Protein 2EN3 (pdb70)

Nearest PDB structures (foldseek):
  2emm-assembly1_A  TM=6.013E-01  e=2.911E-04  Homo sapiens
  2emz-assembly1_A  TM=6.754E-01  e=9.237E-04  Homo sapiens
  2enc-assembly1_A  TM=5.609E-01  e=2.911E-04  Homo sapiens
  2ytg-assembly1_A  TM=6.646E-01  e=1.645E-03  Homo sapiens
  2emh-assembly1_A  TM=6.699E-01  e=2.043E-03  Homo sapiens

Radius of gyration: 13.09 Å; Cα contacts (8 Å, |Δi|>4): 34; chains: 1; bounding box: 30×26×26 Å

CATH classification: 3.30.160.60

InterPro domains:
  IPR001909 Krueppel-associated box [PF01352] (222-258)
  IPR001909 Krueppel-associated box [PS50805] (218-291)
  IPR001909 Krueppel-associated box [SM00349] (218-281)
  IPR001909 Krueppel-associated box [cd07765] (222-257)
  IPR003309 SCAN domain [PF02023] (47-134)
  IPR003309 SCAN domain [PS50804] (51-132)
  IPR003309 SCAN domain [SM00431] (46-155)
  IPR003309 SCAN domain [cd07936] (46-130)
  IPR013087 Zinc finger C2H2-type [PF00096] (346-368)
  IPR013087 Zinc finger C2H2-type [PF00096] (374-396)
  IPR013087 Zinc finger C2H2-type [PF00096] (402-424)
  IPR013087 Zinc finger C2H2-type [PF00096] (432-452)
  IPR013087 Zinc finger C2H2-type [PF00096] (549-571)
  IPR013087 Zinc finger C2H2-type [PF00096] (577-599)
  IPR013087 Zinc finger C2H2-type [PF00096] (605-627)
  IPR013087 Zinc finger C2H2-type [PF00096] (633-655)
  IPR013087 Zinc finger C2H2-type [PF00096] (717-739)
  IPR013087 Zinc finger C2H2-type [PF00096] (773-795)
  IPR013087 Zinc finger C2H2-type [PS00028] (348-368)
  IPR013087 Zinc finger C2H2-type [PS00028] (376-396)

Organism: Homo sapiens (NCBI:txid9606)

Secondary structure (DSSP, 8-state):
------S----SEE-SSS--EESSSHHHHHHHHHHHHS--SS-S--

Sequence (46 aa):
GSSGSSGTGEKPFQCKECGMNFSWSCSLFKHLRSHERTDPSGPSSGGSSGSSGTGEKPFQCKECGMNFSWSCSLFKHLRSHERTDPSGPSSGGSSGSSGTGEKPFQCKECGMNFSWSCSLFKHLRSHERTDPSGPSSGGSSGSSGTGEKPFQCKECGMNFSWSCSLFKHLRSHERTDPSGPSSGGSSGSSGTGEKPFQCKECGMNFSWSCSLFKHLRSHERTDPSGPSSGGSSGSSGTGEKPFQCKECGMNFSWSCSLFKHLRSHERTDPSGPSSGGSSGSSGTGEKPFQCKECGMNFSWSCSLFKHLRSHERTDPSGPSSGGSSGSSGTGEKPFQCKECGMNFSWSCSLFKHLRSHERTDPSGPSSGGSSGSSGTGEKPFQCKECGMNFSWSCSLFKHLRSHERTDPSGPSSGGSSGSSGTGEKPFQCKECGMNFSWSCSLFKHLRSHERTDPSGPSSGGSSGSSGTGEKPFQCKECGMNFSWSCSLFKHLRSHERTDPSGPSSGGSSGSSGTGEKPFQCKECGMNFSWSCSLFKHLRSHERTDPSGPSSGGSSGSSGTGEKPFQCKECGMNFSWSCSLFKHLRSHERTDPSGPSSGGSSGSSGTGEKPFQCKECGMNFSWSCSLFKHLRSHERTDPSGPSSGGSSGSSGTGEKPFQCKECGMNFSWSCSLFKHLRSHERTDPSGPSSGGSSGSSGTGEKPFQCKECGMNFSWSCSLFKHLRSHERTDPSGPSSGGSSGSSGTGEKPFQCKECGMNFSWSCSLFKHLRSHERTDPSGPSSGGSSGSSGTGEKPFQCKECGMNFSWSCSLFKHLRSHERTDPSGPSSGGSSGSSGTGEKPFQCKECGMNFSWSCSLFKHLRSHERTDPSGPSSGGSSGSSGTGEKPFQCKECGMNFSWSCSLFKHLRSHERTDPSGPSSG

Foldseek 3Di:
DDDDDDDDDDADDFAPVPTHGDNDDVVVVVVNVVVVDDDPPDDDDD

Solvent-accessible surface area: 4155 Å² total; per-residue (Å²): 118,128,112,78,116,122,66,139,75,148,80,106,79,109,5,157,82,44,28,89,72,32,66,184,66,92,31,14,140,172,42,31,121,56,40,132,187,89,102,70,101,38,130,83,62,122

Structure (mmCIF, N/CA/C/O backbone):
data_2EN3
#
_entry.id   2EN3
#
loop_
_entity.id
_entity.type
_entity.pdbx_description
1 polymer 'Zinc finger protein 95 homolog'
2 non-polymer 'ZINC ION'
#
loop_
_atom_site.group_PDB
_atom_site.id
_atom_site.type_symbol
_atom_site.label_atom_id
_atom_site.label_alt_id
_atom_site.label_comp_id
_atom_site.label_asym_id
_atom_site.label_entity_id
_atom_site.label_seq_id
_atom_site.pdbx_PDB_ins_code
_atom_site.Cartn_x
_atom_site.Cartn_y
_atom_site.Cartn_z
_atom_site.occupancy
_atom_site.B_iso_or_equiv
_atom_site.auth_seq_id
_atom_site.auth_comp_id
_atom_site.auth_asym_id
_atom_site.auth_atom_id
_atom_site.pdbx_PDB_model_num
ATOM 1 N N . GLY A 1 1 ? -1.619 13.818 19.193 1.00 0.00 1 GLY A N 1
ATOM 2 C CA . GLY A 1 1 ? -1.929 12.785 18.222 1.00 0.00 1 GLY A CA 1
ATOM 3 C C . GLY A 1 1 ? -0.849 11.724 18.140 1.00 0.00 1 GLY A C 1
ATOM 4 O O . GLY A 1 1 ? 0.034 11.660 18.994 1.00 0.00 1 GLY A O 1
ATOM 8 N N . SER A 1 2 ? -0.920 10.889 17.108 1.00 0.00 2 SER A N 1
ATOM 9 C CA . SER A 1 2 ? 0.056 9.822 16.920 1.00 0.00 2 SER A CA 1
ATOM 10 C C . SER A 1 2 ? 1.431 10.396 16.590 1.00 0.00 2 SER A C 1
ATOM 11 O O . SER A 1 2 ? 1.772 10.588 15.423 1.00 0.00 2 SER A O 1
ATOM 19 N N . SER A 1 3 ? 2.216 10.668 17.628 1.00 0.00 3 SER A N 1
ATOM 20 C CA . SER A 1 3 ? 3.553 11.223 17.450 1.00 0.00 3 SER A CA 1
ATOM 21 C C . SER A 1 3 ? 4.610 10.291 18.033 1.00 0.00 3 SER A C 1
ATOM 22 O O . SER A 1 3 ? 4.966 10.395 19.206 1.00 0.00 3 SER A O 1
ATOM 30 N N . GLY A 1 4 ? 5.109 9.379 17.204 1.00 0.00 4 GLY A N 1
ATOM 31 C CA . GLY A 1 4 ? 6.121 8.441 17.654 1.00 0.00 4 GLY A CA 1
ATOM 32 C C . GLY A 1 4 ? 6.439 7.387 16.613 1.00 0.00 4 GLY A C 1
ATOM 33 O O . GLY A 1 4 ? 5.642 6.479 16.376 1.00 0.00 4 GLY A O 1
ATOM 37 N N . SER A 1 5 ? 7.606 7.508 15.988 1.00 0.00 5 SER A N 1
ATOM 38 C CA . SER A 1 5 ? 8.025 6.560 14.961 1.00 0.00 5 SER A CA 1
ATOM 39 C C . SER A 1 5 ? 9.216 5.735 15.438 1.00 0.00 5 SER A C 1
ATOM 40 O O . SER A 1 5 ? 10.354 6.205 15.427 1.00 0.00 5 SER A O 1
ATOM 48 N N . SER A 1 6 ? 8.946 4.503 15.855 1.00 0.00 6 SER A N 1
ATOM 49 C CA . SER A 1 6 ? 9.994 3.612 16.339 1.00 0.00 6 SER A CA 1
ATOM 50 C C . SER A 1 6 ? 10.568 2.778 15.198 1.00 0.00 6 SER A C 1
ATOM 51 O O . SER A 1 6 ? 9.893 1.909 14.649 1.00 0.00 6 SER A O 1
ATOM 59 N N . GLY A 1 7 ? 11.821 3.051 14.847 1.00 0.00 7 GLY A N 1
ATOM 60 C CA . GLY A 1 7 ? 12.466 2.318 13.773 1.00 0.00 7 GLY A CA 1
ATOM 61 C C . GLY A 1 7 ? 12.006 2.773 12.402 1.00 0.00 7 GLY A C 1
ATOM 62 O O . GLY A 1 7 ? 11.012 3.489 12.278 1.00 0.00 7 GLY A O 1
ATOM 66 N N . THR A 1 8 ? 12.732 2.358 11.368 1.00 0.00 8 THR A N 1
ATOM 67 C CA . THR A 1 8 ? 12.394 2.730 10.000 1.00 0.00 8 THR A CA 1
ATOM 68 C C . THR A 1 8 ? 12.198 1.495 9.127 1.00 0.00 8 THR A C 1
ATOM 69 O O . THR A 1 8 ? 13.013 0.574 9.145 1.00 0.00 8 THR A O 1
ATOM 80 N N . GLY A 1 9 ? 11.110 1.484 8.363 1.00 0.00 9 GLY A N 1
ATOM 81 C CA . GLY A 1 9 ? 10.827 0.357 7.493 1.00 0.00 9 GLY A CA 1
ATOM 82 C C . GLY A 1 9 ? 9.945 0.737 6.320 1.00 0.00 9 GLY A C 1
ATOM 83 O O . GLY A 1 9 ? 8.720 0.728 6.429 1.00 0.00 9 GLY A O 1
ATOM 87 N N . GLU A 1 10 ? 10.571 1.073 5.196 1.00 0.00 10 GLU A N 1
ATOM 88 C CA . GLU A 1 10 ? 9.834 1.460 3.999 1.00 0.00 10 GLU A CA 1
ATOM 89 C C . GLU A 1 10 ? 9.664 0.273 3.057 1.00 0.00 10 GLU A C 1
ATOM 90 O O . GLU A 1 10 ? 10.311 -0.762 3.220 1.00 0.00 10 GLU A O 1
ATOM 102 N N . LYS A 1 11 ? 8.788 0.429 2.070 1.00 0.00 11 LYS A N 1
ATOM 103 C CA . LYS A 1 11 ? 8.532 -0.629 1.099 1.00 0.00 11 LYS A CA 1
ATOM 104 C C . LYS A 1 11 ? 8.296 -0.046 -0.291 1.00 0.00 11 LYS A C 1
ATOM 105 O O . LYS A 1 11 ? 7.601 0.956 -0.460 1.00 0.00 11 LYS A O 1
ATOM 124 N N . PRO A 1 12 ? 8.885 -0.688 -1.310 1.00 0.00 12 PRO A N 1
ATOM 125 C CA . PRO A 1 12 ? 8.751 -0.253 -2.704 1.00 0.00 12 PRO A CA 1
ATOM 126 C C . PRO A 1 12 ? 7.344 -0.475 -3.248 1.00 0.00 12 PRO A C 1
ATOM 127 O O . PRO A 1 12 ? 6.732 0.436 -3.806 1.00 0.00 12 PRO A O 1
ATOM 138 N N . PHE A 1 13 ? 6.835 -1.691 -3.081 1.00 0.00 13 PHE A N 1
ATOM 139 C CA . PHE A 1 13 ? 5.500 -2.033 -3.557 1.00 0.00 13 PHE A CA 1
ATOM 140 C C . PHE A 1 13 ? 4.472 -1.895 -2.437 1.00 0.00 13 PHE A C 1
ATOM 141 O O . PHE A 1 13 ? 4.797 -2.051 -1.261 1.00 0.00 13 PHE A O 1
ATOM 158 N N . GLN A 1 14 ? 3.232 -1.601 -2.813 1.00 0.00 14 GLN A N 1
ATOM 159 C CA . GLN A 1 14 ? 2.157 -1.441 -1.841 1.00 0.00 14 GLN A CA 1
ATOM 160 C C . GLN A 1 14 ? 0.813 -1.834 -2.446 1.00 0.00 14 GLN A C 1
ATOM 161 O O . GLN A 1 14 ? 0.630 -1.788 -3.663 1.00 0.00 14 GLN A O 1
ATOM 175 N N . CYS A 1 15 ? -0.125 -2.221 -1.588 1.00 0.00 15 CYS A N 1
ATOM 176 C CA . CYS A 1 15 ? -1.453 -2.624 -2.037 1.00 0.00 15 CYS A CA 1
ATOM 177 C C . CYS A 1 15 ? -2.361 -1.409 -2.206 1.00 0.00 15 CYS A C 1
ATOM 178 O O . CYS A 1 15 ? -2.377 -0.510 -1.366 1.00 0.00 15 CYS A O 1
ATOM 185 N N . LYS A 1 16 ? -3.117 -1.391 -3.299 1.00 0.00 16 LYS A N 1
ATOM 186 C CA . LYS A 1 16 ? -4.030 -0.289 -3.579 1.00 0.00 16 LYS A CA 1
ATOM 187 C C . LYS A 1 16 ? -5.442 -0.618 -3.104 1.00 0.00 16 LYS A C 1
ATOM 188 O O . LYS A 1 16 ? -6.384 0.129 -3.366 1.00 0.00 16 LYS A O 1
ATOM 207 N N . GLU A 1 17 ? -5.579 -1.739 -2.403 1.00 0.00 17 GLU A N 1
ATOM 208 C CA . GLU A 1 17 ? -6.877 -2.164 -1.890 1.00 0.00 17 GLU A CA 1
ATOM 209 C C . GLU A 1 17 ? -6.986 -1.892 -0.393 1.00 0.00 17 GLU A C 1
ATOM 210 O O . GLU A 1 17 ? -7.954 -1.289 0.071 1.00 0.00 17 GLU A O 1
ATOM 222 N N . CYS A 1 18 ? -5.987 -2.342 0.359 1.00 0.00 18 CYS A N 1
ATOM 223 C CA . CYS A 1 18 ? -5.969 -2.150 1.804 1.00 0.00 18 CYS A CA 1
ATOM 224 C C . CYS A 1 18 ? -4.722 -1.384 2.235 1.00 0.00 18 CYS A C 1
ATOM 225 O O . CYS A 1 18 ? -4.692 -0.777 3.305 1.00 0.00 18 CYS A O 1
ATOM 232 N N . GLY A 1 19 ? -3.693 -1.419 1.394 1.00 0.00 19 GLY A N 1
ATOM 233 C CA . GLY A 1 19 ? -2.457 -0.725 1.706 1.00 0.00 19 GLY A CA 1
ATOM 234 C C . GLY A 1 19 ? -1.340 -1.674 2.093 1.00 0.00 19 GLY A C 1
ATOM 235 O O . GLY A 1 19 ? -0.241 -1.242 2.437 1.00 0.00 19 GLY A O 1
ATOM 239 N N . MET A 1 20 ? -1.623 -2.971 2.039 1.00 0.00 20 MET A N 1
ATOM 240 C CA . MET A 1 20 ? -0.634 -3.984 2.387 1.00 0.00 20 MET A CA 1
ATOM 241 C C . MET A 1 20 ? 0.631 -3.819 1.551 1.00 0.00 20 MET A C 1
ATOM 242 O O . MET A 1 20 ? 0.566 -3.681 0.331 1.00 0.00 20 MET A O 1
ATOM 256 N N . ASN A 1 21 ? 1.781 -3.834 2.217 1.00 0.00 21 ASN A N 1
ATOM 257 C CA . ASN A 1 21 ? 3.062 -3.684 1.535 1.00 0.00 21 ASN A CA 1
ATOM 258 C C . ASN A 1 21 ? 3.717 -5.042 1.305 1.00 0.00 21 ASN A C 1
ATOM 259 O O . ASN A 1 21 ? 3.465 -5.998 2.039 1.00 0.00 21 ASN A O 1
ATOM 270 N N . PHE A 1 22 ? 4.561 -5.120 0.282 1.00 0.00 22 PHE A N 1
ATOM 271 C CA . PHE A 1 22 ? 5.254 -6.361 -0.045 1.00 0.00 22 PHE A CA 1
ATOM 272 C C . PHE A 1 22 ? 6.639 -6.076 -0.619 1.00 0.00 22 PHE A C 1
ATOM 273 O O . PHE A 1 22 ? 6.782 -5.313 -1.573 1.00 0.00 22 PHE A O 1
ATOM 290 N N . SER A 1 23 ? 7.656 -6.696 -0.028 1.00 0.00 23 SER A N 1
ATOM 291 C CA . SER A 1 23 ? 9.031 -6.506 -0.476 1.00 0.00 23 SER A CA 1
ATOM 292 C C . SER A 1 23 ? 9.160 -6.795 -1.969 1.00 0.00 23 SER A C 1
ATOM 293 O O . SER A 1 23 ? 9.623 -5.951 -2.737 1.00 0.00 23 SER A O 1
ATOM 301 N N . TRP A 1 24 ? 8.749 -7.991 -2.371 1.00 0.00 24 TRP A N 1
ATOM 302 C CA . TRP A 1 24 ? 8.819 -8.393 -3.771 1.00 0.00 24 TRP A CA 1
ATOM 303 C C . TRP A 1 24 ? 7.730 -7.707 -4.589 1.00 0.00 24 TRP A C 1
ATOM 304 O O . TRP A 1 24 ? 6.904 -6.972 -4.047 1.00 0.00 24 TRP A O 1
ATOM 325 N N . SER A 1 25 ? 7.733 -7.953 -5.895 1.00 0.00 25 SER A N 1
ATOM 326 C CA . SER A 1 25 ? 6.746 -7.356 -6.788 1.00 0.00 25 SER A CA 1
ATOM 327 C C . SER A 1 25 ? 5.557 -8.291 -6.986 1.00 0.00 25 SER A C 1
ATOM 328 O O . SER A 1 25 ? 4.417 -7.937 -6.683 1.00 0.00 25 SER A O 1
ATOM 336 N N . CYS A 1 26 ? 5.831 -9.486 -7.497 1.00 0.00 26 CYS A N 1
ATOM 337 C CA . CYS A 1 26 ? 4.785 -10.474 -7.738 1.00 0.00 26 CYS A CA 1
ATOM 338 C C . CYS A 1 26 ? 4.007 -10.764 -6.459 1.00 0.00 26 CYS A C 1
ATOM 339 O O . CYS A 1 26 ? 2.776 -10.769 -6.456 1.00 0.00 26 CYS A O 1
ATOM 347 N N . SER A 1 27 ? 4.734 -11.008 -5.373 1.00 0.00 27 SER A N 1
ATOM 348 C CA . SER A 1 27 ? 4.113 -11.306 -4.088 1.00 0.00 27 SER A CA 1
ATOM 349 C C . SER A 1 27 ? 2.816 -10.520 -3.917 1.00 0.00 27 SER A C 1
ATOM 350 O O . SER A 1 27 ? 1.745 -11.099 -3.730 1.00 0.00 27 SER A O 1
ATOM 358 N N . LEU A 1 28 ? 2.921 -9.197 -3.981 1.00 0.00 28 LEU A N 1
ATOM 359 C CA . LEU A 1 28 ? 1.758 -8.330 -3.833 1.00 0.00 28 LEU A CA 1
ATOM 360 C C . LEU A 1 28 ? 0.563 -8.885 -4.602 1.00 0.00 28 LEU A C 1
ATOM 361 O O . LEU A 1 28 ? -0.531 -9.025 -4.055 1.00 0.00 28 LEU A O 1
ATOM 377 N N . PHE A 1 29 ? 0.780 -9.201 -5.875 1.00 0.00 29 PHE A N 1
ATOM 378 C CA . PHE A 1 29 ? -0.278 -9.743 -6.719 1.00 0.00 29 PHE A CA 1
ATOM 379 C C . PHE A 1 29 ? -0.983 -10.906 -6.029 1.00 0.00 29 PHE A C 1
ATOM 380 O O . PHE A 1 29 ? -2.212 -10.967 -5.988 1.00 0.00 29 PHE A O 1
ATOM 397 N N . LYS A 1 30 ? -0.196 -11.830 -5.487 1.00 0.00 30 LYS A N 1
ATOM 398 C CA . LYS A 1 30 ? -0.743 -12.992 -4.797 1.00 0.00 30 LYS A CA 1
ATOM 399 C C . LYS A 1 30 ? -1.729 -12.568 -3.713 1.00 0.00 30 LYS A C 1
ATOM 400 O O . LYS A 1 30 ? -2.637 -13.320 -3.358 1.00 0.00 30 LYS A O 1
ATOM 419 N N . HIS A 1 31 ? -1.545 -11.359 -3.193 1.00 0.00 31 HIS A N 1
ATOM 420 C CA . HIS A 1 31 ? -2.421 -10.834 -2.151 1.00 0.00 31 HIS A CA 1
ATOM 421 C C . HIS A 1 31 ? -3.562 -10.023 -2.758 1.00 0.00 31 HIS A C 1
ATOM 422 O O . HIS A 1 31 ? -4.697 -10.076 -2.282 1.00 0.00 31 HIS A O 1
ATOM 436 N N . LEU A 1 32 ? -3.254 -9.272 -3.810 1.00 0.00 32 LEU A N 1
ATOM 437 C CA . LEU A 1 32 ? -4.253 -8.449 -4.482 1.00 0.00 32 LEU A CA 1
ATOM 438 C C . LEU A 1 32 ? -5.498 -9.266 -4.813 1.00 0.00 32 LEU A C 1
ATOM 439 O O . LEU A 1 32 ? -6.623 -8.784 -4.680 1.00 0.00 32 LEU A O 1
ATOM 455 N N . ARG A 1 33 ? -5.289 -10.506 -5.243 1.00 0.00 33 ARG A N 1
ATOM 456 C CA . ARG A 1 33 ? -6.394 -11.390 -5.592 1.00 0.00 33 ARG A CA 1
ATOM 457 C C . ARG A 1 33 ? -7.436 -11.424 -4.478 1.00 0.00 33 ARG A C 1
ATOM 458 O O . ARG A 1 33 ? -8.636 -11.504 -4.739 1.00 0.00 33 ARG A O 1
ATOM 479 N N . SER A 1 34 ? -6.969 -11.362 -3.235 1.00 0.00 34 SER A N 1
ATOM 480 C CA . SER A 1 34 ? -7.860 -11.389 -2.081 1.00 0.00 34 SER A CA 1
ATOM 481 C C . SER A 1 34 ? -9.019 -10.415 -2.266 1.00 0.00 34 SER A C 1
ATOM 482 O O . SER A 1 34 ? -10.064 -10.546 -1.628 1.00 0.00 34 SER A O 1
ATOM 490 N N . HIS A 1 35 ? -8.826 -9.436 -3.145 1.00 0.00 35 HIS A N 1
ATOM 491 C CA . HIS A 1 35 ? -9.855 -8.438 -3.416 1.00 0.00 35 HIS A CA 1
ATOM 492 C C . HIS A 1 35 ? -10.572 -8.740 -4.728 1.00 0.00 35 HIS A C 1
ATOM 493 O O . HIS A 1 35 ? -11.740 -8.394 -4.901 1.00 0.00 35 HIS A O 1
ATOM 507 N N . GLU A 1 36 ? -9.864 -9.386 -5.649 1.00 0.00 36 GLU A N 1
ATOM 508 C CA . GLU A 1 36 ? -10.434 -9.732 -6.946 1.00 0.00 36 GLU A CA 1
ATOM 509 C C . GLU A 1 36 ? -11.494 -10.820 -6.802 1.00 0.00 36 GLU A C 1
ATOM 510 O O . GLU A 1 36 ? -12.477 -10.846 -7.543 1.00 0.00 36 GLU A O 1
ATOM 522 N N . ARG A 1 37 ? -11.287 -11.716 -5.842 1.00 0.00 37 ARG A N 1
ATOM 523 C CA . ARG A 1 37 ? -12.223 -12.807 -5.601 1.00 0.00 37 ARG A CA 1
ATOM 524 C C . ARG A 1 37 ? -13.290 -12.395 -4.591 1.00 0.00 37 ARG A C 1
ATOM 525 O O . ARG A 1 37 ? -14.481 -12.366 -4.904 1.00 0.00 37 ARG A O 1
ATOM 546 N N . THR A 1 38 ? -12.855 -12.078 -3.375 1.00 0.00 38 THR A N 1
ATOM 547 C CA . THR A 1 38 ? -13.772 -11.669 -2.318 1.00 0.00 38 THR A CA 1
ATOM 548 C C . THR A 1 38 ? -13.686 -10.168 -2.066 1.00 0.00 38 THR A C 1
ATOM 549 O O . THR A 1 38 ? -12.605 -9.582 -2.114 1.00 0.00 38 THR A O 1
ATOM 560 N N . ASP A 1 39 ? -14.832 -9.552 -1.795 1.00 0.00 39 ASP A N 1
ATOM 561 C CA . ASP A 1 39 ? -14.886 -8.119 -1.533 1.00 0.00 39 ASP A CA 1
ATOM 562 C C . ASP A 1 39 ? -14.675 -7.829 -0.050 1.00 0.00 39 ASP A C 1
ATOM 563 O O . ASP A 1 39 ? -15.122 -8.574 0.822 1.00 0.00 39 ASP A O 1
ATOM 572 N N . PRO A 1 40 ? -13.979 -6.722 0.244 1.00 0.00 40 PRO A N 1
ATOM 573 C CA . PRO A 1 40 ? -13.693 -6.308 1.621 1.00 0.00 40 PRO A CA 1
ATOM 574 C C . PRO A 1 40 ? -14.942 -5.835 2.355 1.00 0.00 40 PRO A C 1
ATOM 575 O O . PRO A 1 40 ? -14.897 -5.538 3.549 1.00 0.00 40 PRO A O 1
ATOM 586 N N . SER A 1 41 ? -16.057 -5.768 1.635 1.00 0.00 41 SER A N 1
ATOM 587 C CA . SER A 1 41 ? -17.319 -5.328 2.218 1.00 0.00 41 SER A CA 1
ATOM 588 C C . SER A 1 41 ? -17.306 -3.824 2.470 1.00 0.00 41 SER A C 1
ATOM 589 O O . SER A 1 41 ? -17.831 -3.346 3.474 1.00 0.00 41 SER A O 1
ATOM 597 N N . GLY A 1 42 ? -16.699 -3.081 1.549 1.00 0.00 42 GLY A N 1
ATOM 598 C CA . GLY A 1 42 ? -16.627 -1.638 1.688 1.00 0.00 42 GLY A CA 1
ATOM 599 C C . GLY A 1 42 ? -15.200 -1.134 1.773 1.00 0.00 42 GLY A C 1
ATOM 600 O O . GLY A 1 42 ? -14.244 -1.910 1.770 1.00 0.00 42 GLY A O 1
ATOM 604 N N . PRO A 1 43 ? -15.041 0.195 1.850 1.00 0.00 43 PRO A N 1
ATOM 605 C CA . PRO A 1 43 ? -13.724 0.832 1.937 1.00 0.00 43 PRO A CA 1
ATOM 606 C C . PRO A 1 43 ? -13.043 0.575 3.276 1.00 0.00 43 PRO A C 1
ATOM 607 O O . PRO A 1 43 ? -13.242 1.317 4.238 1.00 0.00 43 PRO A O 1
ATOM 618 N N . SER A 1 44 ? -12.237 -0.481 3.333 1.00 0.00 44 SER A N 1
ATOM 619 C CA . SER A 1 44 ? -11.529 -0.838 4.556 1.00 0.00 44 SER A CA 1
ATOM 620 C C . SER A 1 44 ? -10.549 0.261 4.957 1.00 0.00 44 SER A C 1
ATOM 621 O O . SER A 1 44 ? -10.486 0.657 6.121 1.00 0.00 44 SER A O 1
ATOM 629 N N . SER A 1 45 ? -9.787 0.748 3.984 1.00 0.00 45 SER A N 1
ATOM 630 C CA . SER A 1 45 ? -8.807 1.799 4.234 1.00 0.00 45 SER A CA 1
ATOM 631 C C . SER A 1 45 ? -9.289 3.135 3.679 1.00 0.00 45 SER A C 1
ATOM 632 O O . SER A 1 45 ? -9.657 3.238 2.509 1.00 0.00 45 SER A O 1
ATOM 640 N N . GLY A 1 46 ? -9.284 4.158 4.528 1.00 0.00 46 GLY A N 1
ATOM 641 C CA . GLY A 1 46 ? -9.723 5.475 4.105 1.00 0.00 46 GLY A CA 1
ATOM 642 C C . GLY A 1 46 ? -9.327 5.787 2.675 1.00 0.00 46 GLY A C 1
ATOM 643 O O . GLY A 1 46 ? -8.187 5.522 2.298 1.00 0.00 46 GLY A O 1
ATOM 648 N N . GLY A 1 1 ? 2.164 6.618 15.761 1.00 0.00 1 GLY A N 2
ATOM 649 C CA . GLY A 1 1 ? 2.828 5.330 15.687 1.00 0.00 1 GLY A CA 2
ATOM 650 C C . GLY A 1 1 ? 3.141 4.760 17.057 1.00 0.00 1 GLY A C 2
ATOM 651 O O . GLY A 1 1 ? 3.506 5.495 17.974 1.00 0.00 1 GLY A O 2
ATOM 655 N N . SER A 1 2 ? 2.996 3.446 17.196 1.00 0.00 2 SER A N 2
ATOM 656 C CA . SER A 1 2 ? 3.260 2.779 18.465 1.00 0.00 2 SER A CA 2
ATOM 657 C C . SER A 1 2 ? 4.681 2.223 18.501 1.00 0.00 2 SER A C 2
ATOM 658 O O . SER A 1 2 ? 5.253 1.884 17.466 1.00 0.00 2 SER A O 2
ATOM 666 N N . SER A 1 3 ? 5.244 2.133 19.702 1.00 0.00 3 SER A N 2
ATOM 667 C CA . SER A 1 3 ? 6.599 1.622 19.875 1.00 0.00 3 SER A CA 2
ATOM 668 C C . SER A 1 3 ? 6.581 0.126 20.173 1.00 0.00 3 SER A C 2
ATOM 669 O O . SER A 1 3 ? 5.552 -0.431 20.554 1.00 0.00 3 SER A O 2
ATOM 677 N N . GLY A 1 4 ? 7.730 -0.520 19.996 1.00 0.00 4 GLY A N 2
ATOM 678 C CA . GLY A 1 4 ? 7.826 -1.946 20.250 1.00 0.00 4 GLY A CA 2
ATOM 679 C C . GLY A 1 4 ? 7.534 -2.776 19.016 1.00 0.00 4 GLY A C 2
ATOM 680 O O . GLY A 1 4 ? 6.698 -2.404 18.193 1.00 0.00 4 GLY A O 2
ATOM 684 N N . SER A 1 5 ? 8.226 -3.903 18.885 1.00 0.00 5 SER A N 2
ATOM 685 C CA . SER A 1 5 ? 8.041 -4.785 17.739 1.00 0.00 5 SER A CA 2
ATOM 686 C C . SER A 1 5 ? 8.391 -4.068 16.439 1.00 0.00 5 SER A C 2
ATOM 687 O O . SER A 1 5 ? 7.696 -4.210 15.433 1.00 0.00 5 SER A O 2
ATOM 695 N N . SER A 1 6 ? 9.473 -3.298 16.469 1.00 0.00 6 SER A N 2
ATOM 696 C CA . SER A 1 6 ? 9.915 -2.554 15.294 1.00 0.00 6 SER A CA 2
ATOM 697 C C . SER A 1 6 ? 10.689 -3.458 14.339 1.00 0.00 6 SER A C 2
ATOM 698 O O . SER A 1 6 ? 11.428 -4.344 14.767 1.00 0.00 6 SER A O 2
ATOM 706 N N . GLY A 1 7 ? 10.514 -3.225 13.042 1.00 0.00 7 GLY A N 2
ATOM 707 C CA . GLY A 1 7 ? 11.202 -4.025 12.045 1.00 0.00 7 GLY A CA 2
ATOM 708 C C . GLY A 1 7 ? 11.108 -3.427 10.656 1.00 0.00 7 GLY A C 2
ATOM 709 O O . GLY A 1 7 ? 11.712 -2.392 10.374 1.00 0.00 7 GLY A O 2
ATOM 713 N N . THR A 1 8 ? 10.348 -4.081 9.782 1.00 0.00 8 THR A N 2
ATOM 714 C CA . THR A 1 8 ? 10.179 -3.609 8.413 1.00 0.00 8 THR A CA 2
ATOM 715 C C . THR A 1 8 ? 9.849 -2.121 8.381 1.00 0.00 8 THR A C 2
ATOM 716 O O . THR A 1 8 ? 8.962 -1.656 9.095 1.00 0.00 8 THR A O 2
ATOM 727 N N . GLY A 1 9 ? 10.570 -1.378 7.547 1.00 0.00 9 GLY A N 2
ATOM 728 C CA . GLY A 1 9 ? 10.338 0.050 7.437 1.00 0.00 9 GLY A CA 2
ATOM 729 C C . GLY A 1 9 ? 9.547 0.415 6.196 1.00 0.00 9 GLY A C 2
ATOM 730 O O . GLY A 1 9 ? 8.348 0.149 6.117 1.00 0.00 9 GLY A O 2
ATOM 734 N N . GLU A 1 10 ? 10.219 1.029 5.227 1.00 0.00 10 GLU A N 2
ATOM 735 C CA . GLU A 1 10 ? 9.569 1.433 3.986 1.00 0.00 10 GLU A CA 2
ATOM 736 C C . GLU A 1 10 ? 9.523 0.275 2.993 1.00 0.00 10 GLU A C 2
ATOM 737 O O . GLU A 1 10 ? 10.302 -0.673 3.092 1.00 0.00 10 GLU A O 2
ATOM 749 N N . LYS A 1 11 ? 8.605 0.359 2.037 1.00 0.00 11 LYS A N 2
ATOM 750 C CA . LYS A 1 11 ? 8.456 -0.680 1.025 1.00 0.00 11 LYS A CA 2
ATOM 751 C C . LYS A 1 11 ? 8.134 -0.071 -0.336 1.00 0.00 11 LYS A C 2
ATOM 752 O O . LYS A 1 11 ? 7.381 0.896 -0.448 1.00 0.00 11 LYS A O 2
ATOM 771 N N . PRO A 1 12 ? 8.716 -0.650 -1.397 1.00 0.00 12 PRO A N 2
ATOM 772 C CA . PRO A 1 12 ? 8.505 -0.182 -2.770 1.00 0.00 12 PRO A CA 2
ATOM 773 C C . PRO A 1 12 ? 7.091 -0.465 -3.267 1.00 0.00 12 PRO A C 2
ATOM 774 O O . PRO A 1 12 ? 6.414 0.424 -3.782 1.00 0.00 12 PRO A O 2
ATOM 785 N N . PHE A 1 13 ? 6.652 -1.710 -3.110 1.00 0.00 13 PHE A N 2
ATOM 786 C CA . PHE A 1 13 ? 5.319 -2.110 -3.544 1.00 0.00 13 PHE A CA 2
ATOM 787 C C . PHE A 1 13 ? 4.312 -1.971 -2.406 1.00 0.00 13 PHE A C 2
ATOM 788 O O . PHE A 1 13 ? 4.657 -2.130 -1.236 1.00 0.00 13 PHE A O 2
ATOM 805 N N . GLN A 1 14 ? 3.066 -1.674 -2.760 1.00 0.00 14 GLN A N 2
ATOM 806 C CA . GLN A 1 14 ? 2.009 -1.512 -1.769 1.00 0.00 14 GLN A CA 2
ATOM 807 C C . GLN A 1 14 ? 0.656 -1.921 -2.343 1.00 0.00 14 GLN A C 2
ATOM 808 O O . GLN A 1 14 ? 0.462 -1.927 -3.559 1.00 0.00 14 GLN A O 2
ATOM 822 N N . CYS A 1 15 ? -0.276 -2.264 -1.461 1.00 0.00 15 CYS A N 2
ATOM 823 C CA . CYS A 1 15 ? -1.611 -2.676 -1.879 1.00 0.00 15 CYS A CA 2
ATOM 824 C C . CYS A 1 15 ? -2.556 -1.479 -1.939 1.00 0.00 15 CYS A C 2
ATOM 825 O O . CYS A 1 15 ? -2.701 -0.739 -0.966 1.00 0.00 15 CYS A O 2
ATOM 832 N N . LYS A 1 16 ? -3.197 -1.296 -3.088 1.00 0.00 16 LYS A N 2
ATOM 833 C CA . LYS A 1 16 ? -4.129 -0.191 -3.277 1.00 0.00 16 LYS A CA 2
ATOM 834 C C . LYS A 1 16 ? -5.525 -0.568 -2.793 1.00 0.00 16 LYS A C 2
ATOM 835 O O . LYS A 1 16 ? -6.485 0.173 -3.001 1.00 0.00 16 LYS A O 2
ATOM 854 N N . GLU A 1 17 ? -5.630 -1.725 -2.145 1.00 0.00 17 GLU A N 2
ATOM 855 C CA . GLU A 1 17 ? -6.909 -2.199 -1.631 1.00 0.00 17 GLU A CA 2
ATOM 856 C C . GLU A 1 17 ? -6.996 -2.000 -0.121 1.00 0.00 17 GLU A C 2
ATOM 857 O O . GLU A 1 17 ? -7.956 -1.419 0.386 1.00 0.00 17 GLU A O 2
ATOM 869 N N . CYS A 1 18 ? -5.987 -2.487 0.593 1.00 0.00 18 CYS A N 2
ATOM 870 C CA . CYS A 1 18 ? -5.948 -2.364 2.045 1.00 0.00 18 CYS A CA 2
ATOM 871 C C . CYS A 1 18 ? -4.722 -1.572 2.492 1.00 0.00 18 CYS A C 2
ATOM 872 O O . CYS A 1 18 ? -4.701 -1.005 3.583 1.00 0.00 18 CYS A O 2
ATOM 879 N N . GLY A 1 19 ? -3.703 -1.537 1.638 1.00 0.00 19 GLY A N 2
ATOM 880 C CA . GLY A 1 19 ? -2.489 -0.812 1.962 1.00 0.00 19 GLY A CA 2
ATOM 881 C C . GLY A 1 19 ? -1.339 -1.735 2.315 1.00 0.00 19 GLY A C 2
ATOM 882 O O . GLY A 1 19 ? -0.262 -1.278 2.697 1.00 0.00 19 GLY A O 2
ATOM 886 N N . MET A 1 20 ? -1.569 -3.038 2.190 1.00 0.00 20 MET A N 2
ATOM 887 C CA . MET A 1 20 ? -0.543 -4.028 2.499 1.00 0.00 20 MET A CA 2
ATOM 888 C C . MET A 1 20 ? 0.707 -3.797 1.656 1.00 0.00 20 MET A C 2
ATOM 889 O O . MET A 1 20 ? 0.623 -3.605 0.444 1.00 0.00 20 MET A O 2
ATOM 903 N N . ASN A 1 21 ? 1.866 -3.816 2.306 1.00 0.00 21 ASN A N 2
ATOM 904 C CA . ASN A 1 21 ? 3.134 -3.608 1.616 1.00 0.00 21 ASN A CA 2
ATOM 905 C C . ASN A 1 21 ? 3.821 -4.939 1.327 1.00 0.00 21 ASN A C 2
ATOM 906 O O . ASN A 1 21 ? 3.627 -5.919 2.046 1.00 0.00 21 ASN A O 2
ATOM 917 N N . PHE A 1 22 ? 4.625 -4.966 0.269 1.00 0.00 22 PHE A N 2
ATOM 918 C CA . PHE A 1 22 ? 5.341 -6.177 -0.116 1.00 0.00 22 PHE A CA 2
ATOM 919 C C . PHE A 1 22 ? 6.712 -5.837 -0.693 1.00 0.00 22 PHE A C 2
ATOM 920 O O . PHE A 1 22 ? 6.842 -4.941 -1.528 1.00 0.00 22 PHE A O 2
ATOM 937 N N . SER A 1 23 ? 7.733 -6.559 -0.243 1.00 0.00 23 SER A N 2
ATOM 938 C CA . SER A 1 23 ? 9.095 -6.332 -0.711 1.00 0.00 23 SER A CA 2
ATOM 939 C C . SER A 1 23 ? 9.234 -6.710 -2.182 1.00 0.00 23 SER A C 2
ATOM 940 O O . SER A 1 23 ? 9.797 -5.957 -2.977 1.00 0.00 23 SER A O 2
ATOM 948 N N . TRP A 1 24 ? 8.718 -7.881 -2.537 1.00 0.00 24 TRP A N 2
ATOM 949 C CA . TRP A 1 24 ? 8.784 -8.360 -3.913 1.00 0.00 24 TRP A CA 2
ATOM 950 C C . TRP A 1 24 ? 7.724 -7.684 -4.776 1.00 0.00 24 TRP A C 2
ATOM 951 O O . TRP A 1 24 ? 6.959 -6.849 -4.295 1.00 0.00 24 TRP A O 2
ATOM 972 N N . SER A 1 25 ? 7.686 -8.050 -6.053 1.00 0.00 25 SER A N 2
ATOM 973 C CA . SER A 1 25 ? 6.721 -7.475 -6.984 1.00 0.00 25 SER A CA 2
ATOM 974 C C . SER A 1 25 ? 5.502 -8.380 -7.131 1.00 0.00 25 SER A C 2
ATOM 975 O O . SER A 1 25 ? 4.372 -7.964 -6.874 1.00 0.00 25 SER A O 2
ATOM 983 N N . CYS A 1 26 ? 5.740 -9.620 -7.546 1.00 0.00 26 CYS A N 2
ATOM 984 C CA . CYS A 1 26 ? 4.662 -10.585 -7.729 1.00 0.00 26 CYS A CA 2
ATOM 985 C C . CYS A 1 26 ? 3.951 -10.862 -6.409 1.00 0.00 26 CYS A C 2
ATOM 986 O O . CYS A 1 26 ? 2.722 -10.863 -6.342 1.00 0.00 26 CYS A O 2
ATOM 994 N N . SER A 1 27 ? 4.732 -11.098 -5.359 1.00 0.00 27 SER A N 2
ATOM 995 C CA . SER A 1 27 ? 4.177 -11.382 -4.041 1.00 0.00 27 SER A CA 2
ATOM 996 C C . SER A 1 27 ? 2.889 -10.596 -3.814 1.00 0.00 27 SER A C 2
ATOM 997 O O . SER A 1 27 ? 1.864 -11.159 -3.426 1.00 0.00 27 SER A O 2
ATOM 1005 N N . LEU A 1 28 ? 2.948 -9.291 -4.057 1.00 0.00 28 LEU A N 2
ATOM 1006 C CA . LEU A 1 28 ? 1.787 -8.426 -3.879 1.00 0.00 28 LEU A CA 2
ATOM 1007 C C . LEU A 1 28 ? 0.584 -8.965 -4.647 1.00 0.00 28 LEU A C 2
ATOM 1008 O O . LEU A 1 28 ? -0.498 -9.134 -4.085 1.00 0.00 28 LEU A O 2
ATOM 1024 N N . PHE A 1 29 ? 0.782 -9.235 -5.933 1.00 0.00 29 PHE A N 2
ATOM 1025 C CA . PHE A 1 29 ? -0.287 -9.756 -6.778 1.00 0.00 29 PHE A CA 2
ATOM 1026 C C . PHE A 1 29 ? -1.001 -10.919 -6.095 1.00 0.00 29 PHE A C 2
ATOM 1027 O O . PHE A 1 29 ? -2.230 -10.992 -6.093 1.00 0.00 29 PHE A O 2
ATOM 1044 N N . LYS A 1 30 ? -0.222 -11.827 -5.518 1.00 0.00 30 LYS A N 2
ATOM 1045 C CA . LYS A 1 30 ? -0.778 -12.987 -4.831 1.00 0.00 30 LYS A CA 2
ATOM 1046 C C . LYS A 1 30 ? -1.760 -12.558 -3.746 1.00 0.00 30 LYS A C 2
ATOM 1047 O O . LYS A 1 30 ? -2.702 -13.284 -3.425 1.00 0.00 30 LYS A O 2
ATOM 1066 N N . HIS A 1 31 ? -1.536 -11.374 -3.186 1.00 0.00 31 HIS A N 2
ATOM 1067 C CA . HIS A 1 31 ? -2.403 -10.848 -2.138 1.00 0.00 31 HIS A CA 2
ATOM 1068 C C . HIS A 1 31 ? -3.546 -10.033 -2.736 1.00 0.00 31 HIS A C 2
ATOM 1069 O O . HIS A 1 31 ? -4.689 -10.123 -2.286 1.00 0.00 31 HIS A O 2
ATOM 1083 N N . LEU A 1 32 ? -3.230 -9.238 -3.753 1.00 0.00 32 LEU A N 2
ATOM 1084 C CA . LEU A 1 32 ? -4.230 -8.407 -4.413 1.00 0.00 32 LEU A CA 2
ATOM 1085 C C . LEU A 1 32 ? -5.465 -9.225 -4.778 1.00 0.00 32 LEU A C 2
ATOM 1086 O O . LEU A 1 32 ? -6.594 -8.752 -4.655 1.00 0.00 32 LEU A O 2
ATOM 1102 N N . ARG A 1 33 ? -5.241 -10.457 -5.224 1.00 0.00 33 ARG A N 2
ATOM 1103 C CA . ARG A 1 33 ? -6.335 -11.342 -5.605 1.00 0.00 33 ARG A CA 2
ATOM 1104 C C . ARG A 1 33 ? -7.396 -11.398 -4.510 1.00 0.00 33 ARG A C 2
ATOM 1105 O O . ARG A 1 33 ? -8.592 -11.456 -4.794 1.00 0.00 33 ARG A O 2
ATOM 1126 N N . SER A 1 34 ? -6.949 -11.380 -3.259 1.00 0.00 34 SER A N 2
ATOM 1127 C CA . SER A 1 34 ? -7.859 -11.433 -2.121 1.00 0.00 34 SER A CA 2
ATOM 1128 C C . SER A 1 34 ? -9.005 -10.441 -2.296 1.00 0.00 34 SER A C 2
ATOM 1129 O O . SER A 1 34 ? -10.062 -10.581 -1.678 1.00 0.00 34 SER A O 2
ATOM 1137 N N . HIS A 1 35 ? -8.789 -9.439 -3.142 1.00 0.00 35 HIS A N 2
ATOM 1138 C CA . HIS A 1 35 ? -9.803 -8.424 -3.400 1.00 0.00 35 HIS A CA 2
ATOM 1139 C C . HIS A 1 35 ? -10.506 -8.682 -4.729 1.00 0.00 35 HIS A C 2
ATOM 1140 O O . HIS A 1 35 ? -11.669 -8.323 -4.906 1.00 0.00 35 HIS A O 2
ATOM 1154 N N . GLU A 1 36 ? -9.790 -9.307 -5.659 1.00 0.00 36 GLU A N 2
ATOM 1155 C CA . GLU A 1 36 ? -10.346 -9.611 -6.973 1.00 0.00 36 GLU A CA 2
ATOM 1156 C C . GLU A 1 36 ? -11.433 -10.678 -6.870 1.00 0.00 36 GLU A C 2
ATOM 1157 O O . GLU A 1 36 ? -12.430 -10.634 -7.590 1.00 0.00 36 GLU A O 2
ATOM 1169 N N . ARG A 1 37 ? -11.231 -11.634 -5.969 1.00 0.00 37 ARG A N 2
ATOM 1170 C CA . ARG A 1 37 ? -12.192 -12.713 -5.773 1.00 0.00 37 ARG A CA 2
ATOM 1171 C C . ARG A 1 37 ? -13.607 -12.160 -5.626 1.00 0.00 37 ARG A C 2
ATOM 1172 O O . ARG A 1 37 ? -14.574 -12.765 -6.092 1.00 0.00 37 ARG A O 2
ATOM 1193 N N . THR A 1 38 ? -13.722 -11.007 -4.974 1.00 0.00 38 THR A N 2
ATOM 1194 C CA . THR A 1 38 ? -15.018 -10.374 -4.764 1.00 0.00 38 THR A CA 2
ATOM 1195 C C . THR A 1 38 ? -15.861 -10.413 -6.034 1.00 0.00 38 THR A C 2
ATOM 1196 O O . THR A 1 38 ? -15.379 -10.094 -7.121 1.00 0.00 38 THR A O 2
ATOM 1207 N N . ASP A 1 39 ? -17.122 -10.806 -5.889 1.00 0.00 39 ASP A N 2
ATOM 1208 C CA . ASP A 1 39 ? -18.033 -10.885 -7.024 1.00 0.00 39 ASP A CA 2
ATOM 1209 C C . ASP A 1 39 ? -18.840 -9.598 -7.164 1.00 0.00 39 ASP A C 2
ATOM 1210 O O . ASP A 1 39 ? -19.271 -8.996 -6.180 1.00 0.00 39 ASP A O 2
ATOM 1219 N N . PRO A 1 40 ? -19.049 -9.163 -8.416 1.00 0.00 40 PRO A N 2
ATOM 1220 C CA . PRO A 1 40 ? -19.805 -7.943 -8.714 1.00 0.00 40 PRO A CA 2
ATOM 1221 C C . PRO A 1 40 ? -21.292 -8.094 -8.414 1.00 0.00 40 PRO A C 2
ATOM 1222 O O . PRO A 1 40 ? -22.078 -8.457 -9.288 1.00 0.00 40 PRO A O 2
ATOM 1233 N N . SER A 1 41 ? -21.671 -7.812 -7.171 1.00 0.00 41 SER A N 2
ATOM 1234 C CA . SER A 1 41 ? -23.065 -7.920 -6.754 1.00 0.00 41 SER A CA 2
ATOM 1235 C C . SER A 1 41 ? -23.270 -7.295 -5.378 1.00 0.00 41 SER A C 2
ATOM 1236 O O . SER A 1 41 ? -22.476 -7.507 -4.463 1.00 0.00 41 SER A O 2
ATOM 1244 N N . GLY A 1 42 ? -24.342 -6.521 -5.240 1.00 0.00 42 GLY A N 2
ATOM 1245 C CA . GLY A 1 42 ? -24.634 -5.876 -3.973 1.00 0.00 42 GLY A CA 2
ATOM 1246 C C . GLY A 1 42 ? -25.014 -6.868 -2.891 1.00 0.00 42 GLY A C 2
ATOM 1247 O O . GLY A 1 42 ? -25.472 -7.976 -3.169 1.00 0.00 42 GLY A O 2
ATOM 1251 N N . PRO A 1 43 ? -24.820 -6.471 -1.625 1.00 0.00 43 PRO A N 2
ATOM 1252 C CA . PRO A 1 43 ? -25.138 -7.319 -0.472 1.00 0.00 43 PRO A CA 2
ATOM 1253 C C . PRO A 1 43 ? -26.640 -7.507 -0.287 1.00 0.00 43 PRO A C 2
ATOM 1254 O O . PRO A 1 43 ? -27.376 -6.540 -0.092 1.00 0.00 43 PRO A O 2
ATOM 1265 N N . SER A 1 44 ? -27.087 -8.757 -0.350 1.00 0.00 44 SER A N 2
ATOM 1266 C CA . SER A 1 44 ? -28.503 -9.071 -0.192 1.00 0.00 44 SER A CA 2
ATOM 1267 C C . SER A 1 44 ? -28.739 -9.894 1.070 1.00 0.00 44 SER A C 2
ATOM 1268 O O . SER A 1 44 ? -27.800 -10.420 1.667 1.00 0.00 44 SER A O 2
ATOM 1276 N N . SER A 1 45 ? -30.002 -10.002 1.471 1.00 0.00 45 SER A N 2
ATOM 1277 C CA . SER A 1 45 ? -30.364 -10.758 2.664 1.00 0.00 45 SER A CA 2
ATOM 1278 C C . SER A 1 45 ? -31.206 -11.977 2.300 1.00 0.00 45 SER A C 2
ATOM 1279 O O . SER A 1 45 ? -32.096 -11.901 1.455 1.00 0.00 45 SER A O 2
ATOM 1287 N N . GLY A 1 46 ? -30.916 -13.103 2.946 1.00 0.00 46 GLY A N 2
ATOM 1288 C CA . GLY A 1 46 ? -31.654 -14.323 2.678 1.00 0.00 46 GLY A CA 2
ATOM 1289 C C . GLY A 1 46 ? -32.411 -14.822 3.893 1.00 0.00 46 GLY A C 2
ATOM 1290 O O . GLY A 1 46 ? -32.514 -16.034 4.078 1.00 0.00 46 GLY A O 2
ATOM 1295 N N . GLY A 1 1 ? -2.804 -9.281 15.209 1.00 0.00 1 GLY A N 3
ATOM 1296 C CA . GLY A 1 1 ? -1.636 -8.585 15.717 1.00 0.00 1 GLY A CA 3
ATOM 1297 C C . GLY A 1 1 ? -1.050 -7.621 14.705 1.00 0.00 1 GLY A C 3
ATOM 1298 O O . GLY A 1 1 ? -0.825 -7.983 13.550 1.00 0.00 1 GLY A O 3
ATOM 1302 N N . SER A 1 2 ? -0.804 -6.388 15.138 1.00 0.00 2 SER A N 3
ATOM 1303 C CA . SER A 1 2 ? -0.246 -5.367 14.259 1.00 0.00 2 SER A CA 3
ATOM 1304 C C . SER A 1 2 ? 1.214 -5.092 14.605 1.00 0.00 2 SER A C 3
ATOM 1305 O O . SER A 1 2 ? 1.516 -4.475 15.626 1.00 0.00 2 SER A O 3
ATOM 1313 N N . SER A 1 3 ? 2.117 -5.555 13.745 1.00 0.00 3 SER A N 3
ATOM 1314 C CA . SER A 1 3 ? 3.546 -5.363 13.961 1.00 0.00 3 SER A CA 3
ATOM 1315 C C . SER A 1 3 ? 3.895 -3.878 14.001 1.00 0.00 3 SER A C 3
ATOM 1316 O O . SER A 1 3 ? 3.967 -3.217 12.966 1.00 0.00 3 SER A O 3
ATOM 1324 N N . GLY A 1 4 ? 4.111 -3.360 15.206 1.00 0.00 4 GLY A N 3
ATOM 1325 C CA . GLY A 1 4 ? 4.449 -1.957 15.361 1.00 0.00 4 GLY A CA 3
ATOM 1326 C C . GLY A 1 4 ? 5.575 -1.528 14.441 1.00 0.00 4 GLY A C 3
ATOM 1327 O O . GLY A 1 4 ? 6.609 -2.191 14.363 1.00 0.00 4 GLY A O 3
ATOM 1331 N N . SER A 1 5 ? 5.375 -0.415 13.742 1.00 0.00 5 SER A N 3
ATOM 1332 C CA . SER A 1 5 ? 6.380 0.099 12.819 1.00 0.00 5 SER A CA 3
ATOM 1333 C C . SER A 1 5 ? 7.756 0.130 13.476 1.00 0.00 5 SER A C 3
ATOM 1334 O O . SER A 1 5 ? 8.736 -0.360 12.914 1.00 0.00 5 SER A O 3
ATOM 1342 N N . SER A 1 6 ? 7.822 0.709 14.671 1.00 0.00 6 SER A N 3
ATOM 1343 C CA . SER A 1 6 ? 9.078 0.808 15.404 1.00 0.00 6 SER A CA 3
ATOM 1344 C C . SER A 1 6 ? 10.244 1.058 14.453 1.00 0.00 6 SER A C 3
ATOM 1345 O O . SER A 1 6 ? 11.313 0.465 14.594 1.00 0.00 6 SER A O 3
ATOM 1353 N N . GLY A 1 7 ? 10.030 1.942 13.483 1.00 0.00 7 GLY A N 3
ATOM 1354 C CA . GLY A 1 7 ? 11.071 2.255 12.522 1.00 0.00 7 GLY A CA 3
ATOM 1355 C C . GLY A 1 7 ? 10.528 2.933 11.279 1.00 0.00 7 GLY A C 3
ATOM 1356 O O . GLY A 1 7 ? 9.378 3.373 11.255 1.00 0.00 7 GLY A O 3
ATOM 1360 N N . THR A 1 8 ? 11.357 3.019 10.244 1.00 0.00 8 THR A N 3
ATOM 1361 C CA . THR A 1 8 ? 10.955 3.650 8.993 1.00 0.00 8 THR A CA 3
ATOM 1362 C C . THR A 1 8 ? 11.211 2.729 7.806 1.00 0.00 8 THR A C 3
ATOM 1363 O O . THR A 1 8 ? 11.638 3.176 6.742 1.00 0.00 8 THR A O 3
ATOM 1374 N N . GLY A 1 9 ? 10.947 1.440 7.994 1.00 0.00 9 GLY A N 3
ATOM 1375 C CA . GLY A 1 9 ? 11.154 0.476 6.929 1.00 0.00 9 GLY A CA 3
ATOM 1376 C C . GLY A 1 9 ? 10.257 0.731 5.734 1.00 0.00 9 GLY A C 3
ATOM 1377 O O . GLY A 1 9 ? 9.177 0.151 5.628 1.00 0.00 9 GLY A O 3
ATOM 1381 N N . GLU A 1 10 ? 10.704 1.601 4.835 1.00 0.00 10 GLU A N 3
ATOM 1382 C CA . GLU A 1 10 ? 9.932 1.933 3.643 1.00 0.00 10 GLU A CA 3
ATOM 1383 C C . GLU A 1 10 ? 9.689 0.691 2.790 1.00 0.00 10 GLU A C 3
ATOM 1384 O O . GLU A 1 10 ? 10.274 -0.365 3.029 1.00 0.00 10 GLU A O 3
ATOM 1396 N N . LYS A 1 11 ? 8.821 0.827 1.793 1.00 0.00 11 LYS A N 3
ATOM 1397 C CA . LYS A 1 11 ? 8.499 -0.282 0.902 1.00 0.00 11 LYS A CA 3
ATOM 1398 C C . LYS A 1 11 ? 8.240 0.217 -0.516 1.00 0.00 11 LYS A C 3
ATOM 1399 O O . LYS A 1 11 ? 7.537 1.203 -0.734 1.00 0.00 11 LYS A O 3
ATOM 1418 N N . PRO A 1 12 ? 8.821 -0.480 -1.504 1.00 0.00 12 PRO A N 3
ATOM 1419 C CA . PRO A 1 12 ? 8.665 -0.126 -2.918 1.00 0.00 12 PRO A CA 3
ATOM 1420 C C . PRO A 1 12 ? 7.253 -0.389 -3.430 1.00 0.00 12 PRO A C 3
ATOM 1421 O O . PRO A 1 12 ? 6.632 0.480 -4.042 1.00 0.00 12 PRO A O 3
ATOM 1432 N N . PHE A 1 13 ? 6.751 -1.593 -3.175 1.00 0.00 13 PHE A N 3
ATOM 1433 C CA . PHE A 1 13 ? 5.411 -1.970 -3.610 1.00 0.00 13 PHE A CA 3
ATOM 1434 C C . PHE A 1 13 ? 4.417 -1.873 -2.457 1.00 0.00 13 PHE A C 3
ATOM 1435 O O . PHE A 1 13 ? 4.788 -2.011 -1.292 1.00 0.00 13 PHE A O 3
ATOM 1452 N N . GLN A 1 14 ? 3.153 -1.633 -2.792 1.00 0.00 14 GLN A N 3
ATOM 1453 C CA . GLN A 1 14 ? 2.106 -1.516 -1.784 1.00 0.00 14 GLN A CA 3
ATOM 1454 C C . GLN A 1 14 ? 0.752 -1.926 -2.356 1.00 0.00 14 GLN A C 3
ATOM 1455 O O . GLN A 1 14 ? 0.545 -1.898 -3.569 1.00 0.00 14 GLN A O 3
ATOM 1469 N N . CYS A 1 15 ? -0.166 -2.307 -1.474 1.00 0.00 15 CYS A N 3
ATOM 1470 C CA . CYS A 1 15 ? -1.500 -2.723 -1.890 1.00 0.00 15 CYS A CA 3
ATOM 1471 C C . CYS A 1 15 ? -2.437 -1.524 -1.994 1.00 0.00 15 CYS A C 3
ATOM 1472 O O . CYS A 1 15 ? -2.581 -0.750 -1.047 1.00 0.00 15 CYS A O 3
ATOM 1479 N N . LYS A 1 16 ? -3.073 -1.375 -3.151 1.00 0.00 16 LYS A N 3
ATOM 1480 C CA . LYS A 1 16 ? -3.998 -0.271 -3.380 1.00 0.00 16 LYS A CA 3
ATOM 1481 C C . LYS A 1 16 ? -5.401 -0.629 -2.900 1.00 0.00 16 LYS A C 3
ATOM 1482 O O . LYS A 1 16 ? -6.351 0.120 -3.123 1.00 0.00 16 LYS A O 3
ATOM 1501 N N . GLU A 1 17 ? -5.521 -1.777 -2.241 1.00 0.00 17 GLU A N 3
ATOM 1502 C CA . GLU A 1 17 ? -6.809 -2.232 -1.730 1.00 0.00 17 GLU A CA 3
ATOM 1503 C C . GLU A 1 17 ? -6.918 -1.980 -0.228 1.00 0.00 17 GLU A C 3
ATOM 1504 O O . GLU A 1 17 ? -7.847 -1.319 0.236 1.00 0.00 17 GLU A O 3
ATOM 1516 N N . CYS A 1 18 ? -5.962 -2.513 0.526 1.00 0.00 18 CYS A N 3
ATOM 1517 C CA . CYS A 1 18 ? -5.950 -2.349 1.974 1.00 0.00 18 CYS A CA 3
ATOM 1518 C C . CYS A 1 18 ? -4.720 -1.563 2.422 1.00 0.00 18 CYS A C 3
ATOM 1519 O O . CYS A 1 18 ? -4.707 -0.972 3.500 1.00 0.00 18 CYS A O 3
ATOM 1526 N N . GLY A 1 19 ? -3.688 -1.563 1.584 1.00 0.00 19 GLY A N 3
ATOM 1527 C CA . GLY A 1 19 ? -2.468 -0.847 1.910 1.00 0.00 19 GLY A CA 3
ATOM 1528 C C . GLY A 1 19 ? -1.323 -1.780 2.253 1.00 0.00 19 GLY A C 3
ATOM 1529 O O . GLY A 1 19 ? -0.220 -1.331 2.562 1.00 0.00 19 GLY A O 3
ATOM 1533 N N . MET A 1 20 ? -1.586 -3.081 2.200 1.00 0.00 20 MET A N 3
ATOM 1534 C CA . MET A 1 20 ? -0.568 -4.079 2.508 1.00 0.00 20 MET A CA 3
ATOM 1535 C C . MET A 1 20 ? 0.687 -3.853 1.670 1.00 0.00 20 MET A C 3
ATOM 1536 O O . MET A 1 20 ? 0.613 -3.718 0.450 1.00 0.00 20 MET A O 3
ATOM 1550 N N . ASN A 1 21 ? 1.837 -3.813 2.334 1.00 0.00 21 ASN A N 3
ATOM 1551 C CA . ASN A 1 21 ? 3.108 -3.602 1.649 1.00 0.00 21 ASN A CA 3
ATOM 1552 C C . ASN A 1 21 ? 3.816 -4.929 1.396 1.00 0.00 21 ASN A C 3
ATOM 1553 O O . ASN A 1 21 ? 3.638 -5.893 2.142 1.00 0.00 21 ASN A O 3
ATOM 1564 N N . PHE A 1 22 ? 4.620 -4.973 0.339 1.00 0.00 22 PHE A N 3
ATOM 1565 C CA . PHE A 1 22 ? 5.355 -6.182 -0.014 1.00 0.00 22 PHE A CA 3
ATOM 1566 C C . PHE A 1 22 ? 6.725 -5.836 -0.589 1.00 0.00 22 PHE A C 3
ATOM 1567 O O . PHE A 1 22 ? 6.884 -4.833 -1.284 1.00 0.00 22 PHE A O 3
ATOM 1584 N N . SER A 1 23 ? 7.713 -6.676 -0.294 1.00 0.00 23 SER A N 3
ATOM 1585 C CA . SER A 1 23 ? 9.071 -6.458 -0.777 1.00 0.00 23 SER A CA 3
ATOM 1586 C C . SER A 1 23 ? 9.167 -6.738 -2.274 1.00 0.00 23 SER A C 3
ATOM 1587 O O . SER A 1 23 ? 9.606 -5.888 -3.048 1.00 0.00 23 SER A O 3
ATOM 1595 N N . TRP A 1 24 ? 8.752 -7.935 -2.673 1.00 0.00 24 TRP A N 3
ATOM 1596 C CA . TRP A 1 24 ? 8.791 -8.328 -4.077 1.00 0.00 24 TRP A CA 3
ATOM 1597 C C . TRP A 1 24 ? 7.697 -7.622 -4.870 1.00 0.00 24 TRP A C 3
ATOM 1598 O O . TRP A 1 24 ? 6.945 -6.814 -4.325 1.00 0.00 24 TRP A O 3
ATOM 1619 N N . SER A 1 25 ? 7.613 -7.931 -6.160 1.00 0.00 25 SER A N 3
ATOM 1620 C CA . SER A 1 25 ? 6.613 -7.322 -7.029 1.00 0.00 25 SER A CA 3
ATOM 1621 C C . SER A 1 25 ? 5.425 -8.258 -7.228 1.00 0.00 25 SER A C 3
ATOM 1622 O O . SER A 1 25 ? 4.271 -7.856 -7.073 1.00 0.00 25 SER A O 3
ATOM 1630 N N . CYS A 1 26 ? 5.715 -9.508 -7.572 1.00 0.00 26 CYS A N 3
ATOM 1631 C CA . CYS A 1 26 ? 4.672 -10.503 -7.794 1.00 0.00 26 CYS A CA 3
ATOM 1632 C C . CYS A 1 26 ? 3.955 -10.839 -6.490 1.00 0.00 26 CYS A C 3
ATOM 1633 O O . CYS A 1 26 ? 2.726 -10.889 -6.440 1.00 0.00 26 CYS A O 3
ATOM 1641 N N . SER A 1 27 ? 4.732 -11.070 -5.436 1.00 0.00 27 SER A N 3
ATOM 1642 C CA . SER A 1 27 ? 4.173 -11.407 -4.133 1.00 0.00 27 SER A CA 3
ATOM 1643 C C . SER A 1 27 ? 2.882 -10.634 -3.880 1.00 0.00 27 SER A C 3
ATOM 1644 O O . SER A 1 27 ? 1.851 -11.217 -3.542 1.00 0.00 27 SER A O 3
ATOM 1652 N N . LEU A 1 28 ? 2.946 -9.317 -4.045 1.00 0.00 28 LEU A N 3
ATOM 1653 C CA . LEU A 1 28 ? 1.783 -8.462 -3.834 1.00 0.00 28 LEU A CA 3
ATOM 1654 C C . LEU A 1 28 ? 0.572 -8.994 -4.594 1.00 0.00 28 LEU A C 3
ATOM 1655 O O . LEU A 1 28 ? -0.513 -9.138 -4.030 1.00 0.00 28 LEU A O 3
ATOM 1671 N N . PHE A 1 29 ? 0.765 -9.285 -5.876 1.00 0.00 29 PHE A N 3
ATOM 1672 C CA . PHE A 1 29 ? -0.311 -9.803 -6.713 1.00 0.00 29 PHE A CA 3
ATOM 1673 C C . PHE A 1 29 ? -1.042 -10.946 -6.015 1.00 0.00 29 PHE A C 3
ATOM 1674 O O . PHE A 1 29 ? -2.272 -10.979 -5.973 1.00 0.00 29 PHE A O 3
ATOM 1691 N N . LYS A 1 30 ? -0.275 -11.883 -5.466 1.00 0.00 30 LYS A N 3
ATOM 1692 C CA . LYS A 1 30 ? -0.846 -13.028 -4.769 1.00 0.00 30 LYS A CA 3
ATOM 1693 C C . LYS A 1 30 ? -1.812 -12.575 -3.679 1.00 0.00 30 LYS A C 3
ATOM 1694 O O . LYS A 1 30 ? -2.764 -13.282 -3.345 1.00 0.00 30 LYS A O 3
ATOM 1713 N N . HIS A 1 31 ? -1.562 -11.392 -3.127 1.00 0.00 31 HIS A N 3
ATOM 1714 C CA . HIS A 1 31 ? -2.411 -10.843 -2.076 1.00 0.00 31 HIS A CA 3
ATOM 1715 C C . HIS A 1 31 ? -3.542 -10.009 -2.670 1.00 0.00 31 HIS A C 3
ATOM 1716 O O . HIS A 1 31 ? -4.668 -10.026 -2.172 1.00 0.00 31 HIS A O 3
ATOM 1730 N N . LEU A 1 32 ? -3.235 -9.281 -3.738 1.00 0.00 32 LEU A N 3
ATOM 1731 C CA . LEU A 1 32 ? -4.226 -8.440 -4.401 1.00 0.00 32 LEU A CA 3
ATOM 1732 C C . LEU A 1 32 ? -5.453 -9.253 -4.797 1.00 0.00 32 LEU A C 3
ATOM 1733 O O . LEU A 1 32 ? -6.586 -8.784 -4.681 1.00 0.00 32 LEU A O 3
ATOM 1749 N N . ARG A 1 33 ? -5.221 -10.476 -5.264 1.00 0.00 33 ARG A N 3
ATOM 1750 C CA . ARG A 1 33 ? -6.308 -11.355 -5.677 1.00 0.00 33 ARG A CA 3
ATOM 1751 C C . ARG A 1 33 ? -7.363 -11.468 -4.580 1.00 0.00 33 ARG A C 3
ATOM 1752 O O . ARG A 1 33 ? -8.548 -11.647 -4.860 1.00 0.00 33 ARG A O 3
ATOM 1773 N N . SER A 1 34 ? -6.922 -11.363 -3.330 1.00 0.00 34 SER A N 3
ATOM 1774 C CA . SER A 1 34 ? -7.827 -11.458 -2.190 1.00 0.00 34 SER A CA 3
ATOM 1775 C C . SER A 1 34 ? -8.957 -10.439 -2.307 1.00 0.00 34 SER A C 3
ATOM 1776 O O . SER A 1 34 ? -9.957 -10.520 -1.594 1.00 0.00 34 SER A O 3
ATOM 1784 N N . HIS A 1 35 ? -8.789 -9.480 -3.212 1.00 0.00 35 HIS A N 3
ATOM 1785 C CA . HIS A 1 35 ? -9.794 -8.444 -3.424 1.00 0.00 35 HIS A CA 3
ATOM 1786 C C . HIS A 1 35 ? -10.557 -8.686 -4.722 1.00 0.00 35 HIS A C 3
ATOM 1787 O O . HIS A 1 35 ? -11.727 -8.324 -4.841 1.00 0.00 35 HIS A O 3
ATOM 1801 N N . GLU A 1 36 ? -9.887 -9.299 -5.692 1.00 0.00 36 GLU A N 3
ATOM 1802 C CA . GLU A 1 36 ? -10.503 -9.587 -6.982 1.00 0.00 36 GLU A CA 3
ATOM 1803 C C . GLU A 1 36 ? -11.545 -10.694 -6.852 1.00 0.00 36 GLU A C 3
ATOM 1804 O O . GLU A 1 36 ? -12.489 -10.768 -7.640 1.00 0.00 36 GLU A O 3
ATOM 1816 N N . ARG A 1 37 ? -11.366 -11.552 -5.853 1.00 0.00 37 ARG A N 3
ATOM 1817 C CA . ARG A 1 37 ? -12.289 -12.657 -5.621 1.00 0.00 37 ARG A CA 3
ATOM 1818 C C . ARG A 1 37 ? -13.360 -12.266 -4.607 1.00 0.00 37 ARG A C 3
ATOM 1819 O O . ARG A 1 37 ? -14.552 -12.261 -4.916 1.00 0.00 37 ARG A O 3
ATOM 1840 N N . THR A 1 38 ? -12.928 -11.938 -3.393 1.00 0.00 38 THR A N 3
ATOM 1841 C CA . THR A 1 38 ? -13.848 -11.547 -2.333 1.00 0.00 38 THR A CA 3
ATOM 1842 C C . THR A 1 38 ? -13.652 -10.086 -1.945 1.00 0.00 38 THR A C 3
ATOM 1843 O O . THR A 1 38 ? -12.535 -9.569 -1.980 1.00 0.00 38 THR A O 3
ATOM 1854 N N . ASP A 1 39 ? -14.744 -9.425 -1.576 1.00 0.00 39 ASP A N 3
ATOM 1855 C CA . ASP A 1 39 ? -14.691 -8.023 -1.180 1.00 0.00 39 ASP A CA 3
ATOM 1856 C C . ASP A 1 39 ? -15.015 -7.865 0.303 1.00 0.00 39 ASP A C 3
ATOM 1857 O O . ASP A 1 39 ? -15.690 -8.698 0.908 1.00 0.00 39 ASP A O 3
ATOM 1866 N N . PRO A 1 40 ? -14.524 -6.771 0.903 1.00 0.00 40 PRO A N 3
ATOM 1867 C CA . PRO A 1 40 ? -14.747 -6.478 2.322 1.00 0.00 40 PRO A CA 3
ATOM 1868 C C . PRO A 1 40 ? -16.197 -6.107 2.615 1.00 0.00 40 PRO A C 3
ATOM 1869 O O . PRO A 1 40 ? -16.794 -5.291 1.913 1.00 0.00 40 PRO A O 3
ATOM 1880 N N . SER A 1 41 ? -16.758 -6.711 3.658 1.00 0.00 41 SER A N 3
ATOM 1881 C CA . SER A 1 41 ? -18.140 -6.446 4.043 1.00 0.00 41 SER A CA 3
ATOM 1882 C C . SER A 1 41 ? -18.272 -5.065 4.677 1.00 0.00 41 SER A C 3
ATOM 1883 O O . SER A 1 41 ? -17.652 -4.777 5.699 1.00 0.00 41 SER A O 3
ATOM 1891 N N . GLY A 1 42 ? -19.085 -4.213 4.060 1.00 0.00 42 GLY A N 3
ATOM 1892 C CA . GLY A 1 42 ? -19.285 -2.871 4.577 1.00 0.00 42 GLY A CA 3
ATOM 1893 C C . GLY A 1 42 ? -20.749 -2.547 4.796 1.00 0.00 42 GLY A C 3
ATOM 1894 O O . GLY A 1 42 ? -21.641 -3.284 4.375 1.00 0.00 42 GLY A O 3
ATOM 1898 N N . PRO A 1 43 ? -21.014 -1.419 5.473 1.00 0.00 43 PRO A N 3
ATOM 1899 C CA . PRO A 1 43 ? -22.380 -0.973 5.764 1.00 0.00 43 PRO A CA 3
ATOM 1900 C C . PRO A 1 43 ? -23.119 -0.512 4.512 1.00 0.00 43 PRO A C 3
ATOM 1901 O O . PRO A 1 43 ? -22.761 0.497 3.905 1.00 0.00 43 PRO A O 3
ATOM 1912 N N . SER A 1 44 ? -24.152 -1.257 4.132 1.00 0.00 44 SER A N 3
ATOM 1913 C CA . SER A 1 44 ? -24.939 -0.926 2.950 1.00 0.00 44 SER A CA 3
ATOM 1914 C C . SER A 1 44 ? -25.673 0.397 3.140 1.00 0.00 44 SER A C 3
ATOM 1915 O O . SER A 1 44 ? -25.570 1.302 2.311 1.00 0.00 44 SER A O 3
ATOM 1923 N N . SER A 1 45 ? -26.416 0.503 4.237 1.00 0.00 45 SER A N 3
ATOM 1924 C CA . SER A 1 45 ? -27.171 1.714 4.535 1.00 0.00 45 SER A CA 3
ATOM 1925 C C . SER A 1 45 ? -26.234 2.874 4.855 1.00 0.00 45 SER A C 3
ATOM 1926 O O . SER A 1 45 ? -25.296 2.732 5.638 1.00 0.00 45 SER A O 3
ATOM 1934 N N . GLY A 1 46 ? -26.496 4.025 4.241 1.00 0.00 46 GLY A N 3
ATOM 1935 C CA . GLY A 1 46 ? -25.667 5.194 4.472 1.00 0.00 46 GLY A CA 3
ATOM 1936 C C . GLY A 1 46 ? -26.292 6.463 3.928 1.00 0.00 46 GLY A C 3
ATOM 1937 O O . GLY A 1 46 ? -27.506 6.627 4.035 1.00 0.00 46 GLY A O 3
ATOM 1942 N N . GLY A 1 1 ? 0.807 -3.684 20.872 1.00 0.00 1 GLY A N 4
ATOM 1943 C CA . GLY A 1 1 ? 0.525 -5.097 21.048 1.00 0.00 1 GLY A CA 4
ATOM 1944 C C . GLY A 1 1 ? -0.319 -5.664 19.924 1.00 0.00 1 GLY A C 4
ATOM 1945 O O . GLY A 1 1 ? -1.356 -5.102 19.572 1.00 0.00 1 GLY A O 4
ATOM 1949 N N . SER A 1 2 ? 0.127 -6.781 19.357 1.00 0.00 2 SER A N 4
ATOM 1950 C CA . SER A 1 2 ? -0.592 -7.422 18.262 1.00 0.00 2 SER A CA 4
ATOM 1951 C C . SER A 1 2 ? -1.141 -6.381 17.290 1.00 0.00 2 SER A C 4
ATOM 1952 O O . SER A 1 2 ? -2.275 -6.489 16.824 1.00 0.00 2 SER A O 4
ATOM 1960 N N . SER A 1 3 ? -0.328 -5.374 16.990 1.00 0.00 3 SER A N 4
ATOM 1961 C CA . SER A 1 3 ? -0.732 -4.311 16.077 1.00 0.00 3 SER A CA 4
ATOM 1962 C C . SER A 1 3 ? 0.426 -3.355 15.810 1.00 0.00 3 SER A C 4
ATOM 1963 O O . SER A 1 3 ? 1.438 -3.377 16.508 1.00 0.00 3 SER A O 4
ATOM 1971 N N . GLY A 1 4 ? 0.268 -2.513 14.792 1.00 0.00 4 GLY A N 4
ATOM 1972 C CA . GLY A 1 4 ? 1.307 -1.560 14.450 1.00 0.00 4 GLY A CA 4
ATOM 1973 C C . GLY A 1 4 ? 2.460 -2.202 13.704 1.00 0.00 4 GLY A C 4
ATOM 1974 O O . GLY A 1 4 ? 3.625 -1.947 14.009 1.00 0.00 4 GLY A O 4
ATOM 1978 N N . SER A 1 5 ? 2.136 -3.040 12.724 1.00 0.00 5 SER A N 4
ATOM 1979 C CA . SER A 1 5 ? 3.154 -3.725 11.936 1.00 0.00 5 SER A CA 4
ATOM 1980 C C . SER A 1 5 ? 4.204 -2.741 11.431 1.00 0.00 5 SER A C 4
ATOM 1981 O O . SER A 1 5 ? 3.912 -1.871 10.610 1.00 0.00 5 SER A O 4
ATOM 1989 N N . SER A 1 6 ? 5.428 -2.884 11.929 1.00 0.00 6 SER A N 4
ATOM 1990 C CA . SER A 1 6 ? 6.523 -2.006 11.533 1.00 0.00 6 SER A CA 4
ATOM 1991 C C . SER A 1 6 ? 7.410 -2.681 10.491 1.00 0.00 6 SER A C 4
ATOM 1992 O O . SER A 1 6 ? 7.621 -3.892 10.530 1.00 0.00 6 SER A O 4
ATOM 2000 N N . GLY A 1 7 ? 7.930 -1.885 9.561 1.00 0.00 7 GLY A N 4
ATOM 2001 C CA . GLY A 1 7 ? 8.789 -2.422 8.522 1.00 0.00 7 GLY A CA 4
ATOM 2002 C C . GLY A 1 7 ? 10.001 -1.549 8.263 1.00 0.00 7 GLY A C 4
ATOM 2003 O O . GLY A 1 7 ? 9.895 -0.498 7.631 1.00 0.00 7 GLY A O 4
ATOM 2007 N N . THR A 1 8 ? 11.157 -1.984 8.754 1.00 0.00 8 THR A N 4
ATOM 2008 C CA . THR A 1 8 ? 12.394 -1.233 8.576 1.00 0.00 8 THR A CA 4
ATOM 2009 C C . THR A 1 8 ? 12.447 -0.581 7.199 1.00 0.00 8 THR A C 4
ATOM 2010 O O . THR A 1 8 ? 12.024 -1.171 6.205 1.00 0.00 8 THR A O 4
ATOM 2021 N N . GLY A 1 9 ? 12.971 0.640 7.147 1.00 0.00 9 GLY A N 4
ATOM 2022 C CA . GLY A 1 9 ? 13.071 1.351 5.886 1.00 0.00 9 GLY A CA 4
ATOM 2023 C C . GLY A 1 9 ? 11.718 1.581 5.242 1.00 0.00 9 GLY A C 4
ATOM 2024 O O . GLY A 1 9 ? 10.758 1.954 5.916 1.00 0.00 9 GLY A O 4
ATOM 2028 N N . GLU A 1 10 ? 11.642 1.360 3.933 1.00 0.00 10 GLU A N 4
ATOM 2029 C CA . GLU A 1 10 ? 10.397 1.549 3.198 1.00 0.00 10 GLU A CA 4
ATOM 2030 C C . GLU A 1 10 ? 10.169 0.407 2.212 1.00 0.00 10 GLU A C 4
ATOM 2031 O O . GLU A 1 10 ? 11.089 -0.348 1.895 1.00 0.00 10 GLU A O 4
ATOM 2043 N N . LYS A 1 11 ? 8.937 0.287 1.730 1.00 0.00 11 LYS A N 4
ATOM 2044 C CA . LYS A 1 11 ? 8.586 -0.762 0.779 1.00 0.00 11 LYS A CA 4
ATOM 2045 C C . LYS A 1 11 ? 8.355 -0.180 -0.612 1.00 0.00 11 LYS A C 4
ATOM 2046 O O . LYS A 1 11 ? 7.692 0.844 -0.781 1.00 0.00 11 LYS A O 4
ATOM 2065 N N . PRO A 1 12 ? 8.914 -0.846 -1.633 1.00 0.00 12 PRO A N 4
ATOM 2066 C CA . PRO A 1 12 ? 8.781 -0.414 -3.027 1.00 0.00 12 PRO A CA 4
ATOM 2067 C C . PRO A 1 12 ? 7.362 -0.594 -3.557 1.00 0.00 12 PRO A C 4
ATOM 2068 O O . PRO A 1 12 ? 6.827 0.283 -4.236 1.00 0.00 12 PRO A O 4
ATOM 2079 N N . PHE A 1 13 ? 6.759 -1.735 -3.244 1.00 0.00 13 PHE A N 4
ATOM 2080 C CA . PHE A 1 13 ? 5.402 -2.030 -3.689 1.00 0.00 13 PHE A CA 4
ATOM 2081 C C . PHE A 1 13 ? 4.418 -1.950 -2.526 1.00 0.00 13 PHE A C 4
ATOM 2082 O O . PHE A 1 13 ? 4.777 -2.209 -1.377 1.00 0.00 13 PHE A O 4
ATOM 2099 N N . GLN A 1 14 ? 3.176 -1.589 -2.832 1.00 0.00 14 GLN A N 4
ATOM 2100 C CA . GLN A 1 14 ? 2.141 -1.473 -1.812 1.00 0.00 14 GLN A CA 4
ATOM 2101 C C . GLN A 1 14 ? 0.771 -1.820 -2.385 1.00 0.00 14 GLN A C 4
ATOM 2102 O O . GLN A 1 14 ? 0.534 -1.677 -3.585 1.00 0.00 14 GLN A O 4
ATOM 2116 N N . CYS A 1 15 ? -0.128 -2.278 -1.521 1.00 0.00 15 CYS A N 4
ATOM 2117 C CA . CYS A 1 15 ? -1.475 -2.647 -1.940 1.00 0.00 15 CYS A CA 4
ATOM 2118 C C . CYS A 1 15 ? -2.372 -1.416 -2.034 1.00 0.00 15 CYS A C 4
ATOM 2119 O O . CYS A 1 15 ? -2.298 -0.514 -1.198 1.00 0.00 15 CYS A O 4
ATOM 2126 N N . LYS A 1 16 ? -3.219 -1.385 -3.056 1.00 0.00 16 LYS A N 4
ATOM 2127 C CA . LYS A 1 16 ? -4.133 -0.267 -3.260 1.00 0.00 16 LYS A CA 4
ATOM 2128 C C . LYS A 1 16 ? -5.524 -0.596 -2.728 1.00 0.00 16 LYS A C 4
ATOM 2129 O O . LYS A 1 16 ? -6.444 0.214 -2.829 1.00 0.00 16 LYS A O 4
ATOM 2148 N N . GLU A 1 17 ? -5.668 -1.790 -2.161 1.00 0.00 17 GLU A N 4
ATOM 2149 C CA . GLU A 1 17 ? -6.948 -2.224 -1.613 1.00 0.00 17 GLU A CA 4
ATOM 2150 C C . GLU A 1 17 ? -7.000 -1.995 -0.105 1.00 0.00 17 GLU A C 4
ATOM 2151 O O . GLU A 1 17 ? -7.897 -1.320 0.401 1.00 0.00 17 GLU A O 4
ATOM 2163 N N . CYS A 1 18 ? -6.032 -2.561 0.607 1.00 0.00 18 CYS A N 4
ATOM 2164 C CA . CYS A 1 18 ? -5.966 -2.420 2.057 1.00 0.00 18 CYS A CA 4
ATOM 2165 C C . CYS A 1 18 ? -4.716 -1.649 2.473 1.00 0.00 18 CYS A C 4
ATOM 2166 O O . CYS A 1 18 ? -4.674 -1.045 3.543 1.00 0.00 18 CYS A O 4
ATOM 2173 N N . GLY A 1 19 ? -3.699 -1.676 1.616 1.00 0.00 19 GLY A N 4
ATOM 2174 C CA . GLY A 1 19 ? -2.463 -0.976 1.912 1.00 0.00 19 GLY A CA 4
ATOM 2175 C C . GLY A 1 19 ? -1.308 -1.923 2.170 1.00 0.00 19 GLY A C 4
ATOM 2176 O O . GLY A 1 19 ? -0.159 -1.496 2.283 1.00 0.00 19 GLY A O 4
ATOM 2180 N N . MET A 1 20 ? -1.613 -3.213 2.266 1.00 0.00 20 MET A N 4
ATOM 2181 C CA . MET A 1 20 ? -0.591 -4.223 2.514 1.00 0.00 20 MET A CA 4
ATOM 2182 C C . MET A 1 20 ? 0.627 -3.994 1.624 1.00 0.00 20 MET A C 4
ATOM 2183 O O . MET A 1 20 ? 0.499 -3.829 0.412 1.00 0.00 20 MET A O 4
ATOM 2197 N N . ASN A 1 21 ? 1.807 -3.984 2.235 1.00 0.00 21 ASN A N 4
ATOM 2198 C CA . ASN A 1 21 ? 3.048 -3.774 1.498 1.00 0.00 21 ASN A CA 4
ATOM 2199 C C . ASN A 1 21 ? 3.769 -5.097 1.258 1.00 0.00 21 ASN A C 4
ATOM 2200 O O . ASN A 1 21 ? 3.563 -6.069 1.985 1.00 0.00 21 ASN A O 4
ATOM 2211 N N . PHE A 1 22 ? 4.615 -5.126 0.234 1.00 0.00 22 PHE A N 4
ATOM 2212 C CA . PHE A 1 22 ? 5.367 -6.330 -0.103 1.00 0.00 22 PHE A CA 4
ATOM 2213 C C . PHE A 1 22 ? 6.734 -5.973 -0.678 1.00 0.00 22 PHE A C 4
ATOM 2214 O O . PHE A 1 22 ? 6.891 -4.954 -1.349 1.00 0.00 22 PHE A O 4
ATOM 2231 N N . SER A 1 23 ? 7.722 -6.822 -0.409 1.00 0.00 23 SER A N 4
ATOM 2232 C CA . SER A 1 23 ? 9.078 -6.595 -0.895 1.00 0.00 23 SER A CA 4
ATOM 2233 C C . SER A 1 23 ? 9.276 -7.230 -2.268 1.00 0.00 23 SER A C 4
ATOM 2234 O O . SER A 1 23 ? 10.367 -7.695 -2.597 1.00 0.00 23 SER A O 4
ATOM 2242 N N . TRP A 1 24 ? 8.213 -7.246 -3.064 1.00 0.00 24 TRP A N 4
ATOM 2243 C CA . TRP A 1 24 ? 8.269 -7.825 -4.402 1.00 0.00 24 TRP A CA 4
ATOM 2244 C C . TRP A 1 24 ? 7.083 -7.367 -5.243 1.00 0.00 24 TRP A C 4
ATOM 2245 O O . TRP A 1 24 ? 6.097 -6.852 -4.714 1.00 0.00 24 TRP A O 4
ATOM 2266 N N . SER A 1 25 ? 7.183 -7.559 -6.554 1.00 0.00 25 SER A N 4
ATOM 2267 C CA . SER A 1 25 ? 6.119 -7.162 -7.468 1.00 0.00 25 SER A CA 4
ATOM 2268 C C . SER A 1 25 ? 5.060 -8.255 -7.576 1.00 0.00 25 SER A C 4
ATOM 2269 O O . SER A 1 25 ? 3.863 -7.971 -7.638 1.00 0.00 25 SER A O 4
ATOM 2277 N N . CYS A 1 26 ? 5.509 -9.505 -7.598 1.00 0.00 26 CYS A N 4
ATOM 2278 C CA . CYS A 1 26 ? 4.601 -10.642 -7.699 1.00 0.00 26 CYS A CA 4
ATOM 2279 C C . CYS A 1 26 ? 3.920 -10.914 -6.361 1.00 0.00 26 CYS A C 4
ATOM 2280 O O . CYS A 1 26 ? 2.702 -11.082 -6.297 1.00 0.00 26 CYS A O 4
ATOM 2288 N N . SER A 1 27 ? 4.714 -10.957 -5.296 1.00 0.00 27 SER A N 4
ATOM 2289 C CA . SER A 1 27 ? 4.188 -11.214 -3.961 1.00 0.00 27 SER A CA 4
ATOM 2290 C C . SER A 1 27 ? 2.880 -10.460 -3.737 1.00 0.00 27 SER A C 4
ATOM 2291 O O . SER A 1 27 ? 1.850 -11.060 -3.428 1.00 0.00 27 SER A O 4
ATOM 2299 N N . LEU A 1 28 ? 2.930 -9.142 -3.896 1.00 0.00 28 LEU A N 4
ATOM 2300 C CA . LEU A 1 28 ? 1.751 -8.304 -3.712 1.00 0.00 28 LEU A CA 4
ATOM 2301 C C . LEU A 1 28 ? 0.564 -8.855 -4.496 1.00 0.00 28 LEU A C 4
ATOM 2302 O O . LEU A 1 28 ? -0.526 -9.029 -3.951 1.00 0.00 28 LEU A O 4
ATOM 2318 N N . PHE A 1 29 ? 0.784 -9.128 -5.778 1.00 0.00 29 PHE A N 4
ATOM 2319 C CA . PHE A 1 29 ? -0.267 -9.661 -6.637 1.00 0.00 29 PHE A CA 4
ATOM 2320 C C . PHE A 1 29 ? -0.975 -10.835 -5.968 1.00 0.00 29 PHE A C 4
ATOM 2321 O O . PHE A 1 29 ? -2.201 -10.855 -5.857 1.00 0.00 29 PHE A O 4
ATOM 2338 N N . LYS A 1 30 ? -0.193 -11.813 -5.523 1.00 0.00 30 LYS A N 4
ATOM 2339 C CA . LYS A 1 30 ? -0.743 -12.992 -4.863 1.00 0.00 30 LYS A CA 4
ATOM 2340 C C . LYS A 1 30 ? -1.704 -12.592 -3.748 1.00 0.00 30 LYS A C 4
ATOM 2341 O O . LYS A 1 30 ? -2.578 -13.369 -3.360 1.00 0.00 30 LYS A O 4
ATOM 2360 N N . HIS A 1 31 ? -1.537 -11.377 -3.236 1.00 0.00 31 HIS A N 4
ATOM 2361 C CA . HIS A 1 31 ? -2.391 -10.874 -2.166 1.00 0.00 31 HIS A CA 4
ATOM 2362 C C . HIS A 1 31 ? -3.534 -10.037 -2.731 1.00 0.00 31 HIS A C 4
ATOM 2363 O O . HIS A 1 31 ? -4.667 -10.110 -2.253 1.00 0.00 31 HIS A O 4
ATOM 2377 N N . LEU A 1 32 ? -3.230 -9.241 -3.751 1.00 0.00 32 LEU A N 4
ATOM 2378 C CA . LEU A 1 32 ? -4.232 -8.389 -4.381 1.00 0.00 32 LEU A CA 4
ATOM 2379 C C . LEU A 1 32 ? -5.464 -9.197 -4.776 1.00 0.00 32 LEU A C 4
ATOM 2380 O O . LEU A 1 32 ? -6.592 -8.712 -4.686 1.00 0.00 32 LEU A O 4
ATOM 2396 N N . ARG A 1 33 ? -5.240 -10.433 -5.212 1.00 0.00 33 ARG A N 4
ATOM 2397 C CA . ARG A 1 33 ? -6.332 -11.309 -5.619 1.00 0.00 33 ARG A CA 4
ATOM 2398 C C . ARG A 1 33 ? -7.415 -11.363 -4.545 1.00 0.00 33 ARG A C 4
ATOM 2399 O O . ARG A 1 33 ? -8.607 -11.322 -4.849 1.00 0.00 33 ARG A O 4
ATOM 2420 N N . SER A 1 34 ? -6.991 -11.456 -3.289 1.00 0.00 34 SER A N 4
ATOM 2421 C CA . SER A 1 34 ? -7.924 -11.521 -2.170 1.00 0.00 34 SER A CA 4
ATOM 2422 C C . SER A 1 34 ? -9.073 -10.536 -2.364 1.00 0.00 34 SER A C 4
ATOM 2423 O O . SER A 1 34 ? -10.163 -10.722 -1.822 1.00 0.00 34 SER A O 4
ATOM 2431 N N . HIS A 1 35 ? -8.821 -9.487 -3.141 1.00 0.00 35 HIS A N 4
ATOM 2432 C CA . HIS A 1 35 ? -9.834 -8.472 -3.407 1.00 0.00 35 HIS A CA 4
ATOM 2433 C C . HIS A 1 35 ? -10.529 -8.735 -4.740 1.00 0.00 35 HIS A C 4
ATOM 2434 O O . HIS A 1 35 ? -11.697 -8.393 -4.919 1.00 0.00 35 HIS A O 4
ATOM 2448 N N . GLU A 1 36 ? -9.802 -9.344 -5.671 1.00 0.00 36 GLU A N 4
ATOM 2449 C CA . GLU A 1 36 ? -10.349 -9.651 -6.988 1.00 0.00 36 GLU A CA 4
ATOM 2450 C C . GLU A 1 36 ? -11.410 -10.744 -6.895 1.00 0.00 36 GLU A C 4
ATOM 2451 O O . GLU A 1 36 ? -12.344 -10.787 -7.695 1.00 0.00 36 GLU A O 4
ATOM 2463 N N . ARG A 1 37 ? -11.257 -11.627 -5.913 1.00 0.00 37 ARG A N 4
ATOM 2464 C CA . ARG A 1 37 ? -12.199 -12.722 -5.716 1.00 0.00 37 ARG A CA 4
ATOM 2465 C C . ARG A 1 37 ? -13.088 -12.462 -4.504 1.00 0.00 37 ARG A C 4
ATOM 2466 O O . ARG A 1 37 ? -12.614 -12.033 -3.451 1.00 0.00 37 ARG A O 4
ATOM 2487 N N . THR A 1 38 ? -14.383 -12.723 -4.659 1.00 0.00 38 THR A N 4
ATOM 2488 C CA . THR A 1 38 ? -15.339 -12.516 -3.579 1.00 0.00 38 THR A CA 4
ATOM 2489 C C . THR A 1 38 ? -16.595 -13.353 -3.788 1.00 0.00 38 THR A C 4
ATOM 2490 O O . THR A 1 38 ? -17.267 -13.237 -4.813 1.00 0.00 38 THR A O 4
ATOM 2501 N N . ASP A 1 39 ? -16.908 -14.197 -2.811 1.00 0.00 39 ASP A N 4
ATOM 2502 C CA . ASP A 1 39 ? -18.085 -15.054 -2.888 1.00 0.00 39 ASP A CA 4
ATOM 2503 C C . ASP A 1 39 ? -19.353 -14.264 -2.579 1.00 0.00 39 ASP A C 4
ATOM 2504 O O . ASP A 1 39 ? -19.365 -13.366 -1.737 1.00 0.00 39 ASP A O 4
ATOM 2513 N N . PRO A 1 40 ? -20.447 -14.604 -3.277 1.00 0.00 40 PRO A N 4
ATOM 2514 C CA . PRO A 1 40 ? -21.740 -13.938 -3.094 1.00 0.00 40 PRO A CA 4
ATOM 2515 C C . PRO A 1 40 ? -22.377 -14.267 -1.748 1.00 0.00 40 PRO A C 4
ATOM 2516 O O . PRO A 1 40 ? -23.490 -13.831 -1.454 1.00 0.00 40 PRO A O 4
ATOM 2527 N N . SER A 1 41 ? -21.664 -15.038 -0.934 1.00 0.00 41 SER A N 4
ATOM 2528 C CA . SER A 1 41 ? -22.161 -15.428 0.380 1.00 0.00 41 SER A CA 4
ATOM 2529 C C . SER A 1 41 ? -21.040 -15.402 1.415 1.00 0.00 41 SER A C 4
ATOM 2530 O O . SER A 1 41 ? -19.860 -15.397 1.068 1.00 0.00 41 SER A O 4
ATOM 2538 N N . GLY A 1 42 ? -21.419 -15.386 2.689 1.00 0.00 42 GLY A N 4
ATOM 2539 C CA . GLY A 1 42 ? -20.435 -15.361 3.756 1.00 0.00 42 GLY A CA 4
ATOM 2540 C C . GLY A 1 42 ? -21.064 -15.160 5.120 1.00 0.00 42 GLY A C 4
ATOM 2541 O O . GLY A 1 42 ? -22.285 -15.077 5.258 1.00 0.00 42 GLY A O 4
ATOM 2545 N N . PRO A 1 43 ? -20.220 -15.081 6.159 1.00 0.00 43 PRO A N 4
ATOM 2546 C CA . PRO A 1 43 ? -20.678 -14.888 7.538 1.00 0.00 43 PRO A CA 4
ATOM 2547 C C . PRO A 1 43 ? -21.250 -13.494 7.770 1.00 0.00 43 PRO A C 4
ATOM 2548 O O . PRO A 1 43 ? -20.538 -12.583 8.194 1.00 0.00 43 PRO A O 4
ATOM 2559 N N . SER A 1 44 ? -22.540 -13.334 7.490 1.00 0.00 44 SER A N 4
ATOM 2560 C CA . SER A 1 44 ? -23.206 -12.049 7.665 1.00 0.00 44 SER A CA 4
ATOM 2561 C C . SER A 1 44 ? -23.112 -11.581 9.115 1.00 0.00 44 SER A C 4
ATOM 2562 O O . SER A 1 44 ? -23.829 -12.075 9.985 1.00 0.00 44 SER A O 4
ATOM 2570 N N . SER A 1 45 ? -22.223 -10.626 9.365 1.00 0.00 45 SER A N 4
ATOM 2571 C CA . SER A 1 45 ? -22.031 -10.093 10.709 1.00 0.00 45 SER A CA 4
ATOM 2572 C C . SER A 1 45 ? -22.592 -8.679 10.818 1.00 0.00 45 SER A C 4
ATOM 2573 O O . SER A 1 45 ? -23.520 -8.423 11.584 1.00 0.00 45 SER A O 4
ATOM 2581 N N . GLY A 1 46 ? -22.020 -7.761 10.043 1.00 0.00 46 GLY A N 4
ATOM 2582 C CA . GLY A 1 46 ? -22.475 -6.383 10.067 1.00 0.00 46 GLY A CA 4
ATOM 2583 C C . GLY A 1 46 ? -21.940 -5.616 11.260 1.00 0.00 46 GLY A C 4
ATOM 2584 O O . GLY A 1 46 ? -22.726 -5.223 12.121 1.00 0.00 46 GLY A O 4
ATOM 2589 N N . GLY A 1 1 ? 13.013 -10.002 26.921 1.00 0.00 1 GLY A N 5
ATOM 2590 C CA . GLY A 1 1 ? 11.965 -9.426 26.099 1.00 0.00 1 GLY A CA 5
ATOM 2591 C C . GLY A 1 1 ? 12.448 -9.076 24.706 1.00 0.00 1 GLY A C 5
ATOM 2592 O O . GLY A 1 1 ? 13.606 -8.703 24.518 1.00 0.00 1 GLY A O 5
ATOM 2596 N N . SER A 1 2 ? 11.559 -9.199 23.725 1.00 0.00 2 SER A N 5
ATOM 2597 C CA . SER A 1 2 ? 11.902 -8.899 22.340 1.00 0.00 2 SER A CA 5
ATOM 2598 C C . SER A 1 2 ? 11.128 -7.683 21.840 1.00 0.00 2 SER A C 5
ATOM 2599 O O . SER A 1 2 ? 9.923 -7.756 21.600 1.00 0.00 2 SER A O 5
ATOM 2607 N N . SER A 1 3 ? 11.830 -6.565 21.685 1.00 0.00 3 SER A N 5
ATOM 2608 C CA . SER A 1 3 ? 11.209 -5.331 21.217 1.00 0.00 3 SER A CA 5
ATOM 2609 C C . SER A 1 3 ? 12.265 -4.340 20.736 1.00 0.00 3 SER A C 5
ATOM 2610 O O . SER A 1 3 ? 13.349 -4.244 21.310 1.00 0.00 3 SER A O 5
ATOM 2618 N N . GLY A 1 4 ? 11.939 -3.604 19.678 1.00 0.00 4 GLY A N 5
ATOM 2619 C CA . GLY A 1 4 ? 12.868 -2.630 19.137 1.00 0.00 4 GLY A CA 5
ATOM 2620 C C . GLY A 1 4 ? 13.050 -2.772 17.639 1.00 0.00 4 GLY A C 5
ATOM 2621 O O . GLY A 1 4 ? 13.319 -3.865 17.140 1.00 0.00 4 GLY A O 5
ATOM 2625 N N . SER A 1 5 ? 12.900 -1.665 16.918 1.00 0.00 5 SER A N 5
ATOM 2626 C CA . SER A 1 5 ? 13.044 -1.672 15.467 1.00 0.00 5 SER A CA 5
ATOM 2627 C C . SER A 1 5 ? 13.101 -0.248 14.920 1.00 0.00 5 SER A C 5
ATOM 2628 O O . SER A 1 5 ? 12.702 0.703 15.592 1.00 0.00 5 SER A O 5
ATOM 2636 N N . SER A 1 6 ? 13.601 -0.111 13.696 1.00 0.00 6 SER A N 5
ATOM 2637 C CA . SER A 1 6 ? 13.715 1.195 13.059 1.00 0.00 6 SER A CA 5
ATOM 2638 C C . SER A 1 6 ? 12.445 1.535 12.286 1.00 0.00 6 SER A C 5
ATOM 2639 O O . SER A 1 6 ? 12.340 1.262 11.091 1.00 0.00 6 SER A O 5
ATOM 2647 N N . GLY A 1 7 ? 11.480 2.134 12.979 1.00 0.00 7 GLY A N 5
ATOM 2648 C CA . GLY A 1 7 ? 10.229 2.502 12.343 1.00 0.00 7 GLY A CA 5
ATOM 2649 C C . GLY A 1 7 ? 9.612 1.353 11.569 1.00 0.00 7 GLY A C 5
ATOM 2650 O O . GLY A 1 7 ? 10.082 0.217 11.648 1.00 0.00 7 GLY A O 5
ATOM 2654 N N . THR A 1 8 ? 8.554 1.647 10.819 1.00 0.00 8 THR A N 5
ATOM 2655 C CA . THR A 1 8 ? 7.870 0.630 10.031 1.00 0.00 8 THR A CA 5
ATOM 2656 C C . THR A 1 8 ? 8.650 0.300 8.763 1.00 0.00 8 THR A C 5
ATOM 2657 O O . THR A 1 8 ? 8.451 -0.751 8.155 1.00 0.00 8 THR A O 5
ATOM 2668 N N . GLY A 1 9 ? 9.540 1.206 8.369 1.00 0.00 9 GLY A N 5
ATOM 2669 C CA . GLY A 1 9 ? 10.337 0.992 7.175 1.00 0.00 9 GLY A CA 5
ATOM 2670 C C . GLY A 1 9 ? 9.577 1.317 5.904 1.00 0.00 9 GLY A C 5
ATOM 2671 O O . GLY A 1 9 ? 8.354 1.192 5.857 1.00 0.00 9 GLY A O 5
ATOM 2675 N N . GLU A 1 10 ? 10.303 1.737 4.873 1.00 0.00 10 GLU A N 5
ATOM 2676 C CA . GLU A 1 10 ? 9.688 2.083 3.597 1.00 0.00 10 GLU A CA 5
ATOM 2677 C C . GLU A 1 10 ? 9.645 0.874 2.668 1.00 0.00 10 GLU A C 5
ATOM 2678 O O . GLU A 1 10 ? 10.538 0.026 2.691 1.00 0.00 10 GLU A O 5
ATOM 2690 N N . LYS A 1 11 ? 8.600 0.800 1.850 1.00 0.00 11 LYS A N 5
ATOM 2691 C CA . LYS A 1 11 ? 8.439 -0.304 0.912 1.00 0.00 11 LYS A CA 5
ATOM 2692 C C . LYS A 1 11 ? 8.196 0.214 -0.502 1.00 0.00 11 LYS A C 5
ATOM 2693 O O . LYS A 1 11 ? 7.503 1.210 -0.713 1.00 0.00 11 LYS A O 5
ATOM 2712 N N . PRO A 1 12 ? 8.779 -0.475 -1.494 1.00 0.00 12 PRO A N 5
ATOM 2713 C CA . PRO A 1 12 ? 8.638 -0.103 -2.905 1.00 0.00 12 PRO A CA 5
ATOM 2714 C C . PRO A 1 12 ? 7.227 -0.347 -3.431 1.00 0.00 12 PRO A C 5
ATOM 2715 O O . PRO A 1 12 ? 6.615 0.539 -4.028 1.00 0.00 12 PRO A O 5
ATOM 2726 N N . PHE A 1 13 ? 6.718 -1.553 -3.206 1.00 0.00 13 PHE A N 5
ATOM 2727 C CA . PHE A 1 13 ? 5.379 -1.914 -3.658 1.00 0.00 13 PHE A CA 5
ATOM 2728 C C . PHE A 1 13 ? 4.384 -1.870 -2.502 1.00 0.00 13 PHE A C 5
ATOM 2729 O O . PHE A 1 13 ? 4.732 -2.166 -1.359 1.00 0.00 13 PHE A O 5
ATOM 2746 N N . GLN A 1 14 ? 3.145 -1.498 -2.809 1.00 0.00 14 GLN A N 5
ATOM 2747 C CA . GLN A 1 14 ? 2.101 -1.414 -1.795 1.00 0.00 14 GLN A CA 5
ATOM 2748 C C . GLN A 1 14 ? 0.749 -1.821 -2.372 1.00 0.00 14 GLN A C 5
ATOM 2749 O O . GLN A 1 14 ? 0.505 -1.679 -3.570 1.00 0.00 14 GLN A O 5
ATOM 2763 N N . CYS A 1 15 ? -0.127 -2.328 -1.511 1.00 0.00 15 CYS A N 5
ATOM 2764 C CA . CYS A 1 15 ? -1.455 -2.757 -1.934 1.00 0.00 15 CYS A CA 5
ATOM 2765 C C . CYS A 1 15 ? -2.407 -1.568 -2.029 1.00 0.00 15 CYS A C 5
ATOM 2766 O O . CYS A 1 15 ? -2.573 -0.814 -1.070 1.00 0.00 15 CYS A O 5
ATOM 2773 N N . LYS A 1 16 ? -3.029 -1.407 -3.191 1.00 0.00 16 LYS A N 5
ATOM 2774 C CA . LYS A 1 16 ? -3.966 -0.311 -3.412 1.00 0.00 16 LYS A CA 5
ATOM 2775 C C . LYS A 1 16 ? -5.361 -0.680 -2.919 1.00 0.00 16 LYS A C 5
ATOM 2776 O O . LYS A 1 16 ? -6.314 0.076 -3.104 1.00 0.00 16 LYS A O 5
ATOM 2795 N N . GLU A 1 17 ? -5.473 -1.847 -2.291 1.00 0.00 17 GLU A N 5
ATOM 2796 C CA . GLU A 1 17 ? -6.753 -2.314 -1.772 1.00 0.00 17 GLU A CA 5
ATOM 2797 C C . GLU A 1 17 ? -6.858 -2.055 -0.271 1.00 0.00 17 GLU A C 5
ATOM 2798 O O . GLU A 1 17 ? -7.777 -1.377 0.190 1.00 0.00 17 GLU A O 5
ATOM 2810 N N . CYS A 1 18 ? -5.912 -2.601 0.485 1.00 0.00 18 CYS A N 5
ATOM 2811 C CA . CYS A 1 18 ? -5.897 -2.431 1.933 1.00 0.00 18 CYS A CA 5
ATOM 2812 C C . CYS A 1 18 ? -4.657 -1.661 2.378 1.00 0.00 18 CYS A C 5
ATOM 2813 O O . CYS A 1 18 ? -4.638 -1.060 3.451 1.00 0.00 18 CYS A O 5
ATOM 2820 N N . GLY A 1 19 ? -3.622 -1.684 1.544 1.00 0.00 19 GLY A N 5
ATOM 2821 C CA . GLY A 1 19 ? -2.392 -0.986 1.868 1.00 0.00 19 GLY A CA 5
ATOM 2822 C C . GLY A 1 19 ? -1.247 -1.934 2.164 1.00 0.00 19 GLY A C 5
ATOM 2823 O O . GLY A 1 19 ? -0.114 -1.502 2.378 1.00 0.00 19 GLY A O 5
ATOM 2827 N N . MET A 1 20 ? -1.542 -3.230 2.177 1.00 0.00 20 MET A N 5
ATOM 2828 C CA . MET A 1 20 ? -0.528 -4.241 2.450 1.00 0.00 20 MET A CA 5
ATOM 2829 C C . MET A 1 20 ? 0.709 -4.018 1.586 1.00 0.00 20 MET A C 5
ATOM 2830 O O . MET A 1 20 ? 0.609 -3.873 0.368 1.00 0.00 20 MET A O 5
ATOM 2844 N N . ASN A 1 21 ? 1.874 -3.990 2.225 1.00 0.00 21 ASN A N 5
ATOM 2845 C CA . ASN A 1 21 ? 3.131 -3.782 1.514 1.00 0.00 21 ASN A CA 5
ATOM 2846 C C . ASN A 1 21 ? 3.796 -5.115 1.184 1.00 0.00 21 ASN A C 5
ATOM 2847 O O . ASN A 1 21 ? 3.527 -6.131 1.826 1.00 0.00 21 ASN A O 5
ATOM 2858 N N . PHE A 1 22 ? 4.665 -5.104 0.179 1.00 0.00 22 PHE A N 5
ATOM 2859 C CA . PHE A 1 22 ? 5.368 -6.311 -0.237 1.00 0.00 22 PHE A CA 5
ATOM 2860 C C . PHE A 1 22 ? 6.725 -5.968 -0.846 1.00 0.00 22 PHE A C 5
ATOM 2861 O O . PHE A 1 22 ? 6.807 -5.245 -1.839 1.00 0.00 22 PHE A O 5
ATOM 2878 N N . SER A 1 23 ? 7.787 -6.492 -0.243 1.00 0.00 23 SER A N 5
ATOM 2879 C CA . SER A 1 23 ? 9.141 -6.239 -0.722 1.00 0.00 23 SER A CA 5
ATOM 2880 C C . SER A 1 23 ? 9.244 -6.499 -2.222 1.00 0.00 23 SER A C 5
ATOM 2881 O O . SER A 1 23 ? 9.835 -5.711 -2.960 1.00 0.00 23 SER A O 5
ATOM 2889 N N . TRP A 1 24 ? 8.665 -7.609 -2.664 1.00 0.00 24 TRP A N 5
ATOM 2890 C CA . TRP A 1 24 ? 8.691 -7.974 -4.076 1.00 0.00 24 TRP A CA 5
ATOM 2891 C C . TRP A 1 24 ? 7.516 -7.350 -4.822 1.00 0.00 24 TRP A C 5
ATOM 2892 O O . TRP A 1 24 ? 6.688 -6.661 -4.227 1.00 0.00 24 TRP A O 5
ATOM 2913 N N . SER A 1 25 ? 7.450 -7.597 -6.126 1.00 0.00 25 SER A N 5
ATOM 2914 C CA . SER A 1 25 ? 6.378 -7.057 -6.953 1.00 0.00 25 SER A CA 5
ATOM 2915 C C . SER A 1 25 ? 5.281 -8.095 -7.168 1.00 0.00 25 SER A C 5
ATOM 2916 O O . SER A 1 25 ? 4.093 -7.772 -7.152 1.00 0.00 25 SER A O 5
ATOM 2924 N N . CYS A 1 26 ? 5.689 -9.343 -7.370 1.00 0.00 26 CYS A N 5
ATOM 2925 C CA . CYS A 1 26 ? 4.742 -10.431 -7.589 1.00 0.00 26 CYS A CA 5
ATOM 2926 C C . CYS A 1 26 ? 3.993 -10.768 -6.304 1.00 0.00 26 CYS A C 5
ATOM 2927 O O . CYS A 1 26 ? 2.763 -10.800 -6.280 1.00 0.00 26 CYS A O 5
ATOM 2935 N N . SER A 1 27 ? 4.744 -11.020 -5.237 1.00 0.00 27 SER A N 5
ATOM 2936 C CA . SER A 1 27 ? 4.152 -11.360 -3.948 1.00 0.00 27 SER A CA 5
ATOM 2937 C C . SER A 1 27 ? 2.852 -10.593 -3.728 1.00 0.00 27 SER A C 5
ATOM 2938 O O . SER A 1 27 ? 1.820 -11.178 -3.395 1.00 0.00 27 SER A O 5
ATOM 2946 N N . LEU A 1 28 ? 2.908 -9.279 -3.918 1.00 0.00 28 LEU A N 5
ATOM 2947 C CA . LEU A 1 28 ? 1.736 -8.429 -3.741 1.00 0.00 28 LEU A CA 5
ATOM 2948 C C . LEU A 1 28 ? 0.551 -8.963 -4.539 1.00 0.00 28 LEU A C 5
ATOM 2949 O O . LEU A 1 28 ? -0.541 -9.146 -4.002 1.00 0.00 28 LEU A O 5
ATOM 2965 N N . PHE A 1 29 ? 0.775 -9.212 -5.825 1.00 0.00 29 PHE A N 5
ATOM 2966 C CA . PHE A 1 29 ? -0.274 -9.727 -6.698 1.00 0.00 29 PHE A CA 5
ATOM 2967 C C . PHE A 1 29 ? -1.004 -10.894 -6.041 1.00 0.00 29 PHE A C 5
ATOM 2968 O O . PHE A 1 29 ? -2.234 -10.927 -5.999 1.00 0.00 29 PHE A O 5
ATOM 2985 N N . LYS A 1 30 ? -0.238 -11.852 -5.530 1.00 0.00 30 LYS A N 5
ATOM 2986 C CA . LYS A 1 30 ? -0.809 -13.022 -4.874 1.00 0.00 30 LYS A CA 5
ATOM 2987 C C . LYS A 1 30 ? -1.777 -12.608 -3.770 1.00 0.00 30 LYS A C 5
ATOM 2988 O O . LYS A 1 30 ? -2.710 -13.342 -3.442 1.00 0.00 30 LYS A O 5
ATOM 3007 N N . HIS A 1 31 ? -1.549 -11.428 -3.201 1.00 0.00 31 HIS A N 5
ATOM 3008 C CA . HIS A 1 31 ? -2.403 -10.917 -2.135 1.00 0.00 31 HIS A CA 5
ATOM 3009 C C . HIS A 1 31 ? -3.550 -10.089 -2.708 1.00 0.00 31 HIS A C 5
ATOM 3010 O O . HIS A 1 31 ? -4.676 -10.142 -2.211 1.00 0.00 31 HIS A O 5
ATOM 3024 N N . LEU A 1 32 ? -3.256 -9.324 -3.753 1.00 0.00 32 LEU A N 5
ATOM 3025 C CA . LEU A 1 32 ? -4.263 -8.484 -4.393 1.00 0.00 32 LEU A CA 5
ATOM 3026 C C . LEU A 1 32 ? -5.491 -9.302 -4.777 1.00 0.00 32 LEU A C 5
ATOM 3027 O O . LEU A 1 32 ? -6.622 -8.827 -4.677 1.00 0.00 32 LEU A O 5
ATOM 3043 N N . ARG A 1 33 ? -5.261 -10.536 -5.215 1.00 0.00 33 ARG A N 5
ATOM 3044 C CA . ARG A 1 33 ? -6.348 -11.421 -5.613 1.00 0.00 33 ARG A CA 5
ATOM 3045 C C . ARG A 1 33 ? -7.410 -11.503 -4.520 1.00 0.00 33 ARG A C 5
ATOM 3046 O O . ARG A 1 33 ? -8.597 -11.660 -4.804 1.00 0.00 33 ARG A O 5
ATOM 3067 N N . SER A 1 34 ? -6.973 -11.398 -3.269 1.00 0.00 34 SER A N 5
ATOM 3068 C CA . SER A 1 34 ? -7.885 -11.465 -2.133 1.00 0.00 34 SER A CA 5
ATOM 3069 C C . SER A 1 34 ? -9.000 -10.433 -2.270 1.00 0.00 34 SER A C 5
ATOM 3070 O O . SER A 1 34 ? -10.009 -10.495 -1.565 1.00 0.00 34 SER A O 5
ATOM 3078 N N . HIS A 1 35 ? -8.812 -9.485 -3.182 1.00 0.00 35 HIS A N 5
ATOM 3079 C CA . HIS A 1 35 ? -9.802 -8.439 -3.412 1.00 0.00 35 HIS A CA 5
ATOM 3080 C C . HIS A 1 35 ? -10.513 -8.648 -4.746 1.00 0.00 35 HIS A C 5
ATOM 3081 O O . HIS A 1 35 ? -11.667 -8.256 -4.912 1.00 0.00 35 HIS A O 5
ATOM 3095 N N . GLU A 1 36 ? -9.815 -9.268 -5.692 1.00 0.00 36 GLU A N 5
ATOM 3096 C CA . GLU A 1 36 ? -10.380 -9.528 -7.011 1.00 0.00 36 GLU A CA 5
ATOM 3097 C C . GLU A 1 36 ? -11.506 -10.555 -6.928 1.00 0.00 36 GLU A C 5
ATOM 3098 O O . GLU A 1 36 ? -12.371 -10.616 -7.802 1.00 0.00 36 GLU A O 5
ATOM 3110 N N . ARG A 1 37 ? -11.487 -11.361 -5.871 1.00 0.00 37 ARG A N 5
ATOM 3111 C CA . ARG A 1 37 ? -12.504 -12.386 -5.674 1.00 0.00 37 ARG A CA 5
ATOM 3112 C C . ARG A 1 37 ? -13.521 -11.948 -4.624 1.00 0.00 37 ARG A C 5
ATOM 3113 O O . ARG A 1 37 ? -13.184 -11.242 -3.673 1.00 0.00 37 ARG A O 5
ATOM 3134 N N . THR A 1 38 ? -14.769 -12.372 -4.803 1.00 0.00 38 THR A N 5
ATOM 3135 C CA . THR A 1 38 ? -15.835 -12.023 -3.873 1.00 0.00 38 THR A CA 5
ATOM 3136 C C . THR A 1 38 ? -16.852 -13.153 -3.753 1.00 0.00 38 THR A C 5
ATOM 3137 O O . THR A 1 38 ? -17.208 -13.788 -4.746 1.00 0.00 38 THR A O 5
ATOM 3148 N N . ASP A 1 39 ? -17.317 -13.397 -2.533 1.00 0.00 39 ASP A N 5
ATOM 3149 C CA . ASP A 1 39 ? -18.295 -14.450 -2.284 1.00 0.00 39 ASP A CA 5
ATOM 3150 C C . ASP A 1 39 ? -19.702 -13.871 -2.183 1.00 0.00 39 ASP A C 5
ATOM 3151 O O . ASP A 1 39 ? -19.918 -12.793 -1.629 1.00 0.00 39 ASP A O 5
ATOM 3160 N N . PRO A 1 40 ? -20.684 -14.602 -2.732 1.00 0.00 40 PRO A N 5
ATOM 3161 C CA . PRO A 1 40 ? -22.088 -14.181 -2.717 1.00 0.00 40 PRO A CA 5
ATOM 3162 C C . PRO A 1 40 ? -22.695 -14.235 -1.319 1.00 0.00 40 PRO A C 5
ATOM 3163 O O . PRO A 1 40 ? -23.872 -13.930 -1.131 1.00 0.00 40 PRO A O 5
ATOM 3174 N N . SER A 1 41 ? -21.884 -14.626 -0.342 1.00 0.00 41 SER A N 5
ATOM 3175 C CA . SER A 1 41 ? -22.342 -14.724 1.039 1.00 0.00 41 SER A CA 5
ATOM 3176 C C . SER A 1 41 ? -22.663 -13.344 1.604 1.00 0.00 41 SER A C 5
ATOM 3177 O O . SER A 1 41 ? -21.765 -12.560 1.905 1.00 0.00 41 SER A O 5
ATOM 3185 N N . GLY A 1 42 ? -23.953 -13.054 1.746 1.00 0.00 42 GLY A N 5
ATOM 3186 C CA . GLY A 1 42 ? -24.372 -11.769 2.274 1.00 0.00 42 GLY A CA 5
ATOM 3187 C C . GLY A 1 42 ? -24.622 -10.747 1.182 1.00 0.00 42 GLY A C 5
ATOM 3188 O O . GLY A 1 42 ? -24.123 -10.868 0.063 1.00 0.00 42 GLY A O 5
ATOM 3192 N N . PRO A 1 43 ? -25.414 -9.714 1.504 1.00 0.00 43 PRO A N 5
ATOM 3193 C CA . PRO A 1 43 ? -25.749 -8.648 0.555 1.00 0.00 43 PRO A CA 5
ATOM 3194 C C . PRO A 1 43 ? -24.552 -7.758 0.237 1.00 0.00 43 PRO A C 5
ATOM 3195 O O . PRO A 1 43 ? -23.832 -7.326 1.137 1.00 0.00 43 PRO A O 5
ATOM 3206 N N . SER A 1 44 ? -24.346 -7.488 -1.048 1.00 0.00 44 SER A N 5
ATOM 3207 C CA . SER A 1 44 ? -23.234 -6.652 -1.484 1.00 0.00 44 SER A CA 5
ATOM 3208 C C . SER A 1 44 ? -23.624 -5.177 -1.469 1.00 0.00 44 SER A C 5
ATOM 3209 O O . SER A 1 44 ? -22.883 -4.332 -0.966 1.00 0.00 44 SER A O 5
ATOM 3217 N N . SER A 1 45 ? -24.794 -4.875 -2.023 1.00 0.00 45 SER A N 5
ATOM 3218 C CA . SER A 1 45 ? -25.283 -3.502 -2.076 1.00 0.00 45 SER A CA 5
ATOM 3219 C C . SER A 1 45 ? -24.257 -2.586 -2.735 1.00 0.00 45 SER A C 5
ATOM 3220 O O . SER A 1 45 ? -24.031 -1.463 -2.286 1.00 0.00 45 SER A O 5
ATOM 3228 N N . GLY A 1 46 ? -23.637 -3.074 -3.806 1.00 0.00 46 GLY A N 5
ATOM 3229 C CA . GLY A 1 46 ? -22.642 -2.287 -4.510 1.00 0.00 46 GLY A CA 5
ATOM 3230 C C . GLY A 1 46 ? -22.112 -2.992 -5.743 1.00 0.00 46 GLY A C 5
ATOM 3231 O O . GLY A 1 46 ? -21.523 -4.064 -5.613 1.00 0.00 46 GLY A O 5
ATOM 3236 N N . GLY A 1 1 ? 3.813 0.190 24.089 1.00 0.00 1 GLY A N 6
ATOM 3237 C CA . GLY A 1 1 ? 3.490 -1.224 24.147 1.00 0.00 1 GLY A CA 6
ATOM 3238 C C . GLY A 1 1 ? 2.980 -1.757 22.822 1.00 0.00 1 GLY A C 6
ATOM 3239 O O . GLY A 1 1 ? 1.847 -2.230 22.731 1.00 0.00 1 GLY A O 6
ATOM 3243 N N . SER A 1 2 ? 3.816 -1.678 21.793 1.00 0.00 2 SER A N 6
ATOM 3244 C CA . SER A 1 2 ? 3.441 -2.152 20.465 1.00 0.00 2 SER A CA 6
ATOM 3245 C C . SER A 1 2 ? 3.266 -3.667 20.458 1.00 0.00 2 SER A C 6
ATOM 3246 O O . SER A 1 2 ? 3.733 -4.361 21.362 1.00 0.00 2 SER A O 6
ATOM 3254 N N . SER A 1 3 ? 2.590 -4.174 19.432 1.00 0.00 3 SER A N 6
ATOM 3255 C CA . SER A 1 3 ? 2.349 -5.607 19.309 1.00 0.00 3 SER A CA 6
ATOM 3256 C C . SER A 1 3 ? 3.203 -6.207 18.196 1.00 0.00 3 SER A C 6
ATOM 3257 O O . SER A 1 3 ? 2.798 -6.236 17.034 1.00 0.00 3 SER A O 6
ATOM 3265 N N . GLY A 1 4 ? 4.389 -6.685 18.561 1.00 0.00 4 GLY A N 6
ATOM 3266 C CA . GLY A 1 4 ? 5.282 -7.278 17.583 1.00 0.00 4 GLY A CA 6
ATOM 3267 C C . GLY A 1 4 ? 6.101 -6.240 16.841 1.00 0.00 4 GLY A C 6
ATOM 3268 O O . GLY A 1 4 ? 6.239 -5.106 17.298 1.00 0.00 4 GLY A O 6
ATOM 3272 N N . SER A 1 5 ? 6.649 -6.630 15.694 1.00 0.00 5 SER A N 6
ATOM 3273 C CA . SER A 1 5 ? 7.464 -5.726 14.891 1.00 0.00 5 SER A CA 6
ATOM 3274 C C . SER A 1 5 ? 6.637 -4.542 14.399 1.00 0.00 5 SER A C 6
ATOM 3275 O O . SER A 1 5 ? 5.409 -4.604 14.354 1.00 0.00 5 SER A O 6
ATOM 3283 N N . SER A 1 6 ? 7.322 -3.463 14.031 1.00 0.00 6 SER A N 6
ATOM 3284 C CA . SER A 1 6 ? 6.652 -2.262 13.546 1.00 0.00 6 SER A CA 6
ATOM 3285 C C . SER A 1 6 ? 7.206 -1.842 12.188 1.00 0.00 6 SER A C 6
ATOM 3286 O O . SER A 1 6 ? 8.412 -1.903 11.951 1.00 0.00 6 SER A O 6
ATOM 3294 N N . GLY A 1 7 ? 6.315 -1.416 11.298 1.00 0.00 7 GLY A N 6
ATOM 3295 C CA . GLY A 1 7 ? 6.733 -0.993 9.974 1.00 0.00 7 GLY A CA 6
ATOM 3296 C C . GLY A 1 7 ? 7.427 0.355 9.989 1.00 0.00 7 GLY A C 6
ATOM 3297 O O . GLY A 1 7 ? 6.789 1.393 9.806 1.00 0.00 7 GLY A O 6
ATOM 3301 N N . THR A 1 8 ? 8.738 0.342 10.208 1.00 0.00 8 THR A N 6
ATOM 3302 C CA . THR A 1 8 ? 9.518 1.572 10.249 1.00 0.00 8 THR A CA 6
ATOM 3303 C C . THR A 1 8 ? 10.462 1.665 9.055 1.00 0.00 8 THR A C 6
ATOM 3304 O O . THR A 1 8 ? 11.605 2.100 9.187 1.00 0.00 8 THR A O 6
ATOM 3315 N N . GLY A 1 9 ? 9.975 1.252 7.888 1.00 0.00 9 GLY A N 6
ATOM 3316 C CA . GLY A 1 9 ? 10.789 1.298 6.688 1.00 0.00 9 GLY A CA 6
ATOM 3317 C C . GLY A 1 9 ? 9.958 1.450 5.429 1.00 0.00 9 GLY A C 6
ATOM 3318 O O . GLY A 1 9 ? 8.862 0.899 5.332 1.00 0.00 9 GLY A O 6
ATOM 3322 N N . GLU A 1 10 ? 10.479 2.202 4.465 1.00 0.00 10 GLU A N 6
ATOM 3323 C CA . GLU A 1 10 ? 9.775 2.427 3.208 1.00 0.00 10 GLU A CA 6
ATOM 3324 C C . GLU A 1 10 ? 9.583 1.116 2.450 1.00 0.00 10 GLU A C 6
ATOM 3325 O O . GLU A 1 10 ? 10.269 0.128 2.712 1.00 0.00 10 GLU A O 6
ATOM 3337 N N . LYS A 1 11 ? 8.645 1.116 1.509 1.00 0.00 11 LYS A N 6
ATOM 3338 C CA . LYS A 1 11 ? 8.362 -0.071 0.711 1.00 0.00 11 LYS A CA 6
ATOM 3339 C C . LYS A 1 11 ? 8.135 0.298 -0.752 1.00 0.00 11 LYS A C 6
ATOM 3340 O O . LYS A 1 11 ? 7.429 1.254 -1.074 1.00 0.00 11 LYS A O 6
ATOM 3359 N N . PRO A 1 12 ? 8.746 -0.477 -1.660 1.00 0.00 12 PRO A N 6
ATOM 3360 C CA . PRO A 1 12 ? 8.624 -0.252 -3.103 1.00 0.00 12 PRO A CA 6
ATOM 3361 C C . PRO A 1 12 ? 7.228 -0.574 -3.624 1.00 0.00 12 PRO A C 6
ATOM 3362 O O . PRO A 1 12 ? 6.654 0.188 -4.402 1.00 0.00 12 PRO A O 6
ATOM 3373 N N . PHE A 1 13 ? 6.686 -1.707 -3.191 1.00 0.00 13 PHE A N 6
ATOM 3374 C CA . PHE A 1 13 ? 5.356 -2.130 -3.614 1.00 0.00 13 PHE A CA 6
ATOM 3375 C C . PHE A 1 13 ? 4.349 -1.974 -2.478 1.00 0.00 13 PHE A C 6
ATOM 3376 O O . PHE A 1 13 ? 4.698 -2.097 -1.305 1.00 0.00 13 PHE A O 6
ATOM 3393 N N . GLN A 1 14 ? 3.098 -1.704 -2.838 1.00 0.00 14 GLN A N 6
ATOM 3394 C CA . GLN A 1 14 ? 2.041 -1.530 -1.849 1.00 0.00 14 GLN A CA 6
ATOM 3395 C C . GLN A 1 14 ? 0.688 -1.941 -2.422 1.00 0.00 14 GLN A C 6
ATOM 3396 O O . GLN A 1 14 ? 0.477 -1.902 -3.634 1.00 0.00 14 GLN A O 6
ATOM 3410 N N . CYS A 1 15 ? -0.226 -2.334 -1.542 1.00 0.00 15 CYS A N 6
ATOM 3411 C CA . CYS A 1 15 ? -1.559 -2.753 -1.958 1.00 0.00 15 CYS A CA 6
ATOM 3412 C C . CYS A 1 15 ? -2.508 -1.560 -2.026 1.00 0.00 15 CYS A C 6
ATOM 3413 O O . CYS A 1 15 ? -2.853 -0.968 -1.003 1.00 0.00 15 CYS A O 6
ATOM 3420 N N . LYS A 1 16 ? -2.927 -1.213 -3.238 1.00 0.00 16 LYS A N 6
ATOM 3421 C CA . LYS A 1 16 ? -3.837 -0.092 -3.442 1.00 0.00 16 LYS A CA 6
ATOM 3422 C C . LYS A 1 16 ? -5.248 -0.446 -2.982 1.00 0.00 16 LYS A C 6
ATOM 3423 O O . LYS A 1 16 ? -6.166 0.367 -3.085 1.00 0.00 16 LYS A O 6
ATOM 3442 N N . GLU A 1 17 ? -5.411 -1.663 -2.473 1.00 0.00 17 GLU A N 6
ATOM 3443 C CA . GLU A 1 17 ? -6.711 -2.123 -1.997 1.00 0.00 17 GLU A CA 6
ATOM 3444 C C . GLU A 1 17 ? -6.861 -1.874 -0.499 1.00 0.00 17 GLU A C 6
ATOM 3445 O O . GLU A 1 17 ? -7.824 -1.249 -0.055 1.00 0.00 17 GLU A O 6
ATOM 3457 N N . CYS A 1 18 ? -5.901 -2.369 0.275 1.00 0.00 18 CYS A N 6
ATOM 3458 C CA . CYS A 1 18 ? -5.925 -2.202 1.724 1.00 0.00 18 CYS A CA 6
ATOM 3459 C C . CYS A 1 18 ? -4.695 -1.436 2.203 1.00 0.00 18 CYS A C 6
ATOM 3460 O O . CYS A 1 18 ? -4.699 -0.851 3.286 1.00 0.00 18 CYS A O 6
ATOM 3467 N N . GLY A 1 19 ? -3.644 -1.444 1.389 1.00 0.00 19 GLY A N 6
ATOM 3468 C CA . GLY A 1 19 ? -2.423 -0.747 1.747 1.00 0.00 19 GLY A CA 6
ATOM 3469 C C . GLY A 1 19 ? -1.313 -1.695 2.156 1.00 0.00 19 GLY A C 6
ATOM 3470 O O . GLY A 1 19 ? -0.237 -1.260 2.566 1.00 0.00 19 GLY A O 6
ATOM 3474 N N . MET A 1 20 ? -1.575 -2.993 2.046 1.00 0.00 20 MET A N 6
ATOM 3475 C CA . MET A 1 20 ? -0.589 -4.004 2.409 1.00 0.00 20 MET A CA 6
ATOM 3476 C C . MET A 1 20 ? 0.695 -3.824 1.606 1.00 0.00 20 MET A C 6
ATOM 3477 O O . MET A 1 20 ? 0.662 -3.704 0.382 1.00 0.00 20 MET A O 6
ATOM 3491 N N . ASN A 1 21 ? 1.826 -3.805 2.304 1.00 0.00 21 ASN A N 6
ATOM 3492 C CA . ASN A 1 21 ? 3.122 -3.639 1.656 1.00 0.00 21 ASN A CA 6
ATOM 3493 C C . ASN A 1 21 ? 3.783 -4.991 1.405 1.00 0.00 21 ASN A C 6
ATOM 3494 O O . ASN A 1 21 ? 3.589 -5.939 2.166 1.00 0.00 21 ASN A O 6
ATOM 3505 N N . PHE A 1 22 ? 4.565 -5.071 0.334 1.00 0.00 22 PHE A N 6
ATOM 3506 C CA . PHE A 1 22 ? 5.255 -6.307 -0.017 1.00 0.00 22 PHE A CA 6
ATOM 3507 C C . PHE A 1 22 ? 6.646 -6.014 -0.573 1.00 0.00 22 PHE A C 6
ATOM 3508 O O . PHE A 1 22 ? 6.820 -5.118 -1.399 1.00 0.00 22 PHE A O 6
ATOM 3525 N N . SER A 1 23 ? 7.633 -6.777 -0.115 1.00 0.00 23 SER A N 6
ATOM 3526 C CA . SER A 1 23 ? 9.009 -6.598 -0.562 1.00 0.00 23 SER A CA 6
ATOM 3527 C C . SER A 1 23 ? 9.140 -6.904 -2.051 1.00 0.00 23 SER A C 6
ATOM 3528 O O . SER A 1 23 ? 9.681 -6.105 -2.815 1.00 0.00 23 SER A O 6
ATOM 3536 N N . TRP A 1 24 ? 8.643 -8.067 -2.455 1.00 0.00 24 TRP A N 6
ATOM 3537 C CA . TRP A 1 24 ? 8.704 -8.481 -3.852 1.00 0.00 24 TRP A CA 6
ATOM 3538 C C . TRP A 1 24 ? 7.581 -7.840 -4.659 1.00 0.00 24 TRP A C 6
ATOM 3539 O O . TRP A 1 24 ? 6.628 -7.302 -4.096 1.00 0.00 24 TRP A O 6
ATOM 3560 N N . SER A 1 25 ? 7.699 -7.902 -5.982 1.00 0.00 25 SER A N 6
ATOM 3561 C CA . SER A 1 25 ? 6.694 -7.324 -6.867 1.00 0.00 25 SER A CA 6
ATOM 3562 C C . SER A 1 25 ? 5.509 -8.269 -7.033 1.00 0.00 25 SER A C 6
ATOM 3563 O O . SER A 1 25 ? 4.367 -7.908 -6.746 1.00 0.00 25 SER A O 6
ATOM 3571 N N . CYS A 1 26 ? 5.788 -9.482 -7.499 1.00 0.00 26 CYS A N 6
ATOM 3572 C CA . CYS A 1 26 ? 4.746 -10.481 -7.705 1.00 0.00 26 CYS A CA 6
ATOM 3573 C C . CYS A 1 26 ? 4.022 -10.790 -6.398 1.00 0.00 26 CYS A C 6
ATOM 3574 O O . CYS A 1 26 ? 2.793 -10.824 -6.350 1.00 0.00 26 CYS A O 6
ATOM 3582 N N . SER A 1 27 ? 4.794 -11.017 -5.340 1.00 0.00 27 SER A N 6
ATOM 3583 C CA . SER A 1 27 ? 4.228 -11.329 -4.033 1.00 0.00 27 SER A CA 6
ATOM 3584 C C . SER A 1 27 ? 2.921 -10.572 -3.813 1.00 0.00 27 SER A C 6
ATOM 3585 O O . SER A 1 27 ? 1.901 -11.163 -3.456 1.00 0.00 27 SER A O 6
ATOM 3593 N N . LEU A 1 28 ? 2.960 -9.262 -4.028 1.00 0.00 28 LEU A N 6
ATOM 3594 C CA . LEU A 1 28 ? 1.780 -8.422 -3.853 1.00 0.00 28 LEU A CA 6
ATOM 3595 C C . LEU A 1 28 ? 0.595 -8.979 -4.636 1.00 0.00 28 LEU A C 6
ATOM 3596 O O . LEU A 1 28 ? -0.481 -9.199 -4.081 1.00 0.00 28 LEU A O 6
ATOM 3612 N N . PHE A 1 29 ? 0.802 -9.206 -5.929 1.00 0.00 29 PHE A N 6
ATOM 3613 C CA . PHE A 1 29 ? -0.249 -9.738 -6.789 1.00 0.00 29 PHE A CA 6
ATOM 3614 C C . PHE A 1 29 ? -0.973 -10.897 -6.109 1.00 0.00 29 PHE A C 6
ATOM 3615 O O . PHE A 1 29 ? -2.203 -10.953 -6.096 1.00 0.00 29 PHE A O 6
ATOM 3632 N N . LYS A 1 30 ? -0.201 -11.820 -5.546 1.00 0.00 30 LYS A N 6
ATOM 3633 C CA . LYS A 1 30 ? -0.767 -12.978 -4.863 1.00 0.00 30 LYS A CA 6
ATOM 3634 C C . LYS A 1 30 ? -1.768 -12.545 -3.797 1.00 0.00 30 LYS A C 6
ATOM 3635 O O . LYS A 1 30 ? -2.743 -13.247 -3.526 1.00 0.00 30 LYS A O 6
ATOM 3654 N N . HIS A 1 31 ? -1.522 -11.386 -3.196 1.00 0.00 31 HIS A N 6
ATOM 3655 C CA . HIS A 1 31 ? -2.404 -10.859 -2.161 1.00 0.00 31 HIS A CA 6
ATOM 3656 C C . HIS A 1 31 ? -3.535 -10.039 -2.776 1.00 0.00 31 HIS A C 6
ATOM 3657 O O . HIS A 1 31 ? -4.679 -10.102 -2.324 1.00 0.00 31 HIS A O 6
ATOM 3671 N N . LEU A 1 32 ? -3.207 -9.269 -3.807 1.00 0.00 32 LEU A N 6
ATOM 3672 C CA . LEU A 1 32 ? -4.194 -8.435 -4.484 1.00 0.00 32 LEU A CA 6
ATOM 3673 C C . LEU A 1 32 ? -5.452 -9.235 -4.807 1.00 0.00 32 LEU A C 6
ATOM 3674 O O . LEU A 1 32 ? -6.570 -8.745 -4.642 1.00 0.00 32 LEU A O 6
ATOM 3690 N N . ARG A 1 33 ? -5.262 -10.467 -5.266 1.00 0.00 33 ARG A N 6
ATOM 3691 C CA . ARG A 1 33 ? -6.382 -11.335 -5.611 1.00 0.00 33 ARG A CA 6
ATOM 3692 C C . ARG A 1 33 ? -7.411 -11.369 -4.484 1.00 0.00 33 ARG A C 6
ATOM 3693 O O . ARG A 1 33 ? -8.613 -11.464 -4.731 1.00 0.00 33 ARG A O 6
ATOM 3714 N N . SER A 1 34 ? -6.930 -11.291 -3.248 1.00 0.00 34 SER A N 6
ATOM 3715 C CA . SER A 1 34 ? -7.807 -11.317 -2.083 1.00 0.00 34 SER A CA 6
ATOM 3716 C C . SER A 1 34 ? -8.967 -10.341 -2.255 1.00 0.00 34 SER A C 6
ATOM 3717 O O . SER A 1 34 ? -9.992 -10.453 -1.582 1.00 0.00 34 SER A O 6
ATOM 3725 N N . HIS A 1 35 ? -8.798 -9.384 -3.162 1.00 0.00 35 HIS A N 6
ATOM 3726 C CA . HIS A 1 35 ? -9.831 -8.388 -3.424 1.00 0.00 35 HIS A CA 6
ATOM 3727 C C . HIS A 1 35 ? -10.582 -8.710 -4.713 1.00 0.00 35 HIS A C 6
ATOM 3728 O O . HIS A 1 35 ? -11.755 -8.371 -4.859 1.00 0.00 35 HIS A O 6
ATOM 3742 N N . GLU A 1 36 ? -9.896 -9.366 -5.644 1.00 0.00 36 GLU A N 6
ATOM 3743 C CA . GLU A 1 36 ? -10.498 -9.732 -6.920 1.00 0.00 36 GLU A CA 6
ATOM 3744 C C . GLU A 1 36 ? -11.560 -10.811 -6.731 1.00 0.00 36 GLU A C 6
ATOM 3745 O O . GLU A 1 36 ? -12.550 -10.858 -7.462 1.00 0.00 36 GLU A O 6
ATOM 3757 N N . ARG A 1 37 ? -11.347 -11.677 -5.745 1.00 0.00 37 ARG A N 6
ATOM 3758 C CA . ARG A 1 37 ? -12.283 -12.757 -5.461 1.00 0.00 37 ARG A CA 6
ATOM 3759 C C . ARG A 1 37 ? -13.598 -12.207 -4.916 1.00 0.00 37 ARG A C 6
ATOM 3760 O O . ARG A 1 37 ? -14.655 -12.372 -5.527 1.00 0.00 37 ARG A O 6
ATOM 3781 N N . THR A 1 38 ? -13.527 -11.551 -3.762 1.00 0.00 38 THR A N 6
ATOM 3782 C CA . THR A 1 38 ? -14.710 -10.978 -3.133 1.00 0.00 38 THR A CA 6
ATOM 3783 C C . THR A 1 38 ? -15.256 -9.812 -3.950 1.00 0.00 38 THR A C 6
ATOM 3784 O O . THR A 1 38 ? -14.501 -8.951 -4.402 1.00 0.00 38 THR A O 6
ATOM 3795 N N . ASP A 1 39 ? -16.571 -9.789 -4.134 1.00 0.00 39 ASP A N 6
ATOM 3796 C CA . ASP A 1 39 ? -17.219 -8.727 -4.895 1.00 0.00 39 ASP A CA 6
ATOM 3797 C C . ASP A 1 39 ? -17.979 -7.782 -3.970 1.00 0.00 39 ASP A C 6
ATOM 3798 O O . ASP A 1 39 ? -18.626 -8.201 -3.010 1.00 0.00 39 ASP A O 6
ATOM 3807 N N . PRO A 1 40 ? -17.901 -6.475 -4.263 1.00 0.00 40 PRO A N 6
ATOM 3808 C CA . PRO A 1 40 ? -18.575 -5.444 -3.470 1.00 0.00 40 PRO A CA 6
ATOM 3809 C C . PRO A 1 40 ? -20.091 -5.488 -3.629 1.00 0.00 40 PRO A C 6
ATOM 3810 O O . PRO A 1 40 ? -20.656 -4.797 -4.476 1.00 0.00 40 PRO A O 6
ATOM 3821 N N . SER A 1 41 ? -20.744 -6.305 -2.808 1.00 0.00 41 SER A N 6
ATOM 3822 C CA . SER A 1 41 ? -22.194 -6.443 -2.861 1.00 0.00 41 SER A CA 6
ATOM 3823 C C . SER A 1 41 ? -22.733 -7.022 -1.556 1.00 0.00 41 SER A C 6
ATOM 3824 O O . SER A 1 41 ? -22.079 -7.841 -0.911 1.00 0.00 41 SER A O 6
ATOM 3832 N N . GLY A 1 42 ? -23.930 -6.590 -1.173 1.00 0.00 42 GLY A N 6
ATOM 3833 C CA . GLY A 1 42 ? -24.537 -7.075 0.052 1.00 0.00 42 GLY A CA 6
ATOM 3834 C C . GLY A 1 42 ? -23.946 -6.428 1.288 1.00 0.00 42 GLY A C 6
ATOM 3835 O O . GLY A 1 42 ? -23.121 -5.517 1.204 1.00 0.00 42 GLY A O 6
ATOM 3839 N N . PRO A 1 43 ? -24.371 -6.900 2.470 1.00 0.00 43 PRO A N 6
ATOM 3840 C CA . PRO A 1 43 ? -23.891 -6.374 3.751 1.00 0.00 43 PRO A CA 6
ATOM 3841 C C . PRO A 1 43 ? -22.435 -6.739 4.019 1.00 0.00 43 PRO A C 6
ATOM 3842 O O . PRO A 1 43 ? -22.146 -7.733 4.685 1.00 0.00 43 PRO A O 6
ATOM 3853 N N . SER A 1 44 ? -21.521 -5.927 3.496 1.00 0.00 44 SER A N 6
ATOM 3854 C CA . SER A 1 44 ? -20.094 -6.167 3.676 1.00 0.00 44 SER A CA 6
ATOM 3855 C C . SER A 1 44 ? -19.789 -6.580 5.112 1.00 0.00 44 SER A C 6
ATOM 3856 O O . SER A 1 44 ? -19.748 -5.744 6.015 1.00 0.00 44 SER A O 6
ATOM 3864 N N . SER A 1 45 ? -19.577 -7.877 5.316 1.00 0.00 45 SER A N 6
ATOM 3865 C CA . SER A 1 45 ? -19.280 -8.403 6.643 1.00 0.00 45 SER A CA 6
ATOM 3866 C C . SER A 1 45 ? -18.263 -7.522 7.362 1.00 0.00 45 SER A C 6
ATOM 3867 O O . SER A 1 45 ? -18.436 -7.182 8.532 1.00 0.00 45 SER A O 6
ATOM 3875 N N . GLY A 1 46 ? -17.200 -7.155 6.652 1.00 0.00 46 GLY A N 6
ATOM 3876 C CA . GLY A 1 46 ? -16.170 -6.317 7.237 1.00 0.00 46 GLY A CA 6
ATOM 3877 C C . GLY A 1 46 ? -15.536 -5.384 6.224 1.00 0.00 46 GLY A C 6
ATOM 3878 O O . GLY A 1 46 ? -16.152 -4.382 5.865 1.00 0.00 46 GLY A O 6
ATOM 3883 N N . GLY A 1 1 ? 4.825 4.769 25.086 1.00 0.00 1 GLY A N 7
ATOM 3884 C CA . GLY A 1 1 ? 5.417 3.866 24.116 1.00 0.00 1 GLY A CA 7
ATOM 3885 C C . GLY A 1 1 ? 5.486 4.470 22.728 1.00 0.00 1 GLY A C 7
ATOM 3886 O O . GLY A 1 1 ? 5.645 5.681 22.578 1.00 0.00 1 GLY A O 7
ATOM 3890 N N . SER A 1 2 ? 5.367 3.624 21.710 1.00 0.00 2 SER A N 7
ATOM 3891 C CA . SER A 1 2 ? 5.422 4.080 20.326 1.00 0.00 2 SER A CA 7
ATOM 3892 C C . SER A 1 2 ? 4.063 4.603 19.871 1.00 0.00 2 SER A C 7
ATOM 3893 O O . SER A 1 2 ? 3.079 4.527 20.607 1.00 0.00 2 SER A O 7
ATOM 3901 N N . SER A 1 3 ? 4.017 5.134 18.654 1.00 0.00 3 SER A N 7
ATOM 3902 C CA . SER A 1 3 ? 2.780 5.673 18.101 1.00 0.00 3 SER A CA 7
ATOM 3903 C C . SER A 1 3 ? 2.872 5.798 16.583 1.00 0.00 3 SER A C 7
ATOM 3904 O O . SER A 1 3 ? 3.644 6.600 16.061 1.00 0.00 3 SER A O 7
ATOM 3912 N N . GLY A 1 4 ? 2.076 4.996 15.881 1.00 0.00 4 GLY A N 7
ATOM 3913 C CA . GLY A 1 4 ? 2.082 5.031 14.430 1.00 0.00 4 GLY A CA 7
ATOM 3914 C C . GLY A 1 4 ? 2.633 3.757 13.822 1.00 0.00 4 GLY A C 7
ATOM 3915 O O . GLY A 1 4 ? 3.846 3.591 13.702 1.00 0.00 4 GLY A O 7
ATOM 3919 N N . SER A 1 5 ? 1.738 2.852 13.438 1.00 0.00 5 SER A N 7
ATOM 3920 C CA . SER A 1 5 ? 2.140 1.582 12.844 1.00 0.00 5 SER A CA 7
ATOM 3921 C C . SER A 1 5 ? 2.311 1.719 11.334 1.00 0.00 5 SER A C 7
ATOM 3922 O O . SER A 1 5 ? 1.823 0.891 10.566 1.00 0.00 5 SER A O 7
ATOM 3930 N N . SER A 1 6 ? 3.008 2.771 10.916 1.00 0.00 6 SER A N 7
ATOM 3931 C CA . SER A 1 6 ? 3.240 3.020 9.499 1.00 0.00 6 SER A CA 7
ATOM 3932 C C . SER A 1 6 ? 4.433 2.214 8.994 1.00 0.00 6 SER A C 7
ATOM 3933 O O . SER A 1 6 ? 5.318 2.746 8.325 1.00 0.00 6 SER A O 7
ATOM 3941 N N . GLY A 1 7 ? 4.450 0.925 9.322 1.00 0.00 7 GLY A N 7
ATOM 3942 C CA . GLY A 1 7 ? 5.539 0.065 8.894 1.00 0.00 7 GLY A CA 7
ATOM 3943 C C . GLY A 1 7 ? 6.848 0.403 9.580 1.00 0.00 7 GLY A C 7
ATOM 3944 O O . GLY A 1 7 ? 7.086 1.554 9.948 1.00 0.00 7 GLY A O 7
ATOM 3948 N N . THR A 1 8 ? 7.699 -0.602 9.754 1.00 0.00 8 THR A N 7
ATOM 3949 C CA . THR A 1 8 ? 8.990 -0.407 10.403 1.00 0.00 8 THR A CA 7
ATOM 3950 C C . THR A 1 8 ? 9.917 0.439 9.538 1.00 0.00 8 THR A C 7
ATOM 3951 O O . THR A 1 8 ? 10.884 1.019 10.031 1.00 0.00 8 THR A O 7
ATOM 3962 N N . GLY A 1 9 ? 9.615 0.508 8.245 1.00 0.00 9 GLY A N 7
ATOM 3963 C CA . GLY A 1 9 ? 10.431 1.287 7.333 1.00 0.00 9 GLY A CA 7
ATOM 3964 C C . GLY A 1 9 ? 9.686 1.666 6.068 1.00 0.00 9 GLY A C 7
ATOM 3965 O O . GLY A 1 9 ? 8.493 1.964 6.109 1.00 0.00 9 GLY A O 7
ATOM 3969 N N . GLU A 1 10 ? 10.392 1.657 4.942 1.00 0.00 10 GLU A N 7
ATOM 3970 C CA . GLU A 1 10 ? 9.790 2.005 3.660 1.00 0.00 10 GLU A CA 7
ATOM 3971 C C . GLU A 1 10 ? 9.486 0.752 2.843 1.00 0.00 10 GLU A C 7
ATOM 3972 O O . GLU A 1 10 ? 9.937 -0.344 3.175 1.00 0.00 10 GLU A O 7
ATOM 3984 N N . LYS A 1 11 ? 8.717 0.923 1.774 1.00 0.00 11 LYS A N 7
ATOM 3985 C CA . LYS A 1 11 ? 8.352 -0.191 0.907 1.00 0.00 11 LYS A CA 7
ATOM 3986 C C . LYS A 1 11 ? 8.126 0.284 -0.525 1.00 0.00 11 LYS A C 7
ATOM 3987 O O . LYS A 1 11 ? 7.471 1.297 -0.772 1.00 0.00 11 LYS A O 7
ATOM 4006 N N . PRO A 1 12 ? 8.678 -0.464 -1.491 1.00 0.00 12 PRO A N 7
ATOM 4007 C CA . PRO A 1 12 ? 8.548 -0.139 -2.915 1.00 0.00 12 PRO A CA 7
ATOM 4008 C C . PRO A 1 12 ? 7.128 -0.347 -3.430 1.00 0.00 12 PRO A C 7
ATOM 4009 O O . PRO A 1 12 ? 6.550 0.538 -4.060 1.00 0.00 12 PRO A O 7
ATOM 4020 N N . PHE A 1 13 ? 6.570 -1.522 -3.157 1.00 0.00 13 PHE A N 7
ATOM 4021 C CA . PHE A 1 13 ? 5.217 -1.846 -3.593 1.00 0.00 13 PHE A CA 7
ATOM 4022 C C . PHE A 1 13 ? 4.239 -1.785 -2.423 1.00 0.00 13 PHE A C 7
ATOM 4023 O O . PHE A 1 13 ? 4.634 -1.905 -1.264 1.00 0.00 13 PHE A O 7
ATOM 4040 N N . GLN A 1 14 ? 2.961 -1.597 -2.737 1.00 0.00 14 GLN A N 7
ATOM 4041 C CA . GLN A 1 14 ? 1.927 -1.518 -1.712 1.00 0.00 14 GLN A CA 7
ATOM 4042 C C . GLN A 1 14 ? 0.575 -1.951 -2.269 1.00 0.00 14 GLN A C 7
ATOM 4043 O O . GLN A 1 14 ? 0.353 -1.925 -3.480 1.00 0.00 14 GLN A O 7
ATOM 4057 N N . CYS A 1 15 ? -0.327 -2.349 -1.378 1.00 0.00 15 CYS A N 7
ATOM 4058 C CA . CYS A 1 15 ? -1.657 -2.789 -1.779 1.00 0.00 15 CYS A CA 7
ATOM 4059 C C . CYS A 1 15 ? -2.624 -1.610 -1.843 1.00 0.00 15 CYS A C 7
ATOM 4060 O O . CYS A 1 15 ? -2.738 -0.835 -0.893 1.00 0.00 15 CYS A O 7
ATOM 4067 N N . LYS A 1 16 ? -3.318 -1.481 -2.968 1.00 0.00 16 LYS A N 7
ATOM 4068 C CA . LYS A 1 16 ? -4.276 -0.399 -3.158 1.00 0.00 16 LYS A CA 7
ATOM 4069 C C . LYS A 1 16 ? -5.654 -0.796 -2.639 1.00 0.00 16 LYS A C 7
ATOM 4070 O O . LYS A 1 16 ? -6.630 -0.070 -2.826 1.00 0.00 16 LYS A O 7
ATOM 4089 N N . GLU A 1 17 ? -5.726 -1.951 -1.985 1.00 0.00 17 GLU A N 7
ATOM 4090 C CA . GLU A 1 17 ? -6.985 -2.442 -1.439 1.00 0.00 17 GLU A CA 7
ATOM 4091 C C . GLU A 1 17 ? -7.046 -2.224 0.071 1.00 0.00 17 GLU A C 7
ATOM 4092 O O . GLU A 1 17 ? -7.978 -1.603 0.582 1.00 0.00 17 GLU A O 7
ATOM 4104 N N . CYS A 1 18 ? -6.046 -2.740 0.778 1.00 0.00 18 CYS A N 7
ATOM 4105 C CA . CYS A 1 18 ? -5.985 -2.603 2.228 1.00 0.00 18 CYS A CA 7
ATOM 4106 C C . CYS A 1 18 ? -4.760 -1.795 2.646 1.00 0.00 18 CYS A C 7
ATOM 4107 O O . CYS A 1 18 ? -4.720 -1.229 3.738 1.00 0.00 18 CYS A O 7
ATOM 4114 N N . GLY A 1 19 ? -3.762 -1.745 1.769 1.00 0.00 19 GLY A N 7
ATOM 4115 C CA . GLY A 1 19 ? -2.551 -1.003 2.065 1.00 0.00 19 GLY A CA 7
ATOM 4116 C C . GLY A 1 19 ? -1.374 -1.911 2.366 1.00 0.00 19 GLY A C 7
ATOM 4117 O O . GLY A 1 19 ? -0.275 -1.439 2.654 1.00 0.00 19 GLY A O 7
ATOM 4121 N N . MET A 1 20 ? -1.606 -3.218 2.302 1.00 0.00 20 MET A N 7
ATOM 4122 C CA . MET A 1 20 ? -0.556 -4.194 2.571 1.00 0.00 20 MET A CA 7
ATOM 4123 C C . MET A 1 20 ? 0.675 -3.918 1.713 1.00 0.00 20 MET A C 7
ATOM 4124 O O . MET A 1 20 ? 0.569 -3.736 0.501 1.00 0.00 20 MET A O 7
ATOM 4138 N N . ASN A 1 21 ? 1.840 -3.890 2.350 1.00 0.00 21 ASN A N 7
ATOM 4139 C CA . ASN A 1 21 ? 3.091 -3.635 1.645 1.00 0.00 21 ASN A CA 7
ATOM 4140 C C . ASN A 1 21 ? 3.833 -4.939 1.365 1.00 0.00 21 ASN A C 7
ATOM 4141 O O . ASN A 1 21 ? 3.723 -5.903 2.123 1.00 0.00 21 ASN A O 7
ATOM 4152 N N . PHE A 1 22 ? 4.588 -4.961 0.271 1.00 0.00 22 PHE A N 7
ATOM 4153 C CA . PHE A 1 22 ? 5.347 -6.146 -0.110 1.00 0.00 22 PHE A CA 7
ATOM 4154 C C . PHE A 1 22 ? 6.700 -5.758 -0.700 1.00 0.00 22 PHE A C 7
ATOM 4155 O O . PHE A 1 22 ? 6.808 -4.783 -1.443 1.00 0.00 22 PHE A O 7
ATOM 4172 N N . SER A 1 23 ? 7.729 -6.529 -0.364 1.00 0.00 23 SER A N 7
ATOM 4173 C CA . SER A 1 23 ? 9.075 -6.265 -0.857 1.00 0.00 23 SER A CA 7
ATOM 4174 C C . SER A 1 23 ? 9.292 -6.914 -2.221 1.00 0.00 23 SER A C 7
ATOM 4175 O O . SER A 1 23 ? 10.390 -7.372 -2.535 1.00 0.00 23 SER A O 7
ATOM 4183 N N . TRP A 1 24 ? 8.236 -6.949 -3.026 1.00 0.00 24 TRP A N 7
ATOM 4184 C CA . TRP A 1 24 ? 8.310 -7.541 -4.356 1.00 0.00 24 TRP A CA 7
ATOM 4185 C C . TRP A 1 24 ? 7.196 -7.010 -5.251 1.00 0.00 24 TRP A C 7
ATOM 4186 O O . TRP A 1 24 ? 6.370 -6.206 -4.819 1.00 0.00 24 TRP A O 7
ATOM 4207 N N . SER A 1 25 ? 7.178 -7.464 -6.500 1.00 0.00 25 SER A N 7
ATOM 4208 C CA . SER A 1 25 ? 6.167 -7.031 -7.457 1.00 0.00 25 SER A CA 7
ATOM 4209 C C . SER A 1 25 ? 5.141 -8.134 -7.700 1.00 0.00 25 SER A C 7
ATOM 4210 O O . SER A 1 25 ? 3.952 -7.863 -7.875 1.00 0.00 25 SER A O 7
ATOM 4218 N N . CYS A 1 26 ? 5.610 -9.377 -7.710 1.00 0.00 26 CYS A N 7
ATOM 4219 C CA . CYS A 1 26 ? 4.734 -10.522 -7.933 1.00 0.00 26 CYS A CA 7
ATOM 4220 C C . CYS A 1 26 ? 4.009 -10.910 -6.648 1.00 0.00 26 CYS A C 7
ATOM 4221 O O . CYS A 1 26 ? 2.798 -11.129 -6.649 1.00 0.00 26 CYS A O 7
ATOM 4229 N N . SER A 1 27 ? 4.759 -10.995 -5.554 1.00 0.00 27 SER A N 7
ATOM 4230 C CA . SER A 1 27 ? 4.189 -11.362 -4.263 1.00 0.00 27 SER A CA 7
ATOM 4231 C C . SER A 1 27 ? 2.864 -10.643 -4.030 1.00 0.00 27 SER A C 7
ATOM 4232 O O . SER A 1 27 ? 1.820 -11.276 -3.864 1.00 0.00 27 SER A O 7
ATOM 4240 N N . LEU A 1 28 ? 2.912 -9.315 -4.020 1.00 0.00 28 LEU A N 7
ATOM 4241 C CA . LEU A 1 28 ? 1.716 -8.507 -3.808 1.00 0.00 28 LEU A CA 7
ATOM 4242 C C . LEU A 1 28 ? 0.533 -9.070 -4.589 1.00 0.00 28 LEU A C 7
ATOM 4243 O O . LEU A 1 28 ? -0.569 -9.203 -4.057 1.00 0.00 28 LEU A O 7
ATOM 4259 N N . PHE A 1 29 ? 0.770 -9.402 -5.854 1.00 0.00 29 PHE A N 7
ATOM 4260 C CA . PHE A 1 29 ? -0.276 -9.952 -6.709 1.00 0.00 29 PHE A CA 7
ATOM 4261 C C . PHE A 1 29 ? -0.987 -11.113 -6.019 1.00 0.00 29 PHE A C 7
ATOM 4262 O O . PHE A 1 29 ? -2.214 -11.206 -6.041 1.00 0.00 29 PHE A O 7
ATOM 4279 N N . LYS A 1 30 ? -0.206 -11.997 -5.408 1.00 0.00 30 LYS A N 7
ATOM 4280 C CA . LYS A 1 30 ? -0.759 -13.153 -4.711 1.00 0.00 30 LYS A CA 7
ATOM 4281 C C . LYS A 1 30 ? -1.708 -12.716 -3.600 1.00 0.00 30 LYS A C 7
ATOM 4282 O O . LYS A 1 30 ? -2.604 -13.463 -3.206 1.00 0.00 30 LYS A O 7
ATOM 4301 N N . HIS A 1 31 ? -1.507 -11.501 -3.100 1.00 0.00 31 HIS A N 7
ATOM 4302 C CA . HIS A 1 31 ? -2.347 -10.964 -2.036 1.00 0.00 31 HIS A CA 7
ATOM 4303 C C . HIS A 1 31 ? -3.501 -10.149 -2.613 1.00 0.00 31 HIS A C 7
ATOM 4304 O O . HIS A 1 31 ? -4.605 -10.145 -2.067 1.00 0.00 31 HIS A O 7
ATOM 4318 N N . LEU A 1 32 ? -3.238 -9.461 -3.718 1.00 0.00 32 LEU A N 7
ATOM 4319 C CA . LEU A 1 32 ? -4.254 -8.642 -4.370 1.00 0.00 32 LEU A CA 7
ATOM 4320 C C . LEU A 1 32 ? -5.483 -9.475 -4.718 1.00 0.00 32 LEU A C 7
ATOM 4321 O O . LEU A 1 32 ? -6.613 -8.990 -4.653 1.00 0.00 32 LEU A O 7
ATOM 4337 N N . ARG A 1 33 ? -5.255 -10.732 -5.086 1.00 0.00 33 ARG A N 7
ATOM 4338 C CA . ARG A 1 33 ? -6.344 -11.632 -5.444 1.00 0.00 33 ARG A CA 7
ATOM 4339 C C . ARG A 1 33 ? -7.403 -11.669 -4.345 1.00 0.00 33 ARG A C 7
ATOM 4340 O O . ARG A 1 33 ? -8.546 -12.058 -4.584 1.00 0.00 33 ARG A O 7
ATOM 4361 N N . SER A 1 34 ? -7.013 -11.263 -3.141 1.00 0.00 34 SER A N 7
ATOM 4362 C CA . SER A 1 34 ? -7.927 -11.253 -2.005 1.00 0.00 34 SER A CA 7
ATOM 4363 C C . SER A 1 34 ? -8.962 -10.142 -2.149 1.00 0.00 34 SER A C 7
ATOM 4364 O O . SER A 1 34 ? -9.844 -9.986 -1.304 1.00 0.00 34 SER A O 7
ATOM 4372 N N . HIS A 1 35 ? -8.847 -9.371 -3.226 1.00 0.00 35 HIS A N 7
ATOM 4373 C CA . HIS A 1 35 ? -9.773 -8.274 -3.483 1.00 0.00 35 HIS A CA 7
ATOM 4374 C C . HIS A 1 35 ? -10.366 -8.380 -4.885 1.00 0.00 35 HIS A C 7
ATOM 4375 O O . HIS A 1 35 ? -11.447 -7.857 -5.152 1.00 0.00 35 HIS A O 7
ATOM 4389 N N . GLU A 1 36 ? -9.651 -9.061 -5.775 1.00 0.00 36 GLU A N 7
ATOM 4390 C CA . GLU A 1 36 ? -10.107 -9.234 -7.149 1.00 0.00 36 GLU A CA 7
ATOM 4391 C C . GLU A 1 36 ? -11.214 -10.282 -7.227 1.00 0.00 36 GLU A C 7
ATOM 4392 O O . GLU A 1 36 ? -12.253 -10.057 -7.848 1.00 0.00 36 GLU A O 7
ATOM 4404 N N . ARG A 1 37 ? -10.982 -11.426 -6.593 1.00 0.00 37 ARG A N 7
ATOM 4405 C CA . ARG A 1 37 ? -11.958 -12.510 -6.591 1.00 0.00 37 ARG A CA 7
ATOM 4406 C C . ARG A 1 37 ? -12.588 -12.672 -5.211 1.00 0.00 37 ARG A C 7
ATOM 4407 O O . ARG A 1 37 ? -13.772 -12.989 -5.090 1.00 0.00 37 ARG A O 7
ATOM 4428 N N . THR A 1 38 ? -11.788 -12.454 -4.172 1.00 0.00 38 THR A N 7
ATOM 4429 C CA . THR A 1 38 ? -12.266 -12.578 -2.800 1.00 0.00 38 THR A CA 7
ATOM 4430 C C . THR A 1 38 ? -13.006 -11.319 -2.360 1.00 0.00 38 THR A C 7
ATOM 4431 O O . THR A 1 38 ? -12.542 -10.203 -2.590 1.00 0.00 38 THR A O 7
ATOM 4442 N N . ASP A 1 39 ? -14.158 -11.507 -1.726 1.00 0.00 39 ASP A N 7
ATOM 4443 C CA . ASP A 1 39 ? -14.961 -10.386 -1.252 1.00 0.00 39 ASP A CA 7
ATOM 4444 C C . ASP A 1 39 ? -14.344 -9.766 -0.002 1.00 0.00 39 ASP A C 7
ATOM 4445 O O . ASP A 1 39 ? -13.831 -10.460 0.877 1.00 0.00 39 ASP A O 7
ATOM 4454 N N . PRO A 1 40 ? -14.394 -8.429 0.082 1.00 0.00 40 PRO A N 7
ATOM 4455 C CA . PRO A 1 40 ? -13.845 -7.686 1.220 1.00 0.00 40 PRO A CA 7
ATOM 4456 C C . PRO A 1 40 ? -14.656 -7.893 2.494 1.00 0.00 40 PRO A C 7
ATOM 4457 O O . PRO A 1 40 ? -15.684 -8.571 2.483 1.00 0.00 40 PRO A O 7
ATOM 4468 N N . SER A 1 41 ? -14.188 -7.305 3.591 1.00 0.00 41 SER A N 7
ATOM 4469 C CA . SER A 1 41 ? -14.869 -7.429 4.874 1.00 0.00 41 SER A CA 7
ATOM 4470 C C . SER A 1 41 ? -16.125 -6.563 4.908 1.00 0.00 41 SER A C 7
ATOM 4471 O O . SER A 1 41 ? -17.187 -7.007 5.343 1.00 0.00 41 SER A O 7
ATOM 4479 N N . GLY A 1 42 ? -15.994 -5.323 4.447 1.00 0.00 42 GLY A N 7
ATOM 4480 C CA . GLY A 1 42 ? -17.124 -4.413 4.433 1.00 0.00 42 GLY A CA 7
ATOM 4481 C C . GLY A 1 42 ? -16.863 -3.176 3.597 1.00 0.00 42 GLY A C 7
ATOM 4482 O O . GLY A 1 42 ? -15.795 -3.014 3.007 1.00 0.00 42 GLY A O 7
ATOM 4486 N N . PRO A 1 43 ? -17.857 -2.278 3.536 1.00 0.00 43 PRO A N 7
ATOM 4487 C CA . PRO A 1 43 ? -17.754 -1.034 2.767 1.00 0.00 43 PRO A CA 7
ATOM 4488 C C . PRO A 1 43 ? -16.769 -0.049 3.388 1.00 0.00 43 PRO A C 7
ATOM 4489 O O . PRO A 1 43 ? -16.816 0.216 4.589 1.00 0.00 43 PRO A O 7
ATOM 4500 N N . SER A 1 44 ? -15.879 0.492 2.561 1.00 0.00 44 SER A N 7
ATOM 4501 C CA . SER A 1 44 ? -14.881 1.445 3.030 1.00 0.00 44 SER A CA 7
ATOM 4502 C C . SER A 1 44 ? -14.870 2.695 2.155 1.00 0.00 44 SER A C 7
ATOM 4503 O O . SER A 1 44 ? -13.809 3.219 1.815 1.00 0.00 44 SER A O 7
ATOM 4511 N N . SER A 1 45 ? -16.059 3.167 1.793 1.00 0.00 45 SER A N 7
ATOM 4512 C CA . SER A 1 45 ? -16.188 4.352 0.954 1.00 0.00 45 SER A CA 7
ATOM 4513 C C . SER A 1 45 ? -16.714 5.535 1.761 1.00 0.00 45 SER A C 7
ATOM 4514 O O . SER A 1 45 ? -17.789 5.466 2.356 1.00 0.00 45 SER A O 7
ATOM 4522 N N . GLY A 1 46 ? -15.947 6.621 1.777 1.00 0.00 46 GLY A N 7
ATOM 4523 C CA . GLY A 1 46 ? -16.351 7.804 2.514 1.00 0.00 46 GLY A CA 7
ATOM 4524 C C . GLY A 1 46 ? -15.298 8.894 2.484 1.00 0.00 46 GLY A C 7
ATOM 4525 O O . GLY A 1 46 ? -15.267 9.670 1.530 1.00 0.00 46 GLY A O 7
ATOM 4530 N N . GLY A 1 1 ? 3.409 13.470 15.026 1.00 0.00 1 GLY A N 8
ATOM 4531 C CA . GLY A 1 1 ? 3.831 12.160 15.486 1.00 0.00 1 GLY A CA 8
ATOM 4532 C C . GLY A 1 1 ? 5.315 12.101 15.786 1.00 0.00 1 GLY A C 8
ATOM 4533 O O . GLY A 1 1 ? 6.020 13.103 15.667 1.00 0.00 1 GLY A O 8
ATOM 4537 N N . SER A 1 2 ? 5.792 10.923 16.179 1.00 0.00 2 SER A N 8
ATOM 4538 C CA . SER A 1 2 ? 7.201 10.739 16.503 1.00 0.00 2 SER A CA 8
ATOM 4539 C C . SER A 1 2 ? 7.919 9.979 15.391 1.00 0.00 2 SER A C 8
ATOM 4540 O O . SER A 1 2 ? 8.020 8.753 15.428 1.00 0.00 2 SER A O 8
ATOM 4548 N N . SER A 1 3 ? 8.416 10.717 14.404 1.00 0.00 3 SER A N 8
ATOM 4549 C CA . SER A 1 3 ? 9.121 10.114 13.279 1.00 0.00 3 SER A CA 8
ATOM 4550 C C . SER A 1 3 ? 10.627 10.103 13.525 1.00 0.00 3 SER A C 8
ATOM 4551 O O . SER A 1 3 ? 11.135 10.841 14.369 1.00 0.00 3 SER A O 8
ATOM 4559 N N . GLY A 1 4 ? 11.336 9.260 12.781 1.00 0.00 4 GLY A N 8
ATOM 4560 C CA . GLY A 1 4 ? 12.776 9.167 12.932 1.00 0.00 4 GLY A CA 8
ATOM 4561 C C . GLY A 1 4 ? 13.251 7.737 13.103 1.00 0.00 4 GLY A C 8
ATOM 4562 O O . GLY A 1 4 ? 13.369 7.245 14.225 1.00 0.00 4 GLY A O 8
ATOM 4566 N N . SER A 1 5 ? 13.521 7.068 11.987 1.00 0.00 5 SER A N 8
ATOM 4567 C CA . SER A 1 5 ? 13.980 5.684 12.018 1.00 0.00 5 SER A CA 8
ATOM 4568 C C . SER A 1 5 ? 15.464 5.596 11.672 1.00 0.00 5 SER A C 8
ATOM 4569 O O . SER A 1 5 ? 15.989 6.424 10.928 1.00 0.00 5 SER A O 8
ATOM 4577 N N . SER A 1 6 ? 16.133 4.586 12.218 1.00 0.00 6 SER A N 8
ATOM 4578 C CA . SER A 1 6 ? 17.557 4.390 11.972 1.00 0.00 6 SER A CA 8
ATOM 4579 C C . SER A 1 6 ? 17.803 3.090 11.212 1.00 0.00 6 SER A C 8
ATOM 4580 O O . SER A 1 6 ? 17.849 2.012 11.803 1.00 0.00 6 SER A O 8
ATOM 4588 N N . GLY A 1 7 ? 17.960 3.201 9.897 1.00 0.00 7 GLY A N 8
ATOM 4589 C CA . GLY A 1 7 ? 18.200 2.028 9.077 1.00 0.00 7 GLY A CA 8
ATOM 4590 C C . GLY A 1 7 ? 17.087 1.783 8.077 1.00 0.00 7 GLY A C 8
ATOM 4591 O O . GLY A 1 7 ? 15.988 2.322 8.213 1.00 0.00 7 GLY A O 8
ATOM 4595 N N . THR A 1 8 ? 17.371 0.967 7.066 1.00 0.00 8 THR A N 8
ATOM 4596 C CA . THR A 1 8 ? 16.387 0.653 6.037 1.00 0.00 8 THR A CA 8
ATOM 4597 C C . THR A 1 8 ? 15.052 0.255 6.656 1.00 0.00 8 THR A C 8
ATOM 4598 O O . THR A 1 8 ? 15.009 -0.469 7.650 1.00 0.00 8 THR A O 8
ATOM 4609 N N . GLY A 1 9 ? 13.963 0.733 6.061 1.00 0.00 9 GLY A N 8
ATOM 4610 C CA . GLY A 1 9 ? 12.641 0.415 6.568 1.00 0.00 9 GLY A CA 8
ATOM 4611 C C . GLY A 1 9 ? 11.535 0.949 5.680 1.00 0.00 9 GLY A C 8
ATOM 4612 O O . GLY A 1 9 ? 10.633 1.640 6.149 1.00 0.00 9 GLY A O 8
ATOM 4616 N N . GLU A 1 10 ? 11.607 0.628 4.391 1.00 0.00 10 GLU A N 8
ATOM 4617 C CA . GLU A 1 10 ? 10.605 1.084 3.435 1.00 0.00 10 GLU A CA 8
ATOM 4618 C C . GLU A 1 10 ? 10.195 -0.048 2.496 1.00 0.00 10 GLU A C 8
ATOM 4619 O O . GLU A 1 10 ? 10.904 -1.045 2.361 1.00 0.00 10 GLU A O 8
ATOM 4631 N N . LYS A 1 11 ? 9.045 0.114 1.850 1.00 0.00 11 LYS A N 8
ATOM 4632 C CA . LYS A 1 11 ? 8.539 -0.891 0.923 1.00 0.00 11 LYS A CA 8
ATOM 4633 C C . LYS A 1 11 ? 8.369 -0.306 -0.475 1.00 0.00 11 LYS A C 8
ATOM 4634 O O . LYS A 1 11 ? 7.772 0.755 -0.662 1.00 0.00 11 LYS A O 8
ATOM 4653 N N . PRO A 1 12 ? 8.904 -1.012 -1.482 1.00 0.00 12 PRO A N 8
ATOM 4654 C CA . PRO A 1 12 ? 8.823 -0.582 -2.881 1.00 0.00 12 PRO A CA 8
ATOM 4655 C C . PRO A 1 12 ? 7.405 -0.679 -3.436 1.00 0.00 12 PRO A C 8
ATOM 4656 O O . PRO A 1 12 ? 6.919 0.244 -4.088 1.00 0.00 12 PRO A O 8
ATOM 4667 N N . PHE A 1 13 ? 6.748 -1.804 -3.171 1.00 0.00 13 PHE A N 8
ATOM 4668 C CA . PHE A 1 13 ? 5.386 -2.022 -3.645 1.00 0.00 13 PHE A CA 8
ATOM 4669 C C . PHE A 1 13 ? 4.393 -1.974 -2.487 1.00 0.00 13 PHE A C 8
ATOM 4670 O O . PHE A 1 13 ? 4.737 -2.293 -1.349 1.00 0.00 13 PHE A O 8
ATOM 4687 N N . GLN A 1 14 ? 3.162 -1.573 -2.786 1.00 0.00 14 GLN A N 8
ATOM 4688 C CA . GLN A 1 14 ? 2.120 -1.483 -1.770 1.00 0.00 14 GLN A CA 8
ATOM 4689 C C . GLN A 1 14 ? 0.758 -1.844 -2.354 1.00 0.00 14 GLN A C 8
ATOM 4690 O O . GLN A 1 14 ? 0.523 -1.688 -3.552 1.00 0.00 14 GLN A O 8
ATOM 4704 N N . CYS A 1 15 ? -0.137 -2.327 -1.499 1.00 0.00 15 CYS A N 8
ATOM 4705 C CA . CYS A 1 15 ? -1.476 -2.712 -1.929 1.00 0.00 15 CYS A CA 8
ATOM 4706 C C . CYS A 1 15 ? -2.407 -1.503 -1.954 1.00 0.00 15 CYS A C 8
ATOM 4707 O O . CYS A 1 15 ? -2.557 -0.800 -0.954 1.00 0.00 15 CYS A O 8
ATOM 4714 N N . LYS A 1 16 ? -3.031 -1.268 -3.103 1.00 0.00 16 LYS A N 8
ATOM 4715 C CA . LYS A 1 16 ? -3.949 -0.146 -3.260 1.00 0.00 16 LYS A CA 8
ATOM 4716 C C . LYS A 1 16 ? -5.356 -0.527 -2.811 1.00 0.00 16 LYS A C 8
ATOM 4717 O O . LYS A 1 16 ? -6.297 0.251 -2.960 1.00 0.00 16 LYS A O 8
ATOM 4736 N N . GLU A 1 17 ? -5.491 -1.729 -2.259 1.00 0.00 17 GLU A N 8
ATOM 4737 C CA . GLU A 1 17 ? -6.783 -2.212 -1.787 1.00 0.00 17 GLU A CA 8
ATOM 4738 C C . GLU A 1 17 ? -6.908 -2.047 -0.275 1.00 0.00 17 GLU A C 8
ATOM 4739 O O . GLU A 1 17 ? -7.870 -1.460 0.220 1.00 0.00 17 GLU A O 8
ATOM 4751 N N . CYS A 1 18 ? -5.927 -2.569 0.453 1.00 0.00 18 CYS A N 8
ATOM 4752 C CA . CYS A 1 18 ? -5.925 -2.481 1.909 1.00 0.00 18 CYS A CA 8
ATOM 4753 C C . CYS A 1 18 ? -4.691 -1.733 2.407 1.00 0.00 18 CYS A C 8
ATOM 4754 O O . CYS A 1 18 ? -4.690 -1.179 3.505 1.00 0.00 18 CYS A O 8
ATOM 4761 N N . GLY A 1 19 ? -3.642 -1.723 1.590 1.00 0.00 19 GLY A N 8
ATOM 4762 C CA . GLY A 1 19 ? -2.417 -1.041 1.965 1.00 0.00 19 GLY A CA 8
ATOM 4763 C C . GLY A 1 19 ? -1.267 -2.001 2.198 1.00 0.00 19 GLY A C 8
ATOM 4764 O O . GLY A 1 19 ? -0.114 -1.584 2.302 1.00 0.00 19 GLY A O 8
ATOM 4768 N N . MET A 1 20 ? -1.581 -3.289 2.281 1.00 0.00 20 MET A N 8
ATOM 4769 C CA . MET A 1 20 ? -0.564 -4.310 2.504 1.00 0.00 20 MET A CA 8
ATOM 4770 C C . MET A 1 20 ? 0.661 -4.057 1.632 1.00 0.00 20 MET A C 8
ATOM 4771 O O . MET A 1 20 ? 0.545 -3.873 0.421 1.00 0.00 20 MET A O 8
ATOM 4785 N N . ASN A 1 21 ? 1.835 -4.048 2.256 1.00 0.00 21 ASN A N 8
ATOM 4786 C CA . ASN A 1 21 ? 3.082 -3.816 1.536 1.00 0.00 21 ASN A CA 8
ATOM 4787 C C . ASN A 1 21 ? 3.771 -5.135 1.203 1.00 0.00 21 ASN A C 8
ATOM 4788 O O . ASN A 1 21 ? 3.512 -6.160 1.833 1.00 0.00 21 ASN A O 8
ATOM 4799 N N . PHE A 1 22 ? 4.652 -5.102 0.208 1.00 0.00 22 PHE A N 8
ATOM 4800 C CA . PHE A 1 22 ? 5.379 -6.295 -0.210 1.00 0.00 22 PHE A CA 8
ATOM 4801 C C . PHE A 1 22 ? 6.722 -5.923 -0.830 1.00 0.00 22 PHE A C 8
ATOM 4802 O O . PHE A 1 22 ? 6.832 -4.934 -1.554 1.00 0.00 22 PHE A O 8
ATOM 4819 N N . SER A 1 23 ? 7.743 -6.724 -0.540 1.00 0.00 23 SER A N 8
ATOM 4820 C CA . SER A 1 23 ? 9.081 -6.477 -1.065 1.00 0.00 23 SER A CA 8
ATOM 4821 C C . SER A 1 23 ? 9.248 -7.110 -2.444 1.00 0.00 23 SER A C 8
ATOM 4822 O O . SER A 1 23 ? 10.350 -7.501 -2.829 1.00 0.00 23 SER A O 8
ATOM 4830 N N . TRP A 1 24 ? 8.148 -7.205 -3.181 1.00 0.00 24 TRP A N 8
ATOM 4831 C CA . TRP A 1 24 ? 8.172 -7.790 -4.517 1.00 0.00 24 TRP A CA 8
ATOM 4832 C C . TRP A 1 24 ? 6.913 -7.422 -5.295 1.00 0.00 24 TRP A C 8
ATOM 4833 O O . TRP A 1 24 ? 5.829 -7.309 -4.722 1.00 0.00 24 TRP A O 8
ATOM 4854 N N . SER A 1 25 ? 7.063 -7.237 -6.602 1.00 0.00 25 SER A N 8
ATOM 4855 C CA . SER A 1 25 ? 5.938 -6.879 -7.458 1.00 0.00 25 SER A CA 8
ATOM 4856 C C . SER A 1 25 ? 4.950 -8.036 -7.569 1.00 0.00 25 SER A C 8
ATOM 4857 O O . SER A 1 25 ? 3.737 -7.828 -7.629 1.00 0.00 25 SER A O 8
ATOM 4865 N N . CYS A 1 26 ? 5.477 -9.255 -7.597 1.00 0.00 26 CYS A N 8
ATOM 4866 C CA . CYS A 1 26 ? 4.643 -10.447 -7.703 1.00 0.00 26 CYS A CA 8
ATOM 4867 C C . CYS A 1 26 ? 3.968 -10.757 -6.371 1.00 0.00 26 CYS A C 8
ATOM 4868 O O . CYS A 1 26 ? 2.745 -10.878 -6.297 1.00 0.00 26 CYS A O 8
ATOM 4876 N N . SER A 1 27 ? 4.773 -10.887 -5.321 1.00 0.00 27 SER A N 8
ATOM 4877 C CA . SER A 1 27 ? 4.254 -11.189 -3.993 1.00 0.00 27 SER A CA 8
ATOM 4878 C C . SER A 1 27 ? 2.927 -10.475 -3.752 1.00 0.00 27 SER A C 8
ATOM 4879 O O . SER A 1 27 ? 1.922 -11.103 -3.419 1.00 0.00 27 SER A O 8
ATOM 4887 N N . LEU A 1 28 ? 2.933 -9.158 -3.923 1.00 0.00 28 LEU A N 8
ATOM 4888 C CA . LEU A 1 28 ? 1.731 -8.355 -3.725 1.00 0.00 28 LEU A CA 8
ATOM 4889 C C . LEU A 1 28 ? 0.560 -8.924 -4.520 1.00 0.00 28 LEU A C 8
ATOM 4890 O O . LEU A 1 28 ? -0.541 -9.087 -3.992 1.00 0.00 28 LEU A O 8
ATOM 4906 N N . PHE A 1 29 ? 0.804 -9.226 -5.791 1.00 0.00 29 PHE A N 8
ATOM 4907 C CA . PHE A 1 29 ? -0.230 -9.778 -6.658 1.00 0.00 29 PHE A CA 8
ATOM 4908 C C . PHE A 1 29 ? -0.940 -10.947 -5.982 1.00 0.00 29 PHE A C 8
ATOM 4909 O O . PHE A 1 29 ? -2.169 -10.985 -5.911 1.00 0.00 29 PHE A O 8
ATOM 4926 N N . LYS A 1 30 ? -0.158 -11.899 -5.485 1.00 0.00 30 LYS A N 8
ATOM 4927 C CA . LYS A 1 30 ? -0.710 -13.070 -4.813 1.00 0.00 30 LYS A CA 8
ATOM 4928 C C . LYS A 1 30 ? -1.680 -12.657 -3.711 1.00 0.00 30 LYS A C 8
ATOM 4929 O O . LYS A 1 30 ? -2.536 -13.441 -3.298 1.00 0.00 30 LYS A O 8
ATOM 4948 N N . HIS A 1 31 ? -1.543 -11.422 -3.239 1.00 0.00 31 HIS A N 8
ATOM 4949 C CA . HIS A 1 31 ? -2.410 -10.905 -2.186 1.00 0.00 31 HIS A CA 8
ATOM 4950 C C . HIS A 1 31 ? -3.568 -10.108 -2.778 1.00 0.00 31 HIS A C 8
ATOM 4951 O O . HIS A 1 31 ? -4.714 -10.244 -2.346 1.00 0.00 31 HIS A O 8
ATOM 4965 N N . LEU A 1 32 ? -3.263 -9.277 -3.768 1.00 0.00 32 LEU A N 8
ATOM 4966 C CA . LEU A 1 32 ? -4.278 -8.457 -4.419 1.00 0.00 32 LEU A CA 8
ATOM 4967 C C . LEU A 1 32 ? -5.507 -9.290 -4.771 1.00 0.00 32 LEU A C 8
ATOM 4968 O O . LEU A 1 32 ? -6.635 -8.798 -4.730 1.00 0.00 32 LEU A O 8
ATOM 4984 N N . ARG A 1 33 ? -5.280 -10.553 -5.115 1.00 0.00 33 ARG A N 8
ATOM 4985 C CA . ARG A 1 33 ? -6.368 -11.455 -5.474 1.00 0.00 33 ARG A CA 8
ATOM 4986 C C . ARG A 1 33 ? -7.454 -11.450 -4.401 1.00 0.00 33 ARG A C 8
ATOM 4987 O O . ARG A 1 33 ? -8.642 -11.556 -4.706 1.00 0.00 33 ARG A O 8
ATOM 5008 N N . SER A 1 34 ? -7.037 -11.327 -3.145 1.00 0.00 34 SER A N 8
ATOM 5009 C CA . SER A 1 34 ? -7.973 -11.313 -2.027 1.00 0.00 34 SER A CA 8
ATOM 5010 C C . SER A 1 34 ? -9.095 -10.309 -2.271 1.00 0.00 34 SER A C 8
ATOM 5011 O O . SER A 1 34 ? -10.146 -10.368 -1.631 1.00 0.00 34 SER A O 8
ATOM 5019 N N . HIS A 1 35 ? -8.865 -9.388 -3.201 1.00 0.00 35 HIS A N 8
ATOM 5020 C CA . HIS A 1 35 ? -9.857 -8.371 -3.532 1.00 0.00 35 HIS A CA 8
ATOM 5021 C C . HIS A 1 35 ? -10.510 -8.666 -4.879 1.00 0.00 35 HIS A C 8
ATOM 5022 O O . HIS A 1 35 ? -11.654 -8.281 -5.121 1.00 0.00 35 HIS A O 8
ATOM 5036 N N . GLU A 1 36 ? -9.775 -9.349 -5.750 1.00 0.00 36 GLU A N 8
ATOM 5037 C CA . GLU A 1 36 ? -10.284 -9.694 -7.073 1.00 0.00 36 GLU A CA 8
ATOM 5038 C C . GLU A 1 36 ? -11.437 -10.688 -6.971 1.00 0.00 36 GLU A C 8
ATOM 5039 O O . GLU A 1 36 ? -12.373 -10.654 -7.769 1.00 0.00 36 GLU A O 8
ATOM 5051 N N . ARG A 1 37 ? -11.361 -11.573 -5.982 1.00 0.00 37 ARG A N 8
ATOM 5052 C CA . ARG A 1 37 ? -12.396 -12.579 -5.776 1.00 0.00 37 ARG A CA 8
ATOM 5053 C C . ARG A 1 37 ? -13.608 -11.975 -5.073 1.00 0.00 37 ARG A C 8
ATOM 5054 O O . ARG A 1 37 ? -14.749 -12.351 -5.345 1.00 0.00 37 ARG A O 8
ATOM 5075 N N . THR A 1 38 ? -13.354 -11.036 -4.167 1.00 0.00 38 THR A N 8
ATOM 5076 C CA . THR A 1 38 ? -14.423 -10.380 -3.424 1.00 0.00 38 THR A CA 8
ATOM 5077 C C . THR A 1 38 ? -15.559 -9.962 -4.350 1.00 0.00 38 THR A C 8
ATOM 5078 O O . THR A 1 38 ? -15.326 -9.403 -5.421 1.00 0.00 38 THR A O 8
ATOM 5089 N N . ASP A 1 39 ? -16.789 -10.235 -3.929 1.00 0.00 39 ASP A N 8
ATOM 5090 C CA . ASP A 1 39 ? -17.963 -9.885 -4.720 1.00 0.00 39 ASP A CA 8
ATOM 5091 C C . ASP A 1 39 ? -18.663 -8.660 -4.141 1.00 0.00 39 ASP A C 8
ATOM 5092 O O . ASP A 1 39 ? -18.762 -8.488 -2.926 1.00 0.00 39 ASP A O 8
ATOM 5101 N N . PRO A 1 40 ? -19.161 -7.786 -5.029 1.00 0.00 40 PRO A N 8
ATOM 5102 C CA . PRO A 1 40 ? -19.860 -6.562 -4.628 1.00 0.00 40 PRO A CA 8
ATOM 5103 C C . PRO A 1 40 ? -21.220 -6.849 -4.002 1.00 0.00 40 PRO A C 8
ATOM 5104 O O . PRO A 1 40 ? -22.202 -7.082 -4.707 1.00 0.00 40 PRO A O 8
ATOM 5115 N N . SER A 1 41 ? -21.271 -6.831 -2.674 1.00 0.00 41 SER A N 8
ATOM 5116 C CA . SER A 1 41 ? -22.511 -7.093 -1.953 1.00 0.00 41 SER A CA 8
ATOM 5117 C C . SER A 1 41 ? -22.685 -6.111 -0.798 1.00 0.00 41 SER A C 8
ATOM 5118 O O . SER A 1 41 ? -21.727 -5.478 -0.357 1.00 0.00 41 SER A O 8
ATOM 5126 N N . GLY A 1 42 ? -23.917 -5.992 -0.312 1.00 0.00 42 GLY A N 8
ATOM 5127 C CA . GLY A 1 42 ? -24.196 -5.086 0.788 1.00 0.00 42 GLY A CA 8
ATOM 5128 C C . GLY A 1 42 ? -25.610 -4.540 0.745 1.00 0.00 42 GLY A C 8
ATOM 5129 O O . GLY A 1 42 ? -26.363 -4.783 -0.198 1.00 0.00 42 GLY A O 8
ATOM 5133 N N . PRO A 1 43 ? -25.989 -3.786 1.787 1.00 0.00 43 PRO A N 8
ATOM 5134 C CA . PRO A 1 43 ? -27.324 -3.190 1.888 1.00 0.00 43 PRO A CA 8
ATOM 5135 C C . PRO A 1 43 ? -27.538 -2.071 0.875 1.00 0.00 43 PRO A C 8
ATOM 5136 O O . PRO A 1 43 ? -26.616 -1.317 0.564 1.00 0.00 43 PRO A O 8
ATOM 5147 N N . SER A 1 44 ? -28.760 -1.968 0.363 1.00 0.00 44 SER A N 8
ATOM 5148 C CA . SER A 1 44 ? -29.094 -0.943 -0.619 1.00 0.00 44 SER A CA 8
ATOM 5149 C C . SER A 1 44 ? -29.988 0.129 -0.002 1.00 0.00 44 SER A C 8
ATOM 5150 O O . SER A 1 44 ? -31.213 0.064 -0.100 1.00 0.00 44 SER A O 8
ATOM 5158 N N . SER A 1 45 ? -29.364 1.116 0.634 1.00 0.00 45 SER A N 8
ATOM 5159 C CA . SER A 1 45 ? -30.101 2.201 1.271 1.00 0.00 45 SER A CA 8
ATOM 5160 C C . SER A 1 45 ? -29.175 3.369 1.598 1.00 0.00 45 SER A C 8
ATOM 5161 O O . SER A 1 45 ? -28.323 3.271 2.480 1.00 0.00 45 SER A O 8
ATOM 5169 N N . GLY A 1 46 ? -29.349 4.474 0.879 1.00 0.00 46 GLY A N 8
ATOM 5170 C CA . GLY A 1 46 ? -28.522 5.644 1.107 1.00 0.00 46 GLY A CA 8
ATOM 5171 C C . GLY A 1 46 ? -28.829 6.768 0.137 1.00 0.00 46 GLY A C 8
ATOM 5172 O O . GLY A 1 46 ? -29.840 7.448 0.308 1.00 0.00 46 GLY A O 8
ATOM 5177 N N . GLY A 1 1 ? -9.249 -6.369 7.077 1.00 0.00 1 GLY A N 9
ATOM 5178 C CA . GLY A 1 1 ? -8.603 -5.133 7.476 1.00 0.00 1 GLY A CA 9
ATOM 5179 C C . GLY A 1 1 ? -7.466 -5.362 8.453 1.00 0.00 1 GLY A C 9
ATOM 5180 O O . GLY A 1 1 ? -6.400 -5.846 8.072 1.00 0.00 1 GLY A O 9
ATOM 5184 N N . SER A 1 2 ? -7.692 -5.011 9.715 1.00 0.00 2 SER A N 9
ATOM 5185 C CA . SER A 1 2 ? -6.676 -5.176 10.747 1.00 0.00 2 SER A CA 9
ATOM 5186 C C . SER A 1 2 ? -5.373 -4.495 10.341 1.00 0.00 2 SER A C 9
ATOM 5187 O O . SER A 1 2 ? -4.287 -5.040 10.538 1.00 0.00 2 SER A O 9
ATOM 5195 N N . SER A 1 3 ? -5.490 -3.299 9.773 1.00 0.00 3 SER A N 9
ATOM 5196 C CA . SER A 1 3 ? -4.322 -2.544 9.335 1.00 0.00 3 SER A CA 9
ATOM 5197 C C . SER A 1 3 ? -3.920 -1.509 10.381 1.00 0.00 3 SER A C 9
ATOM 5198 O O . SER A 1 3 ? -4.764 -0.799 10.925 1.00 0.00 3 SER A O 9
ATOM 5206 N N . GLY A 1 4 ? -2.622 -1.432 10.659 1.00 0.00 4 GLY A N 9
ATOM 5207 C CA . GLY A 1 4 ? -2.129 -0.482 11.640 1.00 0.00 4 GLY A CA 9
ATOM 5208 C C . GLY A 1 4 ? -0.707 -0.782 12.074 1.00 0.00 4 GLY A C 9
ATOM 5209 O O . GLY A 1 4 ? -0.410 -0.816 13.268 1.00 0.00 4 GLY A O 9
ATOM 5213 N N . SER A 1 5 ? 0.172 -1.001 11.102 1.00 0.00 5 SER A N 9
ATOM 5214 C CA . SER A 1 5 ? 1.569 -1.305 11.389 1.00 0.00 5 SER A CA 9
ATOM 5215 C C . SER A 1 5 ? 2.367 -0.025 11.622 1.00 0.00 5 SER A C 9
ATOM 5216 O O . SER A 1 5 ? 2.027 1.035 11.098 1.00 0.00 5 SER A O 9
ATOM 5224 N N . SER A 1 6 ? 3.430 -0.133 12.413 1.00 0.00 6 SER A N 9
ATOM 5225 C CA . SER A 1 6 ? 4.275 1.015 12.719 1.00 0.00 6 SER A CA 9
ATOM 5226 C C . SER A 1 6 ? 5.085 1.434 11.497 1.00 0.00 6 SER A C 9
ATOM 5227 O O . SER A 1 6 ? 5.178 2.618 11.175 1.00 0.00 6 SER A O 9
ATOM 5235 N N . GLY A 1 7 ? 5.673 0.453 10.818 1.00 0.00 7 GLY A N 9
ATOM 5236 C CA . GLY A 1 7 ? 6.468 0.739 9.639 1.00 0.00 7 GLY A CA 9
ATOM 5237 C C . GLY A 1 7 ? 7.874 1.189 9.984 1.00 0.00 7 GLY A C 9
ATOM 5238 O O . GLY A 1 7 ? 8.180 2.381 9.946 1.00 0.00 7 GLY A O 9
ATOM 5242 N N . THR A 1 8 ? 8.734 0.233 10.323 1.00 0.00 8 THR A N 9
ATOM 5243 C CA . THR A 1 8 ? 10.114 0.537 10.679 1.00 0.00 8 THR A CA 9
ATOM 5244 C C . THR A 1 8 ? 10.914 0.973 9.456 1.00 0.00 8 THR A C 9
ATOM 5245 O O . THR A 1 8 ? 11.961 1.606 9.581 1.00 0.00 8 THR A O 9
ATOM 5256 N N . GLY A 1 9 ? 10.412 0.630 8.273 1.00 0.00 9 GLY A N 9
ATOM 5257 C CA . GLY A 1 9 ? 11.093 0.995 7.045 1.00 0.00 9 GLY A CA 9
ATOM 5258 C C . GLY A 1 9 ? 10.128 1.323 5.923 1.00 0.00 9 GLY A C 9
ATOM 5259 O O . GLY A 1 9 ? 8.914 1.214 6.089 1.00 0.00 9 GLY A O 9
ATOM 5263 N N . GLU A 1 10 ? 10.670 1.727 4.778 1.00 0.00 10 GLU A N 9
ATOM 5264 C CA . GLU A 1 10 ? 9.847 2.074 3.625 1.00 0.00 10 GLU A CA 9
ATOM 5265 C C . GLU A 1 10 ? 9.522 0.835 2.795 1.00 0.00 10 GLU A C 9
ATOM 5266 O O . GLU A 1 10 ? 10.042 -0.252 3.051 1.00 0.00 10 GLU A O 9
ATOM 5278 N N . LYS A 1 11 ? 8.658 1.006 1.801 1.00 0.00 11 LYS A N 9
ATOM 5279 C CA . LYS A 1 11 ? 8.263 -0.097 0.932 1.00 0.00 11 LYS A CA 9
ATOM 5280 C C . LYS A 1 11 ? 7.964 0.403 -0.478 1.00 0.00 11 LYS A C 9
ATOM 5281 O O . LYS A 1 11 ? 7.186 1.335 -0.681 1.00 0.00 11 LYS A O 9
ATOM 5300 N N . PRO A 1 12 ? 8.594 -0.233 -1.478 1.00 0.00 12 PRO A N 9
ATOM 5301 C CA . PRO A 1 12 ? 8.409 0.129 -2.886 1.00 0.00 12 PRO A CA 9
ATOM 5302 C C . PRO A 1 12 ? 7.020 -0.233 -3.400 1.00 0.00 12 PRO A C 9
ATOM 5303 O O . PRO A 1 12 ? 6.341 0.588 -4.016 1.00 0.00 12 PRO A O 9
ATOM 5314 N N . PHE A 1 13 ? 6.603 -1.469 -3.144 1.00 0.00 13 PHE A N 9
ATOM 5315 C CA . PHE A 1 13 ? 5.294 -1.940 -3.581 1.00 0.00 13 PHE A CA 9
ATOM 5316 C C . PHE A 1 13 ? 4.290 -1.899 -2.433 1.00 0.00 13 PHE A C 9
ATOM 5317 O O . PHE A 1 13 ? 4.635 -2.171 -1.284 1.00 0.00 13 PHE A O 9
ATOM 5334 N N . GLN A 1 14 ? 3.046 -1.556 -2.755 1.00 0.00 14 GLN A N 9
ATOM 5335 C CA . GLN A 1 14 ? 1.992 -1.478 -1.751 1.00 0.00 14 GLN A CA 9
ATOM 5336 C C . GLN A 1 14 ? 0.657 -1.938 -2.327 1.00 0.00 14 GLN A C 9
ATOM 5337 O O . GLN A 1 14 ? 0.491 -2.026 -3.544 1.00 0.00 14 GLN A O 9
ATOM 5351 N N . CYS A 1 15 ? -0.293 -2.231 -1.445 1.00 0.00 15 CYS A N 9
ATOM 5352 C CA . CYS A 1 15 ? -1.614 -2.683 -1.864 1.00 0.00 15 CYS A CA 9
ATOM 5353 C C . CYS A 1 15 ? -2.584 -1.509 -1.963 1.00 0.00 15 CYS A C 9
ATOM 5354 O O . CYS A 1 15 ? -2.726 -0.726 -1.024 1.00 0.00 15 CYS A O 9
ATOM 5361 N N . LYS A 1 16 ? -3.251 -1.394 -3.106 1.00 0.00 16 LYS A N 9
ATOM 5362 C CA . LYS A 1 16 ? -4.210 -0.318 -3.329 1.00 0.00 16 LYS A CA 9
ATOM 5363 C C . LYS A 1 16 ? -5.597 -0.713 -2.831 1.00 0.00 16 LYS A C 9
ATOM 5364 O O . LYS A 1 16 ? -6.572 0.002 -3.053 1.00 0.00 16 LYS A O 9
ATOM 5383 N N . GLU A 1 17 ? -5.675 -1.856 -2.156 1.00 0.00 17 GLU A N 9
ATOM 5384 C CA . GLU A 1 17 ? -6.942 -2.345 -1.626 1.00 0.00 17 GLU A CA 9
ATOM 5385 C C . GLU A 1 17 ? -7.033 -2.105 -0.122 1.00 0.00 17 GLU A C 9
ATOM 5386 O O . GLU A 1 17 ? -7.976 -1.480 0.363 1.00 0.00 17 GLU A O 9
ATOM 5398 N N . CYS A 1 18 ? -6.045 -2.607 0.611 1.00 0.00 18 CYS A N 9
ATOM 5399 C CA . CYS A 1 18 ? -6.011 -2.449 2.060 1.00 0.00 18 CYS A CA 9
ATOM 5400 C C . CYS A 1 18 ? -4.802 -1.623 2.490 1.00 0.00 18 CYS A C 9
ATOM 5401 O O . CYS A 1 18 ? -4.793 -1.030 3.567 1.00 0.00 18 CYS A O 9
ATOM 5408 N N . GLY A 1 19 ? -3.781 -1.590 1.638 1.00 0.00 19 GLY A N 9
ATOM 5409 C CA . GLY A 1 19 ? -2.581 -0.835 1.946 1.00 0.00 19 GLY A CA 9
ATOM 5410 C C . GLY A 1 19 ? -1.423 -1.725 2.350 1.00 0.00 19 GLY A C 9
ATOM 5411 O O . GLY A 1 19 ? -0.383 -1.239 2.792 1.00 0.00 19 GLY A O 9
ATOM 5415 N N . MET A 1 20 ? -1.604 -3.033 2.200 1.00 0.00 20 MET A N 9
ATOM 5416 C CA . MET A 1 20 ? -0.565 -3.994 2.553 1.00 0.00 20 MET A CA 9
ATOM 5417 C C . MET A 1 20 ? 0.687 -3.775 1.711 1.00 0.00 20 MET A C 9
ATOM 5418 O O . MET A 1 20 ? 0.613 -3.672 0.487 1.00 0.00 20 MET A O 9
ATOM 5432 N N . ASN A 1 21 ? 1.836 -3.703 2.374 1.00 0.00 21 ASN A N 9
ATOM 5433 C CA . ASN A 1 21 ? 3.105 -3.495 1.686 1.00 0.00 21 ASN A CA 9
ATOM 5434 C C . ASN A 1 21 ? 3.825 -4.820 1.460 1.00 0.00 21 ASN A C 9
ATOM 5435 O O . ASN A 1 21 ? 3.678 -5.760 2.242 1.00 0.00 21 ASN A O 9
ATOM 5446 N N . PHE A 1 22 ? 4.606 -4.888 0.387 1.00 0.00 22 PHE A N 9
ATOM 5447 C CA . PHE A 1 22 ? 5.350 -6.099 0.058 1.00 0.00 22 PHE A CA 9
ATOM 5448 C C . PHE A 1 22 ? 6.728 -5.755 -0.499 1.00 0.00 22 PHE A C 9
ATOM 5449 O O . PHE A 1 22 ? 6.883 -4.800 -1.259 1.00 0.00 22 PHE A O 9
ATOM 5466 N N . SER A 1 23 ? 7.728 -6.542 -0.113 1.00 0.00 23 SER A N 9
ATOM 5467 C CA . SER A 1 23 ? 9.095 -6.320 -0.569 1.00 0.00 23 SER A CA 9
ATOM 5468 C C . SER A 1 23 ? 9.334 -6.992 -1.918 1.00 0.00 23 SER A C 9
ATOM 5469 O O . SER A 1 23 ? 10.434 -7.468 -2.200 1.00 0.00 23 SER A O 9
ATOM 5477 N N . TRP A 1 24 ? 8.297 -7.027 -2.746 1.00 0.00 24 TRP A N 9
ATOM 5478 C CA . TRP A 1 24 ? 8.393 -7.640 -4.066 1.00 0.00 24 TRP A CA 9
ATOM 5479 C C . TRP A 1 24 ? 7.310 -7.104 -4.996 1.00 0.00 24 TRP A C 9
ATOM 5480 O O . TRP A 1 24 ? 6.533 -6.228 -4.618 1.00 0.00 24 TRP A O 9
ATOM 5501 N N . SER A 1 25 ? 7.265 -7.636 -6.213 1.00 0.00 25 SER A N 9
ATOM 5502 C CA . SER A 1 25 ? 6.278 -7.208 -7.198 1.00 0.00 25 SER A CA 9
ATOM 5503 C C . SER A 1 25 ? 5.205 -8.275 -7.392 1.00 0.00 25 SER A C 9
ATOM 5504 O O . SER A 1 25 ? 4.012 -8.004 -7.254 1.00 0.00 25 SER A O 9
ATOM 5512 N N . CYS A 1 26 ? 5.639 -9.489 -7.712 1.00 0.00 26 CYS A N 9
ATOM 5513 C CA . CYS A 1 26 ? 4.716 -10.599 -7.927 1.00 0.00 26 CYS A CA 9
ATOM 5514 C C . CYS A 1 26 ? 3.960 -10.932 -6.645 1.00 0.00 26 CYS A C 9
ATOM 5515 O O . CYS A 1 26 ? 2.729 -10.897 -6.611 1.00 0.00 26 CYS A O 9
ATOM 5523 N N . SER A 1 27 ? 4.703 -11.256 -5.592 1.00 0.00 27 SER A N 9
ATOM 5524 C CA . SER A 1 27 ? 4.102 -11.601 -4.309 1.00 0.00 27 SER A CA 9
ATOM 5525 C C . SER A 1 27 ? 2.831 -10.792 -4.069 1.00 0.00 27 SER A C 9
ATOM 5526 O O . SER A 1 27 ? 1.746 -11.352 -3.906 1.00 0.00 27 SER A O 9
ATOM 5534 N N . LEU A 1 28 ? 2.973 -9.471 -4.049 1.00 0.00 28 LEU A N 9
ATOM 5535 C CA . LEU A 1 28 ? 1.836 -8.583 -3.830 1.00 0.00 28 LEU A CA 9
ATOM 5536 C C . LEU A 1 28 ? 0.619 -9.052 -4.620 1.00 0.00 28 LEU A C 9
ATOM 5537 O O . LEU A 1 28 ? -0.499 -9.075 -4.103 1.00 0.00 28 LEU A O 9
ATOM 5553 N N . PHE A 1 29 ? 0.842 -9.427 -5.875 1.00 0.00 29 PHE A N 9
ATOM 5554 C CA . PHE A 1 29 ? -0.237 -9.897 -6.736 1.00 0.00 29 PHE A CA 9
ATOM 5555 C C . PHE A 1 29 ? -1.005 -11.036 -6.073 1.00 0.00 29 PHE A C 9
ATOM 5556 O O . PHE A 1 29 ? -2.230 -11.113 -6.168 1.00 0.00 29 PHE A O 9
ATOM 5573 N N . LYS A 1 30 ? -0.276 -11.921 -5.400 1.00 0.00 30 LYS A N 9
ATOM 5574 C CA . LYS A 1 30 ? -0.887 -13.057 -4.720 1.00 0.00 30 LYS A CA 9
ATOM 5575 C C . LYS A 1 30 ? -1.857 -12.587 -3.640 1.00 0.00 30 LYS A C 9
ATOM 5576 O O . LYS A 1 30 ? -2.837 -13.267 -3.334 1.00 0.00 30 LYS A O 9
ATOM 5595 N N . HIS A 1 31 ? -1.578 -11.420 -3.068 1.00 0.00 31 HIS A N 9
ATOM 5596 C CA . HIS A 1 31 ? -2.428 -10.859 -2.024 1.00 0.00 31 HIS A CA 9
ATOM 5597 C C . HIS A 1 31 ? -3.547 -10.016 -2.628 1.00 0.00 31 HIS A C 9
ATOM 5598 O O . HIS A 1 31 ? -4.691 -10.065 -2.174 1.00 0.00 31 HIS A O 9
ATOM 5612 N N . LEU A 1 32 ? -3.210 -9.243 -3.655 1.00 0.00 32 LEU A N 9
ATOM 5613 C CA . LEU A 1 32 ? -4.186 -8.388 -4.322 1.00 0.00 32 LEU A CA 9
ATOM 5614 C C . LEU A 1 32 ? -5.413 -9.190 -4.745 1.00 0.00 32 LEU A C 9
ATOM 5615 O O . LEU A 1 32 ? -6.544 -8.716 -4.637 1.00 0.00 32 LEU A O 9
ATOM 5631 N N . ARG A 1 33 ? -5.181 -10.408 -5.224 1.00 0.00 33 ARG A N 9
ATOM 5632 C CA . ARG A 1 33 ? -6.267 -11.276 -5.661 1.00 0.00 33 ARG A CA 9
ATOM 5633 C C . ARG A 1 33 ? -7.332 -11.405 -4.576 1.00 0.00 33 ARG A C 9
ATOM 5634 O O . ARG A 1 33 ? -8.516 -11.565 -4.869 1.00 0.00 33 ARG A O 9
ATOM 5655 N N . SER A 1 34 ? -6.900 -11.335 -3.320 1.00 0.00 34 SER A N 9
ATOM 5656 C CA . SER A 1 34 ? -7.815 -11.448 -2.190 1.00 0.00 34 SER A CA 9
ATOM 5657 C C . SER A 1 34 ? -8.971 -10.462 -2.326 1.00 0.00 34 SER A C 9
ATOM 5658 O O . SER A 1 34 ? -10.009 -10.612 -1.681 1.00 0.00 34 SER A O 9
ATOM 5666 N N . HIS A 1 35 ? -8.783 -9.452 -3.170 1.00 0.00 35 HIS A N 9
ATOM 5667 C CA . HIS A 1 35 ? -9.810 -8.440 -3.392 1.00 0.00 35 HIS A CA 9
ATOM 5668 C C . HIS A 1 35 ? -10.504 -8.656 -4.733 1.00 0.00 35 HIS A C 9
ATOM 5669 O O . HIS A 1 35 ? -11.670 -8.300 -4.903 1.00 0.00 35 HIS A O 9
ATOM 5683 N N . GLU A 1 36 ? -9.780 -9.240 -5.683 1.00 0.00 36 GLU A N 9
ATOM 5684 C CA . GLU A 1 36 ? -10.327 -9.501 -7.009 1.00 0.00 36 GLU A CA 9
ATOM 5685 C C . GLU A 1 36 ? -11.402 -10.582 -6.951 1.00 0.00 36 GLU A C 9
ATOM 5686 O O . GLU A 1 36 ? -12.376 -10.544 -7.702 1.00 0.00 36 GLU A O 9
ATOM 5698 N N . ARG A 1 37 ? -11.216 -11.545 -6.054 1.00 0.00 37 ARG A N 9
ATOM 5699 C CA . ARG A 1 37 ? -12.169 -12.638 -5.898 1.00 0.00 37 ARG A CA 9
ATOM 5700 C C . ARG A 1 37 ? -12.387 -12.963 -4.423 1.00 0.00 37 ARG A C 9
ATOM 5701 O O . ARG A 1 37 ? -11.432 -13.104 -3.659 1.00 0.00 37 ARG A O 9
ATOM 5722 N N . THR A 1 38 ? -13.651 -13.082 -4.030 1.00 0.00 38 THR A N 9
ATOM 5723 C CA . THR A 1 38 ? -13.995 -13.389 -2.647 1.00 0.00 38 THR A CA 9
ATOM 5724 C C . THR A 1 38 ? -15.194 -14.328 -2.574 1.00 0.00 38 THR A C 9
ATOM 5725 O O . THR A 1 38 ? -16.083 -14.282 -3.424 1.00 0.00 38 THR A O 9
ATOM 5736 N N . ASP A 1 39 ? -15.212 -15.178 -1.554 1.00 0.00 39 ASP A N 9
ATOM 5737 C CA . ASP A 1 39 ? -16.303 -16.128 -1.369 1.00 0.00 39 ASP A CA 9
ATOM 5738 C C . ASP A 1 39 ? -16.920 -15.984 0.019 1.00 0.00 39 ASP A C 9
ATOM 5739 O O . ASP A 1 39 ? -16.278 -15.528 0.966 1.00 0.00 39 ASP A O 9
ATOM 5748 N N . PRO A 1 40 ? -18.195 -16.379 0.144 1.00 0.00 40 PRO A N 9
ATOM 5749 C CA . PRO A 1 40 ? -18.927 -16.303 1.412 1.00 0.00 40 PRO A CA 9
ATOM 5750 C C . PRO A 1 40 ? -18.412 -17.306 2.439 1.00 0.00 40 PRO A C 9
ATOM 5751 O O . PRO A 1 40 ? -18.934 -17.394 3.550 1.00 0.00 40 PRO A O 9
ATOM 5762 N N . SER A 1 41 ? -17.386 -18.061 2.060 1.00 0.00 41 SER A N 9
ATOM 5763 C CA . SER A 1 41 ? -16.803 -19.060 2.947 1.00 0.00 41 SER A CA 9
ATOM 5764 C C . SER A 1 41 ? -16.100 -18.395 4.127 1.00 0.00 41 SER A C 9
ATOM 5765 O O . SER A 1 41 ? -15.010 -17.842 3.984 1.00 0.00 41 SER A O 9
ATOM 5773 N N . GLY A 1 42 ? -16.733 -18.454 5.295 1.00 0.00 42 GLY A N 9
ATOM 5774 C CA . GLY A 1 42 ? -16.155 -17.854 6.483 1.00 0.00 42 GLY A CA 9
ATOM 5775 C C . GLY A 1 42 ? -16.253 -16.342 6.475 1.00 0.00 42 GLY A C 9
ATOM 5776 O O . GLY A 1 42 ? -16.306 -15.707 5.421 1.00 0.00 42 GLY A O 9
ATOM 5780 N N . PRO A 1 43 ? -16.279 -15.740 7.674 1.00 0.00 43 PRO A N 9
ATOM 5781 C CA . PRO A 1 43 ? -16.373 -14.285 7.827 1.00 0.00 43 PRO A CA 9
ATOM 5782 C C . PRO A 1 43 ? -15.098 -13.573 7.389 1.00 0.00 43 PRO A C 9
ATOM 5783 O O . PRO A 1 43 ? -14.244 -14.160 6.725 1.00 0.00 43 PRO A O 9
ATOM 5794 N N . SER A 1 44 ? -14.975 -12.304 7.766 1.00 0.00 44 SER A N 9
ATOM 5795 C CA . SER A 1 44 ? -13.805 -11.510 7.408 1.00 0.00 44 SER A CA 9
ATOM 5796 C C . SER A 1 44 ? -12.520 -12.218 7.826 1.00 0.00 44 SER A C 9
ATOM 5797 O O . SER A 1 44 ? -12.473 -12.881 8.862 1.00 0.00 44 SER A O 9
ATOM 5805 N N . SER A 1 45 ? -11.480 -12.072 7.012 1.00 0.00 45 SER A N 9
ATOM 5806 C CA . SER A 1 45 ? -10.194 -12.700 7.295 1.00 0.00 45 SER A CA 9
ATOM 5807 C C . SER A 1 45 ? -9.624 -12.199 8.619 1.00 0.00 45 SER A C 9
ATOM 5808 O O . SER A 1 45 ? -9.345 -11.012 8.778 1.00 0.00 45 SER A O 9
ATOM 5816 N N . GLY A 1 46 ? -9.455 -13.116 9.567 1.00 0.00 46 GLY A N 9
ATOM 5817 C CA . GLY A 1 46 ? -8.920 -12.750 10.865 1.00 0.00 46 GLY A CA 9
ATOM 5818 C C . GLY A 1 46 ? -7.675 -13.537 11.222 1.00 0.00 46 GLY A C 9
ATOM 5819 O O . GLY A 1 46 ? -6.749 -13.592 10.414 1.00 0.00 46 GLY A O 9
ATOM 5824 N N . GLY A 1 1 ? -5.635 -14.865 8.450 1.00 0.00 1 GLY A N 10
ATOM 5825 C CA . GLY A 1 1 ? -4.607 -13.981 7.934 1.00 0.00 1 GLY A CA 10
ATOM 5826 C C . GLY A 1 1 ? -3.302 -14.103 8.694 1.00 0.00 1 GLY A C 10
ATOM 5827 O O . GLY A 1 1 ? -3.255 -14.703 9.768 1.00 0.00 1 GLY A O 10
ATOM 5831 N N . SER A 1 2 ? -2.238 -13.534 8.136 1.00 0.00 2 SER A N 10
ATOM 5832 C CA . SER A 1 2 ? -0.924 -13.587 8.766 1.00 0.00 2 SER A CA 10
ATOM 5833 C C . SER A 1 2 ? -0.968 -12.984 10.167 1.00 0.00 2 SER A C 10
ATOM 5834 O O . SER A 1 2 ? -1.664 -11.999 10.408 1.00 0.00 2 SER A O 10
ATOM 5842 N N . SER A 1 3 ? -0.220 -13.585 11.086 1.00 0.00 3 SER A N 10
ATOM 5843 C CA . SER A 1 3 ? -0.176 -13.111 12.465 1.00 0.00 3 SER A CA 10
ATOM 5844 C C . SER A 1 3 ? 1.262 -12.853 12.905 1.00 0.00 3 SER A C 10
ATOM 5845 O O . SER A 1 3 ? 1.936 -13.746 13.419 1.00 0.00 3 SER A O 10
ATOM 5853 N N . GLY A 1 4 ? 1.727 -11.624 12.699 1.00 0.00 4 GLY A N 10
ATOM 5854 C CA . GLY A 1 4 ? 3.082 -11.270 13.079 1.00 0.00 4 GLY A CA 10
ATOM 5855 C C . GLY A 1 4 ? 3.474 -9.886 12.602 1.00 0.00 4 GLY A C 10
ATOM 5856 O O . GLY A 1 4 ? 2.811 -9.307 11.742 1.00 0.00 4 GLY A O 10
ATOM 5860 N N . SER A 1 5 ? 4.555 -9.353 13.163 1.00 0.00 5 SER A N 10
ATOM 5861 C CA . SER A 1 5 ? 5.032 -8.025 12.794 1.00 0.00 5 SER A CA 10
ATOM 5862 C C . SER A 1 5 ? 5.520 -8.006 11.348 1.00 0.00 5 SER A C 10
ATOM 5863 O O . SER A 1 5 ? 6.215 -8.919 10.903 1.00 0.00 5 SER A O 10
ATOM 5871 N N . SER A 1 6 ? 5.149 -6.958 10.619 1.00 0.00 6 SER A N 10
ATOM 5872 C CA . SER A 1 6 ? 5.545 -6.820 9.223 1.00 0.00 6 SER A CA 10
ATOM 5873 C C . SER A 1 6 ? 5.808 -5.358 8.875 1.00 0.00 6 SER A C 10
ATOM 5874 O O . SER A 1 6 ? 5.052 -4.469 9.263 1.00 0.00 6 SER A O 10
ATOM 5882 N N . GLY A 1 7 ? 6.889 -5.117 8.139 1.00 0.00 7 GLY A N 10
ATOM 5883 C CA . GLY A 1 7 ? 7.235 -3.762 7.750 1.00 0.00 7 GLY A CA 10
ATOM 5884 C C . GLY A 1 7 ? 8.166 -3.094 8.742 1.00 0.00 7 GLY A C 10
ATOM 5885 O O . GLY A 1 7 ? 7.891 -3.064 9.942 1.00 0.00 7 GLY A O 10
ATOM 5889 N N . THR A 1 8 ? 9.275 -2.558 8.242 1.00 0.00 8 THR A N 10
ATOM 5890 C CA . THR A 1 8 ? 10.252 -1.890 9.093 1.00 0.00 8 THR A CA 10
ATOM 5891 C C . THR A 1 8 ? 10.314 -0.397 8.791 1.00 0.00 8 THR A C 10
ATOM 5892 O O . THR A 1 8 ? 10.720 0.401 9.636 1.00 0.00 8 THR A O 10
ATOM 5903 N N . GLY A 1 9 ? 9.909 -0.024 7.581 1.00 0.00 9 GLY A N 10
ATOM 5904 C CA . GLY A 1 9 ? 9.926 1.373 7.190 1.00 0.00 9 GLY A CA 10
ATOM 5905 C C . GLY A 1 9 ? 9.245 1.610 5.856 1.00 0.00 9 GLY A C 10
ATOM 5906 O O . GLY A 1 9 ? 8.029 1.464 5.739 1.00 0.00 9 GLY A O 10
ATOM 5910 N N . GLU A 1 10 ? 10.031 1.980 4.850 1.00 0.00 10 GLU A N 10
ATOM 5911 C CA . GLU A 1 10 ? 9.496 2.240 3.519 1.00 0.00 10 GLU A CA 10
ATOM 5912 C C . GLU A 1 10 ? 9.412 0.952 2.704 1.00 0.00 10 GLU A C 10
ATOM 5913 O O . GLU A 1 10 ? 10.102 -0.025 2.994 1.00 0.00 10 GLU A O 10
ATOM 5925 N N . LYS A 1 11 ? 8.561 0.959 1.684 1.00 0.00 11 LYS A N 10
ATOM 5926 C CA . LYS A 1 11 ? 8.386 -0.206 0.825 1.00 0.00 11 LYS A CA 10
ATOM 5927 C C . LYS A 1 11 ? 8.169 0.214 -0.625 1.00 0.00 11 LYS A C 10
ATOM 5928 O O . LYS A 1 11 ? 7.458 1.175 -0.918 1.00 0.00 11 LYS A O 10
ATOM 5947 N N . PRO A 1 12 ? 8.794 -0.523 -1.555 1.00 0.00 12 PRO A N 10
ATOM 5948 C CA . PRO A 1 12 ? 8.683 -0.247 -2.990 1.00 0.00 12 PRO A CA 10
ATOM 5949 C C . PRO A 1 12 ? 7.293 -0.560 -3.535 1.00 0.00 12 PRO A C 10
ATOM 5950 O O . PRO A 1 12 ? 6.698 0.248 -4.248 1.00 0.00 12 PRO A O 10
ATOM 5961 N N . PHE A 1 13 ? 6.781 -1.738 -3.194 1.00 0.00 13 PHE A N 10
ATOM 5962 C CA . PHE A 1 13 ? 5.461 -2.158 -3.649 1.00 0.00 13 PHE A CA 10
ATOM 5963 C C . PHE A 1 13 ? 4.432 -2.029 -2.529 1.00 0.00 13 PHE A C 10
ATOM 5964 O O . PHE A 1 13 ? 4.741 -2.259 -1.360 1.00 0.00 13 PHE A O 10
ATOM 5981 N N . GLN A 1 14 ? 3.210 -1.658 -2.896 1.00 0.00 14 GLN A N 10
ATOM 5982 C CA . GLN A 1 14 ? 2.137 -1.496 -1.923 1.00 0.00 14 GLN A CA 10
ATOM 5983 C C . GLN A 1 14 ? 0.795 -1.911 -2.518 1.00 0.00 14 GLN A C 10
ATOM 5984 O O . GLN A 1 14 ? 0.613 -1.898 -3.735 1.00 0.00 14 GLN A O 10
ATOM 5998 N N . CYS A 1 15 ? -0.142 -2.281 -1.651 1.00 0.00 15 CYS A N 10
ATOM 5999 C CA . CYS A 1 15 ? -1.467 -2.702 -2.090 1.00 0.00 15 CYS A CA 10
ATOM 6000 C C . CYS A 1 15 ? -2.389 -1.499 -2.264 1.00 0.00 15 CYS A C 10
ATOM 6001 O O . CYS A 1 15 ? -2.325 -0.537 -1.499 1.00 0.00 15 CYS A O 10
ATOM 6008 N N . LYS A 1 16 ? -3.247 -1.560 -3.277 1.00 0.00 16 LYS A N 10
ATOM 6009 C CA . LYS A 1 16 ? -4.185 -0.478 -3.552 1.00 0.00 16 LYS A CA 10
ATOM 6010 C C . LYS A 1 16 ? -5.569 -0.804 -3.001 1.00 0.00 16 LYS A C 10
ATOM 6011 O O . LYS A 1 16 ? -6.493 0.002 -3.105 1.00 0.00 16 LYS A O 10
ATOM 6030 N N . GLU A 1 17 ? -5.704 -1.990 -2.415 1.00 0.00 17 GLU A N 10
ATOM 6031 C CA . GLU A 1 17 ? -6.976 -2.420 -1.847 1.00 0.00 17 GLU A CA 10
ATOM 6032 C C . GLU A 1 17 ? -7.040 -2.107 -0.355 1.00 0.00 17 GLU A C 10
ATOM 6033 O O . GLU A 1 17 ? -7.945 -1.410 0.106 1.00 0.00 17 GLU A O 10
ATOM 6045 N N . CYS A 1 18 ? -6.074 -2.627 0.394 1.00 0.00 18 CYS A N 10
ATOM 6046 C CA . CYS A 1 18 ? -6.019 -2.405 1.834 1.00 0.00 18 CYS A CA 10
ATOM 6047 C C . CYS A 1 18 ? -4.796 -1.574 2.210 1.00 0.00 18 CYS A C 10
ATOM 6048 O O . CYS A 1 18 ? -4.777 -0.910 3.246 1.00 0.00 18 CYS A O 10
ATOM 6055 N N . GLY A 1 19 ? -3.774 -1.616 1.360 1.00 0.00 19 GLY A N 10
ATOM 6056 C CA . GLY A 1 19 ? -2.561 -0.864 1.620 1.00 0.00 19 GLY A CA 10
ATOM 6057 C C . GLY A 1 19 ? -1.417 -1.748 2.075 1.00 0.00 19 GLY A C 10
ATOM 6058 O O . GLY A 1 19 ? -0.368 -1.253 2.488 1.00 0.00 19 GLY A O 10
ATOM 6062 N N . MET A 1 20 ? -1.619 -3.059 2.002 1.00 0.00 20 MET A N 10
ATOM 6063 C CA . MET A 1 20 ? -0.595 -4.014 2.410 1.00 0.00 20 MET A CA 10
ATOM 6064 C C . MET A 1 20 ? 0.651 -3.880 1.541 1.00 0.00 20 MET A C 10
ATOM 6065 O O . MET A 1 20 ? 0.564 -3.863 0.314 1.00 0.00 20 MET A O 10
ATOM 6079 N N . ASN A 1 21 ? 1.810 -3.784 2.186 1.00 0.00 21 ASN A N 10
ATOM 6080 C CA . ASN A 1 21 ? 3.074 -3.651 1.470 1.00 0.00 21 ASN A CA 10
ATOM 6081 C C . ASN A 1 21 ? 3.773 -5.001 1.345 1.00 0.00 21 ASN A C 10
ATOM 6082 O O . ASN A 1 21 ? 3.582 -5.891 2.174 1.00 0.00 21 ASN A O 10
ATOM 6093 N N . PHE A 1 22 ? 4.584 -5.146 0.302 1.00 0.00 22 PHE A N 10
ATOM 6094 C CA . PHE A 1 22 ? 5.312 -6.388 0.067 1.00 0.00 22 PHE A CA 10
ATOM 6095 C C . PHE A 1 22 ? 6.678 -6.108 -0.551 1.00 0.00 22 PHE A C 10
ATOM 6096 O O . PHE A 1 22 ? 6.781 -5.446 -1.584 1.00 0.00 22 PHE A O 10
ATOM 6113 N N . SER A 1 23 ? 7.726 -6.617 0.089 1.00 0.00 23 SER A N 10
ATOM 6114 C CA . SER A 1 23 ? 9.088 -6.420 -0.395 1.00 0.00 23 SER A CA 10
ATOM 6115 C C . SER A 1 23 ? 9.198 -6.787 -1.871 1.00 0.00 23 SER A C 10
ATOM 6116 O O . SER A 1 23 ? 9.742 -6.026 -2.672 1.00 0.00 23 SER A O 10
ATOM 6124 N N . TRP A 1 24 ? 8.679 -7.957 -2.224 1.00 0.00 24 TRP A N 10
ATOM 6125 C CA . TRP A 1 24 ? 8.719 -8.426 -3.604 1.00 0.00 24 TRP A CA 10
ATOM 6126 C C . TRP A 1 24 ? 7.629 -7.760 -4.437 1.00 0.00 24 TRP A C 10
ATOM 6127 O O . TRP A 1 24 ? 6.753 -7.082 -3.902 1.00 0.00 24 TRP A O 10
ATOM 6148 N N . SER A 1 25 ? 7.690 -7.959 -5.750 1.00 0.00 25 SER A N 10
ATOM 6149 C CA . SER A 1 25 ? 6.709 -7.374 -6.658 1.00 0.00 25 SER A CA 10
ATOM 6150 C C . SER A 1 25 ? 5.509 -8.299 -6.831 1.00 0.00 25 SER A C 10
ATOM 6151 O O . SER A 1 25 ? 4.377 -7.932 -6.514 1.00 0.00 25 SER A O 10
ATOM 6159 N N . CYS A 1 26 ? 5.765 -9.501 -7.335 1.00 0.00 26 CYS A N 10
ATOM 6160 C CA . CYS A 1 26 ? 4.706 -10.481 -7.552 1.00 0.00 26 CYS A CA 10
ATOM 6161 C C . CYS A 1 26 ? 3.978 -10.792 -6.249 1.00 0.00 26 CYS A C 10
ATOM 6162 O O . CYS A 1 26 ? 2.748 -10.814 -6.203 1.00 0.00 26 CYS A O 10
ATOM 6170 N N . SER A 1 27 ? 4.746 -11.032 -5.191 1.00 0.00 27 SER A N 10
ATOM 6171 C CA . SER A 1 27 ? 4.174 -11.348 -3.887 1.00 0.00 27 SER A CA 10
ATOM 6172 C C . SER A 1 27 ? 2.890 -10.557 -3.651 1.00 0.00 27 SER A C 10
ATOM 6173 O O . SER A 1 27 ? 1.885 -11.104 -3.195 1.00 0.00 27 SER A O 10
ATOM 6181 N N . LEU A 1 28 ? 2.931 -9.267 -3.966 1.00 0.00 28 LEU A N 10
ATOM 6182 C CA . LEU A 1 28 ? 1.772 -8.400 -3.790 1.00 0.00 28 LEU A CA 10
ATOM 6183 C C . LEU A 1 28 ? 0.597 -8.881 -4.636 1.00 0.00 28 LEU A C 10
ATOM 6184 O O . LEU A 1 28 ? -0.520 -9.025 -4.140 1.00 0.00 28 LEU A O 10
ATOM 6200 N N . PHE A 1 29 ? 0.859 -9.129 -5.915 1.00 0.00 29 PHE A N 10
ATOM 6201 C CA . PHE A 1 29 ? -0.176 -9.596 -6.830 1.00 0.00 29 PHE A CA 10
ATOM 6202 C C . PHE A 1 29 ? -0.937 -10.777 -6.235 1.00 0.00 29 PHE A C 10
ATOM 6203 O O . PHE A 1 29 ? -2.159 -10.865 -6.351 1.00 0.00 29 PHE A O 10
ATOM 6220 N N . LYS A 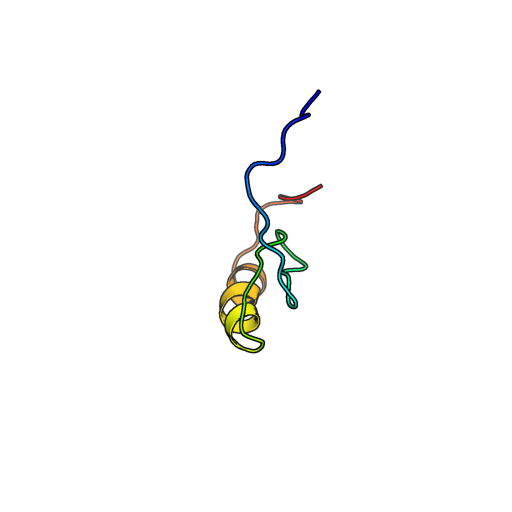1 30 ? -0.204 -11.683 -5.597 1.00 0.00 30 LYS A N 10
ATOM 6221 C CA . LYS A 1 30 ? -0.808 -12.860 -4.982 1.00 0.00 30 LYS A CA 10
ATOM 6222 C C . LYS A 1 30 ? -1.815 -12.457 -3.910 1.00 0.00 30 LYS A C 10
ATOM 6223 O O . LYS A 1 30 ? -2.787 -13.169 -3.658 1.00 0.00 30 LYS A O 10
ATOM 6242 N N . HIS A 1 31 ? -1.577 -11.309 -3.282 1.00 0.00 31 HIS A N 10
ATOM 6243 C CA . HIS A 1 31 ? -2.466 -10.811 -2.238 1.00 0.00 31 HIS A CA 10
ATOM 6244 C C . HIS A 1 31 ? -3.611 -10.003 -2.840 1.00 0.00 31 HIS A C 10
ATOM 6245 O O . HIS A 1 31 ? -4.764 -10.137 -2.427 1.00 0.00 31 HIS A O 10
ATOM 6259 N N . LEU A 1 32 ? -3.287 -9.163 -3.817 1.00 0.00 32 LEU A N 10
ATOM 6260 C CA . LEU A 1 32 ? -4.289 -8.332 -4.476 1.00 0.00 32 LEU A CA 10
ATOM 6261 C C . LEU A 1 32 ? -5.515 -9.156 -4.855 1.00 0.00 32 LEU A C 10
ATOM 6262 O O . LEU A 1 32 ? -6.648 -8.683 -4.756 1.00 0.00 32 LEU A O 10
ATOM 6278 N N . ARG A 1 33 ? -5.282 -10.391 -5.288 1.00 0.00 33 ARG A N 10
ATOM 6279 C CA . ARG A 1 33 ? -6.367 -11.281 -5.681 1.00 0.00 33 ARG A CA 10
ATOM 6280 C C . ARG A 1 33 ? -7.392 -11.418 -4.559 1.00 0.00 33 ARG A C 10
ATOM 6281 O O . ARG A 1 33 ? -8.592 -11.530 -4.810 1.00 0.00 33 ARG A O 10
ATOM 6302 N N . SER A 1 34 ? -6.910 -11.408 -3.320 1.00 0.00 34 SER A N 10
ATOM 6303 C CA . SER A 1 34 ? -7.783 -11.536 -2.159 1.00 0.00 34 SER A CA 10
ATOM 6304 C C . SER A 1 34 ? -8.967 -10.580 -2.262 1.00 0.00 34 SER A C 10
ATOM 6305 O O . SER A 1 34 ? -10.000 -10.782 -1.623 1.00 0.00 34 SER A O 10
ATOM 6313 N N . HIS A 1 35 ? -8.810 -9.538 -3.073 1.00 0.00 35 HIS A N 10
ATOM 6314 C CA . HIS A 1 35 ? -9.866 -8.550 -3.262 1.00 0.00 35 HIS A CA 10
ATOM 6315 C C . HIS A 1 35 ? -10.616 -8.799 -4.567 1.00 0.00 35 HIS A C 10
ATOM 6316 O O . HIS A 1 35 ? -11.792 -8.459 -4.692 1.00 0.00 35 HIS A O 10
ATOM 6330 N N . GLU A 1 36 ? -9.927 -9.394 -5.536 1.00 0.00 36 GLU A N 10
ATOM 6331 C CA . GLU A 1 36 ? -10.528 -9.686 -6.832 1.00 0.00 36 GLU A CA 10
ATOM 6332 C C . GLU A 1 36 ? -11.474 -10.879 -6.736 1.00 0.00 36 GLU A C 10
ATOM 6333 O O . GLU A 1 36 ? -12.506 -10.922 -7.405 1.00 0.00 36 GLU A O 10
ATOM 6345 N N . ARG A 1 37 ? -11.113 -11.847 -5.899 1.00 0.00 37 ARG A N 10
ATOM 6346 C CA . ARG A 1 37 ? -11.928 -13.042 -5.717 1.00 0.00 37 ARG A CA 10
ATOM 6347 C C . ARG A 1 37 ? -12.555 -13.065 -4.326 1.00 0.00 37 ARG A C 10
ATOM 6348 O O . ARG A 1 37 ? -11.880 -13.338 -3.332 1.00 0.00 37 ARG A O 10
ATOM 6369 N N . THR A 1 38 ? -13.851 -12.777 -4.262 1.00 0.00 38 THR A N 10
ATOM 6370 C CA . THR A 1 38 ? -14.570 -12.763 -2.994 1.00 0.00 38 THR A CA 10
ATOM 6371 C C . THR A 1 38 ? -16.062 -12.994 -3.205 1.00 0.00 38 THR A C 10
ATOM 6372 O O . THR A 1 38 ? -16.637 -12.538 -4.193 1.00 0.00 38 THR A O 10
ATOM 6383 N N . ASP A 1 39 ? -16.684 -13.703 -2.269 1.00 0.00 39 ASP A N 10
ATOM 6384 C CA . ASP A 1 39 ? -18.110 -13.993 -2.352 1.00 0.00 39 ASP A CA 10
ATOM 6385 C C . ASP A 1 39 ? -18.833 -13.530 -1.090 1.00 0.00 39 ASP A C 10
ATOM 6386 O O . ASP A 1 39 ? -18.258 -13.470 -0.003 1.00 0.00 39 ASP A O 10
ATOM 6395 N N . PRO A 1 40 ? -20.123 -13.194 -1.237 1.00 0.00 40 PRO A N 10
ATOM 6396 C CA . PRO A 1 40 ? -20.951 -12.729 -0.120 1.00 0.00 40 PRO A CA 10
ATOM 6397 C C . PRO A 1 40 ? -21.253 -13.841 0.879 1.00 0.00 40 PRO A C 10
ATOM 6398 O O . PRO A 1 40 ? -21.708 -14.921 0.502 1.00 0.00 40 PRO A O 10
ATOM 6409 N N . SER A 1 41 ? -20.999 -13.569 2.155 1.00 0.00 41 SER A N 10
ATOM 6410 C CA . SER A 1 41 ? -21.240 -14.548 3.208 1.00 0.00 41 SER A CA 10
ATOM 6411 C C . SER A 1 41 ? -22.625 -14.357 3.820 1.00 0.00 41 SER A C 10
ATOM 6412 O O . SER A 1 41 ? -23.044 -13.235 4.098 1.00 0.00 41 SER A O 10
ATOM 6420 N N . GLY A 1 42 ? -23.331 -15.465 4.027 1.00 0.00 42 GLY A N 10
ATOM 6421 C CA . GLY A 1 42 ? -24.661 -15.399 4.604 1.00 0.00 42 GLY A CA 10
ATOM 6422 C C . GLY A 1 42 ? -24.667 -14.753 5.975 1.00 0.00 42 GLY A C 10
ATOM 6423 O O . GLY A 1 42 ? -23.643 -14.681 6.655 1.00 0.00 42 GLY A O 10
ATOM 6427 N N . PRO A 1 43 ? -25.843 -14.268 6.400 1.00 0.00 43 PRO A N 10
ATOM 6428 C CA . PRO A 1 43 ? -26.006 -13.615 7.702 1.00 0.00 43 PRO A CA 10
ATOM 6429 C C . PRO A 1 43 ? -25.881 -14.596 8.862 1.00 0.00 43 PRO A C 10
ATOM 6430 O O . PRO A 1 43 ? -26.877 -15.144 9.334 1.00 0.00 43 PRO A O 10
ATOM 6441 N N . SER A 1 44 ? -24.651 -14.813 9.318 1.00 0.00 44 SER A N 10
ATOM 6442 C CA . SER A 1 44 ? -24.396 -15.732 10.422 1.00 0.00 44 SER A CA 10
ATOM 6443 C C . SER A 1 44 ? -23.496 -15.085 11.470 1.00 0.00 44 SER A C 10
ATOM 6444 O O . SER A 1 44 ? -22.289 -15.325 11.501 1.00 0.00 44 SER A O 10
ATOM 6452 N N . SER A 1 45 ? -24.092 -14.263 12.327 1.00 0.00 45 SER A N 10
ATOM 6453 C CA . SER A 1 45 ? -23.345 -13.577 13.375 1.00 0.00 45 SER A CA 10
ATOM 6454 C C . SER A 1 45 ? -24.288 -12.846 14.325 1.00 0.00 45 SER A C 10
ATOM 6455 O O . SER A 1 45 ? -25.026 -11.950 13.918 1.00 0.00 45 SER A O 10
ATOM 6463 N N . GLY A 1 46 ? -24.257 -13.236 15.596 1.00 0.00 46 GLY A N 10
ATOM 6464 C CA . GLY A 1 46 ? -25.113 -12.608 16.586 1.00 0.00 46 GLY A CA 10
ATOM 6465 C C . GLY A 1 46 ? -24.326 -11.984 17.721 1.00 0.00 46 GLY A C 10
ATOM 6466 O O . GLY A 1 46 ? -24.907 -11.699 18.767 1.00 0.00 46 GLY A O 10
ATOM 6471 N N . GLY A 1 1 ? 0.274 -5.853 29.531 1.00 0.00 1 GLY A N 11
ATOM 6472 C CA . GLY A 1 1 ? -0.617 -6.253 28.457 1.00 0.00 1 GLY A CA 11
ATOM 6473 C C . GLY A 1 1 ? 0.058 -6.218 27.101 1.00 0.00 1 GLY A C 11
ATOM 6474 O O . GLY A 1 1 ? 1.012 -6.957 26.855 1.00 0.00 1 GLY A O 11
ATOM 6478 N N . SER A 1 2 ? -0.437 -5.358 26.217 1.00 0.00 2 SER A N 11
ATOM 6479 C CA . SER A 1 2 ? 0.121 -5.234 24.875 1.00 0.00 2 SER A CA 11
ATOM 6480 C C . SER A 1 2 ? 1.085 -4.054 24.795 1.00 0.00 2 SER A C 11
ATOM 6481 O O . SER A 1 2 ? 0.665 -2.903 24.674 1.00 0.00 2 SER A O 11
ATOM 6489 N N . SER A 1 3 ? 2.379 -4.349 24.863 1.00 0.00 3 SER A N 11
ATOM 6490 C CA . SER A 1 3 ? 3.403 -3.313 24.802 1.00 0.00 3 SER A CA 11
ATOM 6491 C C . SER A 1 3 ? 4.290 -3.498 23.574 1.00 0.00 3 SER A C 11
ATOM 6492 O O . SER A 1 3 ? 5.510 -3.356 23.649 1.00 0.00 3 SER A O 11
ATOM 6500 N N . GLY A 1 4 ? 3.667 -3.816 22.444 1.00 0.00 4 GLY A N 11
ATOM 6501 C CA . GLY A 1 4 ? 4.413 -4.015 21.215 1.00 0.00 4 GLY A CA 11
ATOM 6502 C C . GLY A 1 4 ? 4.651 -2.720 20.465 1.00 0.00 4 GLY A C 11
ATOM 6503 O O . GLY A 1 4 ? 3.720 -2.134 19.913 1.00 0.00 4 GLY A O 11
ATOM 6507 N N . SER A 1 5 ? 5.902 -2.271 20.445 1.00 0.00 5 SER A N 11
ATOM 6508 C CA . SER A 1 5 ? 6.259 -1.033 19.761 1.00 0.00 5 SER A CA 11
ATOM 6509 C C . SER A 1 5 ? 5.976 -1.138 18.265 1.00 0.00 5 SER A C 11
ATOM 6510 O O . SER A 1 5 ? 5.544 -2.181 17.776 1.00 0.00 5 SER A O 11
ATOM 6518 N N . SER A 1 6 ? 6.223 -0.049 17.545 1.00 0.00 6 SER A N 11
ATOM 6519 C CA . SER A 1 6 ? 5.992 -0.015 16.106 1.00 0.00 6 SER A CA 11
ATOM 6520 C C . SER A 1 6 ? 7.287 0.273 15.354 1.00 0.00 6 SER A C 11
ATOM 6521 O O . SER A 1 6 ? 7.984 1.244 15.645 1.00 0.00 6 SER A O 11
ATOM 6529 N N . GLY A 1 7 ? 7.604 -0.580 14.384 1.00 0.00 7 GLY A N 11
ATOM 6530 C CA . GLY A 1 7 ? 8.815 -0.401 13.605 1.00 0.00 7 GLY A CA 11
ATOM 6531 C C . GLY A 1 7 ? 8.541 0.188 12.235 1.00 0.00 7 GLY A C 11
ATOM 6532 O O . GLY A 1 7 ? 7.797 -0.388 11.440 1.00 0.00 7 GLY A O 11
ATOM 6536 N N . THR A 1 8 ? 9.142 1.341 11.957 1.00 0.00 8 THR A N 11
ATOM 6537 C CA . THR A 1 8 ? 8.958 2.010 10.676 1.00 0.00 8 THR A CA 11
ATOM 6538 C C . THR A 1 8 ? 9.874 1.419 9.610 1.00 0.00 8 THR A C 11
ATOM 6539 O O . THR A 1 8 ? 10.805 0.678 9.920 1.00 0.00 8 THR A O 11
ATOM 6550 N N . GLY A 1 9 ? 9.603 1.754 8.352 1.00 0.00 9 GLY A N 11
ATOM 6551 C CA . GLY A 1 9 ? 10.413 1.248 7.259 1.00 0.00 9 GLY A CA 11
ATOM 6552 C C . GLY A 1 9 ? 9.922 1.722 5.906 1.00 0.00 9 GLY A C 11
ATOM 6553 O O . GLY A 1 9 ? 8.886 2.379 5.810 1.00 0.00 9 GLY A O 11
ATOM 6557 N N . GLU A 1 10 ? 10.669 1.390 4.857 1.00 0.00 10 GLU A N 11
ATOM 6558 C CA . GLU A 1 10 ? 10.304 1.789 3.503 1.00 0.00 10 GLU A CA 11
ATOM 6559 C C . GLU A 1 10 ? 9.822 0.589 2.693 1.00 0.00 10 GLU A C 11
ATOM 6560 O O . GLU A 1 10 ? 10.273 -0.538 2.903 1.00 0.00 10 GLU A O 11
ATOM 6572 N N . LYS A 1 11 ? 8.903 0.838 1.767 1.00 0.00 11 LYS A N 11
ATOM 6573 C CA . LYS A 1 11 ? 8.359 -0.221 0.924 1.00 0.00 11 LYS A CA 11
ATOM 6574 C C . LYS A 1 11 ? 8.077 0.296 -0.483 1.00 0.00 11 LYS A C 11
ATOM 6575 O O . LYS A 1 11 ? 7.318 1.245 -0.681 1.00 0.00 11 LYS A O 11
ATOM 6594 N N . PRO A 1 12 ? 8.700 -0.342 -1.485 1.00 0.00 12 PRO A N 11
ATOM 6595 C CA . PRO A 1 12 ? 8.529 0.035 -2.891 1.00 0.00 12 PRO A CA 11
ATOM 6596 C C . PRO A 1 12 ? 7.137 -0.298 -3.415 1.00 0.00 12 PRO A C 11
ATOM 6597 O O . PRO A 1 12 ? 6.507 0.515 -4.093 1.00 0.00 12 PRO A O 11
ATOM 6608 N N . PHE A 1 13 ? 6.660 -1.497 -3.098 1.00 0.00 13 PHE A N 11
ATOM 6609 C CA . PHE A 1 13 ? 5.341 -1.937 -3.538 1.00 0.00 13 PHE A CA 11
ATOM 6610 C C . PHE A 1 13 ? 4.334 -1.864 -2.393 1.00 0.00 13 PHE A C 11
ATOM 6611 O O . PHE A 1 13 ? 4.697 -1.998 -1.225 1.00 0.00 13 PHE A O 11
ATOM 6628 N N . GLN A 1 14 ? 3.069 -1.649 -2.740 1.00 0.00 14 GLN A N 11
ATOM 6629 C CA . GLN A 1 14 ? 2.010 -1.557 -1.742 1.00 0.00 14 GLN A CA 11
ATOM 6630 C C . GLN A 1 14 ? 0.668 -1.979 -2.332 1.00 0.00 14 GLN A C 11
ATOM 6631 O O . GLN A 1 14 ? 0.492 -1.999 -3.550 1.00 0.00 14 GLN A O 11
ATOM 6645 N N . CYS A 1 15 ? -0.276 -2.317 -1.459 1.00 0.00 15 CYS A N 11
ATOM 6646 C CA . CYS A 1 15 ? -1.602 -2.740 -1.893 1.00 0.00 15 CYS A CA 11
ATOM 6647 C C . CYS A 1 15 ? -2.563 -1.556 -1.937 1.00 0.00 15 CYS A C 11
ATOM 6648 O O . CYS A 1 15 ? -2.915 -0.988 -0.903 1.00 0.00 15 CYS A O 11
ATOM 6655 N N . LYS A 1 16 ? -2.985 -1.189 -3.142 1.00 0.00 16 LYS A N 11
ATOM 6656 C CA . LYS A 1 16 ? -3.907 -0.074 -3.323 1.00 0.00 16 LYS A CA 11
ATOM 6657 C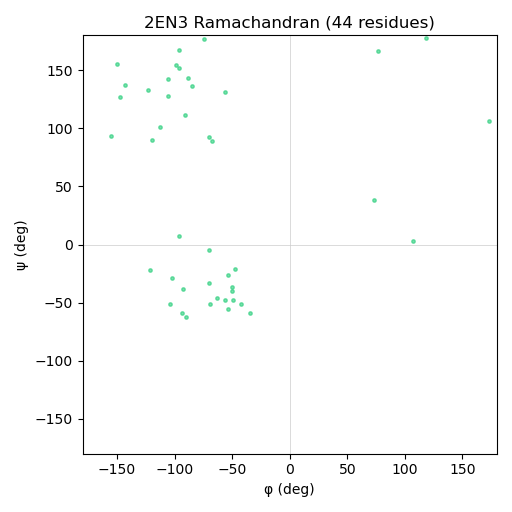 C . LYS A 1 16 ? -5.307 -0.441 -2.840 1.00 0.00 16 LYS A C 11
ATOM 6658 O O . LYS A 1 16 ? -6.233 0.364 -2.927 1.00 0.00 16 LYS A O 11
ATOM 6677 N N . GLU A 1 17 ? -5.451 -1.661 -2.331 1.00 0.00 17 GLU A N 11
ATOM 6678 C CA . GLU A 1 17 ? -6.739 -2.133 -1.834 1.00 0.00 17 GLU A CA 11
ATOM 6679 C C . GLU A 1 17 ? -6.854 -1.912 -0.329 1.00 0.00 17 GLU A C 11
ATOM 6680 O O . GLU A 1 17 ? -7.819 -1.315 0.150 1.00 0.00 17 GLU A O 11
ATOM 6692 N N . CYS A 1 18 ? -5.865 -2.399 0.412 1.00 0.00 18 CYS A N 11
ATOM 6693 C CA . CYS A 1 18 ? -5.854 -2.257 1.863 1.00 0.00 18 CYS A CA 11
ATOM 6694 C C . CYS A 1 18 ? -4.632 -1.469 2.324 1.00 0.00 18 CYS A C 11
ATOM 6695 O O . CYS A 1 18 ? -4.627 -0.888 3.409 1.00 0.00 18 CYS A O 11
ATOM 6702 N N . GLY A 1 19 ? -3.596 -1.453 1.490 1.00 0.00 19 GLY A N 11
ATOM 6703 C CA . GLY A 1 19 ? -2.382 -0.733 1.829 1.00 0.00 19 GLY A CA 11
ATOM 6704 C C . GLY A 1 19 ? -1.251 -1.659 2.229 1.00 0.00 19 GLY A C 11
ATOM 6705 O O . GLY A 1 19 ? -0.186 -1.205 2.646 1.00 0.00 19 GLY A O 11
ATOM 6709 N N . MET A 1 20 ? -1.482 -2.962 2.103 1.00 0.00 20 MET A N 11
ATOM 6710 C CA . MET A 1 20 ? -0.474 -3.954 2.455 1.00 0.00 20 MET A CA 11
ATOM 6711 C C . MET A 1 20 ? 0.802 -3.743 1.645 1.00 0.00 20 MET A C 11
ATOM 6712 O O . MET A 1 20 ? 0.755 -3.583 0.426 1.00 0.00 20 MET A O 11
ATOM 6726 N N . ASN A 1 21 ? 1.940 -3.745 2.331 1.00 0.00 21 ASN A N 11
ATOM 6727 C CA . ASN A 1 21 ? 3.229 -3.554 1.675 1.00 0.00 21 ASN A CA 11
ATOM 6728 C C . ASN A 1 21 ? 3.886 -4.895 1.364 1.00 0.00 21 ASN A C 11
ATOM 6729 O O . ASN A 1 21 ? 3.723 -5.865 2.105 1.00 0.00 21 ASN A O 11
ATOM 6740 N N . PHE A 1 22 ? 4.630 -4.942 0.264 1.00 0.00 22 PHE A N 11
ATOM 6741 C CA . PHE A 1 22 ? 5.312 -6.164 -0.146 1.00 0.00 22 PHE A CA 11
ATOM 6742 C C . PHE A 1 22 ? 6.698 -5.853 -0.703 1.00 0.00 22 PHE A C 11
ATOM 6743 O O . PHE A 1 22 ? 6.838 -5.076 -1.648 1.00 0.00 22 PHE A O 11
ATOM 6760 N N . SER A 1 23 ? 7.719 -6.463 -0.110 1.00 0.00 23 SER A N 11
ATOM 6761 C CA . SER A 1 23 ? 9.094 -6.249 -0.544 1.00 0.00 23 SER A CA 11
ATOM 6762 C C . SER A 1 23 ? 9.251 -6.560 -2.029 1.00 0.00 23 SER A C 11
ATOM 6763 O O . SER A 1 23 ? 9.883 -5.807 -2.769 1.00 0.00 23 SER A O 11
ATOM 6771 N N . TRP A 1 24 ? 8.670 -7.675 -2.457 1.00 0.00 24 TRP A N 11
ATOM 6772 C CA . TRP A 1 24 ? 8.744 -8.087 -3.854 1.00 0.00 24 TRP A CA 11
ATOM 6773 C C . TRP A 1 24 ? 7.701 -7.358 -4.693 1.00 0.00 24 TRP A C 11
ATOM 6774 O O . TRP A 1 24 ? 6.994 -6.481 -4.197 1.00 0.00 24 TRP A O 11
ATOM 6795 N N . SER A 1 25 ? 7.609 -7.726 -5.967 1.00 0.00 25 SER A N 11
ATOM 6796 C CA . SER A 1 25 ? 6.653 -7.104 -6.876 1.00 0.00 25 SER A CA 11
ATOM 6797 C C . SER A 1 25 ? 5.507 -8.058 -7.195 1.00 0.00 25 SER A C 11
ATOM 6798 O O . SER A 1 25 ? 4.349 -7.647 -7.283 1.00 0.00 25 SER A O 11
ATOM 6806 N N . CYS A 1 26 ? 5.837 -9.333 -7.369 1.00 0.00 26 CYS A N 11
ATOM 6807 C CA . CYS A 1 26 ? 4.836 -10.347 -7.679 1.00 0.00 26 CYS A CA 11
ATOM 6808 C C . CYS A 1 26 ? 4.058 -10.744 -6.429 1.00 0.00 26 CYS A C 11
ATOM 6809 O O . CYS A 1 26 ? 2.827 -10.732 -6.421 1.00 0.00 26 CYS A O 11
ATOM 6817 N N . SER A 1 27 ? 4.785 -11.098 -5.374 1.00 0.00 27 SER A N 11
ATOM 6818 C CA . SER A 1 27 ? 4.164 -11.505 -4.119 1.00 0.00 27 SER A CA 11
ATOM 6819 C C . SER A 1 27 ? 2.885 -10.713 -3.864 1.00 0.00 27 SER A C 11
ATOM 6820 O O . SER A 1 27 ? 1.868 -11.269 -3.447 1.00 0.00 27 SER A O 11
ATOM 6828 N N . LEU A 1 28 ? 2.944 -9.410 -4.117 1.00 0.00 28 LEU A N 11
ATOM 6829 C CA . LEU A 1 28 ? 1.792 -8.538 -3.916 1.00 0.00 28 LEU A CA 11
ATOM 6830 C C . LEU A 1 28 ? 0.580 -9.051 -4.688 1.00 0.00 28 LEU A C 11
ATOM 6831 O O . LEU A 1 28 ? -0.520 -9.150 -4.143 1.00 0.00 28 LEU A O 11
ATOM 6847 N N . PHE A 1 29 ? 0.789 -9.376 -5.959 1.00 0.00 29 PHE A N 11
ATOM 6848 C CA . PHE A 1 29 ? -0.286 -9.880 -6.806 1.00 0.00 29 PHE A CA 11
ATOM 6849 C C . PHE A 1 29 ? -1.020 -11.033 -6.126 1.00 0.00 29 PHE A C 11
ATOM 6850 O O . PHE A 1 29 ? -2.250 -11.087 -6.125 1.00 0.00 29 PHE A O 11
ATOM 6867 N N . LYS A 1 30 ? -0.255 -11.953 -5.547 1.00 0.00 30 LYS A N 11
ATOM 6868 C CA . LYS A 1 30 ? -0.830 -13.105 -4.863 1.00 0.00 30 LYS A CA 11
ATOM 6869 C C . LYS A 1 30 ? -1.789 -12.662 -3.763 1.00 0.00 30 LYS A C 11
ATOM 6870 O O . LYS A 1 30 ? -2.723 -13.384 -3.411 1.00 0.00 30 LYS A O 11
ATOM 6889 N N . HIS A 1 31 ? -1.555 -11.469 -3.225 1.00 0.00 31 HIS A N 11
ATOM 6890 C CA . HIS A 1 31 ? -2.400 -10.928 -2.166 1.00 0.00 31 HIS A CA 11
ATOM 6891 C C . HIS A 1 31 ? -3.541 -10.102 -2.751 1.00 0.00 31 HIS A C 11
ATOM 6892 O O . HIS A 1 31 ? -4.677 -10.169 -2.278 1.00 0.00 31 HIS A O 11
ATOM 6906 N N . LEU A 1 32 ? -3.233 -9.321 -3.780 1.00 0.00 32 LEU A N 11
ATOM 6907 C CA . LEU A 1 32 ? -4.232 -8.480 -4.430 1.00 0.00 32 LEU A CA 11
ATOM 6908 C C . LEU A 1 32 ? -5.480 -9.286 -4.776 1.00 0.00 32 LEU A C 11
ATOM 6909 O O . LEU A 1 32 ? -6.601 -8.786 -4.678 1.00 0.00 32 LEU A O 11
ATOM 6925 N N . ARG A 1 33 ? -5.278 -10.536 -5.178 1.00 0.00 33 ARG A N 11
ATOM 6926 C CA . ARG A 1 33 ? -6.387 -11.412 -5.538 1.00 0.00 33 ARG A CA 11
ATOM 6927 C C . ARG A 1 33 ? -7.447 -11.426 -4.440 1.00 0.00 33 ARG A C 11
ATOM 6928 O O . ARG A 1 33 ? -8.639 -11.560 -4.716 1.00 0.00 33 ARG A O 11
ATOM 6949 N N . SER A 1 34 ? -7.003 -11.287 -3.195 1.00 0.00 34 SER A N 11
ATOM 6950 C CA . SER A 1 34 ? -7.912 -11.288 -2.055 1.00 0.00 34 SER A CA 11
ATOM 6951 C C . SER A 1 34 ? -9.049 -10.292 -2.265 1.00 0.00 34 SER A C 11
ATOM 6952 O O . SER A 1 34 ? -10.100 -10.388 -1.631 1.00 0.00 34 SER A O 11
ATOM 6960 N N . HIS A 1 35 ? -8.830 -9.335 -3.162 1.00 0.00 35 HIS A N 11
ATOM 6961 C CA . HIS A 1 35 ? -9.836 -8.321 -3.458 1.00 0.00 35 HIS A CA 11
ATOM 6962 C C . HIS A 1 35 ? -10.537 -8.621 -4.779 1.00 0.00 35 HIS A C 11
ATOM 6963 O O . HIS A 1 35 ? -11.698 -8.260 -4.971 1.00 0.00 35 HIS A O 11
ATOM 6977 N N . GLU A 1 36 ? -9.824 -9.282 -5.685 1.00 0.00 36 GLU A N 11
ATOM 6978 C CA . GLU A 1 36 ? -10.379 -9.628 -6.989 1.00 0.00 36 GLU A CA 11
ATOM 6979 C C . GLU A 1 36 ? -11.486 -10.670 -6.849 1.00 0.00 36 GLU A C 11
ATOM 6980 O O . GLU A 1 36 ? -12.427 -10.701 -7.643 1.00 0.00 36 GLU A O 11
ATOM 6992 N N . ARG A 1 37 ? -11.365 -11.521 -5.836 1.00 0.00 37 ARG A N 11
ATOM 6993 C CA . ARG A 1 37 ? -12.353 -12.565 -5.593 1.00 0.00 37 ARG A CA 11
ATOM 6994 C C . ARG A 1 37 ? -13.282 -12.178 -4.446 1.00 0.00 37 ARG A C 11
ATOM 6995 O O . ARG A 1 37 ? -12.963 -12.391 -3.275 1.00 0.00 37 ARG A O 11
ATOM 7016 N N . THR A 1 38 ? -14.433 -11.608 -4.789 1.00 0.00 38 THR A N 11
ATOM 7017 C CA . THR A 1 38 ? -15.407 -11.191 -3.789 1.00 0.00 38 THR A CA 11
ATOM 7018 C C . THR A 1 38 ? -16.517 -12.224 -3.637 1.00 0.00 38 THR A C 11
ATOM 7019 O O . THR A 1 38 ? -16.928 -12.856 -4.611 1.00 0.00 38 THR A O 11
ATOM 7030 N N . ASP A 1 39 ? -16.999 -12.392 -2.410 1.00 0.00 39 ASP A N 11
ATOM 7031 C CA . ASP A 1 39 ? -18.063 -13.349 -2.131 1.00 0.00 39 ASP A CA 11
ATOM 7032 C C . ASP A 1 39 ? -19.356 -12.630 -1.757 1.00 0.00 39 ASP A C 11
ATOM 7033 O O . ASP A 1 39 ? -19.351 -11.621 -1.051 1.00 0.00 39 ASP A O 11
ATOM 7042 N N . PRO A 1 40 ? -20.489 -13.159 -2.240 1.00 0.00 40 PRO A N 11
ATOM 7043 C CA . PRO A 1 40 ? -21.810 -12.584 -1.969 1.00 0.00 40 PRO A CA 11
ATOM 7044 C C . PRO A 1 40 ? -22.232 -12.760 -0.515 1.00 0.00 40 PRO A C 11
ATOM 7045 O O . PRO A 1 40 ? -22.585 -13.861 -0.090 1.00 0.00 40 PRO A O 11
ATOM 7056 N N . SER A 1 41 ? -22.195 -11.670 0.244 1.00 0.00 41 SER A N 11
ATOM 7057 C CA . SER A 1 41 ? -22.570 -11.705 1.653 1.00 0.00 41 SER A CA 11
ATOM 7058 C C . SER A 1 41 ? -22.813 -10.297 2.186 1.00 0.00 41 SER A C 11
ATOM 7059 O O . SER A 1 41 ? -22.471 -9.308 1.539 1.00 0.00 41 SER A O 11
ATOM 7067 N N . GLY A 1 42 ? -23.408 -10.214 3.373 1.00 0.00 42 GLY A N 11
ATOM 7068 C CA . GLY A 1 42 ? -23.687 -8.923 3.974 1.00 0.00 42 GLY A CA 11
ATOM 7069 C C . GLY A 1 42 ? -22.589 -8.473 4.917 1.00 0.00 42 GLY A C 11
ATOM 7070 O O . GLY A 1 42 ? -21.759 -9.267 5.361 1.00 0.00 42 GLY A O 11
ATOM 7074 N N . PRO A 1 43 ? -22.575 -7.171 5.237 1.00 0.00 43 PRO A N 11
ATOM 7075 C CA . PRO A 1 43 ? -21.575 -6.587 6.136 1.00 0.00 43 PRO A CA 11
ATOM 7076 C C . PRO A 1 43 ? -21.760 -7.040 7.580 1.00 0.00 43 PRO A C 11
ATOM 7077 O O . PRO A 1 43 ? -22.882 -7.267 8.031 1.00 0.00 43 PRO A O 11
ATOM 7088 N N . SER A 1 44 ? -20.651 -7.169 8.301 1.00 0.00 44 SER A N 11
ATOM 7089 C CA . SER A 1 44 ? -20.690 -7.598 9.695 1.00 0.00 44 SER A CA 11
ATOM 7090 C C . SER A 1 44 ? -21.095 -6.444 10.607 1.00 0.00 44 SER A C 11
ATOM 7091 O O . SER A 1 44 ? -20.246 -5.784 11.206 1.00 0.00 44 SER A O 11
ATOM 7099 N N . SER A 1 45 ? -22.399 -6.207 10.707 1.00 0.00 45 SER A N 11
ATOM 7100 C CA . SER A 1 45 ? -22.919 -5.131 11.543 1.00 0.00 45 SER A CA 11
ATOM 7101 C C . SER A 1 45 ? -22.013 -3.905 11.475 1.00 0.00 45 SER A C 11
ATOM 7102 O O . SER A 1 45 ? -21.718 -3.281 12.493 1.00 0.00 45 SER A O 11
ATOM 7110 N N . GLY A 1 46 ? -21.576 -3.567 10.266 1.00 0.00 46 GLY A N 11
ATOM 7111 C CA . GLY A 1 46 ? -20.709 -2.417 10.086 1.00 0.00 46 GLY A CA 11
ATOM 7112 C C . GLY A 1 46 ? -21.143 -1.227 10.918 1.00 0.00 46 GLY A C 11
ATOM 7113 O O . GLY A 1 46 ? -22.140 -0.592 10.581 1.00 0.00 46 GLY A O 11
ATOM 7118 N N . GLY A 1 1 ? 2.780 13.923 20.781 1.00 0.00 1 GLY A N 12
ATOM 7119 C CA . GLY A 1 1 ? 2.095 12.792 20.183 1.00 0.00 1 GLY A CA 12
ATOM 7120 C C . GLY A 1 1 ? 2.690 11.463 20.606 1.00 0.00 1 GLY A C 12
ATOM 7121 O O . GLY A 1 1 ? 2.383 10.953 21.684 1.00 0.00 1 GLY A O 12
ATOM 7125 N N . SER A 1 2 ? 3.543 10.901 19.756 1.00 0.00 2 SER A N 12
ATOM 7126 C CA . SER A 1 2 ? 4.178 9.620 20.045 1.00 0.00 2 SER A CA 12
ATOM 7127 C C . SER A 1 2 ? 5.650 9.812 20.396 1.00 0.00 2 SER A C 12
ATOM 7128 O O . SER A 1 2 ? 6.431 10.319 19.591 1.00 0.00 2 SER A O 12
ATOM 7136 N N . SER A 1 3 ? 6.022 9.401 21.605 1.00 0.00 3 SER A N 12
ATOM 7137 C CA . SER A 1 3 ? 7.400 9.530 22.065 1.00 0.00 3 SER A CA 12
ATOM 7138 C C . SER A 1 3 ? 8.072 8.164 22.158 1.00 0.00 3 SER A C 12
ATOM 7139 O O . SER A 1 3 ? 8.150 7.570 23.232 1.00 0.00 3 SER A O 12
ATOM 7147 N N . GLY A 1 4 ? 8.556 7.671 21.022 1.00 0.00 4 GLY A N 12
ATOM 7148 C CA . GLY A 1 4 ? 9.215 6.379 20.995 1.00 0.00 4 GLY A CA 12
ATOM 7149 C C . GLY A 1 4 ? 9.162 5.728 19.627 1.00 0.00 4 GLY A C 12
ATOM 7150 O O . GLY A 1 4 ? 8.473 4.727 19.435 1.00 0.00 4 GLY A O 12
ATOM 7154 N N . SER A 1 5 ? 9.889 6.300 18.672 1.00 0.00 5 SER A N 12
ATOM 7155 C CA . SER A 1 5 ? 9.917 5.773 17.313 1.00 0.00 5 SER A CA 12
ATOM 7156 C C . SER A 1 5 ? 11.334 5.798 16.750 1.00 0.00 5 SER A C 12
ATOM 7157 O O . SER A 1 5 ? 12.044 6.797 16.868 1.00 0.00 5 SER A O 12
ATOM 7165 N N . SER A 1 6 ? 11.740 4.690 16.137 1.00 0.00 6 SER A N 12
ATOM 7166 C CA . SER A 1 6 ? 13.074 4.582 15.558 1.00 0.00 6 SER A CA 12
ATOM 7167 C C . SER A 1 6 ? 13.147 3.416 14.577 1.00 0.00 6 SER A C 12
ATOM 7168 O O . SER A 1 6 ? 12.474 2.401 14.749 1.00 0.00 6 SER A O 12
ATOM 7176 N N . GLY A 1 7 ? 13.971 3.570 13.545 1.00 0.00 7 GLY A N 12
ATOM 7177 C CA . GLY A 1 7 ? 14.118 2.524 12.550 1.00 0.00 7 GLY A CA 12
ATOM 7178 C C . GLY A 1 7 ? 13.678 2.970 11.170 1.00 0.00 7 GLY A C 12
ATOM 7179 O O . GLY A 1 7 ? 13.667 4.164 10.868 1.00 0.00 7 GLY A O 12
ATOM 7183 N N . THR A 1 8 ? 13.315 2.009 10.326 1.00 0.00 8 THR A N 12
ATOM 7184 C CA . THR A 1 8 ? 12.875 2.308 8.969 1.00 0.00 8 THR A CA 12
ATOM 7185 C C . THR A 1 8 ? 11.614 1.528 8.616 1.00 0.00 8 THR A C 12
ATOM 7186 O O . THR A 1 8 ? 11.480 0.356 8.963 1.00 0.00 8 THR A O 12
ATOM 7197 N N . GLY A 1 9 ? 10.691 2.187 7.921 1.00 0.00 9 GLY A N 12
ATOM 7198 C CA . GLY A 1 9 ? 9.453 1.539 7.531 1.00 0.00 9 GLY A CA 12
ATOM 7199 C C . GLY A 1 9 ? 9.004 1.935 6.139 1.00 0.00 9 GLY A C 12
ATOM 7200 O O . GLY A 1 9 ? 7.950 2.547 5.971 1.00 0.00 9 GLY A O 12
ATOM 7204 N N . GLU A 1 10 ? 9.807 1.587 5.138 1.00 0.00 10 GLU A N 12
ATOM 7205 C CA . GLU A 1 10 ? 9.487 1.914 3.754 1.00 0.00 10 GLU A CA 12
ATOM 7206 C C . GLU A 1 10 ? 9.307 0.646 2.923 1.00 0.00 10 GLU A C 12
ATOM 7207 O O . GLU A 1 10 ? 9.880 -0.399 3.233 1.00 0.00 10 GLU A O 12
ATOM 7219 N N . LYS A 1 11 ? 8.507 0.746 1.867 1.00 0.00 11 LYS A N 12
ATOM 7220 C CA . LYS A 1 11 ? 8.251 -0.390 0.991 1.00 0.00 11 LYS A CA 12
ATOM 7221 C C . LYS A 1 11 ? 8.119 0.061 -0.460 1.00 0.00 11 LYS A C 12
ATOM 7222 O O . LYS A 1 11 ? 7.496 1.078 -0.766 1.00 0.00 11 LYS A O 12
ATOM 7241 N N . PRO A 1 12 ? 8.719 -0.712 -1.378 1.00 0.00 12 PRO A N 12
ATOM 7242 C CA . PRO A 1 12 ? 8.681 -0.412 -2.812 1.00 0.00 12 PRO A CA 12
ATOM 7243 C C . PRO A 1 12 ? 7.293 -0.612 -3.410 1.00 0.00 12 PRO A C 12
ATOM 7244 O O . PRO A 1 12 ? 6.801 0.232 -4.160 1.00 0.00 12 PRO A O 12
ATOM 7255 N N . PHE A 1 13 ? 6.664 -1.733 -3.073 1.00 0.00 13 PHE A N 12
ATOM 7256 C CA . PHE A 1 13 ? 5.331 -2.043 -3.577 1.00 0.00 13 PHE A CA 12
ATOM 7257 C C . PHE A 1 13 ? 4.301 -2.002 -2.451 1.00 0.00 13 PHE A C 12
ATOM 7258 O O . PHE A 1 13 ? 4.562 -2.464 -1.341 1.00 0.00 13 PHE A O 12
ATOM 7275 N N . GLN A 1 14 ? 3.131 -1.446 -2.748 1.00 0.00 14 GLN A N 12
ATOM 7276 C CA . GLN A 1 14 ? 2.062 -1.344 -1.761 1.00 0.00 14 GLN A CA 12
ATOM 7277 C C . GLN A 1 14 ? 0.720 -1.737 -2.370 1.00 0.00 14 GLN A C 12
ATOM 7278 O O . GLN A 1 14 ? 0.518 -1.624 -3.579 1.00 0.00 14 GLN A O 12
ATOM 7292 N N . CYS A 1 15 ? -0.194 -2.200 -1.524 1.00 0.00 15 CYS A N 12
ATOM 7293 C CA . CYS A 1 15 ? -1.517 -2.612 -1.977 1.00 0.00 15 CYS A CA 12
ATOM 7294 C C . CYS A 1 15 ? -2.454 -1.411 -2.083 1.00 0.00 15 CYS A C 12
ATOM 7295 O O . CYS A 1 15 ? -2.495 -0.561 -1.193 1.00 0.00 15 CYS A O 12
ATOM 7302 N N . LYS A 1 16 ? -3.205 -1.349 -3.177 1.00 0.00 16 LYS A N 12
ATOM 7303 C CA . LYS A 1 16 ? -4.143 -0.255 -3.400 1.00 0.00 16 LYS A CA 12
ATOM 7304 C C . LYS A 1 16 ? -5.534 -0.618 -2.890 1.00 0.00 16 LYS A C 12
ATOM 7305 O O . LYS A 1 16 ? -6.492 0.127 -3.090 1.00 0.00 16 LYS A O 12
ATOM 7324 N N . GLU A 1 17 ? -5.636 -1.767 -2.228 1.00 0.00 17 GLU A N 12
ATOM 7325 C CA . GLU A 1 17 ? -6.910 -2.227 -1.689 1.00 0.00 17 GLU A CA 12
ATOM 7326 C C . GLU A 1 17 ? -6.978 -1.998 -0.182 1.00 0.00 17 GLU A C 12
ATOM 7327 O O . GLU A 1 17 ? -7.910 -1.369 0.320 1.00 0.00 17 GLU A O 12
ATOM 7339 N N . CYS A 1 18 ? -5.984 -2.512 0.534 1.00 0.00 18 CYS A N 12
ATOM 7340 C CA . CYS A 1 18 ? -5.930 -2.366 1.984 1.00 0.00 18 CYS A CA 12
ATOM 7341 C C . CYS A 1 18 ? -4.678 -1.603 2.406 1.00 0.00 18 CYS A C 12
ATOM 7342 O O . CYS A 1 18 ? -4.629 -1.020 3.489 1.00 0.00 18 CYS A O 12
ATOM 7349 N N . GLY A 1 19 ? -3.666 -1.612 1.543 1.00 0.00 19 GLY A N 12
ATOM 7350 C CA . GLY A 1 19 ? -2.428 -0.918 1.845 1.00 0.00 19 GLY A CA 12
ATOM 7351 C C . GLY A 1 19 ? -1.277 -1.871 2.103 1.00 0.00 19 GLY A C 12
ATOM 7352 O O . GLY A 1 19 ? -0.133 -1.445 2.258 1.00 0.00 19 GLY A O 12
ATOM 7356 N N . MET A 1 20 ? -1.581 -3.164 2.151 1.00 0.00 20 MET A N 12
ATOM 7357 C CA . MET A 1 20 ? -0.563 -4.179 2.393 1.00 0.00 20 MET A CA 12
ATOM 7358 C C . MET A 1 20 ? 0.644 -3.967 1.483 1.00 0.00 20 MET A C 12
ATOM 7359 O O . MET A 1 20 ? 0.500 -3.828 0.269 1.00 0.00 20 MET A O 12
ATOM 7373 N N . ASN A 1 21 ? 1.831 -3.942 2.079 1.00 0.00 21 ASN A N 12
ATOM 7374 C CA . ASN A 1 21 ? 3.062 -3.746 1.322 1.00 0.00 21 ASN A CA 12
ATOM 7375 C C . ASN A 1 21 ? 3.840 -5.053 1.199 1.00 0.00 21 ASN A C 12
ATOM 7376 O O . ASN A 1 21 ? 3.769 -5.915 2.076 1.00 0.00 21 ASN A O 12
ATOM 7387 N N . PHE A 1 22 ? 4.582 -5.193 0.106 1.00 0.00 22 PHE A N 12
ATOM 7388 C CA . PHE A 1 22 ? 5.373 -6.394 -0.133 1.00 0.00 22 PHE A CA 12
ATOM 7389 C C . PHE A 1 22 ? 6.739 -6.040 -0.713 1.00 0.00 22 PHE A C 12
ATOM 7390 O O . PHE A 1 22 ? 6.885 -5.044 -1.421 1.00 0.00 22 PHE A O 12
ATOM 7407 N N . SER A 1 23 ? 7.737 -6.863 -0.406 1.00 0.00 23 SER A N 12
ATOM 7408 C CA . SER A 1 23 ? 9.093 -6.635 -0.892 1.00 0.00 23 SER A CA 12
ATOM 7409 C C . SER A 1 23 ? 9.236 -7.097 -2.339 1.00 0.00 23 SER A C 12
ATOM 7410 O O . SER A 1 23 ? 10.077 -6.593 -3.083 1.00 0.00 23 SER A O 12
ATOM 7418 N N . TRP A 1 24 ? 8.408 -8.060 -2.730 1.00 0.00 24 TRP A N 12
ATOM 7419 C CA . TRP A 1 24 ? 8.442 -8.591 -4.088 1.00 0.00 24 TRP A CA 12
ATOM 7420 C C . TRP A 1 24 ? 7.229 -8.125 -4.885 1.00 0.00 24 TRP A C 12
ATOM 7421 O O . TRP A 1 24 ? 6.097 -8.191 -4.406 1.00 0.00 24 TRP A O 12
ATOM 7442 N N . SER A 1 25 ? 7.472 -7.654 -6.104 1.00 0.00 25 SER A N 12
ATOM 7443 C CA . SER A 1 25 ? 6.398 -7.174 -6.966 1.00 0.00 25 SER A CA 12
ATOM 7444 C C . SER A 1 25 ? 5.310 -8.232 -7.119 1.00 0.00 25 SER A C 12
ATOM 7445 O O . SER A 1 25 ? 4.132 -7.967 -6.876 1.00 0.00 25 SER A O 12
ATOM 7453 N N . CYS A 1 26 ? 5.713 -9.431 -7.524 1.00 0.00 26 CYS A N 12
ATOM 7454 C CA . CYS A 1 26 ? 4.772 -10.531 -7.711 1.00 0.00 26 CYS A CA 12
ATOM 7455 C C . CYS A 1 26 ? 4.007 -10.816 -6.423 1.00 0.00 26 CYS A C 12
ATOM 7456 O O . CYS A 1 26 ? 2.776 -10.845 -6.414 1.00 0.00 26 CYS A O 12
ATOM 7464 N N . SER A 1 27 ? 4.743 -11.029 -5.337 1.00 0.00 27 SER A N 12
ATOM 7465 C CA . SER A 1 27 ? 4.134 -11.318 -4.045 1.00 0.00 27 SER A CA 12
ATOM 7466 C C . SER A 1 27 ? 2.827 -10.549 -3.876 1.00 0.00 27 SER A C 12
ATOM 7467 O O . SER A 1 27 ? 1.752 -11.143 -3.771 1.00 0.00 27 SER A O 12
ATOM 7475 N N . LEU A 1 28 ? 2.926 -9.224 -3.852 1.00 0.00 28 LEU A N 12
ATOM 7476 C CA . LEU A 1 28 ? 1.752 -8.372 -3.696 1.00 0.00 28 LEU A CA 12
ATOM 7477 C C . LEU A 1 28 ? 0.577 -8.910 -4.507 1.00 0.00 28 LEU A C 12
ATOM 7478 O O . LEU A 1 28 ? -0.532 -9.052 -3.993 1.00 0.00 28 LEU A O 12
ATOM 7494 N N . PHE A 1 29 ? 0.829 -9.210 -5.777 1.00 0.00 29 PHE A N 12
ATOM 7495 C CA . PHE A 1 29 ? -0.207 -9.733 -6.659 1.00 0.00 29 PHE A CA 12
ATOM 7496 C C . PHE A 1 29 ? -0.947 -10.893 -6.000 1.00 0.00 29 PHE A C 12
ATOM 7497 O O . PHE A 1 29 ? -2.178 -10.918 -5.961 1.00 0.00 29 PHE A O 12
ATOM 7514 N N . LYS A 1 30 ? -0.189 -11.853 -5.482 1.00 0.00 30 LYS A N 12
ATOM 7515 C CA . LYS A 1 30 ? -0.770 -13.017 -4.823 1.00 0.00 30 LYS A CA 12
ATOM 7516 C C . LYS A 1 30 ? -1.733 -12.592 -3.719 1.00 0.00 30 LYS A C 12
ATOM 7517 O O . LYS A 1 30 ? -2.617 -13.354 -3.325 1.00 0.00 30 LYS A O 12
ATOM 7536 N N . HIS A 1 31 ? -1.558 -11.371 -3.224 1.00 0.00 31 HIS A N 12
ATOM 7537 C CA . HIS A 1 31 ? -2.413 -10.844 -2.167 1.00 0.00 31 HIS A CA 12
ATOM 7538 C C . HIS A 1 31 ? -3.558 -10.023 -2.753 1.00 0.00 31 HIS A C 12
ATOM 7539 O O . HIS A 1 31 ? -4.696 -10.105 -2.288 1.00 0.00 31 HIS A O 12
ATOM 7553 N N . LEU A 1 32 ? -3.250 -9.231 -3.773 1.00 0.00 32 LEU A N 12
ATOM 7554 C CA . LEU A 1 32 ? -4.252 -8.393 -4.422 1.00 0.00 32 LEU A CA 12
ATOM 7555 C C . LEU A 1 32 ? -5.472 -9.216 -4.824 1.00 0.00 32 LEU A C 12
ATOM 7556 O O . LEU A 1 32 ? -6.595 -8.712 -4.841 1.00 0.00 32 LEU A O 12
ATOM 7572 N N . ARG A 1 33 ? -5.244 -10.486 -5.144 1.00 0.00 33 ARG A N 12
ATOM 7573 C CA . ARG A 1 33 ? -6.324 -11.379 -5.544 1.00 0.00 33 ARG A CA 12
ATOM 7574 C C . ARG A 1 33 ? -7.416 -11.422 -4.480 1.00 0.00 33 ARG A C 12
ATOM 7575 O O . ARG A 1 33 ? -8.605 -11.451 -4.797 1.00 0.00 33 ARG A O 12
ATOM 7596 N N . SER A 1 34 ? -7.004 -11.427 -3.216 1.00 0.00 34 SER A N 12
ATOM 7597 C CA . SER A 1 34 ? -7.947 -11.471 -2.104 1.00 0.00 34 SER A CA 12
ATOM 7598 C C . SER A 1 34 ? -9.068 -10.455 -2.302 1.00 0.00 34 SER A C 12
ATOM 7599 O O . SER A 1 34 ? -10.138 -10.569 -1.703 1.00 0.00 34 SER A O 12
ATOM 7607 N N . HIS A 1 35 ? -8.815 -9.461 -3.148 1.00 0.00 35 HIS A N 12
ATOM 7608 C CA . HIS A 1 35 ? -9.802 -8.424 -3.427 1.00 0.00 35 HIS A CA 12
ATOM 7609 C C . HIS A 1 35 ? -10.502 -8.684 -4.757 1.00 0.00 35 HIS A C 12
ATOM 7610 O O . HIS A 1 35 ? -11.662 -8.314 -4.940 1.00 0.00 35 HIS A O 12
ATOM 7624 N N . GLU A 1 36 ? -9.790 -9.322 -5.680 1.00 0.00 36 GLU A N 12
ATOM 7625 C CA . GLU A 1 36 ? -10.345 -9.630 -6.994 1.00 0.00 36 GLU A CA 12
ATOM 7626 C C . GLU A 1 36 ? -11.451 -10.675 -6.886 1.00 0.00 36 GLU A C 12
ATOM 7627 O O . GLU A 1 36 ? -12.373 -10.704 -7.701 1.00 0.00 36 GLU A O 12
ATOM 7639 N N . ARG A 1 37 ? -11.351 -11.532 -5.875 1.00 0.00 37 ARG A N 12
ATOM 7640 C CA . ARG A 1 37 ? -12.342 -12.580 -5.661 1.00 0.00 37 ARG A CA 12
ATOM 7641 C C . ARG A 1 37 ? -13.054 -12.390 -4.325 1.00 0.00 37 ARG A C 12
ATOM 7642 O O . ARG A 1 37 ? -12.436 -12.467 -3.263 1.00 0.00 37 ARG A O 12
ATOM 7663 N N . THR A 1 38 ? -14.359 -12.141 -4.386 1.00 0.00 38 THR A N 12
ATOM 7664 C CA . THR A 1 38 ? -15.155 -11.939 -3.183 1.00 0.00 38 THR A CA 12
ATOM 7665 C C . THR A 1 38 ? -16.579 -12.449 -3.373 1.00 0.00 38 THR A C 12
ATOM 7666 O O . THR A 1 38 ? -17.302 -11.985 -4.255 1.00 0.00 38 THR A O 12
ATOM 7677 N N . ASP A 1 39 ? -16.975 -13.406 -2.541 1.00 0.00 39 ASP A N 12
ATOM 7678 C CA . ASP A 1 39 ? -18.314 -13.979 -2.617 1.00 0.00 39 ASP A CA 12
ATOM 7679 C C . ASP A 1 39 ? -19.378 -12.901 -2.430 1.00 0.00 39 ASP A C 12
ATOM 7680 O O . ASP A 1 39 ? -20.237 -12.687 -3.286 1.00 0.00 39 ASP A O 12
ATOM 7689 N N . PRO A 1 40 ? -19.322 -12.206 -1.285 1.00 0.00 40 PRO A N 12
ATOM 7690 C CA . PRO A 1 40 ? -20.273 -11.139 -0.958 1.00 0.00 40 PRO A CA 12
ATOM 7691 C C . PRO A 1 40 ? -20.080 -9.904 -1.831 1.00 0.00 40 PRO A C 12
ATOM 7692 O O . PRO A 1 40 ? -19.083 -9.785 -2.543 1.00 0.00 40 PRO A O 12
ATOM 7703 N N . SER A 1 41 ? -21.040 -8.987 -1.771 1.00 0.00 41 SER A N 12
ATOM 7704 C CA . SER A 1 41 ? -20.977 -7.761 -2.559 1.00 0.00 41 SER A CA 12
ATOM 7705 C C . SER A 1 41 ? -20.641 -6.564 -1.676 1.00 0.00 41 SER A C 12
ATOM 7706 O O . SER A 1 41 ? -21.245 -6.366 -0.622 1.00 0.00 41 SER A O 12
ATOM 7714 N N . GLY A 1 42 ? -19.671 -5.767 -2.114 1.00 0.00 42 GLY A N 12
ATOM 7715 C CA . GLY A 1 42 ? -19.270 -4.599 -1.352 1.00 0.00 42 GLY A CA 12
ATOM 7716 C C . GLY A 1 42 ? -19.998 -3.343 -1.789 1.00 0.00 42 GLY A C 12
ATOM 7717 O O . GLY A 1 42 ? -20.881 -3.379 -2.647 1.00 0.00 42 GLY A O 12
ATOM 7721 N N . PRO A 1 43 ? -19.629 -2.201 -1.190 1.00 0.00 43 PRO A N 12
ATOM 7722 C CA . PRO A 1 43 ? -20.241 -0.907 -1.506 1.00 0.00 43 PRO A CA 12
ATOM 7723 C C . PRO A 1 43 ? -19.866 -0.413 -2.899 1.00 0.00 43 PRO A C 12
ATOM 7724 O O . PRO A 1 43 ? -20.345 0.628 -3.348 1.00 0.00 43 PRO A O 12
ATOM 7735 N N . SER A 1 44 ? -19.008 -1.167 -3.578 1.00 0.00 44 SER A N 12
ATOM 7736 C CA . SER A 1 44 ? -18.566 -0.803 -4.920 1.00 0.00 44 SER A CA 12
ATOM 7737 C C . SER A 1 44 ? -19.659 -1.084 -5.946 1.00 0.00 44 SER A C 12
ATOM 7738 O O . SER A 1 44 ? -19.682 -2.145 -6.570 1.00 0.00 44 SER A O 12
ATOM 7746 N N . SER A 1 45 ? -20.563 -0.125 -6.116 1.00 0.00 45 SER A N 12
ATOM 7747 C CA . SER A 1 45 ? -21.662 -0.269 -7.064 1.00 0.00 45 SER A CA 12
ATOM 7748 C C . SER A 1 45 ? -21.314 0.377 -8.402 1.00 0.00 45 SER A C 12
ATOM 7749 O O . SER A 1 45 ? -21.372 1.597 -8.548 1.00 0.00 45 SER A O 12
ATOM 7757 N N . GLY A 1 46 ? -20.951 -0.452 -9.376 1.00 0.00 46 GLY A N 12
ATOM 7758 C CA . GLY A 1 46 ? -20.599 0.056 -10.689 1.00 0.00 46 GLY A CA 12
ATOM 7759 C C . GLY A 1 46 ? -21.390 -0.607 -11.799 1.00 0.00 46 GLY A C 12
ATOM 7760 O O . GLY A 1 46 ? -21.194 -0.262 -12.963 1.00 0.00 46 GLY A O 12
ATOM 7765 N N . GLY A 1 1 ? 8.508 -5.200 28.024 1.00 0.00 1 GLY A N 13
ATOM 7766 C CA . GLY A 1 1 ? 7.629 -4.190 27.464 1.00 0.00 1 GLY A CA 13
ATOM 7767 C C . GLY A 1 1 ? 8.382 -3.141 26.670 1.00 0.00 1 GLY A C 13
ATOM 7768 O O . GLY A 1 1 ? 9.097 -2.317 27.239 1.00 0.00 1 GLY A O 13
ATOM 7772 N N . SER A 1 2 ? 8.222 -3.172 25.351 1.00 0.00 2 SER A N 13
ATOM 7773 C CA . SER A 1 2 ? 8.898 -2.220 24.476 1.00 0.00 2 SER A CA 13
ATOM 7774 C C . SER A 1 2 ? 8.140 -2.058 23.162 1.00 0.00 2 SER A C 13
ATOM 7775 O O . SER A 1 2 ? 7.400 -2.949 22.745 1.00 0.00 2 SER A O 13
ATOM 7783 N N . SER A 1 3 ? 8.332 -0.914 22.513 1.00 0.00 3 SER A N 13
ATOM 7784 C CA . SER A 1 3 ? 7.665 -0.633 21.247 1.00 0.00 3 SER A CA 13
ATOM 7785 C C . SER A 1 3 ? 8.641 -0.750 20.081 1.00 0.00 3 SER A C 13
ATOM 7786 O O . SER A 1 3 ? 9.841 -0.939 20.277 1.00 0.00 3 SER A O 13
ATOM 7794 N N . GLY A 1 4 ? 8.117 -0.635 18.864 1.00 0.00 4 GLY A N 13
ATOM 7795 C CA . GLY A 1 4 ? 8.955 -0.731 17.683 1.00 0.00 4 GLY A CA 13
ATOM 7796 C C . GLY A 1 4 ? 8.803 0.467 16.766 1.00 0.00 4 GLY A C 13
ATOM 7797 O O . GLY A 1 4 ? 7.810 0.587 16.050 1.00 0.00 4 GLY A O 13
ATOM 7801 N N . SER A 1 5 ? 9.791 1.357 16.790 1.00 0.00 5 SER A N 13
ATOM 7802 C CA . SER A 1 5 ? 9.760 2.554 15.959 1.00 0.00 5 SER A CA 13
ATOM 7803 C C . SER A 1 5 ? 10.444 2.303 14.618 1.00 0.00 5 SER A C 13
ATOM 7804 O O . SER A 1 5 ? 11.653 2.490 14.480 1.00 0.00 5 SER A O 13
ATOM 7812 N N . SER A 1 6 ? 9.661 1.876 13.632 1.00 0.00 6 SER A N 13
ATOM 7813 C CA . SER A 1 6 ? 10.189 1.595 12.303 1.00 0.00 6 SER A CA 13
ATOM 7814 C C . SER A 1 6 ? 10.943 2.801 11.751 1.00 0.00 6 SER A C 13
ATOM 7815 O O . SER A 1 6 ? 10.356 3.852 11.498 1.00 0.00 6 SER A O 13
ATOM 7823 N N . GLY A 1 7 ? 12.251 2.641 11.568 1.00 0.00 7 GLY A N 13
ATOM 7824 C CA . GLY A 1 7 ? 13.065 3.724 11.048 1.00 0.00 7 GLY A CA 13
ATOM 7825 C C . GLY A 1 7 ? 13.313 3.598 9.558 1.00 0.00 7 GLY A C 13
ATOM 7826 O O . GLY A 1 7 ? 12.535 4.100 8.746 1.00 0.00 7 GLY A O 13
ATOM 7830 N N . THR A 1 8 ? 14.403 2.928 9.195 1.00 0.00 8 THR A N 13
ATOM 7831 C CA . THR A 1 8 ? 14.754 2.741 7.793 1.00 0.00 8 THR A CA 13
ATOM 7832 C C . THR A 1 8 ? 14.173 1.440 7.250 1.00 0.00 8 THR A C 13
ATOM 7833 O O . THR A 1 8 ? 14.010 0.467 7.985 1.00 0.00 8 THR A O 13
ATOM 7844 N N . GLY A 1 9 ? 13.863 1.430 5.957 1.00 0.00 9 GLY A N 13
ATOM 7845 C CA . GLY A 1 9 ? 13.304 0.243 5.337 1.00 0.00 9 GLY A CA 13
ATOM 7846 C C . GLY A 1 9 ? 11.972 0.512 4.666 1.00 0.00 9 GLY A C 13
ATOM 7847 O O . GLY A 1 9 ? 10.955 -0.074 5.035 1.00 0.00 9 GLY A O 13
ATOM 7851 N N . GLU A 1 10 ? 11.977 1.402 3.678 1.00 0.00 10 GLU A N 13
ATOM 7852 C CA . GLU A 1 10 ? 10.758 1.748 2.957 1.00 0.00 10 GLU A CA 13
ATOM 7853 C C . GLU A 1 10 ? 10.285 0.580 2.097 1.00 0.00 10 GLU A C 13
ATOM 7854 O O . GLU A 1 10 ? 11.032 -0.367 1.848 1.00 0.00 10 GLU A O 13
ATOM 7866 N N . LYS A 1 11 ? 9.037 0.653 1.646 1.00 0.00 11 LYS A N 13
ATOM 7867 C CA . LYS A 1 11 ? 8.461 -0.397 0.813 1.00 0.00 11 LYS A CA 13
ATOM 7868 C C . LYS A 1 11 ? 8.294 0.081 -0.626 1.00 0.00 11 LYS A C 13
ATOM 7869 O O . LYS A 1 11 ? 7.686 1.117 -0.895 1.00 0.00 11 LYS A O 13
ATOM 7888 N N . PRO A 1 12 ? 8.843 -0.692 -1.575 1.00 0.00 12 PRO A N 13
ATOM 7889 C CA . PRO A 1 12 ? 8.765 -0.369 -3.002 1.00 0.00 12 PRO A CA 13
ATOM 7890 C C . PRO A 1 12 ? 7.353 -0.524 -3.556 1.00 0.00 12 PRO A C 13
ATOM 7891 O O . PRO A 1 12 ? 6.867 0.333 -4.294 1.00 0.00 12 PRO A O 13
ATOM 7902 N N . PHE A 1 13 ? 6.698 -1.622 -3.194 1.00 0.00 13 PHE A N 13
ATOM 7903 C CA . PHE A 1 13 ? 5.341 -1.889 -3.656 1.00 0.00 13 PHE A CA 13
ATOM 7904 C C . PHE A 1 13 ? 4.353 -1.850 -2.493 1.00 0.00 13 PHE A C 13
ATOM 7905 O O . PHE A 1 13 ? 4.727 -2.069 -1.341 1.00 0.00 13 PHE A O 13
ATOM 7922 N N . GLN A 1 14 ? 3.092 -1.569 -2.804 1.00 0.00 14 GLN A N 13
ATOM 7923 C CA . GLN A 1 14 ? 2.052 -1.499 -1.786 1.00 0.00 14 GLN A CA 13
ATOM 7924 C C . GLN A 1 14 ? 0.699 -1.909 -2.360 1.00 0.00 14 GLN A C 13
ATOM 7925 O O . GLN A 1 14 ? 0.496 -1.885 -3.574 1.00 0.00 14 GLN A O 13
ATOM 7939 N N . CYS A 1 15 ? -0.222 -2.285 -1.480 1.00 0.00 15 CYS A N 13
ATOM 7940 C CA . CYS A 1 15 ? -1.556 -2.701 -1.898 1.00 0.00 15 CYS A CA 13
ATOM 7941 C C . CYS A 1 15 ? -2.487 -1.498 -2.021 1.00 0.00 15 CYS A C 13
ATOM 7942 O O . CYS A 1 15 ? -2.473 -0.599 -1.181 1.00 0.00 15 CYS A O 13
ATOM 7949 N N . LYS A 1 16 ? -3.296 -1.489 -3.075 1.00 0.00 16 LYS A N 13
ATOM 7950 C CA . LYS A 1 16 ? -4.236 -0.399 -3.309 1.00 0.00 16 LYS A CA 13
ATOM 7951 C C . LYS A 1 16 ? -5.626 -0.759 -2.793 1.00 0.00 16 LYS A C 13
ATOM 7952 O O . LYS A 1 16 ? -6.581 -0.007 -2.981 1.00 0.00 16 LYS A O 13
ATOM 7971 N N . GLU A 1 17 ? -5.730 -1.913 -2.141 1.00 0.00 17 GLU A N 13
ATOM 7972 C CA . GLU A 1 17 ? -7.004 -2.371 -1.598 1.00 0.00 17 GLU A CA 13
ATOM 7973 C C . GLU A 1 17 ? -7.073 -2.126 -0.093 1.00 0.00 17 GLU A C 13
ATOM 7974 O O . GLU A 1 17 ? -8.007 -1.496 0.403 1.00 0.00 17 GLU A O 13
ATOM 7986 N N . CYS A 1 18 ? -6.077 -2.629 0.628 1.00 0.00 18 CYS A N 13
ATOM 7987 C CA . CYS A 1 18 ? -6.023 -2.468 2.076 1.00 0.00 18 CYS A CA 13
ATOM 7988 C C . CYS A 1 18 ? -4.795 -1.661 2.488 1.00 0.00 18 CYS A C 13
ATOM 7989 O O . CYS A 1 18 ? -4.766 -1.060 3.561 1.00 0.00 18 CYS A O 13
ATOM 7996 N N . GLY A 1 19 ? -3.783 -1.652 1.626 1.00 0.00 19 GLY A N 13
ATOM 7997 C CA . GLY A 1 19 ? -2.567 -0.916 1.918 1.00 0.00 19 GLY A CA 13
ATOM 7998 C C . GLY A 1 19 ? -1.410 -1.827 2.278 1.00 0.00 19 GLY A C 13
ATOM 7999 O O . GLY A 1 19 ? -0.339 -1.359 2.664 1.00 0.00 19 GLY A O 13
ATOM 8003 N N . MET A 1 20 ? -1.626 -3.133 2.153 1.00 0.00 20 MET A N 13
ATOM 8004 C CA . MET A 1 20 ? -0.592 -4.112 2.469 1.00 0.00 20 MET A CA 13
ATOM 8005 C C . MET A 1 20 ? 0.667 -3.857 1.646 1.00 0.00 20 MET A C 13
ATOM 8006 O O . MET A 1 20 ? 0.602 -3.707 0.427 1.00 0.00 20 MET A O 13
ATOM 8020 N N . ASN A 1 21 ? 1.810 -3.810 2.322 1.00 0.00 21 ASN A N 13
ATOM 8021 C CA . ASN A 1 21 ? 3.084 -3.573 1.652 1.00 0.00 21 ASN A CA 13
ATOM 8022 C C . ASN A 1 21 ? 3.818 -4.886 1.398 1.00 0.00 21 ASN A C 13
ATOM 8023 O O . ASN A 1 21 ? 3.724 -5.826 2.188 1.00 0.00 21 ASN A O 13
ATOM 8034 N N . PHE A 1 22 ? 4.550 -4.944 0.291 1.00 0.00 22 PHE A N 13
ATOM 8035 C CA . PHE A 1 22 ? 5.300 -6.142 -0.068 1.00 0.00 22 PHE A CA 13
ATOM 8036 C C . PHE A 1 22 ? 6.683 -5.778 -0.602 1.00 0.00 22 PHE A C 13
ATOM 8037 O O . PHE A 1 22 ? 6.844 -4.786 -1.313 1.00 0.00 22 PHE A O 13
ATOM 8054 N N . SER A 1 23 ? 7.677 -6.588 -0.253 1.00 0.00 23 SER A N 13
ATOM 8055 C CA . SER A 1 23 ? 9.047 -6.350 -0.693 1.00 0.00 23 SER A CA 13
ATOM 8056 C C . SER A 1 23 ? 9.188 -6.601 -2.191 1.00 0.00 23 SER A C 13
ATOM 8057 O O . SER A 1 23 ? 9.778 -5.798 -2.913 1.00 0.00 23 SER A O 13
ATOM 8065 N N . TRP A 1 24 ? 8.642 -7.721 -2.650 1.00 0.00 24 TRP A N 13
ATOM 8066 C CA . TRP A 1 24 ? 8.707 -8.079 -4.063 1.00 0.00 24 TRP A CA 13
ATOM 8067 C C . TRP A 1 24 ? 7.610 -7.375 -4.854 1.00 0.00 24 TRP A C 13
ATOM 8068 O O . TRP A 1 24 ? 6.855 -6.572 -4.306 1.00 0.00 24 TRP A O 13
ATOM 8089 N N . SER A 1 25 ? 7.528 -7.681 -6.145 1.00 0.00 25 SER A N 13
ATOM 8090 C CA . SER A 1 25 ? 6.524 -7.074 -7.011 1.00 0.00 25 SER A CA 13
ATOM 8091 C C . SER A 1 25 ? 5.397 -8.057 -7.309 1.00 0.00 25 SER A C 13
ATOM 8092 O O . SER A 1 25 ? 4.230 -7.672 -7.399 1.00 0.00 25 SER A O 13
ATOM 8100 N N . CYS A 1 26 ? 5.753 -9.328 -7.461 1.00 0.00 26 CYS A N 13
ATOM 8101 C CA . CYS A 1 26 ? 4.772 -10.368 -7.749 1.00 0.00 26 CYS A CA 13
ATOM 8102 C C . CYS A 1 26 ? 4.015 -10.766 -6.487 1.00 0.00 26 CYS A C 13
ATOM 8103 O O . CYS A 1 26 ? 2.785 -10.749 -6.458 1.00 0.00 26 CYS A O 13
ATOM 8111 N N . SER A 1 27 ? 4.759 -11.126 -5.446 1.00 0.00 27 SER A N 13
ATOM 8112 C CA . SER A 1 27 ? 4.157 -11.534 -4.182 1.00 0.00 27 SER A CA 13
ATOM 8113 C C . SER A 1 27 ? 2.881 -10.745 -3.907 1.00 0.00 27 SER A C 13
ATOM 8114 O O . SER A 1 27 ? 1.858 -11.311 -3.520 1.00 0.00 27 SER A O 13
ATOM 8122 N N . LEU A 1 28 ? 2.949 -9.434 -4.110 1.00 0.00 28 LEU A N 13
ATOM 8123 C CA . LEU A 1 28 ? 1.799 -8.564 -3.885 1.00 0.00 28 LEU A CA 13
ATOM 8124 C C . LEU A 1 28 ? 0.570 -9.084 -4.623 1.00 0.00 28 LEU A C 13
ATOM 8125 O O . LEU A 1 28 ? -0.505 -9.223 -4.039 1.00 0.00 28 LEU A O 13
ATOM 8141 N N . PHE A 1 29 ? 0.737 -9.373 -5.910 1.00 0.00 29 PHE A N 13
ATOM 8142 C CA . PHE A 1 29 ? -0.359 -9.880 -6.727 1.00 0.00 29 PHE A CA 13
ATOM 8143 C C . PHE A 1 29 ? -1.071 -11.034 -6.028 1.00 0.00 29 PHE A C 13
ATOM 8144 O O . PHE A 1 29 ? -2.300 -11.087 -5.986 1.00 0.00 29 PHE A O 13
ATOM 8161 N N . LYS A 1 30 ? -0.289 -11.958 -5.481 1.00 0.00 30 LYS A N 13
ATOM 8162 C CA . LYS A 1 30 ? -0.842 -13.113 -4.782 1.00 0.00 30 LYS A CA 13
ATOM 8163 C C . LYS A 1 30 ? -1.808 -12.675 -3.686 1.00 0.00 30 LYS A C 13
ATOM 8164 O O . LYS A 1 30 ? -2.742 -13.399 -3.342 1.00 0.00 30 LYS A O 13
ATOM 8183 N N . HIS A 1 31 ? -1.577 -11.484 -3.142 1.00 0.00 31 HIS A N 13
ATOM 8184 C CA . HIS A 1 31 ? -2.429 -10.948 -2.086 1.00 0.00 31 HIS A CA 13
ATOM 8185 C C . HIS A 1 31 ? -3.558 -10.107 -2.673 1.00 0.00 31 HIS A C 13
ATOM 8186 O O . HIS A 1 31 ? -4.705 -10.192 -2.230 1.00 0.00 31 HIS A O 13
ATOM 8200 N N . LEU A 1 32 ? -3.227 -9.295 -3.671 1.00 0.00 32 LEU A N 13
ATOM 8201 C CA . LEU A 1 32 ? -4.213 -8.437 -4.318 1.00 0.00 32 LEU A CA 13
ATOM 8202 C C . LEU A 1 32 ? -5.442 -9.238 -4.735 1.00 0.00 32 LEU A C 13
ATOM 8203 O O . LEU A 1 32 ? -6.572 -8.762 -4.626 1.00 0.00 32 LEU A O 13
ATOM 8219 N N . ARG A 1 33 ? -5.213 -10.458 -5.211 1.00 0.00 33 ARG A N 13
ATOM 8220 C CA . ARG A 1 33 ? -6.302 -11.326 -5.644 1.00 0.00 33 ARG A CA 13
ATOM 8221 C C . ARG A 1 33 ? -7.370 -11.439 -4.560 1.00 0.00 33 ARG A C 13
ATOM 8222 O O . ARG A 1 33 ? -8.555 -11.589 -4.856 1.00 0.00 33 ARG A O 13
ATOM 8243 N N . SER A 1 34 ? -6.941 -11.368 -3.304 1.00 0.00 34 SER A N 13
ATOM 8244 C CA . SER A 1 34 ? -7.859 -11.467 -2.175 1.00 0.00 34 SER A CA 13
ATOM 8245 C C . SER A 1 34 ? -8.994 -10.456 -2.309 1.00 0.00 34 SER A C 13
ATOM 8246 O O . SER A 1 34 ? -10.039 -10.590 -1.670 1.00 0.00 34 SER A O 13
ATOM 8254 N N . HIS A 1 35 ? -8.782 -9.444 -3.144 1.00 0.00 35 HIS A N 13
ATOM 8255 C CA . HIS A 1 35 ? -9.787 -8.409 -3.362 1.00 0.00 35 HIS A CA 13
ATOM 8256 C C . HIS A 1 35 ? -10.479 -8.600 -4.708 1.00 0.00 35 HIS A C 13
ATOM 8257 O O . HIS A 1 35 ? -11.635 -8.215 -4.882 1.00 0.00 35 HIS A O 13
ATOM 8271 N N . GLU A 1 36 ? -9.764 -9.196 -5.657 1.00 0.00 36 GLU A N 13
ATOM 8272 C CA . GLU A 1 36 ? -10.310 -9.436 -6.988 1.00 0.00 36 GLU A CA 13
ATOM 8273 C C . GLU A 1 36 ? -11.400 -10.503 -6.944 1.00 0.00 36 GLU A C 13
ATOM 8274 O O . GLU A 1 36 ? -12.362 -10.454 -7.711 1.00 0.00 36 GLU A O 13
ATOM 8286 N N . ARG A 1 37 ? -11.240 -11.467 -6.043 1.00 0.00 37 ARG A N 13
ATOM 8287 C CA . ARG A 1 37 ? -12.209 -12.547 -5.900 1.00 0.00 37 ARG A CA 13
ATOM 8288 C C . ARG A 1 37 ? -13.379 -12.116 -5.021 1.00 0.00 37 ARG A C 13
ATOM 8289 O O . ARG A 1 37 ? -14.542 -12.284 -5.389 1.00 0.00 37 ARG A O 13
ATOM 8310 N N . THR A 1 38 ? -13.063 -11.559 -3.856 1.00 0.00 38 THR A N 13
ATOM 8311 C CA . THR A 1 38 ? -14.087 -11.105 -2.923 1.00 0.00 38 THR A CA 13
ATOM 8312 C C . THR A 1 38 ? -15.034 -10.112 -3.587 1.00 0.00 38 THR A C 13
ATOM 8313 O O . THR A 1 38 ? -14.648 -9.392 -4.508 1.00 0.00 38 THR A O 13
ATOM 8324 N N . ASP A 1 39 ? -16.276 -10.079 -3.115 1.00 0.00 39 ASP A N 13
ATOM 8325 C CA . ASP A 1 39 ? -17.278 -9.173 -3.662 1.00 0.00 39 ASP A CA 13
ATOM 8326 C C . ASP A 1 39 ? -17.280 -7.846 -2.909 1.00 0.00 39 ASP A C 13
ATOM 8327 O O . ASP A 1 39 ? -17.219 -7.802 -1.680 1.00 0.00 39 ASP A O 13
ATOM 8336 N N . PRO A 1 40 ? -17.350 -6.738 -3.661 1.00 0.00 40 PRO A N 13
ATOM 8337 C CA . PRO A 1 40 ? -17.361 -5.390 -3.086 1.00 0.00 40 PRO A CA 13
ATOM 8338 C C . PRO A 1 40 ? -18.658 -5.086 -2.344 1.00 0.00 40 PRO A C 13
ATOM 8339 O O . PRO A 1 40 ? -19.510 -5.960 -2.181 1.00 0.00 40 PRO A O 13
ATOM 8350 N N . SER A 1 41 ? -18.802 -3.843 -1.897 1.00 0.00 41 SER A N 13
ATOM 8351 C CA . SER A 1 41 ? -19.995 -3.425 -1.170 1.00 0.00 41 SER A CA 13
ATOM 8352 C C . SER A 1 41 ? -19.967 -1.925 -0.896 1.00 0.00 41 SER A C 13
ATOM 8353 O O . SER A 1 41 ? -19.044 -1.415 -0.262 1.00 0.00 41 SER A O 13
ATOM 8361 N N . GLY A 1 42 ? -20.987 -1.222 -1.380 1.00 0.00 42 GLY A N 13
ATOM 8362 C CA . GLY A 1 42 ? -21.061 0.213 -1.179 1.00 0.00 42 GLY A CA 13
ATOM 8363 C C . GLY A 1 42 ? -21.589 0.580 0.194 1.00 0.00 42 GLY A C 13
ATOM 8364 O O . GLY A 1 42 ? -22.012 -0.278 0.969 1.00 0.00 42 GLY A O 13
ATOM 8368 N N . PRO A 1 43 ? -21.568 1.882 0.512 1.00 0.00 43 PRO A N 13
ATOM 8369 C CA . PRO A 1 43 ? -22.044 2.390 1.802 1.00 0.00 43 PRO A CA 13
ATOM 8370 C C . PRO A 1 43 ? -23.558 2.279 1.946 1.00 0.00 43 PRO A C 13
ATOM 8371 O O . PRO A 1 43 ? -24.062 1.848 2.982 1.00 0.00 43 PRO A O 13
ATOM 8382 N N . SER A 1 44 ? -24.277 2.672 0.899 1.00 0.00 44 SER A N 13
ATOM 8383 C CA . SER A 1 44 ? -25.734 2.620 0.910 1.00 0.00 44 SER A CA 13
ATOM 8384 C C . SER A 1 44 ? -26.279 2.949 2.297 1.00 0.00 44 SER A C 13
ATOM 8385 O O . SER A 1 44 ? -27.204 2.299 2.783 1.00 0.00 44 SER A O 13
ATOM 8393 N N . SER A 1 45 ? -25.698 3.965 2.928 1.00 0.00 45 SER A N 13
ATOM 8394 C CA . SER A 1 45 ? -26.122 4.380 4.260 1.00 0.00 45 SER A CA 13
ATOM 8395 C C . SER A 1 45 ? -27.635 4.258 4.411 1.00 0.00 45 SER A C 13
ATOM 8396 O O . SER A 1 45 ? -28.396 4.916 3.704 1.00 0.00 45 SER A O 13
ATOM 8404 N N . GLY A 1 46 ? -28.064 3.409 5.341 1.00 0.00 46 GLY A N 13
ATOM 8405 C CA . GLY A 1 46 ? -29.484 3.215 5.569 1.00 0.00 46 GLY A CA 13
ATOM 8406 C C . GLY A 1 46 ? -30.110 4.363 6.336 1.00 0.00 46 GLY A C 13
ATOM 8407 O O . GLY A 1 46 ? -30.975 5.046 5.791 1.00 0.00 46 GLY A O 13
ATOM 8412 N N . GLY A 1 1 ? 17.461 -15.237 6.937 1.00 0.00 1 GLY A N 14
ATOM 8413 C CA . GLY A 1 1 ? 16.718 -15.328 8.180 1.00 0.00 1 GLY A CA 14
ATOM 8414 C C . GLY A 1 1 ? 15.288 -14.846 8.038 1.00 0.00 1 GLY A C 14
ATOM 8415 O O . GLY A 1 1 ? 15.046 -13.662 7.805 1.00 0.00 1 GLY A O 14
ATOM 8419 N N . SER A 1 2 ? 14.339 -15.765 8.177 1.00 0.00 2 SER A N 14
ATOM 8420 C CA . SER A 1 2 ? 12.925 -15.428 8.057 1.00 0.00 2 SER A CA 14
ATOM 8421 C C . SER A 1 2 ? 12.456 -14.614 9.259 1.00 0.00 2 SER A C 14
ATOM 8422 O O . SER A 1 2 ? 11.841 -13.559 9.106 1.00 0.00 2 SER A O 14
ATOM 8430 N N . SER A 1 3 ? 12.752 -15.112 10.455 1.00 0.00 3 SER A N 14
ATOM 8431 C CA . SER A 1 3 ? 12.359 -14.434 11.685 1.00 0.00 3 SER A CA 14
ATOM 8432 C C . SER A 1 3 ? 13.327 -13.302 12.014 1.00 0.00 3 SER A C 14
ATOM 8433 O O . SER A 1 3 ? 14.494 -13.336 11.628 1.00 0.00 3 SER A O 14
ATOM 8441 N N . GLY A 1 4 ? 12.831 -12.297 12.731 1.00 0.00 4 GLY A N 14
ATOM 8442 C CA . GLY A 1 4 ? 13.664 -11.168 13.101 1.00 0.00 4 GLY A CA 14
ATOM 8443 C C . GLY A 1 4 ? 13.598 -10.043 12.087 1.00 0.00 4 GLY A C 14
ATOM 8444 O O . GLY A 1 4 ? 12.547 -9.432 11.896 1.00 0.00 4 GLY A O 14
ATOM 8448 N N . SER A 1 5 ? 14.724 -9.767 11.438 1.00 0.00 5 SER A N 14
ATOM 8449 C CA . SER A 1 5 ? 14.792 -8.704 10.442 1.00 0.00 5 SER A CA 14
ATOM 8450 C C . SER A 1 5 ? 15.992 -8.898 9.520 1.00 0.00 5 SER A C 14
ATOM 8451 O O . SER A 1 5 ? 17.109 -9.134 9.979 1.00 0.00 5 SER A O 14
ATOM 8459 N N . SER A 1 6 ? 15.751 -8.797 8.217 1.00 0.00 6 SER A N 14
ATOM 8460 C CA . SER A 1 6 ? 16.811 -8.965 7.229 1.00 0.00 6 SER A CA 14
ATOM 8461 C C . SER A 1 6 ? 16.978 -7.701 6.391 1.00 0.00 6 SER A C 14
ATOM 8462 O O . SER A 1 6 ? 17.148 -7.767 5.175 1.00 0.00 6 SER A O 14
ATOM 8470 N N . GLY A 1 7 ? 16.927 -6.549 7.053 1.00 0.00 7 GLY A N 14
ATOM 8471 C CA . GLY A 1 7 ? 17.074 -5.285 6.355 1.00 0.00 7 GLY A CA 14
ATOM 8472 C C . GLY A 1 7 ? 16.234 -4.183 6.968 1.00 0.00 7 GLY A C 14
ATOM 8473 O O . GLY A 1 7 ? 15.264 -4.452 7.678 1.00 0.00 7 GLY A O 14
ATOM 8477 N N . THR A 1 8 ? 16.606 -2.936 6.696 1.00 0.00 8 THR A N 14
ATOM 8478 C CA . THR A 1 8 ? 15.882 -1.788 7.228 1.00 0.00 8 THR A CA 14
ATOM 8479 C C . THR A 1 8 ? 15.783 -0.673 6.194 1.00 0.00 8 THR A C 14
ATOM 8480 O O . THR A 1 8 ? 16.781 -0.041 5.850 1.00 0.00 8 THR A O 14
ATOM 8491 N N . GLY A 1 9 ? 14.571 -0.435 5.702 1.00 0.00 9 GLY A N 14
ATOM 8492 C CA . GLY A 1 9 ? 14.364 0.606 4.711 1.00 0.00 9 GLY A CA 14
ATOM 8493 C C . GLY A 1 9 ? 12.897 0.923 4.502 1.00 0.00 9 GLY A C 14
ATOM 8494 O O . GLY A 1 9 ? 12.193 1.284 5.445 1.00 0.00 9 GLY A O 14
ATOM 8498 N N . GLU A 1 10 ? 12.435 0.791 3.263 1.00 0.00 10 GLU A N 14
ATOM 8499 C CA . GLU A 1 10 ? 11.042 1.069 2.934 1.00 0.00 10 GLU A CA 14
ATOM 8500 C C . GLU A 1 10 ? 10.502 0.043 1.942 1.00 0.00 10 GLU A C 14
ATOM 8501 O O . GLU A 1 10 ? 11.264 -0.685 1.306 1.00 0.00 10 GLU A O 14
ATOM 8513 N N . LYS A 1 11 ? 9.180 -0.010 1.815 1.00 0.00 11 LYS A N 14
ATOM 8514 C CA . LYS A 1 11 ? 8.535 -0.945 0.901 1.00 0.00 11 LYS A CA 14
ATOM 8515 C C . LYS A 1 11 ? 8.329 -0.311 -0.471 1.00 0.00 11 LYS A C 14
ATOM 8516 O O . LYS A 1 11 ? 7.655 0.709 -0.615 1.00 0.00 11 LYS A O 14
ATOM 8535 N N . PRO A 1 12 ? 8.922 -0.928 -1.504 1.00 0.00 12 PRO A N 14
ATOM 8536 C CA . PRO A 1 12 ? 8.816 -0.442 -2.883 1.00 0.00 12 PRO A CA 14
ATOM 8537 C C . PRO A 1 12 ? 7.414 -0.620 -3.454 1.00 0.00 12 PRO A C 14
ATOM 8538 O O . PRO A 1 12 ? 6.909 0.245 -4.170 1.00 0.00 12 PRO A O 14
ATOM 8549 N N . PHE A 1 13 ? 6.788 -1.748 -3.133 1.00 0.00 13 PHE A N 14
ATOM 8550 C CA . PHE A 1 13 ? 5.443 -2.040 -3.616 1.00 0.00 13 PHE A CA 14
ATOM 8551 C C . PHE A 1 13 ? 4.432 -1.981 -2.474 1.00 0.00 13 PHE A C 14
ATOM 8552 O O . PHE A 1 13 ? 4.768 -2.244 -1.320 1.00 0.00 13 PHE A O 14
ATOM 8569 N N . GLN A 1 14 ? 3.192 -1.635 -2.807 1.00 0.00 14 GLN A N 14
ATOM 8570 C CA . GLN A 1 14 ? 2.132 -1.540 -1.810 1.00 0.00 14 GLN A CA 14
ATOM 8571 C C . GLN A 1 14 ? 0.794 -1.978 -2.396 1.00 0.00 14 GLN A C 14
ATOM 8572 O O . GLN A 1 14 ? 0.631 -2.050 -3.615 1.00 0.00 14 GLN A O 14
ATOM 8586 N N . CYS A 1 15 ? -0.162 -2.270 -1.521 1.00 0.00 15 CYS A N 14
ATOM 8587 C CA . CYS A 1 15 ? -1.487 -2.702 -1.950 1.00 0.00 15 CYS A CA 14
ATOM 8588 C C . CYS A 1 15 ? -2.436 -1.513 -2.064 1.00 0.00 15 CYS A C 14
ATOM 8589 O O . CYS A 1 15 ? -2.765 -0.868 -1.068 1.00 0.00 15 CYS A O 14
ATOM 8596 N N . LYS A 1 16 ? -2.874 -1.228 -3.286 1.00 0.00 16 LYS A N 14
ATOM 8597 C CA . LYS A 1 16 ? -3.787 -0.118 -3.533 1.00 0.00 16 LYS A CA 14
ATOM 8598 C C . LYS A 1 16 ? -5.201 -0.466 -3.080 1.00 0.00 16 LYS A C 14
ATOM 8599 O O . LYS A 1 16 ? -6.125 0.332 -3.235 1.00 0.00 16 LYS A O 14
ATOM 8618 N N . GLU A 1 17 ? -5.361 -1.660 -2.519 1.00 0.00 17 GLU A N 14
ATOM 8619 C CA . GLU A 1 17 ? -6.664 -2.112 -2.044 1.00 0.00 17 GLU A CA 14
ATOM 8620 C C . GLU A 1 17 ? -6.829 -1.824 -0.554 1.00 0.00 17 GLU A C 14
ATOM 8621 O O . GLU A 1 17 ? -7.824 -1.234 -0.131 1.00 0.00 17 GLU A O 14
ATOM 8633 N N . CYS A 1 18 ? -5.847 -2.245 0.236 1.00 0.00 18 CYS A N 14
ATOM 8634 C CA . CYS A 1 18 ? -5.882 -2.034 1.678 1.00 0.00 18 CYS A CA 14
ATOM 8635 C C . CYS A 1 18 ? -4.638 -1.287 2.149 1.00 0.00 18 CYS A C 14
ATOM 8636 O O . CYS A 1 18 ? -4.631 -0.687 3.224 1.00 0.00 18 CYS A O 14
ATOM 8643 N N . GLY A 1 19 ? -3.587 -1.328 1.337 1.00 0.00 19 GLY A N 14
ATOM 8644 C CA . GLY A 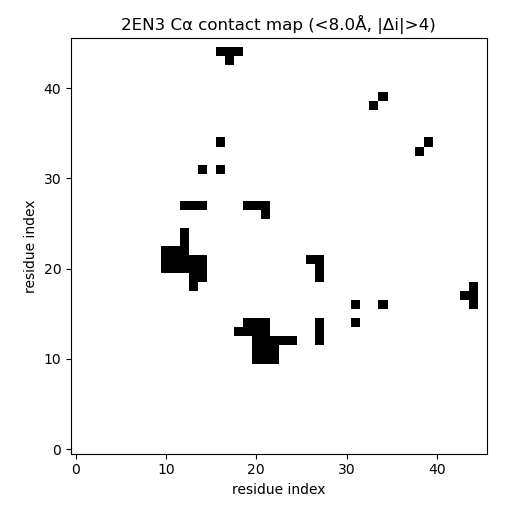1 19 ? -2.352 -0.651 1.687 1.00 0.00 19 GLY A CA 14
ATOM 8645 C C . GLY A 1 19 ? -1.249 -1.618 2.070 1.00 0.00 19 GLY A C 14
ATOM 8646 O O . GLY A 1 19 ? -0.133 -1.205 2.383 1.00 0.00 19 GLY A O 14
ATOM 8650 N N . MET A 1 20 ? -1.562 -2.909 2.048 1.00 0.00 20 MET A N 14
ATOM 8651 C CA . MET A 1 20 ? -0.589 -3.938 2.397 1.00 0.00 20 MET A CA 14
ATOM 8652 C C . MET A 1 20 ? 0.699 -3.760 1.600 1.00 0.00 20 MET A C 14
ATOM 8653 O O . MET A 1 20 ? 0.668 -3.599 0.380 1.00 0.00 20 MET A O 14
ATOM 8667 N N . ASN A 1 21 ? 1.830 -3.789 2.297 1.00 0.00 21 ASN A N 14
ATOM 8668 C CA . ASN A 1 21 ? 3.129 -3.631 1.653 1.00 0.00 21 ASN A CA 14
ATOM 8669 C C . ASN A 1 21 ? 3.771 -4.988 1.381 1.00 0.00 21 ASN A C 14
ATOM 8670 O O . ASN A 1 21 ? 3.555 -5.948 2.121 1.00 0.00 21 ASN A O 14
ATOM 8681 N N . PHE A 1 22 ? 4.562 -5.059 0.316 1.00 0.00 22 PHE A N 14
ATOM 8682 C CA . PHE A 1 22 ? 5.236 -6.298 -0.054 1.00 0.00 22 PHE A CA 14
ATOM 8683 C C . PHE A 1 22 ? 6.628 -6.015 -0.611 1.00 0.00 22 PHE A C 14
ATOM 8684 O O . PHE A 1 22 ? 6.787 -5.229 -1.545 1.00 0.00 22 PHE A O 14
ATOM 8701 N N . SER A 1 23 ? 7.634 -6.661 -0.030 1.00 0.00 23 SER A N 14
ATOM 8702 C CA . SER A 1 23 ? 9.014 -6.476 -0.464 1.00 0.00 23 SER A CA 14
ATOM 8703 C C . SER A 1 23 ? 9.162 -6.786 -1.951 1.00 0.00 23 SER A C 14
ATOM 8704 O O . SER A 1 23 ? 9.732 -5.999 -2.706 1.00 0.00 23 SER A O 14
ATOM 8712 N N . TRP A 1 24 ? 8.644 -7.938 -2.363 1.00 0.00 24 TRP A N 14
ATOM 8713 C CA . TRP A 1 24 ? 8.718 -8.353 -3.759 1.00 0.00 24 TRP A CA 14
ATOM 8714 C C . TRP A 1 24 ? 7.592 -7.727 -4.573 1.00 0.00 24 TRP A C 14
ATOM 8715 O O . TRP A 1 24 ? 6.661 -7.144 -4.017 1.00 0.00 24 TRP A O 14
ATOM 8736 N N . SER A 1 25 ? 7.682 -7.851 -5.894 1.00 0.00 25 SER A N 14
ATOM 8737 C CA . SER A 1 25 ? 6.671 -7.294 -6.785 1.00 0.00 25 SER A CA 14
ATOM 8738 C C . SER A 1 25 ? 5.505 -8.263 -6.957 1.00 0.00 25 SER A C 14
ATOM 8739 O O . SER A 1 25 ? 4.365 -7.945 -6.617 1.00 0.00 25 SER A O 14
ATOM 8747 N N . CYS A 1 26 ? 5.800 -9.445 -7.486 1.00 0.00 26 CYS A N 14
ATOM 8748 C CA . CYS A 1 26 ? 4.776 -10.461 -7.705 1.00 0.00 26 CYS A CA 14
ATOM 8749 C C . CYS A 1 26 ? 4.018 -10.756 -6.415 1.00 0.00 26 CYS A C 14
ATOM 8750 O O . CYS A 1 26 ? 2.788 -10.778 -6.398 1.00 0.00 26 CYS A O 14
ATOM 8758 N N . SER A 1 27 ? 4.761 -10.983 -5.337 1.00 0.00 27 SER A N 14
ATOM 8759 C CA . SER A 1 27 ? 4.159 -11.282 -4.042 1.00 0.00 27 SER A CA 14
ATOM 8760 C C . SER A 1 27 ? 2.853 -10.515 -3.861 1.00 0.00 27 SER A C 14
ATOM 8761 O O . SER A 1 27 ? 1.806 -11.104 -3.591 1.00 0.00 27 SER A O 14
ATOM 8769 N N . LEU A 1 28 ? 2.923 -9.196 -4.010 1.00 0.00 28 LEU A N 14
ATOM 8770 C CA . LEU A 1 28 ? 1.747 -8.346 -3.862 1.00 0.00 28 LEU A CA 14
ATOM 8771 C C . LEU A 1 28 ? 0.563 -8.916 -4.636 1.00 0.00 28 LEU A C 14
ATOM 8772 O O . LEU A 1 28 ? -0.532 -9.066 -4.094 1.00 0.00 28 LEU A O 14
ATOM 8788 N N . PHE A 1 29 ? 0.790 -9.235 -5.906 1.00 0.00 29 PHE A N 14
ATOM 8789 C CA . PHE A 1 29 ? -0.257 -9.790 -6.755 1.00 0.00 29 PHE A CA 14
ATOM 8790 C C . PHE A 1 29 ? -0.969 -10.945 -6.056 1.00 0.00 29 PHE A C 14
ATOM 8791 O O . PHE A 1 29 ? -2.198 -11.011 -6.034 1.00 0.00 29 PHE A O 14
ATOM 8808 N N . LYS A 1 30 ? -0.186 -11.854 -5.485 1.00 0.00 30 LYS A N 14
ATOM 8809 C CA . LYS A 1 30 ? -0.739 -13.007 -4.783 1.00 0.00 30 LYS A CA 14
ATOM 8810 C C . LYS A 1 30 ? -1.734 -12.568 -3.714 1.00 0.00 30 LYS A C 14
ATOM 8811 O O . LYS A 1 30 ? -2.652 -13.311 -3.363 1.00 0.00 30 LYS A O 14
ATOM 8830 N N . HIS A 1 31 ? -1.546 -11.357 -3.199 1.00 0.00 31 HIS A N 14
ATOM 8831 C CA . HIS A 1 31 ? -2.429 -10.819 -2.170 1.00 0.00 31 HIS A CA 14
ATOM 8832 C C . HIS A 1 31 ? -3.569 -10.020 -2.796 1.00 0.00 31 HIS A C 14
ATOM 8833 O O . HIS A 1 31 ? -4.711 -10.086 -2.340 1.00 0.00 31 HIS A O 14
ATOM 8847 N N . LEU A 1 32 ? -3.251 -9.265 -3.842 1.00 0.00 32 LEU A N 14
ATOM 8848 C CA . LEU A 1 32 ? -4.247 -8.452 -4.531 1.00 0.00 32 LEU A CA 14
ATOM 8849 C C . LEU A 1 32 ? -5.483 -9.280 -4.872 1.00 0.00 32 LEU A C 14
ATOM 8850 O O . LEU A 1 32 ? -6.612 -8.799 -4.768 1.00 0.00 32 LEU A O 14
ATOM 8866 N N . ARG A 1 33 ? -5.261 -10.525 -5.278 1.00 0.00 33 ARG A N 14
ATOM 8867 C CA . ARG A 1 33 ? -6.356 -11.420 -5.634 1.00 0.00 33 ARG A CA 14
ATOM 8868 C C . ARG A 1 33 ? -7.396 -11.476 -4.519 1.00 0.00 33 ARG A C 14
ATOM 8869 O O . ARG A 1 33 ? -8.589 -11.633 -4.777 1.00 0.00 33 ARG A O 14
ATOM 8890 N N . SER A 1 34 ? -6.934 -11.347 -3.279 1.00 0.00 34 SER A N 14
ATOM 8891 C CA . SER A 1 34 ? -7.824 -11.387 -2.125 1.00 0.00 34 SER A CA 14
ATOM 8892 C C . SER A 1 34 ? -8.944 -10.361 -2.266 1.00 0.00 34 SER A C 14
ATOM 8893 O O . SER A 1 34 ? -9.941 -10.410 -1.544 1.00 0.00 34 SER A O 14
ATOM 8901 N N . HIS A 1 35 ? -8.772 -9.431 -3.200 1.00 0.00 35 HIS A N 14
ATOM 8902 C CA . HIS A 1 35 ? -9.768 -8.393 -3.437 1.00 0.00 35 HIS A CA 14
ATOM 8903 C C . HIS A 1 35 ? -10.581 -8.696 -4.692 1.00 0.00 35 HIS A C 14
ATOM 8904 O O . HIS A 1 35 ? -11.756 -8.341 -4.782 1.00 0.00 35 HIS A O 14
ATOM 8918 N N . GLU A 1 36 ? -9.947 -9.353 -5.658 1.00 0.00 36 GLU A N 14
ATOM 8919 C CA . GLU A 1 36 ? -10.612 -9.702 -6.908 1.00 0.00 36 GLU A CA 14
ATOM 8920 C C . GLU A 1 36 ? -11.666 -10.781 -6.681 1.00 0.00 36 GLU A C 14
ATOM 8921 O O . GLU A 1 36 ? -12.584 -10.947 -7.484 1.00 0.00 36 GLU A O 14
ATOM 8933 N N . ARG A 1 37 ? -11.527 -11.513 -5.580 1.00 0.00 37 ARG A N 14
ATOM 8934 C CA . ARG A 1 37 ? -12.466 -12.578 -5.247 1.00 0.00 37 ARG A CA 14
ATOM 8935 C C . ARG A 1 37 ? -12.916 -12.471 -3.793 1.00 0.00 37 ARG A C 14
ATOM 8936 O O . ARG A 1 37 ? -12.186 -11.963 -2.941 1.00 0.00 37 ARG A O 14
ATOM 8957 N N . THR A 1 38 ? -14.123 -12.954 -3.516 1.00 0.00 38 THR A N 14
ATOM 8958 C CA . THR A 1 38 ? -14.671 -12.911 -2.166 1.00 0.00 38 THR A CA 14
ATOM 8959 C C . THR A 1 38 ? -15.596 -14.096 -1.910 1.00 0.00 38 THR A C 14
ATOM 8960 O O . THR A 1 38 ? -16.469 -14.401 -2.723 1.00 0.00 38 THR A O 14
ATOM 8971 N N . ASP A 1 39 ? -15.399 -14.760 -0.777 1.00 0.00 39 ASP A N 14
ATOM 8972 C CA . ASP A 1 39 ? -16.217 -15.912 -0.414 1.00 0.00 39 ASP A CA 14
ATOM 8973 C C . ASP A 1 39 ? -17.494 -15.469 0.295 1.00 0.00 39 ASP A C 14
ATOM 8974 O O . ASP A 1 39 ? -17.545 -14.419 0.936 1.00 0.00 39 ASP A O 14
ATOM 8983 N N . PRO A 1 40 ? -18.550 -16.287 0.176 1.00 0.00 40 PRO A N 14
ATOM 8984 C CA . PRO A 1 40 ? -19.847 -16.000 0.798 1.00 0.00 40 PRO A CA 14
ATOM 8985 C C . PRO A 1 40 ? -19.800 -16.120 2.318 1.00 0.00 40 PRO A C 14
ATOM 8986 O O . PRO A 1 40 ? -20.792 -15.865 3.001 1.00 0.00 40 PRO A O 14
ATOM 8997 N N . SER A 1 41 ? -18.642 -16.509 2.841 1.00 0.00 41 SER A N 14
ATOM 8998 C CA . SER A 1 41 ? -18.467 -16.666 4.280 1.00 0.00 41 SER A CA 14
ATOM 8999 C C . SER A 1 41 ? -17.276 -15.851 4.774 1.00 0.00 41 SER A C 14
ATOM 9000 O O . SER A 1 41 ? -16.384 -15.504 4.002 1.00 0.00 41 SER A O 14
ATOM 9008 N N . GLY A 1 42 ? -17.269 -15.551 6.069 1.00 0.00 42 GLY A N 14
ATOM 9009 C CA . GLY A 1 42 ? -16.183 -14.779 6.646 1.00 0.00 42 GLY A CA 14
ATOM 9010 C C . GLY A 1 42 ? -14.866 -15.529 6.628 1.00 0.00 42 GLY A C 14
ATOM 9011 O O . GLY A 1 42 ? -14.823 -16.748 6.460 1.00 0.00 42 GLY A O 14
ATOM 9015 N N . PRO A 1 43 ? -13.759 -14.792 6.802 1.00 0.00 43 PRO A N 14
ATOM 9016 C CA . PRO A 1 43 ? -12.413 -15.374 6.808 1.00 0.00 43 PRO A CA 14
ATOM 9017 C C . PRO A 1 43 ? -12.157 -16.230 8.044 1.00 0.00 43 PRO A C 14
ATOM 9018 O O . PRO A 1 43 ? -12.136 -15.725 9.166 1.00 0.00 43 PRO A O 14
ATOM 9029 N N . SER A 1 44 ? -11.962 -17.527 7.830 1.00 0.00 44 SER A N 14
ATOM 9030 C CA . SER A 1 44 ? -11.710 -18.454 8.927 1.00 0.00 44 SER A CA 14
ATOM 9031 C C . SER A 1 44 ? -10.758 -17.840 9.949 1.00 0.00 44 SER A C 14
ATOM 9032 O O . SER A 1 44 ? -9.974 -16.947 9.625 1.00 0.00 44 SER A O 14
ATOM 9040 N N . SER A 1 45 ? -10.832 -18.325 11.184 1.00 0.00 45 SER A N 14
ATOM 9041 C CA . SER A 1 45 ? -9.980 -17.822 12.255 1.00 0.00 45 SER A CA 14
ATOM 9042 C C . SER A 1 45 ? -8.558 -18.358 12.116 1.00 0.00 45 SER A C 14
ATOM 9043 O O . SER A 1 45 ? -8.339 -19.568 12.086 1.00 0.00 45 SER A O 14
ATOM 9051 N N . GLY A 1 46 ? -7.594 -17.447 12.030 1.00 0.00 46 GLY A N 14
ATOM 9052 C CA . GLY A 1 46 ? -6.206 -17.846 11.894 1.00 0.00 46 GLY A CA 14
ATOM 9053 C C . GLY A 1 46 ? -5.305 -16.689 11.510 1.00 0.00 46 GLY A C 14
ATOM 9054 O O . GLY A 1 46 ? -4.915 -15.917 12.384 1.00 0.00 46 GLY A O 14
ATOM 9059 N N . GLY A 1 1 ? 6.950 5.740 19.854 1.00 0.00 1 GLY A N 15
ATOM 9060 C CA . GLY A 1 1 ? 5.657 5.160 20.166 1.00 0.00 1 GLY A CA 15
ATOM 9061 C C . GLY A 1 1 ? 5.106 4.324 19.028 1.00 0.00 1 GLY A C 15
ATOM 9062 O O . GLY A 1 1 ? 3.913 4.379 18.729 1.00 0.00 1 GLY A O 15
ATOM 9066 N N . SER A 1 2 ? 5.977 3.549 18.389 1.00 0.00 2 SER A N 15
ATOM 9067 C CA . SER A 1 2 ? 5.572 2.703 17.273 1.00 0.00 2 SER A CA 15
ATOM 9068 C C . SER A 1 2 ? 4.913 1.421 17.775 1.00 0.00 2 SER A C 15
ATOM 9069 O O . SER A 1 2 ? 5.535 0.625 18.478 1.00 0.00 2 SER A O 15
ATOM 9077 N N . SER A 1 3 ? 3.650 1.230 17.407 1.00 0.00 3 SER A N 15
ATOM 9078 C CA . SER A 1 3 ? 2.904 0.048 17.822 1.00 0.00 3 SER A CA 15
ATOM 9079 C C . SER A 1 3 ? 1.814 -0.289 16.810 1.00 0.00 3 SER A C 15
ATOM 9080 O O . SER A 1 3 ? 1.549 0.480 15.887 1.00 0.00 3 SER A O 15
ATOM 9088 N N . GLY A 1 4 ? 1.184 -1.446 16.991 1.00 0.00 4 GLY A N 15
ATOM 9089 C CA . GLY A 1 4 ? 0.130 -1.867 16.086 1.00 0.00 4 GLY A CA 15
ATOM 9090 C C . GLY A 1 4 ? 0.520 -1.714 14.630 1.00 0.00 4 GLY A C 15
ATOM 9091 O O . GLY A 1 4 ? -0.276 -1.254 13.812 1.00 0.00 4 GLY A O 15
ATOM 9095 N N . SER A 1 5 ? 1.750 -2.099 14.305 1.00 0.00 5 SER A N 15
ATOM 9096 C CA . SER A 1 5 ? 2.247 -1.998 12.938 1.00 0.00 5 SER A CA 15
ATOM 9097 C C . SER A 1 5 ? 3.073 -3.226 12.567 1.00 0.00 5 SER A C 15
ATOM 9098 O O . SER A 1 5 ? 3.751 -3.810 13.413 1.00 0.00 5 SER A O 15
ATOM 9106 N N . SER A 1 6 ? 3.011 -3.612 11.297 1.00 0.00 6 SER A N 15
ATOM 9107 C CA . SER A 1 6 ? 3.749 -4.773 10.814 1.00 0.00 6 SER A CA 15
ATOM 9108 C C . SER A 1 6 ? 5.249 -4.592 11.031 1.00 0.00 6 SER A C 15
ATOM 9109 O O . SER A 1 6 ? 5.937 -5.507 11.480 1.00 0.00 6 SER A O 15
ATOM 9117 N N . GLY A 1 7 ? 5.748 -3.402 10.708 1.00 0.00 7 GLY A N 15
ATOM 9118 C CA . GLY A 1 7 ? 7.162 -3.121 10.874 1.00 0.00 7 GLY A CA 15
ATOM 9119 C C . GLY A 1 7 ? 7.557 -1.776 10.299 1.00 0.00 7 GLY A C 15
ATOM 9120 O O . GLY A 1 7 ? 7.152 -1.422 9.191 1.00 0.00 7 GLY A O 15
ATOM 9124 N N . THR A 1 8 ? 8.349 -1.021 11.054 1.00 0.00 8 THR A N 15
ATOM 9125 C CA . THR A 1 8 ? 8.797 0.295 10.614 1.00 0.00 8 THR A CA 15
ATOM 9126 C C . THR A 1 8 ? 9.643 0.194 9.350 1.00 0.00 8 THR A C 15
ATOM 9127 O O . THR A 1 8 ? 10.106 -0.886 8.986 1.00 0.00 8 THR A O 15
ATOM 9138 N N . GLY A 1 9 ? 9.841 1.327 8.683 1.00 0.00 9 GLY A N 15
ATOM 9139 C CA . GLY A 1 9 ? 10.631 1.344 7.466 1.00 0.00 9 GLY A CA 15
ATOM 9140 C C . GLY A 1 9 ? 9.835 1.811 6.264 1.00 0.00 9 GLY A C 15
ATOM 9141 O O . GLY A 1 9 ? 8.955 2.662 6.388 1.00 0.00 9 GLY A O 15
ATOM 9145 N N . GLU A 1 10 ? 10.146 1.254 5.098 1.00 0.00 10 GLU A N 15
ATOM 9146 C CA . GLU A 1 10 ? 9.454 1.622 3.868 1.00 0.00 10 GLU A CA 15
ATOM 9147 C C . GLU A 1 10 ? 9.398 0.442 2.902 1.00 0.00 10 GLU A C 15
ATOM 9148 O O . GLU A 1 10 ? 10.121 -0.541 3.061 1.00 0.00 10 GLU A O 15
ATOM 9160 N N . LYS A 1 11 ? 8.532 0.547 1.899 1.00 0.00 11 LYS A N 15
ATOM 9161 C CA . LYS A 1 11 ? 8.379 -0.510 0.906 1.00 0.00 11 LYS A CA 15
ATOM 9162 C C . LYS A 1 11 ? 8.082 0.077 -0.470 1.00 0.00 11 LYS A C 15
ATOM 9163 O O . LYS A 1 11 ? 7.327 1.039 -0.612 1.00 0.00 11 LYS A O 15
ATOM 9182 N N . PRO A 1 12 ? 8.686 -0.517 -1.511 1.00 0.00 12 PRO A N 15
ATOM 9183 C CA . PRO A 1 12 ? 8.498 -0.070 -2.894 1.00 0.00 12 PRO A CA 15
ATOM 9184 C C . PRO A 1 12 ? 7.096 -0.367 -3.414 1.00 0.00 12 PRO A C 15
ATOM 9185 O O . PRO A 1 12 ? 6.427 0.511 -3.960 1.00 0.00 12 PRO A O 15
ATOM 9196 N N . PHE A 1 13 ? 6.656 -1.609 -3.241 1.00 0.00 13 PHE A N 15
ATOM 9197 C CA . PHE A 1 13 ? 5.332 -2.021 -3.693 1.00 0.00 13 PHE A CA 15
ATOM 9198 C C . PHE A 1 13 ? 4.327 -1.975 -2.546 1.00 0.00 13 PHE A C 15
ATOM 9199 O O . PHE A 1 13 ? 4.653 -2.310 -1.408 1.00 0.00 13 PHE A O 15
ATOM 9216 N N . GLN A 1 14 ? 3.104 -1.557 -2.856 1.00 0.00 14 GLN A N 15
ATOM 9217 C CA . GLN A 1 14 ? 2.051 -1.466 -1.851 1.00 0.00 14 GLN A CA 15
ATOM 9218 C C . GLN A 1 14 ? 0.705 -1.884 -2.433 1.00 0.00 14 GLN A C 15
ATOM 9219 O O . GLN A 1 14 ? 0.476 -1.771 -3.638 1.00 0.00 14 GLN A O 15
ATOM 9233 N N . CYS A 1 15 ? -0.183 -2.368 -1.571 1.00 0.00 15 CYS A N 15
ATOM 9234 C CA . CYS A 1 15 ? -1.506 -2.804 -1.998 1.00 0.00 15 CYS A CA 15
ATOM 9235 C C . CYS A 1 15 ? -2.453 -1.615 -2.137 1.00 0.00 15 CYS A C 15
ATOM 9236 O O . CYS A 1 15 ? -2.534 -0.764 -1.251 1.00 0.00 15 CYS A O 15
ATOM 9243 N N . LYS A 1 16 ? -3.167 -1.562 -3.256 1.00 0.00 16 LYS A N 15
ATOM 9244 C CA . LYS A 1 16 ? -4.110 -0.480 -3.513 1.00 0.00 16 LYS A CA 15
ATOM 9245 C C . LYS A 1 16 ? -5.507 -0.848 -3.026 1.00 0.00 16 LYS A C 15
ATOM 9246 O O . LYS A 1 16 ? -6.471 -0.123 -3.271 1.00 0.00 16 LYS A O 15
ATOM 9265 N N . GLU A 1 17 ? -5.609 -1.978 -2.333 1.00 0.00 17 GLU A N 15
ATOM 9266 C CA . GLU A 1 17 ? -6.890 -2.441 -1.811 1.00 0.00 17 GLU A CA 15
ATOM 9267 C C . GLU A 1 17 ? -6.989 -2.188 -0.310 1.00 0.00 17 GLU A C 15
ATOM 9268 O O . GLU A 1 17 ? -7.979 -1.639 0.175 1.00 0.00 17 GLU A O 15
ATOM 9280 N N . CYS A 1 18 ? -5.956 -2.593 0.422 1.00 0.00 18 CYS A N 15
ATOM 9281 C CA . CYS A 1 18 ? -5.925 -2.412 1.868 1.00 0.00 18 CYS A CA 15
ATOM 9282 C C . CYS A 1 18 ? -4.678 -1.642 2.294 1.00 0.00 18 CYS A C 15
ATOM 9283 O O . CYS A 1 18 ? -4.646 -1.034 3.362 1.00 0.00 18 CYS A O 15
ATOM 9290 N N . GLY A 1 19 ? -3.652 -1.674 1.448 1.00 0.00 19 GLY A N 15
ATOM 9291 C CA . GLY A 1 19 ? -2.417 -0.975 1.753 1.00 0.00 19 GLY A CA 15
ATOM 9292 C C . GLY A 1 19 ? -1.271 -1.924 2.043 1.00 0.00 19 GLY A C 15
ATOM 9293 O O . GLY A 1 19 ? -0.125 -1.499 2.183 1.00 0.00 19 GLY A O 15
ATOM 9297 N N . MET A 1 20 ? -1.581 -3.213 2.134 1.00 0.00 20 MET A N 15
ATOM 9298 C CA . MET A 1 20 ? -0.567 -4.225 2.409 1.00 0.00 20 MET A CA 15
ATOM 9299 C C . MET A 1 20 ? 0.650 -4.033 1.510 1.00 0.00 20 MET A C 15
ATOM 9300 O O . MET A 1 20 ? 0.521 -3.910 0.293 1.00 0.00 20 MET A O 15
ATOM 9314 N N . ASN A 1 21 ? 1.832 -4.009 2.118 1.00 0.00 21 ASN A N 15
ATOM 9315 C CA . ASN A 1 21 ? 3.072 -3.832 1.371 1.00 0.00 21 ASN A CA 15
ATOM 9316 C C . ASN A 1 21 ? 3.761 -5.172 1.135 1.00 0.00 21 ASN A C 15
ATOM 9317 O O . ASN A 1 21 ? 3.485 -6.155 1.824 1.00 0.00 21 ASN A O 15
ATOM 9328 N N . PHE A 1 22 ? 4.660 -5.205 0.157 1.00 0.00 22 PHE A N 15
ATOM 9329 C CA . PHE A 1 22 ? 5.389 -6.425 -0.171 1.00 0.00 22 PHE A CA 15
ATOM 9330 C C . PHE A 1 22 ? 6.728 -6.099 -0.827 1.00 0.00 22 PHE A C 15
ATOM 9331 O O . PHE A 1 22 ? 6.775 -5.554 -1.929 1.00 0.00 22 PHE A O 15
ATOM 9348 N N . SER A 1 23 ? 7.815 -6.436 -0.139 1.00 0.00 23 SER A N 15
ATOM 9349 C CA . SER A 1 23 ? 9.155 -6.176 -0.652 1.00 0.00 23 SER A CA 15
ATOM 9350 C C . SER A 1 23 ? 9.253 -6.545 -2.129 1.00 0.00 23 SER A C 15
ATOM 93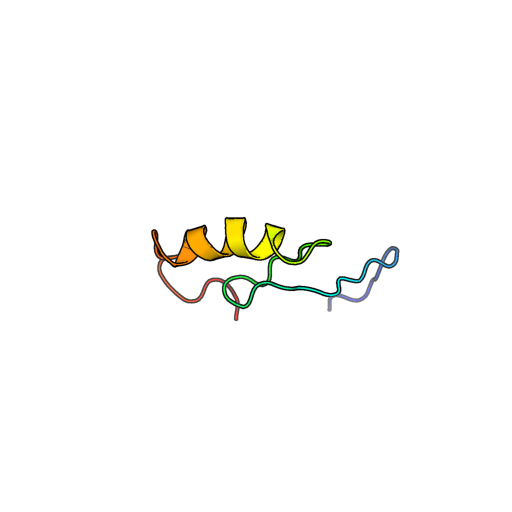51 O O . SER A 1 23 ? 9.909 -5.857 -2.910 1.00 0.00 23 SER A O 15
ATOM 9359 N N . TRP A 1 24 ? 8.595 -7.636 -2.504 1.00 0.00 24 TRP A N 15
ATOM 9360 C CA . TRP A 1 24 ? 8.608 -8.099 -3.887 1.00 0.00 24 TRP A CA 15
ATOM 9361 C C . TRP A 1 24 ? 7.439 -7.509 -4.669 1.00 0.00 24 TRP A C 15
ATOM 9362 O O . TRP A 1 24 ? 6.528 -6.918 -4.089 1.00 0.00 24 TRP A O 15
ATOM 9383 N N . SER A 1 25 ? 7.471 -7.674 -5.987 1.00 0.00 25 SER A N 15
ATOM 9384 C CA . SER A 1 25 ? 6.415 -7.154 -6.848 1.00 0.00 25 SER A CA 15
ATOM 9385 C C . SER A 1 25 ? 5.301 -8.181 -7.021 1.00 0.00 25 SER A C 15
ATOM 9386 O O . SER A 1 25 ? 4.125 -7.878 -6.817 1.00 0.00 25 SER A O 15
ATOM 9394 N N . CYS A 1 26 ? 5.679 -9.397 -7.400 1.00 0.00 26 CYS A N 15
ATOM 9395 C CA . CYS A 1 26 ? 4.712 -10.470 -7.602 1.00 0.00 26 CYS A CA 15
ATOM 9396 C C . CYS A 1 26 ? 3.982 -10.796 -6.303 1.00 0.00 26 CYS A C 15
ATOM 9397 O O . CYS A 1 26 ? 2.753 -10.849 -6.265 1.00 0.00 26 CYS A O 15
ATOM 9405 N N . SER A 1 27 ? 4.749 -11.016 -5.239 1.00 0.00 27 SER A N 15
ATOM 9406 C CA . SER A 1 27 ? 4.175 -11.343 -3.938 1.00 0.00 27 SER A CA 15
ATOM 9407 C C . SER A 1 27 ? 2.874 -10.580 -3.711 1.00 0.00 27 SER A C 15
ATOM 9408 O O . SER A 1 27 ? 1.829 -11.176 -3.447 1.00 0.00 27 SER A O 15
ATOM 9416 N N . LEU A 1 28 ? 2.946 -9.257 -3.815 1.00 0.00 28 LEU A N 15
ATOM 9417 C CA . LEU A 1 28 ? 1.774 -8.410 -3.620 1.00 0.00 28 LEU A CA 15
ATOM 9418 C C . LEU A 1 28 ? 0.598 -8.908 -4.454 1.00 0.00 28 LEU A C 15
ATOM 9419 O O . LEU A 1 28 ? -0.513 -9.064 -3.948 1.00 0.00 28 LEU A O 15
ATOM 9435 N N . PHE A 1 29 ? 0.851 -9.158 -5.735 1.00 0.00 29 PHE A N 15
ATOM 9436 C CA . PHE A 1 29 ? -0.187 -9.640 -6.639 1.00 0.00 29 PHE A CA 15
ATOM 9437 C C . PHE A 1 29 ? -0.962 -10.794 -6.011 1.00 0.00 29 PHE A C 15
ATOM 9438 O O . PHE A 1 29 ? -2.193 -10.782 -5.971 1.00 0.00 29 PHE A O 15
ATOM 9455 N N . LYS A 1 30 ? -0.234 -11.791 -5.522 1.00 0.00 30 LYS A N 15
ATOM 9456 C CA . LYS A 1 30 ? -0.851 -12.954 -4.894 1.00 0.00 30 LYS A CA 15
ATOM 9457 C C . LYS A 1 30 ? -1.803 -12.531 -3.781 1.00 0.00 30 LYS A C 15
ATOM 9458 O O . LYS A 1 30 ? -2.744 -13.251 -3.448 1.00 0.00 30 LYS A O 15
ATOM 9477 N N . HIS A 1 31 ? -1.552 -11.357 -3.208 1.00 0.00 31 HIS A N 15
ATOM 9478 C CA . HIS A 1 31 ? -2.389 -10.837 -2.133 1.00 0.00 31 HIS A CA 15
ATOM 9479 C C . HIS A 1 31 ? -3.528 -9.990 -2.692 1.00 0.00 31 HIS A C 15
ATOM 9480 O O . HIS A 1 31 ? -4.655 -10.042 -2.197 1.00 0.00 31 HIS A O 15
ATOM 9494 N N . LEU A 1 32 ? -3.227 -9.210 -3.724 1.00 0.00 32 LEU A N 15
ATOM 9495 C CA . LEU A 1 32 ? -4.225 -8.351 -4.350 1.00 0.00 32 LEU A CA 15
ATOM 9496 C C . LEU A 1 32 ? -5.462 -9.151 -4.746 1.00 0.00 32 LEU A C 15
ATOM 9497 O O . LEU A 1 32 ? -6.591 -8.683 -4.597 1.00 0.00 32 LEU A O 15
ATOM 9513 N N . ARG A 1 33 ? -5.241 -10.362 -5.248 1.00 0.00 33 ARG A N 15
ATOM 9514 C CA . ARG A 1 33 ? -6.337 -11.228 -5.664 1.00 0.00 33 ARG A CA 15
ATOM 9515 C C . ARG A 1 33 ? -7.388 -11.341 -4.563 1.00 0.00 33 ARG A C 15
ATOM 9516 O O . ARG A 1 33 ? -8.588 -11.383 -4.838 1.00 0.00 33 ARG A O 15
ATOM 9537 N N . SER A 1 34 ? -6.930 -11.391 -3.317 1.0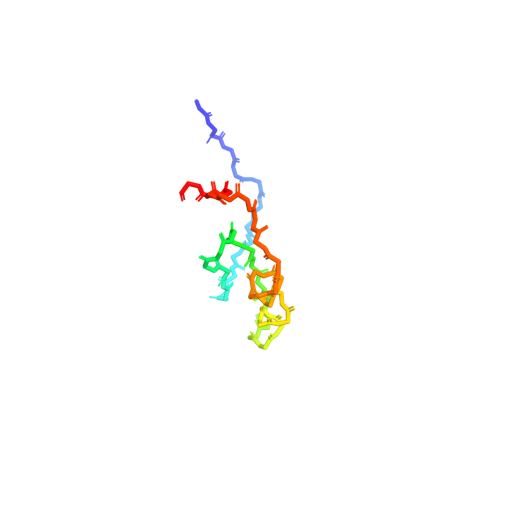0 0.00 34 SER A N 15
ATOM 9538 C CA . SER A 1 34 ? -7.830 -11.504 -2.175 1.00 0.00 34 SER A CA 15
ATOM 9539 C C . SER A 1 34 ? -9.018 -10.559 -2.325 1.00 0.00 34 SER A C 15
ATOM 9540 O O . SER A 1 34 ? -10.072 -10.768 -1.724 1.00 0.00 34 SER A O 15
ATOM 9548 N N . HIS A 1 35 ? -8.840 -9.517 -3.131 1.00 0.00 35 HIS A N 15
ATOM 9549 C CA . HIS A 1 35 ? -9.897 -8.539 -3.362 1.00 0.00 35 HIS A CA 15
ATOM 9550 C C . HIS A 1 35 ? -10.578 -8.781 -4.706 1.00 0.00 35 HIS A C 15
ATOM 9551 O O . HIS A 1 35 ? -11.757 -8.473 -4.879 1.00 0.00 35 HIS A O 15
ATOM 9565 N N . GLU A 1 36 ? -9.827 -9.334 -5.653 1.00 0.00 36 GLU A N 15
ATOM 9566 C CA . GLU A 1 36 ? -10.359 -9.615 -6.981 1.00 0.00 36 GLU A CA 15
ATOM 9567 C C . GLU A 1 36 ? -11.436 -10.695 -6.919 1.00 0.00 36 GLU A C 15
ATOM 9568 O O . GLU A 1 36 ? -12.338 -10.736 -7.756 1.00 0.00 36 GLU A O 15
ATOM 9580 N N . ARG A 1 37 ? -11.334 -11.567 -5.921 1.00 0.00 37 ARG A N 15
ATOM 9581 C CA . ARG A 1 37 ? -12.298 -12.647 -5.750 1.00 0.00 37 ARG A CA 15
ATOM 9582 C C . ARG A 1 37 ? -13.402 -12.242 -4.777 1.00 0.00 37 ARG A C 15
ATOM 9583 O O . ARG A 1 37 ? -13.166 -11.489 -3.832 1.00 0.00 37 ARG A O 15
ATOM 9604 N N . THR A 1 38 ? -14.608 -12.746 -5.016 1.00 0.00 38 THR A N 15
ATOM 9605 C CA . THR A 1 38 ? -15.749 -12.436 -4.163 1.00 0.00 38 THR A CA 15
ATOM 9606 C C . THR A 1 38 ? -16.632 -13.662 -3.959 1.00 0.00 38 THR A C 15
ATOM 9607 O O . THR A 1 38 ? -17.234 -14.170 -4.905 1.00 0.00 38 THR A O 15
ATOM 9618 N N . ASP A 1 39 ? -16.705 -14.132 -2.718 1.00 0.00 39 ASP A N 15
ATOM 9619 C CA . ASP A 1 39 ? -17.516 -15.298 -2.389 1.00 0.00 39 ASP A CA 15
ATOM 9620 C C . ASP A 1 39 ? -18.996 -15.016 -2.630 1.00 0.00 39 ASP A C 15
ATOM 9621 O O . ASP A 1 39 ? -19.658 -15.679 -3.428 1.00 0.00 39 ASP A O 15
ATOM 9630 N N . PRO A 1 40 ? -19.529 -14.009 -1.922 1.00 0.00 40 PRO A N 15
ATOM 9631 C CA . PRO A 1 40 ? -20.937 -13.616 -2.041 1.00 0.00 40 PRO A CA 15
ATOM 9632 C C . PRO A 1 40 ? -21.245 -12.965 -3.385 1.00 0.00 40 PRO A C 15
ATOM 9633 O O . PRO A 1 40 ? -20.850 -11.827 -3.640 1.00 0.00 40 PRO A O 15
ATOM 9644 N N . SER A 1 41 ? -21.953 -13.694 -4.242 1.00 0.00 41 SER A N 15
ATOM 9645 C CA . SER A 1 41 ? -22.312 -13.189 -5.562 1.00 0.00 41 SER A CA 15
ATOM 9646 C C . SER A 1 41 ? -23.466 -12.195 -5.468 1.00 0.00 41 SER A C 15
ATOM 9647 O O . SER A 1 41 ? -24.634 -12.577 -5.514 1.00 0.00 41 SER A O 15
ATOM 9655 N N . GLY A 1 42 ? -23.127 -10.916 -5.335 1.00 0.00 42 GLY A N 15
ATOM 9656 C CA . GLY A 1 42 ? -24.145 -9.886 -5.236 1.00 0.00 42 GLY A CA 15
ATOM 9657 C C . GLY A 1 42 ? -23.568 -8.488 -5.344 1.00 0.00 42 GLY A C 15
ATOM 9658 O O . GLY A 1 42 ? -22.360 -8.282 -5.226 1.00 0.00 42 GLY A O 15
ATOM 9662 N N . PRO A 1 43 ? -24.443 -7.498 -5.574 1.00 0.00 43 PRO A N 15
ATOM 9663 C CA . PRO A 1 43 ? -24.036 -6.096 -5.704 1.00 0.00 43 PRO A CA 15
ATOM 9664 C C . PRO A 1 43 ? -23.566 -5.504 -4.380 1.00 0.00 43 PRO A C 15
ATOM 9665 O O . PRO A 1 43 ? -24.372 -5.225 -3.493 1.00 0.00 43 PRO A O 15
ATOM 9676 N N . SER A 1 44 ? -22.256 -5.314 -4.253 1.00 0.00 44 SER A N 15
ATOM 9677 C CA . SER A 1 44 ? -21.679 -4.758 -3.036 1.00 0.00 44 SER A CA 15
ATOM 9678 C C . SER A 1 44 ? -20.948 -3.451 -3.328 1.00 0.00 44 SER A C 15
ATOM 9679 O O . SER A 1 44 ? -19.782 -3.454 -3.723 1.00 0.00 44 SER A O 15
ATOM 9687 N N . SER A 1 45 ? -21.643 -2.335 -3.132 1.00 0.00 45 SER A N 15
ATOM 9688 C CA . SER A 1 45 ? -21.064 -1.020 -3.378 1.00 0.00 45 SER A CA 15
ATOM 9689 C C . SER A 1 45 ? -20.782 -0.296 -2.065 1.00 0.00 45 SER A C 15
ATOM 9690 O O . SER A 1 45 ? -21.690 0.241 -1.432 1.00 0.00 45 SER A O 15
ATOM 9698 N N . GLY A 1 46 ? -19.515 -0.287 -1.661 1.00 0.00 46 GLY A N 15
ATOM 9699 C CA . GLY A 1 46 ? -19.135 0.373 -0.426 1.00 0.00 46 GLY A CA 15
ATOM 9700 C C . GLY A 1 46 ? -18.978 1.872 -0.594 1.00 0.00 46 GLY A C 15
ATOM 9701 O O . GLY A 1 46 ? -19.939 2.604 -0.362 1.00 0.00 46 GLY A O 15
ATOM 9706 N N . GLY A 1 1 ? 4.130 -2.733 19.916 1.00 0.00 1 GLY A N 16
ATOM 9707 C CA . GLY A 1 1 ? 4.773 -3.090 21.168 1.00 0.00 1 GLY A CA 16
ATOM 9708 C C . GLY A 1 1 ? 6.277 -3.214 21.032 1.00 0.00 1 GLY A C 16
ATOM 9709 O O . GLY A 1 1 ? 7.009 -2.247 21.247 1.00 0.00 1 GLY A O 16
ATOM 9713 N N . SER A 1 2 ? 6.741 -4.407 20.675 1.00 0.00 2 SER A N 16
ATOM 9714 C CA . SER A 1 2 ? 8.169 -4.656 20.516 1.00 0.00 2 SER A CA 16
ATOM 9715 C C . SER A 1 2 ? 8.827 -3.546 19.703 1.00 0.00 2 SER A C 16
ATOM 9716 O O . SER A 1 2 ? 8.298 -3.115 18.678 1.00 0.00 2 SER A O 16
ATOM 9724 N N . SER A 1 3 ? 9.984 -3.086 20.168 1.00 0.00 3 SER A N 16
ATOM 9725 C CA . SER A 1 3 ? 10.713 -2.023 19.487 1.00 0.00 3 SER A CA 16
ATOM 9726 C C . SER A 1 3 ? 10.907 -2.356 18.011 1.00 0.00 3 SER A C 16
ATOM 9727 O O . SER A 1 3 ? 11.196 -3.497 17.653 1.00 0.00 3 SER A O 16
ATOM 9735 N N . GLY A 1 4 ? 10.745 -1.350 17.157 1.00 0.00 4 GLY A N 16
ATOM 9736 C CA . GLY A 1 4 ? 10.905 -1.555 15.729 1.00 0.00 4 GLY A CA 16
ATOM 9737 C C . GLY A 1 4 ? 12.236 -1.042 15.215 1.00 0.00 4 GLY A C 16
ATOM 9738 O O . GLY A 1 4 ? 12.280 -0.131 14.388 1.00 0.00 4 GLY A O 16
ATOM 9742 N N . SER A 1 5 ? 13.324 -1.625 15.708 1.00 0.00 5 SER A N 16
ATOM 9743 C CA . SER A 1 5 ? 14.662 -1.217 15.298 1.00 0.00 5 SER A CA 16
ATOM 9744 C C . SER A 1 5 ? 15.154 -2.065 14.128 1.00 0.00 5 SER A C 16
ATOM 9745 O O . SER A 1 5 ? 15.562 -1.538 13.093 1.00 0.00 5 SER A O 16
ATOM 9753 N N . SER A 1 6 ? 15.112 -3.382 14.302 1.00 0.00 6 SER A N 16
ATOM 9754 C CA . SER A 1 6 ? 15.556 -4.304 13.263 1.00 0.00 6 SER A CA 16
ATOM 9755 C C . SER A 1 6 ? 14.377 -4.789 12.427 1.00 0.00 6 SER A C 16
ATOM 9756 O O . SER A 1 6 ? 13.370 -5.253 12.962 1.00 0.00 6 SER A O 16
ATOM 9764 N N . GLY A 1 7 ? 14.509 -4.679 11.108 1.00 0.00 7 GLY A N 16
ATOM 9765 C CA . GLY A 1 7 ? 13.447 -5.110 10.217 1.00 0.00 7 GLY A CA 16
ATOM 9766 C C . GLY A 1 7 ? 13.968 -5.910 9.040 1.00 0.00 7 GLY A C 16
ATOM 9767 O O . GLY A 1 7 ? 15.021 -6.542 9.125 1.00 0.00 7 GLY A O 16
ATOM 9771 N N . THR A 1 8 ? 13.227 -5.885 7.936 1.00 0.00 8 THR A N 16
ATOM 9772 C CA . THR A 1 8 ? 13.618 -6.616 6.737 1.00 0.00 8 THR A CA 16
ATOM 9773 C C . THR A 1 8 ? 14.078 -5.664 5.639 1.00 0.00 8 THR A C 16
ATOM 9774 O O . THR A 1 8 ? 14.754 -6.070 4.695 1.00 0.00 8 THR A O 16
ATOM 9785 N N . GLY A 1 9 ? 13.706 -4.394 5.768 1.00 0.00 9 GLY A N 16
ATOM 9786 C CA . GLY A 1 9 ? 14.090 -3.404 4.779 1.00 0.00 9 GLY A CA 16
ATOM 9787 C C . GLY A 1 9 ? 12.966 -2.441 4.456 1.00 0.00 9 GLY A C 16
ATOM 9788 O O . GLY A 1 9 ? 12.198 -2.055 5.337 1.00 0.00 9 GLY A O 16
ATOM 9792 N N . GLU A 1 10 ? 12.869 -2.049 3.189 1.00 0.00 10 GLU A N 16
ATOM 9793 C CA . GLU A 1 10 ? 11.831 -1.123 2.753 1.00 0.00 10 GLU A CA 16
ATOM 9794 C C . GLU A 1 10 ? 10.753 -1.850 1.954 1.00 0.00 10 GLU A C 16
ATOM 9795 O O . GLU A 1 10 ? 10.857 -3.049 1.698 1.00 0.00 10 GLU A O 16
ATOM 9807 N N . LYS A 1 11 ? 9.718 -1.115 1.564 1.00 0.00 11 LYS A N 16
ATOM 9808 C CA . LYS A 1 11 ? 8.620 -1.686 0.793 1.00 0.00 11 LYS A CA 16
ATOM 9809 C C . LYS A 1 11 ? 8.354 -0.868 -0.466 1.00 0.00 11 LYS A C 16
ATOM 9810 O O . LYS A 1 11 ? 7.635 0.132 -0.445 1.00 0.00 11 LYS A O 16
ATOM 9829 N N . PRO A 1 12 ? 8.946 -1.300 -1.589 1.00 0.00 12 PRO A N 16
ATOM 9830 C CA . PRO A 1 12 ? 8.785 -0.622 -2.879 1.00 0.00 12 PRO A CA 16
ATOM 9831 C C . PRO A 1 12 ? 7.377 -0.776 -3.444 1.00 0.00 12 PRO A C 16
ATOM 9832 O O . PRO A 1 12 ? 6.867 0.119 -4.119 1.00 0.00 12 PRO A O 16
ATOM 9843 N N . PHE A 1 13 ? 6.754 -1.916 -3.165 1.00 0.00 13 PHE A N 16
ATOM 9844 C CA . PHE A 1 13 ? 5.405 -2.187 -3.646 1.00 0.00 13 PHE A CA 16
ATOM 9845 C C . PHE A 1 13 ? 4.398 -2.134 -2.501 1.00 0.00 13 PHE A C 16
ATOM 9846 O O . PHE A 1 13 ? 4.703 -2.523 -1.374 1.00 0.00 13 PHE A O 16
ATOM 9863 N N . GLN A 1 14 ? 3.197 -1.647 -2.799 1.00 0.00 14 GLN A N 16
ATOM 9864 C CA . GLN A 1 14 ? 2.146 -1.541 -1.794 1.00 0.00 14 GLN A CA 16
ATOM 9865 C C . GLN A 1 14 ? 0.790 -1.918 -2.383 1.00 0.00 14 GLN A C 16
ATOM 9866 O O . GLN A 1 14 ? 0.591 -1.861 -3.597 1.00 0.00 14 GLN A O 16
ATOM 9880 N N . CYS A 1 15 ? -0.140 -2.302 -1.515 1.00 0.00 15 CYS A N 16
ATOM 9881 C CA . CYS A 1 15 ? -1.477 -2.689 -1.948 1.00 0.00 15 CYS A CA 16
ATOM 9882 C C . CYS A 1 15 ? -2.388 -1.469 -2.057 1.00 0.00 15 CYS A C 16
ATOM 9883 O O . CYS A 1 15 ? -2.422 -0.624 -1.163 1.00 0.00 15 CYS A O 16
ATOM 9890 N N . LYS A 1 16 ? -3.125 -1.385 -3.159 1.00 0.00 16 LYS A N 16
ATOM 9891 C CA . LYS A 1 16 ? -4.038 -0.271 -3.386 1.00 0.00 16 LYS A CA 16
ATOM 9892 C C . LYS A 1 16 ? -5.450 -0.623 -2.930 1.00 0.00 16 LYS A C 16
ATOM 9893 O O . LYS A 1 16 ? -6.391 0.138 -3.153 1.00 0.00 16 LYS A O 16
ATOM 9912 N N . GLU A 1 17 ? -5.589 -1.780 -2.290 1.00 0.00 17 GLU A N 16
ATOM 9913 C CA . GLU A 1 17 ? -6.888 -2.231 -1.802 1.00 0.00 17 GLU A CA 16
ATOM 9914 C C . GLU A 1 17 ? -7.003 -2.026 -0.294 1.00 0.00 17 GLU A C 16
ATOM 9915 O O . GLU A 1 17 ? -7.996 -1.488 0.197 1.00 0.00 17 GLU A O 16
ATOM 9927 N N . CYS A 1 18 ? -5.981 -2.460 0.436 1.00 0.00 18 CYS A N 16
ATOM 9928 C CA . CYS A 1 18 ? -5.966 -2.326 1.888 1.00 0.00 18 CYS A CA 16
ATOM 9929 C C . CYS A 1 18 ? -4.741 -1.543 2.350 1.00 0.00 18 CYS A C 16
ATOM 9930 O O . CYS A 1 18 ? -4.732 -0.966 3.436 1.00 0.00 18 CYS A O 16
ATOM 9937 N N . GLY A 1 19 ? -3.706 -1.527 1.515 1.00 0.00 19 GLY A N 16
ATOM 9938 C CA . GLY A 1 19 ? -2.489 -0.813 1.854 1.00 0.00 19 GLY A CA 16
ATOM 9939 C C . GLY A 1 19 ? -1.364 -1.744 2.259 1.00 0.00 19 GLY A C 16
ATOM 9940 O O . GLY A 1 19 ? -0.308 -1.295 2.705 1.00 0.00 19 GLY A O 16
ATOM 9944 N N . MET A 1 20 ? -1.590 -3.045 2.106 1.00 0.00 20 MET A N 16
ATOM 9945 C CA . MET A 1 20 ? -0.586 -4.041 2.460 1.00 0.00 20 MET A CA 16
ATOM 9946 C C . MET A 1 20 ? 0.704 -3.815 1.677 1.00 0.00 20 MET A C 16
ATOM 9947 O O . MET A 1 20 ? 0.683 -3.677 0.455 1.00 0.00 20 MET A O 16
ATOM 9961 N N . ASN A 1 21 ? 1.825 -3.778 2.390 1.00 0.00 21 ASN A N 16
ATOM 9962 C CA . ASN A 1 21 ? 3.124 -3.568 1.762 1.00 0.00 21 ASN A CA 16
ATOM 9963 C C . ASN A 1 21 ? 3.814 -4.899 1.479 1.00 0.00 21 ASN A C 16
ATOM 9964 O O . ASN A 1 21 ? 3.711 -5.842 2.264 1.00 0.00 21 ASN A O 16
ATOM 9975 N N . PHE A 1 22 ? 4.517 -4.968 0.354 1.00 0.00 22 PHE A N 16
ATOM 9976 C CA . PHE A 1 22 ? 5.224 -6.184 -0.033 1.00 0.00 22 PHE A CA 16
ATOM 9977 C C . PHE A 1 22 ? 6.617 -5.857 -0.563 1.00 0.00 22 PHE A C 16
ATOM 9978 O O . PHE A 1 22 ? 6.824 -4.826 -1.202 1.00 0.00 22 PHE A O 16
ATOM 9995 N N . SER A 1 23 ? 7.570 -6.744 -0.291 1.00 0.00 23 SER A N 16
ATOM 9996 C CA . SER A 1 23 ? 8.944 -6.549 -0.736 1.00 0.00 23 SER A CA 16
ATOM 9997 C C . SER A 1 23 ? 9.078 -6.837 -2.229 1.00 0.00 23 SER A C 16
ATOM 9998 O O . SER A 1 23 ? 9.612 -6.024 -2.983 1.00 0.00 23 SER A O 16
ATOM 10006 N N . TRP A 1 24 ? 8.589 -7.999 -2.646 1.00 0.00 24 TRP A N 16
ATOM 10007 C CA . TRP A 1 24 ? 8.654 -8.395 -4.049 1.00 0.00 24 TRP A CA 16
ATOM 10008 C C . TRP A 1 24 ? 7.505 -7.782 -4.841 1.00 0.00 24 TRP A C 16
ATOM 10009 O O . TRP A 1 24 ? 6.584 -7.199 -4.267 1.00 0.00 24 TRP A O 16
ATOM 10030 N N . SER A 1 25 ? 7.564 -7.918 -6.162 1.00 0.00 25 SER A N 16
ATOM 10031 C CA . SER A 1 25 ? 6.529 -7.373 -7.033 1.00 0.00 25 SER A CA 16
ATOM 10032 C C . SER A 1 25 ? 5.371 -8.356 -7.181 1.00 0.00 25 SER A C 16
ATOM 10033 O O . SER A 1 25 ? 4.218 -8.021 -6.907 1.00 0.00 25 SER A O 16
ATOM 10041 N N . CYS A 1 26 ? 5.687 -9.570 -7.617 1.00 0.00 26 CYS A N 16
ATOM 10042 C CA . CYS A 1 26 ? 4.674 -10.603 -7.803 1.00 0.00 26 CYS A CA 16
ATOM 10043 C C . CYS A 1 26 ? 3.984 -10.933 -6.483 1.00 0.00 26 CYS A C 16
ATOM 10044 O O . CYS A 1 26 ? 2.781 -11.187 -6.447 1.00 0.00 26 CYS A O 16
ATOM 10052 N N . SER A 1 27 ? 4.756 -10.928 -5.401 1.00 0.00 27 SER A N 16
ATOM 10053 C CA . SER A 1 27 ? 4.221 -11.232 -4.079 1.00 0.00 27 SER A CA 16
ATOM 10054 C C . SER A 1 27 ? 2.911 -10.487 -3.839 1.00 0.00 27 SER A C 16
ATOM 10055 O O . SER A 1 27 ? 1.909 -11.082 -3.440 1.00 0.00 27 SER A O 16
ATOM 10063 N N . LEU A 1 28 ? 2.926 -9.182 -4.086 1.00 0.00 28 LEU A N 16
ATOM 10064 C CA . LEU A 1 28 ? 1.740 -8.354 -3.897 1.00 0.00 28 LEU A CA 16
ATOM 10065 C C . LEU A 1 28 ? 0.547 -8.933 -4.650 1.00 0.00 28 LEU A C 16
ATOM 10066 O O . LEU A 1 28 ? -0.522 -9.140 -4.075 1.00 0.00 28 LEU A O 16
ATOM 10082 N N . PHE A 1 29 ? 0.737 -9.193 -5.940 1.00 0.00 29 PHE A N 16
ATOM 10083 C CA . PHE A 1 29 ? -0.324 -9.749 -6.772 1.00 0.00 29 PHE A CA 16
ATOM 10084 C C . PHE A 1 29 ? -1.012 -10.915 -6.068 1.00 0.00 29 PHE A C 16
ATOM 10085 O O . PHE A 1 29 ? -2.240 -11.008 -6.049 1.00 0.00 29 PHE A O 16
ATOM 10102 N N . LYS A 1 30 ? -0.212 -11.805 -5.490 1.00 0.00 30 LYS A N 16
ATOM 10103 C CA . LYS A 1 30 ? -0.742 -12.966 -4.784 1.00 0.00 30 LYS A CA 16
ATOM 10104 C C . LYS A 1 30 ? -1.742 -12.541 -3.713 1.00 0.00 30 LYS A C 16
ATOM 10105 O O . LYS A 1 30 ? -2.678 -13.277 -3.397 1.00 0.00 30 LYS A O 16
ATOM 10124 N N . HIS A 1 31 ? -1.540 -11.350 -3.159 1.00 0.00 31 HIS A N 16
ATOM 10125 C CA . HIS A 1 31 ? -2.426 -10.827 -2.125 1.00 0.00 31 HIS A CA 16
ATOM 10126 C C . HIS A 1 31 ? -3.575 -10.036 -2.744 1.00 0.00 31 HIS A C 16
ATOM 10127 O O . HIS A 1 31 ? -4.726 -10.160 -2.321 1.00 0.00 31 HIS A O 16
ATOM 10141 N N . LEU A 1 32 ? -3.256 -9.224 -3.745 1.00 0.00 32 LEU A N 16
ATOM 10142 C CA . LEU A 1 32 ? -4.262 -8.412 -4.421 1.00 0.00 32 LEU A CA 16
ATOM 10143 C C . LEU A 1 32 ? -5.477 -9.252 -4.798 1.00 0.00 32 LEU A C 16
ATOM 10144 O O . LEU A 1 32 ? -6.616 -8.795 -4.698 1.00 0.00 32 LEU A O 16
ATOM 10160 N N . ARG A 1 33 ? -5.227 -10.484 -5.230 1.00 0.00 33 ARG A N 16
ATOM 10161 C CA . ARG A 1 33 ? -6.301 -11.389 -5.621 1.00 0.00 33 ARG A CA 16
ATOM 10162 C C . ARG A 1 33 ? -7.357 -11.486 -4.524 1.00 0.00 33 ARG A C 16
ATOM 10163 O O . ARG A 1 33 ? -8.543 -11.664 -4.803 1.00 0.00 33 ARG A O 16
ATOM 10184 N N . SER A 1 34 ? -6.918 -11.367 -3.275 1.00 0.00 34 SER A N 16
ATOM 10185 C CA . SER A 1 34 ? -7.825 -11.445 -2.135 1.00 0.00 34 SER A CA 16
ATOM 10186 C C . SER A 1 34 ? -8.958 -10.433 -2.272 1.00 0.00 34 SER A C 16
ATOM 10187 O O . SER A 1 34 ? -9.963 -10.509 -1.565 1.00 0.00 34 SER A O 16
ATOM 10195 N N . HIS A 1 35 ? -8.789 -9.485 -3.189 1.00 0.00 35 HIS A N 16
ATOM 10196 C CA . HIS A 1 35 ? -9.798 -8.457 -3.420 1.00 0.00 35 HIS A CA 16
ATOM 10197 C C . HIS A 1 35 ? -10.547 -8.715 -4.724 1.00 0.00 35 HIS A C 16
ATOM 10198 O O . HIS A 1 35 ? -11.716 -8.357 -4.860 1.00 0.00 35 HIS A O 16
ATOM 10212 N N . GLU A 1 36 ? -9.864 -9.337 -5.680 1.00 0.00 36 GLU A N 16
ATOM 10213 C CA . GLU A 1 36 ? -10.465 -9.640 -6.974 1.00 0.00 36 GLU A CA 16
ATOM 10214 C C . GLU A 1 36 ? -11.519 -10.736 -6.840 1.00 0.00 36 GLU A C 16
ATOM 10215 O O . GLU A 1 36 ? -12.442 -10.827 -7.650 1.00 0.00 36 GLU A O 16
ATOM 10227 N N . ARG A 1 37 ? -11.373 -11.567 -5.813 1.00 0.00 37 ARG A N 16
ATOM 10228 C CA . ARG A 1 37 ? -12.310 -12.657 -5.573 1.00 0.00 37 ARG A CA 16
ATOM 10229 C C . ARG A 1 37 ? -13.656 -12.123 -5.090 1.00 0.00 37 ARG A C 16
ATOM 10230 O O . ARG A 1 37 ? -14.684 -12.322 -5.737 1.00 0.00 37 ARG A O 16
ATOM 10251 N N . THR A 1 38 ? -13.641 -11.442 -3.949 1.00 0.00 38 THR A N 16
ATOM 10252 C CA . THR A 1 38 ? -14.858 -10.880 -3.378 1.00 0.00 38 THR A CA 16
ATOM 10253 C C . THR A 1 38 ? -15.681 -10.158 -4.439 1.00 0.00 38 THR A C 16
ATOM 10254 O O . THR A 1 38 ? -15.135 -9.628 -5.407 1.00 0.00 38 THR A O 16
ATOM 10265 N N . ASP A 1 39 ? -16.996 -10.141 -4.252 1.00 0.00 39 ASP A N 16
ATOM 10266 C CA . ASP A 1 39 ? -17.894 -9.483 -5.193 1.00 0.00 39 ASP A CA 16
ATOM 10267 C C . ASP A 1 39 ? -18.747 -8.433 -4.487 1.00 0.00 39 ASP A C 16
ATOM 10268 O O . ASP A 1 39 ? -19.160 -8.603 -3.340 1.00 0.00 39 ASP A O 16
ATOM 10277 N N . PRO A 1 40 ? -19.017 -7.321 -5.186 1.00 0.00 40 PRO A N 16
ATOM 10278 C CA . PRO A 1 40 ? -19.822 -6.222 -4.645 1.00 0.00 40 PRO A CA 16
ATOM 10279 C C . PRO A 1 40 ? -21.291 -6.600 -4.493 1.00 0.00 40 PRO A C 16
ATOM 10280 O O . PRO A 1 40 ? -22.074 -6.477 -5.435 1.00 0.00 40 PRO A O 16
ATOM 10291 N N . SER A 1 41 ? -21.659 -7.060 -3.302 1.00 0.00 41 SER A N 16
ATOM 10292 C CA . SER A 1 41 ? -23.034 -7.460 -3.028 1.00 0.00 41 SER A CA 16
ATOM 10293 C C . SER A 1 41 ? -23.588 -6.709 -1.820 1.00 0.00 41 SER A C 16
ATOM 10294 O O . SER A 1 41 ? -22.852 -6.028 -1.108 1.00 0.00 41 SER A O 16
ATOM 10302 N N . GLY A 1 42 ? -24.892 -6.840 -1.597 1.00 0.00 42 GLY A N 16
ATOM 10303 C CA . GLY A 1 42 ? -25.523 -6.170 -0.475 1.00 0.00 42 GLY A CA 16
ATOM 10304 C C . GLY A 1 42 ? -25.620 -4.670 -0.676 1.00 0.00 42 GLY A C 16
ATOM 10305 O O . GLY A 1 42 ? -25.053 -4.111 -1.615 1.00 0.00 42 GLY A O 16
ATOM 10309 N N . PRO A 1 43 ? -26.355 -3.995 0.220 1.00 0.00 43 PRO A N 16
ATOM 10310 C CA . PRO A 1 43 ? -26.542 -2.543 0.157 1.00 0.00 43 PRO A CA 16
ATOM 10311 C C . PRO A 1 43 ? -25.264 -1.779 0.484 1.00 0.00 43 PRO A C 16
ATOM 10312 O O . PRO A 1 43 ? -24.937 -1.566 1.651 1.00 0.00 43 PRO A O 16
ATOM 10323 N N . SER A 1 44 ? -24.544 -1.367 -0.556 1.00 0.00 44 SER A N 16
ATOM 10324 C CA . SER A 1 44 ? -23.299 -0.629 -0.379 1.00 0.00 44 SER A CA 16
ATOM 10325 C C . SER A 1 44 ? -23.102 0.382 -1.505 1.00 0.00 44 SER A C 16
ATOM 10326 O O . SER A 1 44 ? -23.278 0.060 -2.680 1.00 0.00 44 SER A O 16
ATOM 10334 N N . SER A 1 45 ? -22.736 1.605 -1.136 1.00 0.00 45 SER A N 16
ATOM 10335 C CA . SER A 1 45 ? -22.519 2.665 -2.113 1.00 0.00 45 SER A CA 16
ATOM 10336 C C . SER A 1 45 ? -23.507 2.549 -3.270 1.00 0.00 45 SER A C 16
ATOM 10337 O O . SER A 1 45 ? -23.142 2.719 -4.433 1.00 0.00 45 SER A O 16
ATOM 10345 N N . GLY A 1 46 ? -24.762 2.257 -2.941 1.00 0.00 46 GLY A N 16
ATOM 10346 C CA . GLY A 1 46 ? -25.784 2.122 -3.962 1.00 0.00 46 GLY A CA 16
ATOM 10347 C C . GLY A 1 46 ? -26.600 3.388 -4.137 1.00 0.00 46 GLY A C 16
ATOM 10348 O O . GLY A 1 46 ? -27.758 3.303 -4.544 1.00 0.00 46 GLY A O 16
ATOM 10353 N N . GLY A 1 1 ? 5.145 -11.859 23.596 1.00 0.00 1 GLY A N 17
ATOM 10354 C CA . GLY A 1 1 ? 6.433 -11.222 23.798 1.00 0.00 1 GLY A CA 17
ATOM 10355 C C . GLY A 1 1 ? 6.328 -9.943 24.605 1.00 0.00 1 GLY A C 17
ATOM 10356 O O . GLY A 1 1 ? 5.397 -9.159 24.420 1.00 0.00 1 GLY A O 17
ATOM 10360 N N . SER A 1 2 ? 7.283 -9.733 25.505 1.00 0.00 2 SER A N 17
ATOM 10361 C CA . SER A 1 2 ? 7.290 -8.543 26.348 1.00 0.00 2 SER A CA 17
ATOM 10362 C C . SER A 1 2 ? 8.040 -7.401 25.669 1.00 0.00 2 SER A C 17
ATOM 10363 O O . SER A 1 2 ? 7.718 -6.229 25.865 1.00 0.00 2 SER A O 17
ATOM 10371 N N . SER A 1 3 ? 9.043 -7.752 24.871 1.00 0.00 3 SER A N 17
ATOM 10372 C CA . SER A 1 3 ? 9.843 -6.758 24.166 1.00 0.00 3 SER A CA 17
ATOM 10373 C C . SER A 1 3 ? 10.819 -7.428 23.204 1.00 0.00 3 SER A C 17
ATOM 10374 O O . SER A 1 3 ? 11.062 -8.631 23.287 1.00 0.00 3 SER A O 17
ATOM 10382 N N . GLY A 1 4 ? 11.377 -6.639 22.291 1.00 0.00 4 GLY A N 17
ATOM 10383 C CA . GLY A 1 4 ? 12.320 -7.173 21.326 1.00 0.00 4 GLY A CA 17
ATOM 10384 C C . GLY A 1 4 ? 12.847 -6.110 20.381 1.00 0.00 4 GLY A C 17
ATOM 10385 O O . GLY A 1 4 ? 13.165 -4.998 20.803 1.00 0.00 4 GLY A O 17
ATOM 10389 N N . SER A 1 5 ? 12.942 -6.453 19.101 1.00 0.00 5 SER A N 17
ATOM 10390 C CA . SER A 1 5 ? 13.439 -5.522 18.095 1.00 0.00 5 SER A CA 17
ATOM 10391 C C . SER A 1 5 ? 12.541 -5.523 16.862 1.00 0.00 5 SER A C 17
ATOM 10392 O O . SER A 1 5 ? 11.881 -6.518 16.562 1.00 0.00 5 SER A O 17
ATOM 10400 N N . SER A 1 6 ? 12.522 -4.401 16.150 1.00 0.00 6 SER A N 17
ATOM 10401 C CA . SER A 1 6 ? 11.702 -4.270 14.951 1.00 0.00 6 SER A CA 17
ATOM 10402 C C . SER A 1 6 ? 12.516 -3.694 13.797 1.00 0.00 6 SER A C 17
ATOM 10403 O O . SER A 1 6 ? 12.949 -2.543 13.842 1.00 0.00 6 SER A O 17
ATOM 10411 N N . GLY A 1 7 ? 12.720 -4.504 12.762 1.00 0.00 7 GLY A N 17
ATOM 10412 C CA . GLY A 1 7 ? 13.482 -4.058 11.610 1.00 0.00 7 GLY A CA 17
ATOM 10413 C C . GLY A 1 7 ? 12.916 -4.580 10.304 1.00 0.00 7 GLY A C 17
ATOM 10414 O O . GLY A 1 7 ? 12.330 -5.662 10.261 1.00 0.00 7 GLY A O 17
ATOM 10418 N N . THR A 1 8 ? 13.091 -3.810 9.235 1.00 0.00 8 THR A N 17
ATOM 10419 C CA . THR A 1 8 ? 12.591 -4.199 7.923 1.00 0.00 8 THR A CA 17
ATOM 10420 C C . THR A 1 8 ? 13.161 -3.302 6.829 1.00 0.00 8 THR A C 17
ATOM 10421 O O . THR A 1 8 ? 13.589 -2.180 7.094 1.00 0.00 8 THR A O 17
ATOM 10432 N N . GLY A 1 9 ? 13.164 -3.806 5.599 1.00 0.00 9 GLY A N 17
ATOM 10433 C CA . GLY A 1 9 ? 13.684 -3.036 4.483 1.00 0.00 9 GLY A CA 17
ATOM 10434 C C . GLY A 1 9 ? 12.654 -2.086 3.905 1.00 0.00 9 GLY A C 17
ATOM 10435 O O . GLY A 1 9 ? 11.607 -1.854 4.508 1.00 0.00 9 GLY A O 17
ATOM 10439 N N . GLU A 1 10 ? 12.953 -1.534 2.733 1.00 0.00 10 GLU A N 17
ATOM 10440 C CA . GLU A 1 10 ? 12.046 -0.601 2.075 1.00 0.00 10 GLU A CA 17
ATOM 10441 C C . GLU A 1 10 ? 10.931 -1.348 1.348 1.00 0.00 10 GLU A C 17
ATOM 10442 O O . GLU A 1 10 ? 11.151 -2.423 0.789 1.00 0.00 10 GLU A O 17
ATOM 10454 N N . LYS A 1 11 ? 9.735 -0.770 1.359 1.00 0.00 11 LYS A N 17
ATOM 10455 C CA . LYS A 1 11 ? 8.585 -1.379 0.701 1.00 0.00 11 LYS A CA 17
ATOM 10456 C C . LYS A 1 11 ? 8.207 -0.605 -0.558 1.00 0.00 11 LYS A C 17
ATOM 10457 O O . LYS A 1 11 ? 7.435 0.353 -0.519 1.00 0.00 11 LYS A O 17
ATOM 10476 N N . PRO A 1 12 ? 8.761 -1.030 -1.704 1.00 0.00 12 PRO A N 17
ATOM 10477 C CA . PRO A 1 12 ? 8.495 -0.392 -2.996 1.00 0.00 12 PRO A CA 17
ATOM 10478 C C . PRO A 1 12 ? 7.070 -0.637 -3.481 1.00 0.00 12 PRO A C 17
ATOM 10479 O O . PRO A 1 12 ? 6.438 0.251 -4.054 1.00 0.00 12 PRO A O 17
ATOM 10490 N N . PHE A 1 13 ? 6.570 -1.845 -3.247 1.00 0.00 13 PHE A N 17
ATOM 10491 C CA . PHE A 1 13 ? 5.219 -2.207 -3.660 1.00 0.00 13 PHE A CA 17
ATOM 10492 C C . PHE A 1 13 ? 4.245 -2.097 -2.491 1.00 0.00 13 PHE A C 17
ATOM 10493 O O . PHE A 1 13 ? 4.616 -2.315 -1.338 1.00 0.00 13 PHE A O 17
ATOM 10510 N N . GLN A 1 14 ? 2.997 -1.757 -2.799 1.00 0.00 14 GLN A N 17
ATOM 10511 C CA . GLN A 1 14 ? 1.970 -1.616 -1.774 1.00 0.00 14 GLN A CA 17
ATOM 10512 C C . GLN A 1 14 ? 0.600 -2.008 -2.319 1.00 0.00 14 GLN A C 17
ATOM 10513 O O . GLN A 1 14 ? 0.361 -1.952 -3.526 1.00 0.00 14 GLN A O 17
ATOM 10527 N N . CYS A 1 15 ? -0.297 -2.404 -1.422 1.00 0.00 15 CYS A N 17
ATOM 10528 C CA . CYS A 1 15 ? -1.643 -2.806 -1.812 1.00 0.00 15 CYS A CA 17
ATOM 10529 C C . CYS A 1 15 ? -2.582 -1.604 -1.842 1.00 0.00 15 CYS A C 17
ATOM 10530 O O . CYS A 1 15 ? -2.761 -0.916 -0.837 1.00 0.00 15 CYS A O 17
ATOM 10537 N N . LYS A 1 16 ? -3.180 -1.357 -3.003 1.00 0.00 16 LYS A N 17
ATOM 10538 C CA . LYS A 1 16 ? -4.103 -0.239 -3.166 1.00 0.00 16 LYS A CA 17
ATOM 10539 C C . LYS A 1 16 ? -5.496 -0.607 -2.665 1.00 0.00 16 LYS A C 17
ATOM 10540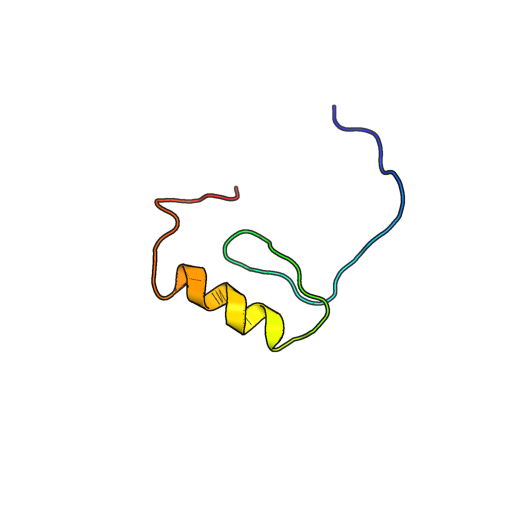 O O . LYS A 1 16 ? -6.447 0.155 -2.837 1.00 0.00 16 LYS A O 17
ATOM 10559 N N . GLU A 1 17 ? -5.608 -1.777 -2.046 1.00 0.00 17 GLU A N 17
ATOM 10560 C CA . GLU A 1 17 ? -6.886 -2.244 -1.521 1.00 0.00 17 GLU A CA 17
ATOM 10561 C C . GLU A 1 17 ? -6.957 -2.048 -0.009 1.00 0.00 17 GLU A C 17
ATOM 10562 O O . GLU A 1 17 ? -7.885 -1.423 0.504 1.00 0.00 17 GLU A O 17
ATOM 10574 N N . CYS A 1 18 ? -5.970 -2.587 0.698 1.00 0.00 18 CYS A N 17
ATOM 10575 C CA . CYS A 1 18 ? -5.919 -2.474 2.151 1.00 0.00 18 CYS A CA 17
ATOM 10576 C C . CYS A 1 18 ? -4.691 -1.682 2.592 1.00 0.00 18 CYS A C 17
ATOM 10577 O O . CYS A 1 18 ? -4.665 -1.114 3.683 1.00 0.00 18 CYS A O 17
ATOM 10584 N N . GLY A 1 19 ? -3.675 -1.649 1.735 1.00 0.00 19 GLY A N 17
ATOM 10585 C CA . GLY A 1 19 ? -2.459 -0.924 2.053 1.00 0.00 19 GLY A CA 17
ATOM 10586 C C . GLY A 1 19 ? -1.305 -1.848 2.390 1.00 0.00 19 GLY A C 17
ATOM 10587 O O . GLY A 1 19 ? -0.219 -1.391 2.745 1.00 0.00 19 GLY A O 17
ATOM 10591 N N . MET A 1 20 ? -1.541 -3.152 2.280 1.00 0.00 20 MET A N 17
ATOM 10592 C CA . MET A 1 20 ? -0.512 -4.142 2.576 1.00 0.00 20 MET A CA 17
ATOM 10593 C C . MET A 1 20 ? 0.748 -3.876 1.759 1.00 0.00 20 MET A C 17
ATOM 10594 O O . MET A 1 20 ? 0.687 -3.709 0.542 1.00 0.00 20 MET A O 17
ATOM 10608 N N . ASN A 1 21 ? 1.891 -3.839 2.438 1.00 0.00 21 ASN A N 17
ATOM 10609 C CA . ASN A 1 21 ? 3.166 -3.593 1.775 1.00 0.00 21 ASN A CA 17
ATOM 10610 C C . ASN A 1 21 ? 3.855 -4.906 1.417 1.00 0.00 21 ASN A C 17
ATOM 10611 O O . ASN A 1 21 ? 3.648 -5.928 2.072 1.00 0.00 21 ASN A O 17
ATOM 10622 N N . PHE A 1 22 ? 4.676 -4.872 0.372 1.00 0.00 22 PHE A N 17
ATOM 10623 C CA . PHE A 1 22 ? 5.396 -6.059 -0.074 1.00 0.00 22 PHE A CA 17
ATOM 10624 C C . PHE A 1 22 ? 6.738 -5.680 -0.693 1.00 0.00 22 PHE A C 17
ATOM 10625 O O . PHE A 1 22 ? 6.833 -4.717 -1.454 1.00 0.00 22 PHE A O 17
ATOM 10642 N N . SER A 1 23 ? 7.773 -6.445 -0.361 1.00 0.00 23 SER A N 17
ATOM 10643 C CA . SER A 1 23 ? 9.111 -6.188 -0.880 1.00 0.00 23 SER A CA 17
ATOM 10644 C C . SER A 1 23 ? 9.199 -6.551 -2.360 1.00 0.00 23 SER A C 17
ATOM 10645 O O . SER A 1 23 ? 9.670 -5.760 -3.177 1.00 0.00 23 SER A O 17
ATOM 10653 N N . TRP A 1 24 ? 8.742 -7.752 -2.696 1.00 0.00 24 TRP A N 17
ATOM 10654 C CA . TRP A 1 24 ? 8.768 -8.221 -4.077 1.00 0.00 24 TRP A CA 17
ATOM 10655 C C . TRP A 1 24 ? 7.642 -7.590 -4.887 1.00 0.00 24 TRP A C 17
ATOM 10656 O O . TRP A 1 24 ? 6.858 -6.797 -4.365 1.00 0.00 24 TRP A O 17
ATOM 10677 N N . SER A 1 25 ? 7.565 -7.947 -6.165 1.00 0.00 25 SER A N 17
ATOM 10678 C CA . SER A 1 25 ? 6.536 -7.413 -7.048 1.00 0.00 25 SER A CA 17
ATOM 10679 C C . SER A 1 25 ? 5.367 -8.386 -7.172 1.00 0.00 25 SER A C 17
ATOM 10680 O O . SER A 1 25 ? 4.227 -8.048 -6.851 1.00 0.00 25 SER A O 17
ATOM 10688 N N . CYS A 1 26 ? 5.659 -9.595 -7.638 1.00 0.00 26 CYS A N 17
ATOM 10689 C CA . CYS A 1 26 ? 4.633 -10.618 -7.805 1.00 0.00 26 CYS A CA 17
ATOM 10690 C C . CYS A 1 26 ? 3.931 -10.905 -6.482 1.00 0.00 26 CYS A C 17
ATOM 10691 O O . CYS A 1 26 ? 2.703 -10.973 -6.421 1.00 0.00 26 CYS A O 17
ATOM 10699 N N . SER A 1 27 ? 4.718 -11.074 -5.424 1.00 0.00 27 SER A N 17
ATOM 10700 C CA . SER A 1 27 ? 4.172 -11.359 -4.102 1.00 0.00 27 SER A CA 17
ATOM 10701 C C . SER A 1 27 ? 2.880 -10.583 -3.869 1.00 0.00 27 SER A C 17
ATOM 10702 O O . SER A 1 27 ? 1.841 -11.164 -3.552 1.00 0.00 27 SER A O 17
ATOM 10710 N N . LEU A 1 28 ? 2.952 -9.266 -4.028 1.00 0.00 28 LEU A N 17
ATOM 10711 C CA . LEU A 1 28 ? 1.789 -8.407 -3.835 1.00 0.00 28 LEU A CA 17
ATOM 10712 C C . LEU A 1 28 ? 0.581 -8.947 -4.595 1.00 0.00 28 LEU A C 17
ATOM 10713 O O . LEU A 1 28 ? -0.499 -9.113 -4.027 1.00 0.00 28 LEU A O 17
ATOM 10729 N N . PHE A 1 29 ? 0.772 -9.222 -5.881 1.00 0.00 29 PHE A N 17
ATOM 10730 C CA . PHE A 1 29 ? -0.301 -9.746 -6.718 1.00 0.00 29 PHE A CA 17
ATOM 10731 C C . PHE A 1 29 ? -1.005 -10.913 -6.033 1.00 0.00 29 PHE A C 17
ATOM 10732 O O . PHE A 1 29 ? -2.234 -10.981 -6.003 1.00 0.00 29 PHE A O 17
ATOM 10749 N N . LYS A 1 30 ? -0.217 -11.832 -5.484 1.00 0.00 30 LYS A N 17
ATOM 10750 C CA . LYS A 1 30 ? -0.763 -12.997 -4.798 1.00 0.00 30 LYS A CA 17
ATOM 10751 C C . LYS A 1 30 ? -1.729 -12.577 -3.695 1.00 0.00 30 LYS A C 17
ATOM 10752 O O . LYS A 1 30 ? -2.641 -13.323 -3.338 1.00 0.00 30 LYS A O 17
ATOM 10771 N N . HIS A 1 31 ? -1.524 -11.377 -3.161 1.00 0.00 31 HIS A N 17
ATOM 10772 C CA . HIS A 1 31 ? -2.379 -10.857 -2.100 1.00 0.00 31 HIS A CA 17
ATOM 10773 C C . HIS A 1 31 ? -3.532 -10.044 -2.681 1.00 0.00 31 HIS A C 17
ATOM 10774 O O . HIS A 1 31 ? -4.669 -10.140 -2.217 1.00 0.00 31 HIS A O 17
ATOM 10788 N N . LEU A 1 32 ? -3.232 -9.243 -3.697 1.00 0.00 32 LEU A N 17
ATOM 10789 C CA . LEU A 1 32 ? -4.243 -8.413 -4.342 1.00 0.00 32 LEU A CA 17
ATOM 10790 C C . LEU A 1 32 ? -5.449 -9.248 -4.760 1.00 0.00 32 LEU A C 17
ATOM 10791 O O . LEU A 1 32 ? -6.589 -8.789 -4.689 1.00 0.00 32 LEU A O 17
ATOM 10807 N N . ARG A 1 33 ? -5.189 -10.478 -5.193 1.00 0.00 33 ARG A N 17
ATOM 10808 C CA . ARG A 1 33 ? -6.253 -11.378 -5.621 1.00 0.00 33 ARG A CA 17
ATOM 10809 C C . ARG A 1 33 ? -7.325 -11.505 -4.542 1.00 0.00 33 ARG A C 17
ATOM 10810 O O . ARG A 1 33 ? -8.492 -11.757 -4.839 1.00 0.00 33 ARG A O 17
ATOM 10831 N N . SER A 1 34 ? -6.919 -11.329 -3.288 1.00 0.00 34 SER A N 17
ATOM 10832 C CA . SER A 1 34 ? -7.843 -11.429 -2.165 1.00 0.00 34 SER A CA 17
ATOM 10833 C C . SER A 1 34 ? -8.971 -10.410 -2.297 1.00 0.00 34 SER A C 17
ATOM 10834 O O . SER A 1 34 ? -9.979 -10.488 -1.594 1.00 0.00 34 SER A O 17
ATOM 10842 N N . HIS A 1 35 ? -8.793 -9.454 -3.204 1.00 0.00 35 HIS A N 17
ATOM 10843 C CA . HIS A 1 35 ? -9.795 -8.419 -3.430 1.00 0.00 35 HIS A CA 17
ATOM 10844 C C . HIS A 1 35 ? -10.499 -8.628 -4.767 1.00 0.00 35 HIS A C 17
ATOM 10845 O O . HIS A 1 35 ? -11.653 -8.236 -4.939 1.00 0.00 35 HIS A O 17
ATOM 10859 N N . GLU A 1 36 ? -9.797 -9.248 -5.710 1.00 0.00 36 GLU A N 17
ATOM 10860 C CA . GLU A 1 36 ? -10.355 -9.506 -7.032 1.00 0.00 36 GLU A CA 17
ATOM 10861 C C . GLU A 1 36 ? -11.441 -10.576 -6.964 1.00 0.00 36 GLU A C 17
ATOM 10862 O O . GLU A 1 36 ? -12.411 -10.540 -7.722 1.00 0.00 36 GLU A O 17
ATOM 10874 N N . ARG A 1 37 ? -11.270 -11.527 -6.052 1.00 0.00 37 ARG A N 17
ATOM 10875 C CA . ARG A 1 37 ? -12.233 -12.609 -5.886 1.00 0.00 37 ARG A CA 17
ATOM 10876 C C . ARG A 1 37 ? -13.311 -12.227 -4.876 1.00 0.00 37 ARG A C 17
ATOM 10877 O O . ARG A 1 37 ? -14.502 -12.233 -5.188 1.00 0.00 37 ARG A O 17
ATOM 10898 N N . THR A 1 38 ? -12.884 -11.894 -3.661 1.00 0.00 38 THR A N 17
ATOM 10899 C CA . THR A 1 38 ? -13.812 -11.511 -2.604 1.00 0.00 38 THR A CA 17
ATOM 10900 C C . THR A 1 38 ? -13.794 -10.003 -2.377 1.00 0.00 38 THR A C 17
ATOM 10901 O O . THR A 1 38 ? -12.769 -9.349 -2.571 1.00 0.00 38 THR A O 17
ATOM 10912 N N . ASP A 1 39 ? -14.933 -9.459 -1.964 1.00 0.00 39 ASP A N 17
ATOM 10913 C CA . ASP A 1 39 ? -15.047 -8.028 -1.708 1.00 0.00 39 ASP A CA 17
ATOM 10914 C C . ASP A 1 39 ? -14.590 -7.690 -0.293 1.00 0.00 39 ASP A C 17
ATOM 10915 O O . ASP A 1 39 ? -14.939 -8.365 0.676 1.00 0.00 39 ASP A O 17
ATOM 10924 N N . PRO A 1 40 ? -13.790 -6.621 -0.168 1.00 0.00 40 PRO A N 17
ATOM 10925 C CA . PRO A 1 40 ? -13.267 -6.170 1.125 1.00 0.00 40 PRO A CA 17
ATOM 10926 C C . PRO A 1 40 ? -14.355 -5.582 2.017 1.00 0.00 40 PRO A C 17
ATOM 10927 O O . PRO A 1 40 ? -15.334 -5.018 1.528 1.00 0.00 40 PRO A O 17
ATOM 10938 N N . SER A 1 41 ? -14.176 -5.716 3.327 1.00 0.00 41 SER A N 17
ATOM 10939 C CA . SER A 1 41 ? -15.145 -5.200 4.287 1.00 0.00 41 SER A CA 17
ATOM 10940 C C . SER A 1 41 ? -14.441 -4.498 5.445 1.00 0.00 41 SER A C 17
ATOM 10941 O O . SER A 1 41 ? -13.661 -5.109 6.174 1.00 0.00 41 SER A O 17
ATOM 10949 N N . GLY A 1 42 ? -14.724 -3.209 5.607 1.00 0.00 42 GLY A N 17
ATOM 10950 C CA . GLY A 1 42 ? -14.111 -2.444 6.676 1.00 0.00 42 GLY A CA 17
ATOM 10951 C C . GLY A 1 42 ? -13.316 -1.260 6.161 1.00 0.00 42 GLY A C 17
ATOM 10952 O O . GLY A 1 42 ? -13.178 -1.057 4.955 1.00 0.00 42 GLY A O 17
ATOM 10956 N N . PRO A 1 43 ? -12.779 -0.454 7.088 1.00 0.00 43 PRO A N 17
ATOM 10957 C CA . PRO A 1 43 ? -11.986 0.730 6.745 1.00 0.00 43 PRO A CA 17
ATOM 10958 C C . PRO A 1 43 ? -10.635 0.366 6.137 1.00 0.00 43 PRO A C 17
ATOM 10959 O O . PRO A 1 43 ? -10.107 -0.719 6.379 1.00 0.00 43 PRO A O 17
ATOM 10970 N N . SER A 1 44 ? -10.082 1.281 5.347 1.00 0.00 44 SER A N 17
ATOM 10971 C CA . SER A 1 44 ? -8.794 1.055 4.702 1.00 0.00 44 SER A CA 17
ATOM 10972 C C . SER A 1 44 ? -7.888 2.272 4.857 1.00 0.00 44 SER A C 17
ATOM 10973 O O . SER A 1 44 ? -8.214 3.366 4.396 1.00 0.00 44 SER A O 17
ATOM 10981 N N . SER A 1 45 ? -6.747 2.074 5.510 1.00 0.00 45 SER A N 17
ATOM 10982 C CA . SER A 1 45 ? -5.794 3.155 5.730 1.00 0.00 45 SER A CA 17
ATOM 10983 C C . SER A 1 45 ? -5.146 3.584 4.417 1.00 0.00 45 SER A C 17
ATOM 10984 O O . SER A 1 45 ? -4.655 2.754 3.654 1.00 0.00 45 SER A O 17
ATOM 10992 N N . GLY A 1 46 ? -5.150 4.889 4.161 1.00 0.00 46 GLY A N 17
ATOM 10993 C CA . GLY A 1 46 ? -4.561 5.407 2.940 1.00 0.00 46 GLY A CA 17
ATOM 10994 C C . GLY A 1 46 ? -3.063 5.183 2.878 1.00 0.00 46 GLY A C 17
ATOM 10995 O O . GLY A 1 46 ? -2.503 4.618 3.816 1.00 0.00 46 GLY A O 17
ATOM 11000 N N . GLY A 1 1 ? 0.215 8.054 5.098 1.00 0.00 1 GLY A N 18
ATOM 11001 C CA . GLY A 1 1 ? 1.013 6.894 4.749 1.00 0.00 1 GLY A CA 18
ATOM 11002 C C . GLY A 1 1 ? 2.315 6.832 5.524 1.00 0.00 1 GLY A C 18
ATOM 11003 O O . GLY A 1 1 ? 3.305 7.453 5.138 1.00 0.00 1 GLY A O 18
ATOM 11007 N N . SER A 1 2 ? 2.313 6.082 6.621 1.00 0.00 2 SER A N 18
ATOM 11008 C CA . SER A 1 2 ? 3.501 5.945 7.455 1.00 0.00 2 SER A CA 18
ATOM 11009 C C . SER A 1 2 ? 4.302 4.707 7.063 1.00 0.00 2 SER A C 18
ATOM 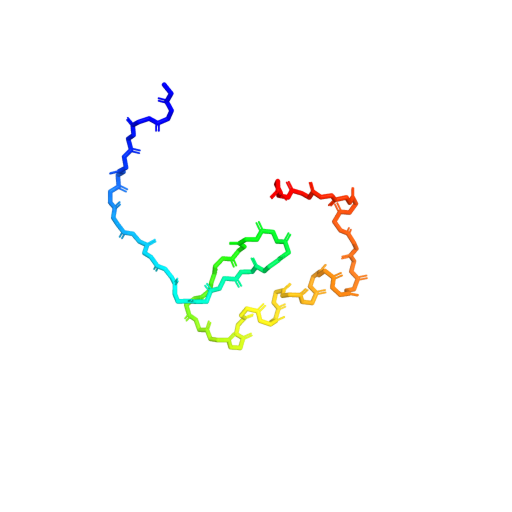11010 O O . SER A 1 2 ? 4.771 3.960 7.921 1.00 0.00 2 SER A O 18
ATOM 11018 N N . SER A 1 3 ? 4.452 4.496 5.759 1.00 0.00 3 SER A N 18
ATOM 11019 C CA . SER A 1 3 ? 5.192 3.347 5.251 1.00 0.00 3 SER A CA 18
ATOM 11020 C C . SER A 1 3 ? 6.414 3.061 6.118 1.00 0.00 3 SER A C 18
ATOM 11021 O O . SER A 1 3 ? 6.732 1.907 6.401 1.00 0.00 3 SER A O 18
ATOM 11029 N N . GLY A 1 4 ? 7.097 4.122 6.537 1.00 0.00 4 GLY A N 18
ATOM 11030 C CA . GLY A 1 4 ? 8.276 3.965 7.368 1.00 0.00 4 GLY A CA 18
ATOM 11031 C C . GLY A 1 4 ? 8.930 5.291 7.703 1.00 0.00 4 GLY A C 18
ATOM 11032 O O . GLY A 1 4 ? 9.767 5.786 6.948 1.00 0.00 4 GLY A O 18
ATOM 11036 N N . SER A 1 5 ? 8.547 5.869 8.837 1.00 0.00 5 SER A N 18
ATOM 11037 C CA . SER A 1 5 ? 9.097 7.148 9.268 1.00 0.00 5 SER A CA 18
ATOM 11038 C C . SER A 1 5 ? 10.620 7.086 9.345 1.00 0.00 5 SER A C 18
ATOM 11039 O O . SER A 1 5 ? 11.318 7.852 8.680 1.00 0.00 5 SER A O 18
ATOM 11047 N N . SER A 1 6 ? 11.128 6.168 10.161 1.00 0.00 6 SER A N 18
ATOM 11048 C CA . SER A 1 6 ? 12.567 6.007 10.329 1.00 0.00 6 SER A CA 18
ATOM 11049 C C . SER A 1 6 ? 12.923 4.548 10.594 1.00 0.00 6 SER A C 18
ATOM 11050 O O . SER A 1 6 ? 12.290 3.881 11.412 1.00 0.00 6 SER A O 18
ATOM 11058 N N . GLY A 1 7 ? 13.943 4.058 9.896 1.00 0.00 7 GLY A N 18
ATOM 11059 C CA . GLY A 1 7 ? 14.367 2.681 10.069 1.00 0.00 7 GLY A CA 18
ATOM 11060 C C . GLY A 1 7 ? 15.095 2.141 8.854 1.00 0.00 7 GLY A C 18
ATOM 11061 O O . GLY A 1 7 ? 15.859 2.859 8.208 1.00 0.00 7 GLY A O 18
ATOM 11065 N N . THR A 1 8 ? 14.859 0.870 8.541 1.00 0.00 8 THR A N 18
ATOM 11066 C CA . THR A 1 8 ? 15.500 0.233 7.397 1.00 0.00 8 THR A CA 18
ATOM 11067 C C . THR A 1 8 ? 14.640 -0.898 6.845 1.00 0.00 8 THR A C 18
ATOM 11068 O O . THR A 1 8 ? 13.964 -1.600 7.596 1.00 0.00 8 THR A O 18
ATOM 11079 N N . GLY A 1 9 ? 14.672 -1.071 5.527 1.00 0.00 9 GLY A N 18
ATOM 11080 C CA . GLY A 1 9 ? 13.892 -2.120 4.897 1.00 0.00 9 GLY A CA 18
ATOM 11081 C C . GLY A 1 9 ? 12.528 -1.636 4.447 1.00 0.00 9 GLY A C 18
ATOM 11082 O O . GLY A 1 9 ? 11.513 -2.274 4.727 1.00 0.00 9 GLY A O 18
ATOM 11086 N N . GLU A 1 10 ? 12.503 -0.505 3.749 1.00 0.00 10 GLU A N 18
ATOM 11087 C CA . GLU A 1 10 ? 11.252 0.064 3.263 1.00 0.00 10 GLU A CA 18
ATOM 11088 C C . GLU A 1 10 ? 10.645 -0.811 2.169 1.00 0.00 10 GLU A C 18
ATOM 11089 O O . GLU A 1 10 ? 11.356 -1.534 1.471 1.00 0.00 10 GLU A O 18
ATOM 11101 N N . LYS A 1 11 ? 9.326 -0.740 2.027 1.00 0.00 11 LYS A N 18
ATOM 11102 C CA . LYS A 1 11 ? 8.622 -1.524 1.019 1.00 0.00 11 LYS A CA 18
ATOM 11103 C C . LYS A 1 11 ? 8.346 -0.687 -0.226 1.00 0.00 11 LYS A C 18
ATOM 11104 O O . LYS A 1 11 ? 7.662 0.335 -0.177 1.00 0.00 11 LYS A O 18
ATOM 11123 N N . PRO A 1 12 ? 8.889 -1.130 -1.370 1.00 0.00 12 PRO A N 18
ATOM 11124 C CA . PRO A 1 12 ? 8.713 -0.437 -2.650 1.00 0.00 12 PRO A CA 18
ATOM 11125 C C . PRO A 1 12 ? 7.284 -0.541 -3.173 1.00 0.00 12 PRO A C 18
ATOM 11126 O O . PRO A 1 12 ? 6.676 0.462 -3.548 1.00 0.00 12 PRO A O 18
ATOM 11137 N N . PHE A 1 13 ? 6.754 -1.759 -3.196 1.00 0.00 13 PHE A N 18
ATOM 11138 C CA . PHE A 1 13 ? 5.396 -1.993 -3.674 1.00 0.00 13 PHE A CA 18
ATOM 11139 C C . PHE A 1 13 ? 4.396 -1.928 -2.524 1.00 0.00 13 PHE A C 18
ATOM 11140 O O . PHE A 1 13 ? 4.751 -2.144 -1.366 1.00 0.00 13 PHE A O 18
ATOM 11157 N N . GLN A 1 14 ? 3.144 -1.627 -2.854 1.00 0.00 14 GLN A N 18
ATOM 11158 C CA . GLN A 1 14 ? 2.092 -1.532 -1.848 1.00 0.00 14 GLN A CA 18
ATOM 11159 C C . GLN A 1 14 ? 0.747 -1.964 -2.424 1.00 0.00 14 GLN A C 18
ATOM 11160 O O . GLN A 1 14 ? 0.542 -1.935 -3.638 1.00 0.00 14 GLN A O 18
ATOM 11174 N N . CYS A 1 15 ? -0.166 -2.365 -1.546 1.00 0.00 15 CYS A N 18
ATOM 11175 C CA . CYS A 1 15 ? -1.491 -2.804 -1.967 1.00 0.00 15 CYS A CA 18
ATOM 11176 C C . CYS A 1 15 ? -2.450 -1.622 -2.065 1.00 0.00 15 CYS A C 18
ATOM 11177 O O . CYS A 1 15 ? -2.659 -0.895 -1.093 1.00 0.00 15 CYS A O 18
ATOM 11184 N N . LYS A 1 16 ? -3.032 -1.435 -3.245 1.00 0.00 16 LYS A N 18
ATOM 11185 C CA . LYS A 1 16 ? -3.970 -0.343 -3.472 1.00 0.00 16 LYS A CA 18
ATOM 11186 C C . LYS A 1 16 ? -5.368 -0.717 -2.987 1.00 0.00 16 LYS A C 18
ATOM 11187 O O . LYS A 1 16 ? -6.319 0.043 -3.164 1.00 0.00 16 LYS A O 18
ATOM 11206 N N . GLU A 1 17 ? -5.482 -1.891 -2.375 1.00 0.00 17 GLU A N 18
ATOM 11207 C CA . GLU A 1 17 ? -6.764 -2.364 -1.864 1.00 0.00 17 GLU A CA 18
ATOM 11208 C C . GLU A 1 17 ? -6.886 -2.094 -0.367 1.00 0.00 17 GLU A C 18
ATOM 11209 O O . GLU A 1 17 ? -7.807 -1.408 0.078 1.00 0.00 17 GLU A O 18
ATOM 11221 N N . CYS A 1 18 ? -5.952 -2.640 0.405 1.00 0.00 18 CYS A N 18
ATOM 11222 C CA . CYS A 1 18 ? -5.955 -2.460 1.851 1.00 0.00 18 CYS A CA 18
ATOM 11223 C C . CYS A 1 18 ? -4.726 -1.677 2.304 1.00 0.00 18 CYS A C 18
ATOM 11224 O O . CYS A 1 18 ? -4.720 -1.077 3.378 1.00 0.00 18 CYS A O 18
ATOM 11231 N N . GLY A 1 19 ? -3.686 -1.686 1.475 1.00 0.00 19 GLY A N 18
ATOM 11232 C CA . GLY A 1 19 ? -2.466 -0.974 1.807 1.00 0.00 19 GLY A CA 18
ATOM 11233 C C . GLY A 1 19 ? -1.307 -1.909 2.088 1.00 0.00 19 GLY A C 18
ATOM 11234 O O . GLY A 1 19 ? -0.160 -1.473 2.191 1.00 0.00 19 GLY A O 18
ATOM 11238 N N . MET A 1 20 ? -1.605 -3.198 2.214 1.00 0.00 20 MET A N 18
ATOM 11239 C CA . MET A 1 20 ? -0.578 -4.197 2.486 1.00 0.00 20 MET A CA 18
ATOM 11240 C C . MET A 1 20 ? 0.656 -3.957 1.621 1.00 0.00 20 MET A C 18
ATOM 11241 O O . MET A 1 20 ? 0.550 -3.783 0.408 1.00 0.00 20 MET A O 18
ATOM 11255 N N . ASN A 1 21 ? 1.824 -3.948 2.254 1.00 0.00 21 ASN A N 18
ATOM 11256 C CA . ASN A 1 21 ? 3.078 -3.729 1.542 1.00 0.00 21 ASN A CA 18
ATOM 11257 C C . ASN A 1 21 ? 3.801 -5.049 1.294 1.00 0.00 21 ASN A C 18
ATOM 11258 O O . ASN A 1 21 ? 3.592 -6.028 2.011 1.00 0.00 21 ASN A O 18
ATOM 11269 N N . PHE A 1 22 ? 4.654 -5.068 0.275 1.00 0.00 22 PHE A N 18
ATOM 11270 C CA . PHE A 1 22 ? 5.409 -6.267 -0.068 1.00 0.00 22 PHE A CA 18
ATOM 11271 C C . PHE A 1 22 ? 6.782 -5.905 -0.627 1.00 0.00 22 PHE A C 18
ATOM 11272 O O . PHE A 1 22 ? 6.936 -4.898 -1.318 1.00 0.00 22 PHE A O 18
ATOM 11289 N N . SER A 1 23 ? 7.776 -6.733 -0.322 1.00 0.00 23 SER A N 18
ATOM 11290 C CA . SER A 1 23 ? 9.137 -6.499 -0.790 1.00 0.00 23 SER A CA 18
ATOM 11291 C C . SER A 1 23 ? 9.345 -7.096 -2.178 1.00 0.00 23 SER A C 18
ATOM 11292 O O . SER A 1 23 ? 10.431 -7.575 -2.503 1.00 0.00 23 SER A O 18
ATOM 11300 N N . TRP A 1 24 ? 8.296 -7.063 -2.992 1.00 0.00 24 TRP A N 18
ATOM 11301 C CA . TRP A 1 24 ? 8.362 -7.601 -4.346 1.00 0.00 24 TRP A CA 18
ATOM 11302 C C . TRP A 1 24 ? 7.195 -7.099 -5.189 1.00 0.00 24 TRP A C 18
ATOM 11303 O O . TRP A 1 24 ? 6.303 -6.416 -4.687 1.00 0.00 24 TRP A O 18
ATOM 11324 N N . SER A 1 25 ? 7.208 -7.442 -6.473 1.00 0.00 25 SER A N 18
ATOM 11325 C CA . SER A 1 25 ? 6.151 -7.023 -7.387 1.00 0.00 25 SER A CA 18
ATOM 11326 C C . SER A 1 25 ? 5.097 -8.116 -7.537 1.00 0.00 25 SER A C 18
ATOM 11327 O O . SER A 1 25 ? 3.901 -7.833 -7.614 1.00 0.00 25 SER A O 18
ATOM 11335 N N . CYS A 1 26 ? 5.550 -9.364 -7.577 1.00 0.00 26 CYS A N 18
ATOM 11336 C CA . CYS A 1 26 ? 4.647 -10.501 -7.718 1.00 0.00 26 CYS A CA 18
ATOM 11337 C C . CYS A 1 26 ? 3.938 -10.799 -6.401 1.00 0.00 26 CYS A C 18
ATOM 11338 O O . CYS A 1 26 ? 2.710 -10.846 -6.343 1.00 0.00 26 CYS A O 18
ATOM 11346 N N . SER A 1 27 ? 4.721 -11.001 -5.346 1.00 0.00 27 SER A N 18
ATOM 11347 C CA . SER A 1 27 ? 4.169 -11.300 -4.030 1.00 0.00 27 SER A CA 18
ATOM 11348 C C . SER A 1 27 ? 2.866 -10.540 -3.802 1.00 0.00 27 SER A C 18
ATOM 11349 O O . SER A 1 27 ? 1.825 -11.137 -3.522 1.00 0.00 27 SER A O 18
ATOM 11357 N N . LEU A 1 28 ? 2.931 -9.219 -3.924 1.00 0.00 28 LEU A N 18
ATOM 11358 C CA . LEU A 1 28 ? 1.757 -8.374 -3.732 1.00 0.00 28 LEU A CA 18
ATOM 11359 C C . LEU A 1 28 ? 0.566 -8.909 -4.520 1.00 0.00 28 LEU A C 18
ATOM 11360 O O . LEU A 1 28 ? -0.530 -9.064 -3.981 1.00 0.00 28 LEU A O 18
ATOM 11376 N N . PHE A 1 29 ? 0.788 -9.192 -5.799 1.00 0.00 29 PHE A N 18
ATOM 11377 C CA . PHE A 1 29 ? -0.266 -9.711 -6.662 1.00 0.00 29 PHE A CA 18
ATOM 11378 C C . PHE A 1 29 ? -0.990 -10.877 -5.995 1.00 0.00 29 PHE A C 18
ATOM 11379 O O . PHE A 1 29 ? -2.218 -10.893 -5.910 1.00 0.00 29 PHE A O 18
ATOM 11396 N N . LYS A 1 30 ? -0.220 -11.851 -5.523 1.00 0.00 30 LYS A N 18
ATOM 11397 C CA . LYS A 1 30 ? -0.786 -13.021 -4.862 1.00 0.00 30 LYS A CA 18
ATOM 11398 C C . LYS A 1 30 ? -1.731 -12.608 -3.738 1.00 0.00 30 LYS A C 18
ATOM 11399 O O . LYS A 1 30 ? -2.612 -13.372 -3.342 1.00 0.00 30 LYS A O 18
ATOM 11418 N N . HIS A 1 31 ? -1.543 -11.395 -3.229 1.00 0.00 31 HIS A N 18
ATOM 11419 C CA . HIS A 1 31 ? -2.381 -10.880 -2.152 1.00 0.00 31 HIS A CA 18
ATOM 11420 C C . HIS A 1 31 ? -3.534 -10.050 -2.710 1.00 0.00 31 HIS A C 18
ATOM 11421 O O . HIS A 1 31 ? -4.664 -10.137 -2.229 1.00 0.00 31 HIS A O 18
ATOM 11435 N N . LEU A 1 32 ? -3.240 -9.246 -3.726 1.00 0.00 32 LEU A N 18
ATOM 11436 C CA . LEU A 1 32 ? -4.252 -8.400 -4.349 1.00 0.00 32 LEU A CA 18
ATOM 11437 C C . LEU A 1 32 ? -5.473 -9.219 -4.754 1.00 0.00 32 LEU A C 18
ATOM 11438 O O . LEU A 1 32 ? -6.603 -8.733 -4.706 1.00 0.00 32 LEU A O 18
ATOM 11454 N N . ARG A 1 33 ? -5.238 -10.466 -5.150 1.00 0.00 33 ARG A N 18
ATOM 11455 C CA . ARG A 1 33 ? -6.318 -11.353 -5.562 1.00 0.00 33 ARG A CA 18
ATOM 11456 C C . ARG A 1 33 ? -7.411 -11.410 -4.499 1.00 0.00 33 ARG A C 18
ATOM 11457 O O . ARG A 1 33 ? -8.599 -11.457 -4.817 1.00 0.00 33 ARG A O 18
ATOM 11478 N N . SER A 1 34 ? -6.999 -11.406 -3.235 1.00 0.00 34 SER A N 18
ATOM 11479 C CA . SER A 1 34 ? -7.943 -11.462 -2.124 1.00 0.00 34 SER A CA 18
ATOM 11480 C C . SER A 1 34 ? -9.077 -10.461 -2.324 1.00 0.00 34 SER A C 18
ATOM 11481 O O . SER A 1 34 ? -10.144 -10.587 -1.723 1.00 0.00 34 SER A O 18
ATOM 11489 N N . 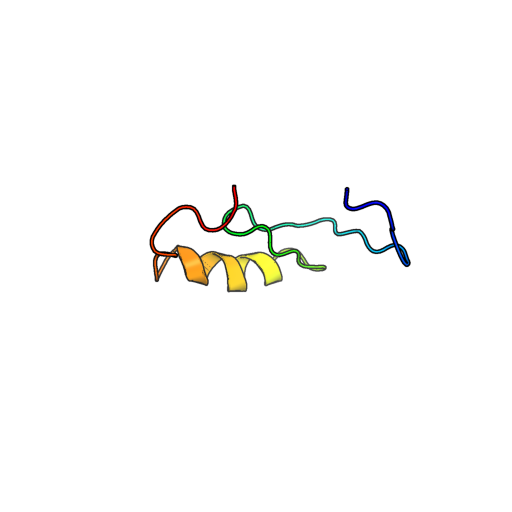HIS A 1 35 ? -8.838 -9.467 -3.173 1.00 0.00 35 HIS A N 18
ATOM 11490 C CA . HIS A 1 35 ? -9.839 -8.444 -3.453 1.00 0.00 35 HIS A CA 18
ATOM 11491 C C . HIS A 1 35 ? -10.526 -8.708 -4.790 1.00 0.00 35 HIS A C 18
ATOM 11492 O O . HIS A 1 35 ? -11.690 -8.359 -4.979 1.00 0.00 35 HIS A O 18
ATOM 11506 N N . GLU A 1 36 ? -9.795 -9.325 -5.713 1.00 0.00 36 GLU A N 18
ATOM 11507 C CA . GLU A 1 36 ? -10.335 -9.634 -7.032 1.00 0.00 36 GLU A CA 18
ATOM 11508 C C . GLU A 1 36 ? -11.419 -10.705 -6.940 1.00 0.00 36 GLU A C 18
ATOM 11509 O O . GLU A 1 36 ? -12.336 -10.746 -7.759 1.00 0.00 36 GLU A O 18
ATOM 11521 N N . ARG A 1 37 ? -11.304 -11.569 -5.936 1.00 0.00 37 ARG A N 18
ATOM 11522 C CA . ARG A 1 37 ? -12.272 -12.640 -5.737 1.00 0.00 37 ARG A CA 18
ATOM 11523 C C . ARG A 1 37 ? -13.016 -12.463 -4.417 1.00 0.00 37 ARG A C 18
ATOM 11524 O O . ARG A 1 37 ? -12.518 -12.839 -3.355 1.00 0.00 37 ARG A O 18
ATOM 11545 N N . THR A 1 38 ? -14.212 -11.886 -4.489 1.00 0.00 38 THR A N 18
ATOM 11546 C CA . THR A 1 38 ? -15.023 -11.657 -3.301 1.00 0.00 38 THR A CA 18
ATOM 11547 C C . THR A 1 38 ? -16.510 -11.738 -3.626 1.00 0.00 38 THR A C 18
ATOM 11548 O O . THR A 1 38 ? -17.002 -11.031 -4.506 1.00 0.00 38 THR A O 18
ATOM 11559 N N . ASP A 1 39 ? -17.221 -12.603 -2.911 1.00 0.00 39 ASP A N 18
ATOM 11560 C CA . ASP A 1 39 ? -18.654 -12.775 -3.124 1.00 0.00 39 ASP A CA 18
ATOM 11561 C C . ASP A 1 39 ? -19.420 -11.526 -2.697 1.00 0.00 39 ASP A C 18
ATOM 11562 O O . ASP A 1 39 ? -20.125 -10.901 -3.489 1.00 0.00 39 ASP A O 18
ATOM 11571 N N . PRO A 1 40 ? -19.280 -11.154 -1.416 1.00 0.00 40 PRO A N 18
ATOM 11572 C CA . PRO A 1 40 ? -19.952 -9.978 -0.856 1.00 0.00 40 PRO A CA 18
ATOM 11573 C C . PRO A 1 40 ? -19.383 -8.672 -1.399 1.00 0.00 40 PRO A C 18
ATOM 11574 O O . PRO A 1 40 ? -18.603 -8.672 -2.351 1.00 0.00 40 PRO A O 18
ATOM 11585 N N . SER A 1 41 ? -19.778 -7.560 -0.787 1.00 0.00 41 SER A N 18
ATOM 11586 C CA . SER A 1 41 ? -19.310 -6.246 -1.212 1.00 0.00 41 SER A CA 18
ATOM 11587 C C . SER A 1 41 ? -18.173 -5.760 -0.319 1.00 0.00 41 SER A C 18
ATOM 11588 O O . SER A 1 41 ? -17.423 -4.856 -0.686 1.00 0.00 41 SER A O 18
ATOM 11596 N N . GLY A 1 42 ? -18.051 -6.367 0.857 1.00 0.00 42 GLY A N 18
ATOM 11597 C CA . GLY A 1 42 ? -17.004 -5.983 1.786 1.00 0.00 42 GLY A CA 18
ATOM 11598 C C . GLY A 1 42 ? -17.542 -5.660 3.166 1.00 0.00 42 GLY A C 18
ATOM 11599 O O . GLY A 1 42 ? -18.732 -5.405 3.347 1.00 0.00 42 GLY A O 18
ATOM 11603 N N . PRO A 1 43 ? -16.652 -5.671 4.169 1.00 0.00 43 PRO A N 18
ATOM 11604 C CA . PRO A 1 43 ? -17.022 -5.380 5.558 1.00 0.00 43 PRO A CA 18
ATOM 11605 C C . PRO A 1 43 ? -17.386 -3.914 5.766 1.00 0.00 43 PRO A C 18
ATOM 11606 O O . PRO A 1 43 ? -16.879 -3.034 5.071 1.00 0.00 43 PRO A O 18
ATOM 11617 N N . SER A 1 44 ? -18.268 -3.659 6.727 1.00 0.00 44 SER A N 18
ATOM 11618 C CA . SER A 1 44 ? -18.702 -2.299 7.024 1.00 0.00 44 SER A CA 18
ATOM 11619 C C . SER A 1 44 ? -17.506 -1.358 7.131 1.00 0.00 44 SER A C 18
ATOM 11620 O O . SER A 1 44 ? -16.610 -1.566 7.949 1.00 0.00 44 SER A O 18
ATOM 11628 N N . SER A 1 45 ? -17.501 -0.321 6.299 1.00 0.00 45 SER A N 18
ATOM 11629 C CA . SER A 1 45 ? -16.414 0.651 6.296 1.00 0.00 45 SER A CA 18
ATOM 11630 C C . SER A 1 45 ? -16.749 1.838 5.398 1.00 0.00 45 SER A C 18
ATOM 11631 O O . SER A 1 45 ? -17.426 1.690 4.381 1.00 0.00 45 SER A O 18
ATOM 11639 N N . GLY A 1 46 ? -16.270 3.017 5.782 1.00 0.00 46 GLY A N 18
ATOM 11640 C CA . GLY A 1 46 ? -16.529 4.213 5.002 1.00 0.00 46 GLY A CA 18
ATOM 11641 C C . GLY A 1 46 ? -15.282 4.741 4.320 1.00 0.00 46 GLY A C 18
ATOM 11642 O O . GLY A 1 46 ? -15.254 5.913 3.947 1.00 0.00 46 GLY A O 18
ATOM 11647 N N . GLY A 1 1 ? 0.225 9.046 10.793 1.00 0.00 1 GLY A N 19
ATOM 11648 C CA . GLY A 1 1 ? 1.570 8.547 11.016 1.00 0.00 1 GLY A CA 19
ATOM 11649 C C . GLY A 1 1 ? 1.579 7.157 11.622 1.00 0.00 1 GLY A C 19
ATOM 11650 O O . GLY A 1 1 ? 1.096 6.203 11.012 1.00 0.00 1 GLY A O 19
ATOM 11654 N N . SER A 1 2 ? 2.132 7.041 12.825 1.00 0.00 2 SER A N 19
ATOM 11655 C CA . SER A 1 2 ? 2.208 5.756 13.511 1.00 0.00 2 SER A CA 19
ATOM 11656 C C . SER A 1 2 ? 2.547 4.637 12.531 1.00 0.00 2 SER A C 19
ATOM 11657 O O . SER A 1 2 ? 1.973 3.549 12.591 1.00 0.00 2 SER A O 19
ATOM 11665 N N . SER A 1 3 ? 3.484 4.912 11.629 1.00 0.00 3 SER A N 19
ATOM 11666 C CA . SER A 1 3 ? 3.898 3.930 10.634 1.00 0.00 3 SER A CA 19
ATOM 11667 C C . SER A 1 3 ? 4.245 2.599 11.294 1.00 0.00 3 SER A C 19
ATOM 11668 O O . SER A 1 3 ? 3.627 1.574 11.014 1.00 0.00 3 SER A O 19
ATOM 11676 N N . GLY A 1 4 ? 5.242 2.626 12.175 1.00 0.00 4 GLY A N 19
ATOM 11677 C CA . GLY A 1 4 ? 5.656 1.417 12.862 1.00 0.00 4 GLY A CA 19
ATOM 11678 C C . GLY A 1 4 ? 7.059 1.522 13.425 1.00 0.00 4 GLY A C 19
ATOM 11679 O O . GLY A 1 4 ? 7.937 2.132 12.814 1.00 0.00 4 GLY A O 19
ATOM 11683 N N . SER A 1 5 ? 7.272 0.927 14.594 1.00 0.00 5 SER A N 19
ATOM 11684 C CA . SER A 1 5 ? 8.578 0.961 15.243 1.00 0.00 5 SER A CA 19
ATOM 11685 C C . SER A 1 5 ? 9.548 0.000 14.562 1.00 0.00 5 SER A C 19
ATOM 11686 O O . SER A 1 5 ? 10.693 0.353 14.279 1.00 0.00 5 SER A O 19
ATOM 11694 N N . SER A 1 6 ? 9.081 -1.217 14.302 1.00 0.00 6 SER A N 19
ATOM 11695 C CA . SER A 1 6 ? 9.907 -2.232 13.658 1.00 0.00 6 SER A CA 19
ATOM 11696 C C . SER A 1 6 ? 9.979 -1.997 12.152 1.00 0.00 6 SER A C 19
ATOM 11697 O O . SER A 1 6 ? 9.141 -2.485 11.395 1.00 0.00 6 SER A O 19
ATOM 11705 N N . GLY A 1 7 ? 10.989 -1.245 11.724 1.00 0.00 7 GLY A N 19
ATOM 11706 C CA . GLY A 1 7 ? 11.154 -0.958 10.311 1.00 0.00 7 GLY A CA 19
ATOM 11707 C C . GLY A 1 7 ? 12.611 -0.838 9.910 1.00 0.00 7 GLY A C 19
ATOM 11708 O O . GLY A 1 7 ? 13.213 0.228 10.038 1.00 0.00 7 GLY A O 19
ATOM 11712 N N . THR A 1 8 ? 13.181 -1.936 9.423 1.00 0.00 8 THR A N 19
ATOM 11713 C CA . THR A 1 8 ? 14.577 -1.950 9.004 1.00 0.00 8 THR A CA 19
ATOM 11714 C C . THR A 1 8 ? 14.698 -1.825 7.489 1.00 0.00 8 THR A C 19
ATOM 11715 O O . THR A 1 8 ? 15.754 -1.467 6.969 1.00 0.00 8 THR A O 19
ATOM 11726 N N . GLY A 1 9 ? 13.609 -2.122 6.787 1.00 0.00 9 GLY A N 19
ATOM 11727 C CA . GLY A 1 9 ? 13.615 -2.036 5.338 1.00 0.00 9 GLY A CA 19
ATOM 11728 C C . GLY A 1 9 ? 12.361 -1.384 4.791 1.00 0.00 9 GLY A C 19
ATOM 11729 O O . GLY A 1 9 ? 11.260 -1.635 5.279 1.00 0.00 9 GLY A O 19
ATOM 11733 N N . GLU A 1 10 ? 12.528 -0.542 3.775 1.00 0.00 10 GLU A N 19
ATOM 11734 C CA . GLU A 1 10 ? 11.400 0.150 3.164 1.00 0.00 10 GLU A CA 19
ATOM 11735 C C . GLU A 1 10 ? 10.692 -0.749 2.154 1.00 0.00 10 GLU A C 19
ATOM 11736 O O . GLU A 1 10 ? 11.318 -1.593 1.512 1.00 0.00 10 GLU A O 19
ATOM 11748 N N . LYS A 1 11 ? 9.384 -0.562 2.019 1.00 0.00 11 LYS A N 19
ATOM 11749 C CA . LYS A 1 11 ? 8.590 -1.354 1.087 1.00 0.00 11 LYS A CA 19
ATOM 11750 C C . LYS A 1 11 ? 8.292 -0.563 -0.182 1.00 0.00 11 LYS A C 19
ATOM 11751 O O . LYS A 1 11 ? 7.564 0.431 -0.168 1.00 0.00 11 LYS A O 19
ATOM 11770 N N . PRO A 1 12 ? 8.864 -1.012 -1.309 1.00 0.00 12 PRO A N 19
ATOM 11771 C CA . PRO A 1 12 ? 8.673 -0.362 -2.609 1.00 0.00 12 PRO A CA 19
ATOM 11772 C C . PRO A 1 12 ? 7.255 -0.540 -3.142 1.00 0.00 12 PRO A C 19
ATOM 11773 O O . PRO A 1 12 ? 6.629 0.417 -3.599 1.00 0.00 12 PRO A O 19
ATOM 11784 N N . PHE A 1 13 ? 6.755 -1.769 -3.081 1.00 0.00 13 PHE A N 19
ATOM 11785 C CA . PHE A 1 13 ? 5.411 -2.072 -3.559 1.00 0.00 13 PHE A CA 19
ATOM 11786 C C . PHE A 1 13 ? 4.394 -1.968 -2.425 1.00 0.00 13 PHE A C 19
ATOM 11787 O O . PHE A 1 13 ? 4.734 -2.145 -1.256 1.00 0.00 13 PHE A O 19
ATOM 11804 N N . GLN A 1 14 ? 3.147 -1.678 -2.782 1.00 0.00 14 GLN A N 19
ATOM 11805 C CA . GLN A 1 14 ? 2.081 -1.548 -1.795 1.00 0.00 14 GLN A CA 19
ATOM 11806 C C . GLN A 1 14 ? 0.739 -1.964 -2.386 1.00 0.00 14 GLN A C 19
ATOM 11807 O O . GLN A 1 14 ? 0.562 -1.976 -3.605 1.00 0.00 14 GLN A O 19
ATOM 11821 N N . CYS A 1 15 ? -0.205 -2.306 -1.516 1.00 0.00 15 CYS A N 19
ATOM 11822 C CA . CYS A 1 15 ? -1.533 -2.724 -1.951 1.00 0.00 15 CYS A CA 19
ATOM 11823 C C . CYS A 1 15 ? -2.482 -1.531 -2.022 1.00 0.00 15 CYS A C 19
ATOM 11824 O O . CYS A 1 15 ? -2.824 -0.933 -1.001 1.00 0.00 15 CYS A O 19
ATOM 11831 N N . LYS A 1 16 ? -2.905 -1.190 -3.234 1.00 0.00 16 LYS A N 19
ATOM 11832 C CA . LYS A 1 16 ? -3.816 -0.071 -3.441 1.00 0.00 16 LYS A CA 19
ATOM 11833 C C . LYS A 1 16 ? -5.230 -0.431 -2.997 1.00 0.00 16 LYS A C 19
ATOM 11834 O O . LYS A 1 16 ? -6.151 0.377 -3.111 1.00 0.00 16 LYS A O 19
ATOM 11853 N N . GLU A 1 17 ? -5.394 -1.649 -2.490 1.00 0.00 17 GLU A N 19
ATOM 11854 C CA . GLU A 1 17 ? -6.697 -2.115 -2.028 1.00 0.00 17 GLU A CA 19
ATOM 11855 C C . GLU A 1 17 ? -6.861 -1.875 -0.530 1.00 0.00 17 GLU A C 19
ATOM 11856 O O . GLU A 1 17 ? -7.834 -1.262 -0.090 1.00 0.00 17 GLU A O 19
ATOM 11868 N N . CYS A 1 18 ? -5.902 -2.363 0.250 1.00 0.00 18 CYS A N 19
ATOM 11869 C CA . CYS A 1 18 ? -5.939 -2.205 1.698 1.00 0.00 18 CYS A CA 19
ATOM 11870 C C . CYS A 1 18 ? -4.715 -1.438 2.193 1.00 0.00 18 CYS A C 19
ATOM 11871 O O . CYS A 1 18 ? -4.730 -0.856 3.276 1.00 0.00 18 CYS A O 19
ATOM 11878 N N . GLY A 1 19 ? -3.656 -1.443 1.389 1.00 0.00 19 GLY A N 19
ATOM 11879 C CA . GLY A 1 19 ? -2.439 -0.746 1.761 1.00 0.00 19 GLY A CA 19
ATOM 11880 C C . GLY A 1 19 ? -1.322 -1.695 2.148 1.00 0.00 19 GLY A C 19
ATOM 11881 O O . GLY A 1 19 ? -0.232 -1.262 2.522 1.00 0.00 19 GLY A O 19
ATOM 11885 N N . MET A 1 20 ? -1.593 -2.993 2.059 1.00 0.00 20 MET A N 19
ATOM 11886 C CA . MET A 1 20 ? -0.602 -4.006 2.403 1.00 0.00 20 MET A CA 19
ATOM 11887 C C . MET A 1 20 ? 0.685 -3.799 1.610 1.00 0.00 20 MET A C 19
ATOM 11888 O O . MET A 1 20 ? 0.655 -3.657 0.388 1.00 0.00 20 MET A O 19
ATOM 11902 N N . ASN A 1 21 ? 1.812 -3.783 2.313 1.00 0.00 21 ASN A N 19
ATOM 11903 C CA . ASN A 1 21 ? 3.109 -3.592 1.674 1.00 0.00 21 ASN A CA 19
ATOM 11904 C C . ASN A 1 21 ? 3.785 -4.933 1.403 1.00 0.00 21 ASN A C 19
ATOM 11905 O O . ASN A 1 21 ? 3.572 -5.905 2.128 1.00 0.00 21 ASN A O 19
ATOM 11916 N N . PHE A 1 22 ? 4.601 -4.978 0.355 1.00 0.00 22 PHE A N 19
ATOM 11917 C CA . PHE A 1 22 ? 5.308 -6.199 -0.012 1.00 0.00 22 PHE A CA 19
ATOM 11918 C C . PHE A 1 22 ? 6.696 -5.881 -0.558 1.00 0.00 22 PHE A C 19
ATOM 11919 O O . PHE A 1 22 ? 6.859 -4.985 -1.386 1.00 0.00 22 PHE A O 19
ATOM 11936 N N . SER A 1 23 ? 7.695 -6.621 -0.088 1.00 0.00 23 SER A N 19
ATOM 11937 C CA . SER A 1 23 ? 9.071 -6.415 -0.525 1.00 0.00 23 SER A CA 19
ATOM 11938 C C . SER A 1 23 ? 9.226 -6.749 -2.005 1.00 0.00 23 SER A C 19
ATOM 11939 O O . SER A 1 23 ? 9.788 -5.969 -2.773 1.00 0.00 23 SER A O 19
ATOM 11947 N N . TRP A 1 24 ? 8.724 -7.915 -2.398 1.00 0.00 24 TRP A N 19
ATOM 11948 C CA . TRP A 1 24 ? 8.807 -8.353 -3.786 1.00 0.00 24 TRP A CA 19
ATOM 11949 C C . TRP A 1 24 ? 7.769 -7.639 -4.645 1.00 0.00 24 TRP A C 19
ATOM 11950 O O . TRP A 1 24 ? 7.011 -6.804 -4.153 1.00 0.00 24 TRP A O 19
ATOM 11971 N N . SER A 1 25 ? 7.739 -7.975 -5.931 1.00 0.00 25 SER A N 19
ATOM 11972 C CA . SER A 1 25 ? 6.796 -7.362 -6.859 1.00 0.00 25 SER A CA 19
ATOM 11973 C C . SER A 1 25 ? 5.577 -8.256 -7.064 1.00 0.00 25 SER A C 19
ATOM 11974 O O . SER A 1 25 ? 4.444 -7.850 -6.802 1.00 0.00 25 SER A O 19
ATOM 11982 N N . CYS A 1 26 ? 5.818 -9.475 -7.533 1.00 0.00 26 CYS A N 19
ATOM 11983 C CA . CYS A 1 26 ? 4.740 -10.429 -7.774 1.00 0.00 26 CYS A CA 19
ATOM 11984 C C . CYS A 1 26 ? 4.014 -10.768 -6.477 1.00 0.00 26 CYS A C 19
ATOM 11985 O O . CYS A 1 26 ? 2.784 -10.794 -6.430 1.00 0.00 26 CYS A O 19
ATOM 11993 N N . SER A 1 27 ? 4.784 -11.029 -5.425 1.00 0.00 27 SER A N 19
ATOM 11994 C CA . SER A 1 27 ? 4.214 -11.373 -4.127 1.00 0.00 27 SER A CA 19
ATOM 11995 C C . SER A 1 27 ? 2.919 -10.605 -3.882 1.00 0.00 27 SER A C 19
ATOM 11996 O O . SER A 1 27 ? 1.904 -11.184 -3.493 1.00 0.00 27 SER A O 19
ATOM 12004 N N . LEU A 1 28 ? 2.962 -9.297 -4.112 1.00 0.00 28 LEU A N 19
ATOM 12005 C CA . LEU A 1 28 ? 1.793 -8.447 -3.916 1.00 0.00 28 LEU A CA 19
ATOM 12006 C C . LEU A 1 28 ? 0.586 -8.999 -4.670 1.00 0.00 28 LEU A C 19
ATOM 12007 O O . LEU A 1 28 ? -0.493 -9.162 -4.100 1.00 0.00 28 LEU A O 19
ATOM 12023 N N . PHE A 1 29 ? 0.778 -9.286 -5.953 1.00 0.00 29 PHE A N 19
ATOM 12024 C CA . PHE A 1 29 ? -0.294 -9.821 -6.784 1.00 0.00 29 PHE A CA 19
ATOM 12025 C C . PHE A 1 29 ? -1.015 -10.963 -6.074 1.00 0.00 29 PHE A C 19
ATOM 12026 O O . PHE A 1 29 ? -2.245 -11.009 -6.038 1.00 0.00 29 PHE A O 19
ATOM 12043 N N . LYS A 1 30 ? -0.241 -11.884 -5.511 1.00 0.00 30 LYS A N 19
ATOM 12044 C CA . LYS A 1 30 ? -0.804 -13.026 -4.800 1.00 0.00 30 LYS A CA 19
ATOM 12045 C C . LYS A 1 30 ? -1.779 -12.569 -3.720 1.00 0.00 30 LYS A C 19
ATOM 12046 O O . LYS A 1 30 ? -2.726 -13.281 -3.384 1.00 0.00 30 LYS A O 19
ATOM 12065 N N . HIS A 1 31 ? -1.542 -11.377 -3.182 1.00 0.00 31 HIS A N 19
ATOM 12066 C CA . HIS A 1 31 ? -2.402 -10.824 -2.141 1.00 0.00 31 HIS A CA 19
ATOM 12067 C C . HIS A 1 31 ? -3.536 -10.005 -2.751 1.00 0.00 31 HIS A C 19
ATOM 12068 O O . HIS A 1 31 ? -4.675 -10.061 -2.287 1.00 0.00 31 HIS A O 19
ATOM 12082 N N . LEU A 1 32 ? -3.216 -9.245 -3.792 1.00 0.00 32 LEU A N 19
ATOM 12083 C CA . LEU A 1 32 ? -4.207 -8.414 -4.466 1.00 0.00 32 LEU A CA 19
ATOM 12084 C C . LEU A 1 32 ? -5.461 -9.219 -4.794 1.00 0.00 32 LEU A C 19
ATOM 12085 O O . LEU A 1 32 ? -6.581 -8.729 -4.646 1.00 0.00 32 LEU A O 19
ATOM 12101 N N . ARG A 1 33 ? -5.264 -10.456 -5.236 1.00 0.00 33 ARG A N 19
ATOM 12102 C CA . ARG A 1 33 ? -6.379 -11.330 -5.583 1.00 0.00 33 ARG A CA 19
ATOM 12103 C C . ARG A 1 33 ? -7.427 -11.341 -4.474 1.00 0.00 33 ARG A C 19
ATOM 12104 O O . ARG A 1 33 ? -8.628 -11.385 -4.741 1.00 0.00 33 ARG A O 19
ATOM 12125 N N . SER A 1 34 ? -6.963 -11.301 -3.229 1.00 0.00 34 SER A N 19
ATOM 12126 C CA . SER A 1 34 ? -7.860 -11.312 -2.079 1.00 0.00 34 SER A CA 19
ATOM 12127 C C . SER A 1 34 ? -9.026 -10.351 -2.291 1.00 0.00 34 SER A C 19
ATOM 12128 O O . SER A 1 34 ? -10.082 -10.492 -1.672 1.00 0.00 34 SER A O 19
ATOM 12136 N N . HIS A 1 35 ? -8.827 -9.374 -3.170 1.00 0.00 35 HIS A N 19
ATOM 12137 C CA . HIS A 1 35 ? -9.862 -8.389 -3.465 1.00 0.00 35 HIS A CA 19
ATOM 12138 C C . HIS A 1 35 ? -10.593 -8.739 -4.757 1.00 0.00 35 HIS A C 19
ATOM 12139 O O . HIS A 1 35 ? -11.770 -8.419 -4.921 1.00 0.00 35 HIS A O 19
ATOM 12153 N N . GLU A 1 36 ? -9.887 -9.397 -5.671 1.00 0.00 36 GLU A N 19
ATOM 12154 C CA . GLU A 1 36 ? -10.469 -9.789 -6.949 1.00 0.00 36 GLU A CA 19
ATOM 12155 C C . GLU A 1 36 ? -11.534 -10.864 -6.755 1.00 0.00 36 GLU A C 19
ATOM 12156 O O . GLU A 1 36 ? -12.503 -10.937 -7.511 1.00 0.00 36 GLU A O 19
ATOM 12168 N N . ARG A 1 37 ? -11.347 -11.697 -5.737 1.00 0.00 37 ARG A N 19
ATOM 12169 C CA . ARG A 1 37 ? -12.289 -12.770 -5.443 1.00 0.00 37 ARG A CA 19
ATOM 12170 C C . ARG A 1 37 ? -13.652 -12.205 -5.054 1.00 0.00 37 ARG A C 19
ATOM 12171 O O . ARG A 1 37 ? -13.768 -11.038 -4.676 1.00 0.00 37 ARG A O 19
ATOM 12192 N N . THR A 1 38 ? -14.683 -13.039 -5.149 1.00 0.00 38 THR A N 19
ATOM 12193 C CA . THR A 1 38 ? -16.037 -12.623 -4.808 1.00 0.00 38 THR A CA 19
ATOM 12194 C C . THR A 1 38 ? -16.031 -11.609 -3.670 1.00 0.00 38 THR A C 19
ATOM 12195 O O . THR A 1 38 ? -15.433 -11.844 -2.620 1.00 0.00 38 THR A O 19
ATOM 12206 N N . ASP A 1 39 ? -16.701 -10.482 -3.885 1.00 0.00 39 ASP A N 19
ATOM 12207 C CA . ASP A 1 39 ? -16.775 -9.432 -2.875 1.00 0.00 39 ASP A CA 19
ATOM 12208 C C . ASP A 1 39 ? -17.702 -9.839 -1.734 1.00 0.00 39 ASP A C 19
ATOM 12209 O O . ASP A 1 39 ? -18.731 -10.485 -1.938 1.00 0.00 39 ASP A O 19
ATOM 12218 N N . PRO A 1 40 ? -17.331 -9.455 -0.504 1.00 0.00 40 PRO A N 19
ATOM 12219 C CA . PRO A 1 40 ? -18.115 -9.770 0.694 1.00 0.00 40 PRO A CA 19
ATOM 12220 C C . PRO A 1 40 ? -19.430 -9.000 0.744 1.00 0.00 40 PRO A C 19
ATOM 12221 O O . PRO A 1 40 ? -19.547 -7.913 0.178 1.00 0.00 40 PRO A O 19
ATOM 12232 N N . SER A 1 41 ? -20.419 -9.570 1.425 1.00 0.00 41 SER A N 19
ATOM 12233 C CA . SER A 1 41 ? -21.728 -8.939 1.547 1.00 0.00 41 SER A CA 19
ATOM 12234 C C . SER A 1 41 ? -21.883 -8.267 2.908 1.00 0.00 41 SER A C 19
ATOM 12235 O O . SER A 1 41 ? -22.923 -8.383 3.555 1.00 0.00 41 SER A O 19
ATOM 12243 N N . GLY A 1 42 ? -20.839 -7.563 3.336 1.00 0.00 42 GLY A N 19
ATOM 12244 C CA . GLY A 1 42 ? -20.879 -6.883 4.618 1.00 0.00 42 GLY A CA 19
ATOM 12245 C C . GLY A 1 42 ? -20.762 -5.378 4.479 1.00 0.00 42 GLY A C 19
ATOM 12246 O O . GLY A 1 42 ? -20.601 -4.845 3.381 1.00 0.00 42 GLY A O 19
ATOM 12250 N N . PRO A 1 43 ? -20.845 -4.668 5.614 1.00 0.00 43 PRO A N 19
ATOM 12251 C CA . PRO A 1 43 ? -20.751 -3.205 5.640 1.00 0.00 43 PRO A CA 19
ATOM 12252 C C . PRO A 1 43 ? -19.346 -2.708 5.316 1.00 0.00 43 PRO A C 19
ATOM 12253 O O . PRO A 1 43 ? -18.355 -3.274 5.777 1.00 0.00 43 PRO A O 19
ATOM 12264 N N . SER A 1 44 ? -19.268 -1.647 4.520 1.00 0.00 44 SER A N 19
ATOM 12265 C CA . SER A 1 44 ? -17.984 -1.076 4.131 1.00 0.00 44 SER A CA 19
ATOM 12266 C C . SER A 1 44 ? -17.281 -0.452 5.333 1.00 0.00 44 SER A C 19
ATOM 12267 O O . SER A 1 44 ? -17.657 0.625 5.796 1.00 0.00 44 SER A O 19
ATOM 12275 N N . SER A 1 45 ? -16.257 -1.137 5.833 1.00 0.00 45 SER A N 19
ATOM 12276 C CA . SER A 1 45 ? -15.503 -0.653 6.983 1.00 0.00 45 SER A CA 19
ATOM 12277 C C . SER A 1 45 ? -14.002 -0.781 6.741 1.00 0.00 45 SER A C 19
ATOM 12278 O O . SER A 1 45 ? -13.462 -1.885 6.685 1.00 0.00 45 SER A O 19
ATOM 12286 N N . GLY A 1 46 ? -13.333 0.359 6.598 1.00 0.00 46 GLY A N 19
ATOM 12287 C CA . GLY A 1 46 ? -11.901 0.354 6.364 1.00 0.00 46 GLY A CA 19
ATOM 12288 C C . GLY A 1 46 ? -11.487 1.333 5.283 1.00 0.00 46 GLY A C 19
ATOM 12289 O O . GLY A 1 46 ? -11.510 2.539 5.525 1.00 0.00 46 GLY A O 19
ATOM 12294 N N . GLY A 1 1 ? 2.682 20.495 7.623 1.00 0.00 1 GLY A N 20
ATOM 12295 C CA . GLY A 1 1 ? 2.659 20.903 9.016 1.00 0.00 1 GLY A CA 20
ATOM 12296 C C . GLY A 1 1 ? 3.364 19.913 9.922 1.00 0.00 1 GLY A C 20
ATOM 12297 O O . GLY A 1 1 ? 4.593 19.874 9.972 1.00 0.00 1 GLY A O 20
ATOM 12301 N N . SER A 1 2 ? 2.584 19.112 10.641 1.00 0.00 2 SER A N 20
ATOM 12302 C CA . SER A 1 2 ? 3.142 18.121 11.554 1.00 0.00 2 SER A CA 20
ATOM 12303 C C . SER A 1 2 ? 2.793 16.707 11.099 1.00 0.00 2 SER A C 20
ATOM 12304 O O . SER A 1 2 ? 2.038 16.518 10.145 1.00 0.00 2 SER A O 20
ATOM 12312 N N . SER A 1 3 ? 3.350 15.716 11.789 1.00 0.00 3 SER A N 20
ATOM 12313 C CA . SER A 1 3 ? 3.102 14.318 11.455 1.00 0.00 3 SER A CA 20
ATOM 12314 C C . SER A 1 3 ? 2.741 13.517 12.702 1.00 0.00 3 SER A C 20
ATOM 12315 O O . SER A 1 3 ? 1.794 12.731 12.697 1.00 0.00 3 SER A O 20
ATOM 12323 N N . GLY A 1 4 ? 3.504 13.723 13.771 1.00 0.00 4 GLY A N 20
ATOM 12324 C CA . GLY A 1 4 ? 3.250 13.014 15.012 1.00 0.00 4 GLY A CA 20
ATOM 12325 C C . GLY A 1 4 ? 4.443 13.036 15.947 1.00 0.00 4 GLY A C 20
ATOM 12326 O O . GLY A 1 4 ? 4.968 14.102 16.269 1.00 0.00 4 GLY A O 20
ATOM 12330 N N . SER A 1 5 ? 4.871 11.856 16.385 1.00 0.00 5 SER A N 20
ATOM 12331 C CA . SER A 1 5 ? 6.006 11.745 17.294 1.00 0.00 5 SER A CA 20
ATOM 12332 C C . SER A 1 5 ? 7.069 10.810 16.723 1.00 0.00 5 SER A C 20
ATOM 12333 O O . SER A 1 5 ? 8.242 11.171 16.628 1.00 0.00 5 SER A O 20
ATOM 12341 N N . SER A 1 6 ? 6.649 9.608 16.344 1.00 0.00 6 SER A N 20
ATOM 12342 C CA . SER A 1 6 ? 7.564 8.619 15.786 1.00 0.00 6 SER A CA 20
ATOM 12343 C C . SER A 1 6 ? 6.910 7.863 14.634 1.00 0.00 6 SER A C 20
ATOM 12344 O O . SER A 1 6 ? 5.792 7.365 14.758 1.00 0.00 6 SER A O 20
ATOM 12352 N N . GLY A 1 7 ? 7.617 7.782 13.511 1.00 0.00 7 GLY A N 20
ATOM 12353 C CA . GLY A 1 7 ? 7.090 7.086 12.351 1.00 0.00 7 GLY A CA 20
ATOM 12354 C C . GLY A 1 7 ? 8.143 6.856 11.285 1.00 0.00 7 GLY A C 20
ATOM 12355 O O . GLY A 1 7 ? 8.883 7.772 10.924 1.00 0.00 7 GLY A O 20
ATOM 12359 N N . THR A 1 8 ? 8.214 5.628 10.780 1.00 0.00 8 THR A N 20
ATOM 12360 C CA . THR A 1 8 ? 9.185 5.280 9.751 1.00 0.00 8 THR A CA 20
ATOM 12361 C C . THR A 1 8 ? 8.826 3.959 9.080 1.00 0.00 8 THR A C 20
ATOM 12362 O O . THR A 1 8 ? 8.235 3.077 9.701 1.00 0.00 8 THR A O 20
ATOM 12373 N N . GLY A 1 9 ? 9.187 3.830 7.807 1.00 0.00 9 GLY A N 20
ATOM 12374 C CA . GLY A 1 9 ? 8.894 2.613 7.072 1.00 0.00 9 GLY A CA 20
ATOM 12375 C C . GLY A 1 9 ? 8.880 2.831 5.572 1.00 0.00 9 GLY A C 20
ATOM 12376 O O . GLY A 1 9 ? 8.065 3.595 5.057 1.00 0.00 9 GLY A O 20
ATOM 12380 N N . GLU A 1 10 ? 9.786 2.157 4.870 1.00 0.00 10 GLU A N 20
ATOM 12381 C CA . GLU A 1 10 ? 9.876 2.284 3.420 1.00 0.00 10 GLU A CA 20
ATOM 12382 C C . GLU A 1 10 ? 9.612 0.943 2.740 1.00 0.00 10 GLU A C 20
ATOM 12383 O O . GLU A 1 10 ? 10.249 -0.062 3.055 1.00 0.00 10 GLU A O 20
ATOM 12395 N N . LYS A 1 11 ? 8.668 0.936 1.805 1.00 0.00 11 LYS A N 20
ATOM 12396 C CA . LYS A 1 11 ? 8.318 -0.279 1.078 1.00 0.00 11 LYS A CA 20
ATOM 12397 C C . LYS A 1 11 ? 8.318 -0.032 -0.427 1.00 0.00 11 LYS A C 20
ATOM 12398 O O . LYS A 1 11 ? 7.893 1.019 -0.908 1.00 0.00 11 LYS A O 20
ATOM 12417 N N . PRO A 1 12 ? 8.804 -1.022 -1.190 1.00 0.00 12 PRO A N 20
ATOM 12418 C CA . PRO A 1 12 ? 8.869 -0.936 -2.652 1.00 0.00 12 PRO A CA 20
ATOM 12419 C C . PRO A 1 12 ? 7.488 -0.984 -3.297 1.00 0.00 12 PRO A C 20
ATOM 12420 O O . PRO A 1 12 ? 7.147 -0.136 -4.123 1.00 0.00 12 PRO A O 20
ATOM 12431 N N . PHE A 1 13 ? 6.696 -1.980 -2.915 1.00 0.00 13 PHE A N 20
ATOM 12432 C CA . PHE A 1 13 ? 5.351 -2.139 -3.457 1.00 0.00 13 PHE A CA 20
ATOM 12433 C C . PHE A 1 13 ? 4.302 -2.000 -2.358 1.00 0.00 13 PHE A C 20
ATOM 12434 O O . PHE A 1 13 ? 4.579 -2.252 -1.186 1.00 0.00 13 PHE A O 20
ATOM 12451 N N . GLN A 1 14 ? 3.097 -1.595 -2.746 1.00 0.00 14 GLN A N 20
ATOM 12452 C CA . GLN A 1 14 ? 2.007 -1.420 -1.794 1.00 0.00 14 GLN A CA 20
ATOM 12453 C C . GLN A 1 14 ? 0.676 -1.844 -2.407 1.00 0.00 14 GLN A C 20
ATOM 12454 O O . GLN A 1 14 ? 0.501 -1.806 -3.626 1.00 0.00 14 GLN A O 20
ATOM 12468 N N . CYS A 1 15 ? -0.260 -2.248 -1.555 1.00 0.00 15 CYS A N 20
ATOM 12469 C CA . CYS A 1 15 ? -1.576 -2.680 -2.012 1.00 0.00 15 CYS A CA 20
ATOM 12470 C C . CYS A 1 15 ? -2.542 -1.501 -2.081 1.00 0.00 15 CYS A C 20
ATOM 12471 O O . CYS A 1 15 ? -2.908 -0.923 -1.058 1.00 0.00 15 CYS A O 20
ATOM 12478 N N . LYS A 1 16 ? -2.951 -1.150 -3.296 1.00 0.00 16 LYS A N 20
ATOM 12479 C CA . LYS A 1 16 ? -3.876 -0.042 -3.501 1.00 0.00 16 LYS A CA 20
ATOM 12480 C C . LYS A 1 16 ? -5.280 -0.411 -3.034 1.00 0.00 16 LYS A C 20
ATOM 12481 O O . LYS A 1 16 ? -6.210 0.386 -3.148 1.00 0.00 16 LYS A O 20
ATOM 12500 N N . GLU A 1 17 ? -5.424 -1.622 -2.507 1.00 0.00 17 GLU A N 20
ATOM 12501 C CA . GLU A 1 17 ? -6.715 -2.095 -2.021 1.00 0.00 17 GLU A CA 20
ATOM 12502 C C . GLU A 1 17 ? -6.849 -1.866 -0.519 1.00 0.00 17 GLU A C 20
ATOM 12503 O O . GLU A 1 17 ? -7.857 -1.341 -0.046 1.00 0.00 17 GLU A O 20
ATOM 12515 N N . CYS A 1 18 ? -5.824 -2.265 0.228 1.00 0.00 18 CYS A N 20
ATOM 12516 C CA . CYS A 1 18 ? -5.826 -2.106 1.677 1.00 0.00 18 CYS A CA 20
ATOM 12517 C C . CYS A 1 18 ? -4.594 -1.333 2.140 1.00 0.00 18 CYS A C 20
ATOM 12518 O O . CYS A 1 18 ? -4.588 -0.744 3.220 1.00 0.00 18 CYS A O 20
ATOM 12525 N N . GLY A 1 19 ? -3.552 -1.340 1.314 1.00 0.00 19 GLY A N 20
ATOM 12526 C CA . GLY A 1 19 ? -2.330 -0.637 1.656 1.00 0.00 19 GLY A CA 20
ATOM 12527 C C . GLY A 1 19 ? -1.220 -1.577 2.082 1.00 0.00 19 GLY A C 20
ATOM 12528 O O . GLY A 1 19 ? -0.159 -1.136 2.524 1.00 0.00 19 GLY A O 20
ATOM 12532 N N . MET A 1 20 ? -1.464 -2.877 1.950 1.00 0.00 20 MET A N 20
ATOM 12533 C CA . MET A 1 20 ? -0.476 -3.882 2.325 1.00 0.00 20 MET A CA 20
ATOM 12534 C C . MET A 1 20 ? 0.810 -3.705 1.525 1.00 0.00 20 MET A C 20
ATOM 12535 O O . MET A 1 20 ? 0.778 -3.570 0.302 1.00 0.00 20 MET A O 20
ATOM 12549 N N . ASN A 1 21 ? 1.941 -3.706 2.223 1.00 0.00 21 ASN A N 20
ATOM 12550 C CA . ASN A 1 21 ? 3.239 -3.544 1.577 1.00 0.00 21 ASN A CA 20
ATOM 12551 C C . ASN A 1 21 ? 3.908 -4.897 1.355 1.00 0.00 21 ASN A C 20
ATOM 12552 O O . ASN A 1 21 ? 3.778 -5.808 2.173 1.00 0.00 21 ASN A O 20
ATOM 12563 N N . PHE A 1 22 ? 4.626 -5.021 0.243 1.00 0.00 22 PHE A N 20
ATOM 12564 C CA . PHE A 1 22 ? 5.316 -6.263 -0.087 1.00 0.00 22 PHE A CA 20
ATOM 12565 C C . PHE A 1 22 ? 6.707 -5.980 -0.644 1.00 0.00 22 PHE A C 20
ATOM 12566 O O . PHE A 1 22 ? 6.889 -5.077 -1.462 1.00 0.00 22 PHE A O 20
ATOM 12583 N N . SER A 1 23 ? 7.688 -6.757 -0.196 1.00 0.00 23 SER A N 20
ATOM 12584 C CA . SER A 1 23 ? 9.064 -6.588 -0.646 1.00 0.00 23 SER A CA 20
ATOM 12585 C C . SER A 1 23 ? 9.209 -6.983 -2.113 1.00 0.00 23 SER A C 20
ATOM 12586 O O . SER A 1 23 ? 9.893 -6.310 -2.883 1.00 0.00 23 SER A O 20
ATOM 12594 N N . TRP A 1 24 ? 8.560 -8.079 -2.490 1.00 0.00 24 TRP A N 20
ATOM 12595 C CA . TRP A 1 24 ? 8.615 -8.564 -3.864 1.00 0.00 24 TRP A CA 20
ATOM 12596 C C . TRP A 1 24 ? 7.511 -7.938 -4.708 1.00 0.00 24 TRP A C 20
ATOM 12597 O O . TRP A 1 24 ? 6.515 -7.445 -4.177 1.00 0.00 24 TRP A O 20
ATOM 12618 N N . SER A 1 25 ? 7.692 -7.960 -6.024 1.00 0.00 25 SER A N 20
ATOM 12619 C CA . SER A 1 25 ? 6.712 -7.391 -6.941 1.00 0.00 25 SER A CA 20
ATOM 12620 C C . SER A 1 25 ? 5.510 -8.318 -7.096 1.00 0.00 25 SER A C 20
ATOM 12621 O O . SER A 1 25 ? 4.369 -7.918 -6.861 1.00 0.00 25 SER A O 20
ATOM 12629 N N . CYS A 1 26 ? 5.774 -9.558 -7.492 1.00 0.00 26 CYS A N 20
ATOM 12630 C CA . CYS A 1 26 ? 4.715 -10.544 -7.678 1.00 0.00 26 CYS A CA 20
ATOM 12631 C C . CYS A 1 26 ? 3.992 -10.821 -6.364 1.00 0.00 26 CYS A C 20
ATOM 12632 O O . CYS A 1 26 ? 2.763 -10.848 -6.314 1.00 0.00 26 CYS A O 20
ATOM 12640 N N . SER A 1 27 ? 4.764 -11.027 -5.302 1.00 0.00 27 SER A N 20
ATOM 12641 C CA . SER A 1 27 ? 4.198 -11.308 -3.988 1.00 0.00 27 SER A CA 20
ATOM 12642 C C . SER A 1 27 ? 2.896 -10.539 -3.783 1.00 0.00 27 SER A C 20
ATOM 12643 O O . SER A 1 27 ? 1.879 -11.112 -3.390 1.00 0.00 27 SER A O 20
ATOM 12651 N N . LEU A 1 28 ? 2.935 -9.239 -4.051 1.00 0.00 28 LEU A N 20
ATOM 12652 C CA . LEU A 1 28 ? 1.759 -8.390 -3.896 1.00 0.00 28 LEU A CA 20
ATOM 12653 C C . LEU A 1 28 ? 0.576 -8.951 -4.677 1.00 0.00 28 LEU A C 20
ATOM 12654 O O . LEU A 1 28 ? -0.511 -9.139 -4.129 1.00 0.00 28 LEU A O 20
ATOM 12670 N N . PHE A 1 29 ? 0.794 -9.220 -5.960 1.00 0.00 29 PHE A N 20
ATOM 12671 C CA . PHE A 1 29 ? -0.254 -9.761 -6.817 1.00 0.00 29 PHE A CA 20
ATOM 12672 C C . PHE A 1 29 ? -0.971 -10.921 -6.133 1.00 0.00 29 PHE A C 20
ATOM 12673 O O . PHE A 1 29 ? -2.201 -10.987 -6.121 1.00 0.00 29 PHE A O 20
ATOM 12690 N N . LYS A 1 30 ? -0.194 -11.836 -5.563 1.00 0.00 30 LYS A N 20
ATOM 12691 C CA . LYS A 1 30 ? -0.751 -12.994 -4.876 1.00 0.00 30 LYS A CA 20
ATOM 12692 C C . LYS A 1 30 ? -1.741 -12.563 -3.798 1.00 0.00 30 LYS A C 20
ATOM 12693 O O . LYS A 1 30 ? -2.678 -13.293 -3.473 1.00 0.00 30 LYS A O 20
ATOM 12712 N N . HIS A 1 31 ? -1.529 -11.371 -3.249 1.00 0.00 31 HIS A N 20
ATOM 12713 C CA . HIS A 1 31 ? -2.405 -10.842 -2.209 1.00 0.00 31 HIS A CA 20
ATOM 12714 C C . HIS A 1 31 ? -3.548 -10.037 -2.820 1.00 0.00 31 HIS A C 20
ATOM 12715 O O . HIS A 1 31 ? -4.690 -10.117 -2.365 1.00 0.00 31 HIS A O 20
ATOM 12729 N N . LEU A 1 32 ? -3.234 -9.261 -3.851 1.00 0.00 32 LEU A N 20
ATOM 12730 C CA . LEU A 1 32 ? -4.234 -8.441 -4.524 1.00 0.00 32 LEU A CA 20
ATOM 12731 C C . LEU A 1 32 ? -5.484 -9.256 -4.842 1.00 0.00 32 LEU A C 20
ATOM 12732 O O . LEU A 1 32 ? -6.606 -8.772 -4.700 1.00 0.00 32 LEU A O 20
ATOM 12748 N N . ARG A 1 33 ? -5.280 -10.498 -5.270 1.00 0.00 33 ARG A N 20
ATOM 12749 C CA . ARG A 1 33 ? -6.390 -11.382 -5.606 1.00 0.00 33 ARG A CA 20
ATOM 12750 C C . ARG A 1 33 ? -7.421 -11.411 -4.482 1.00 0.00 33 ARG A C 20
ATOM 12751 O O . ARG A 1 33 ? -8.622 -11.516 -4.731 1.00 0.00 33 ARG A O 20
ATOM 12772 N N . SER A 1 34 ? -6.944 -11.318 -3.245 1.00 0.00 34 SER A N 20
ATOM 12773 C CA . SER A 1 34 ? -7.824 -11.339 -2.083 1.00 0.00 34 SER A CA 20
ATOM 12774 C C . SER A 1 34 ? -8.976 -10.353 -2.256 1.00 0.00 34 SER A C 20
ATOM 12775 O O . SER A 1 34 ? -10.001 -10.454 -1.581 1.00 0.00 34 SER A O 20
ATOM 12783 N N . HIS A 1 35 ? -8.799 -9.400 -3.165 1.00 0.00 35 HIS A N 20
ATOM 12784 C CA . HIS A 1 35 ? -9.824 -8.396 -3.429 1.00 0.00 35 HIS A CA 20
ATOM 12785 C C . HIS A 1 35 ? -10.589 -8.723 -4.708 1.00 0.00 35 HIS A C 20
ATOM 12786 O O . HIS A 1 35 ? -11.765 -8.387 -4.840 1.00 0.00 35 HIS A O 20
ATOM 12800 N N . GLU A 1 36 ? -9.913 -9.380 -5.645 1.00 0.00 36 GLU A N 20
ATOM 12801 C CA . GLU A 1 36 ? -10.530 -9.750 -6.913 1.00 0.00 36 GLU A CA 20
ATOM 12802 C C . GLU A 1 36 ? -11.576 -10.843 -6.710 1.00 0.00 36 GLU A C 20
ATOM 12803 O O . GLU A 1 36 ? -12.469 -11.023 -7.538 1.00 0.00 36 GLU A O 20
ATOM 12815 N N . ARG A 1 37 ? -11.458 -11.569 -5.604 1.00 0.00 37 ARG A N 20
ATOM 12816 C CA . ARG A 1 37 ? -12.391 -12.645 -5.292 1.00 0.00 37 ARG A CA 20
ATOM 12817 C C . ARG A 1 37 ? -13.400 -12.201 -4.238 1.00 0.00 37 ARG A C 20
ATOM 12818 O O . ARG A 1 37 ? -13.107 -11.344 -3.403 1.00 0.00 37 ARG A O 20
ATOM 12839 N N . THR A 1 38 ? -14.592 -12.789 -4.281 1.00 0.00 38 THR A N 20
ATOM 12840 C CA . THR A 1 38 ? -15.645 -12.454 -3.332 1.00 0.00 38 THR A CA 20
ATOM 12841 C C . THR A 1 38 ? -16.103 -13.686 -2.560 1.00 0.00 38 THR A C 20
ATOM 12842 O O . THR A 1 38 ? -16.185 -14.782 -3.114 1.00 0.00 38 THR A O 20
ATOM 12853 N N . ASP A 1 39 ? -16.399 -13.499 -1.278 1.00 0.00 39 ASP A N 20
ATOM 12854 C CA . ASP A 1 39 ? -16.851 -14.596 -0.430 1.00 0.00 39 ASP A CA 20
ATOM 12855 C C . ASP A 1 39 ? -18.331 -14.885 -0.657 1.00 0.00 39 ASP A C 20
ATOM 12856 O O . ASP A 1 39 ? -19.151 -13.977 -0.799 1.00 0.00 39 ASP A O 20
ATOM 12865 N N . PRO A 1 40 ? -18.684 -16.178 -0.693 1.00 0.00 40 PRO A N 20
ATOM 12866 C CA . PRO A 1 40 ? -20.067 -16.616 -0.902 1.00 0.00 40 PRO A CA 20
ATOM 12867 C C . PRO A 1 40 ? -20.961 -16.304 0.293 1.00 0.00 40 PRO A C 20
ATOM 12868 O O . PRO A 1 40 ? -22.185 -16.405 0.207 1.00 0.00 40 PRO A O 20
ATOM 12879 N N . SER A 1 41 ? -20.343 -15.925 1.406 1.00 0.00 41 SER A N 20
ATOM 12880 C CA . SER A 1 41 ? -21.083 -15.602 2.620 1.00 0.00 41 SER A CA 20
ATOM 12881 C C . SER A 1 41 ? -22.255 -14.675 2.311 1.00 0.00 41 SER A C 20
ATOM 12882 O O . SER A 1 41 ? -22.089 -13.638 1.671 1.00 0.00 41 SER A O 20
ATOM 12890 N N . GLY A 1 42 ? -23.442 -15.059 2.770 1.00 0.00 42 GLY A N 20
ATOM 12891 C CA . GLY A 1 42 ? -24.626 -14.253 2.533 1.00 0.00 42 GLY A CA 20
ATOM 12892 C C . GLY A 1 42 ? -25.699 -15.008 1.774 1.00 0.00 42 GLY A C 20
ATOM 12893 O O . GLY A 1 42 ? -25.415 -15.916 0.993 1.00 0.00 42 GLY A O 20
ATOM 12897 N N . PRO A 1 43 ? -26.966 -14.633 2.003 1.00 0.00 43 PRO A N 20
ATOM 12898 C CA . PRO A 1 43 ? -28.111 -15.270 1.346 1.00 0.00 43 PRO A CA 20
ATOM 12899 C C . PRO A 1 43 ? -28.181 -14.943 -0.142 1.00 0.00 43 PRO A C 20
ATOM 12900 O O . PRO A 1 43 ? -28.323 -15.835 -0.978 1.00 0.00 43 PRO A O 20
ATOM 12911 N N . SER A 1 44 ? -28.078 -13.658 -0.466 1.00 0.00 44 SER A N 20
ATOM 12912 C CA . SER A 1 44 ? -28.132 -13.212 -1.854 1.00 0.00 44 SER A CA 20
ATOM 12913 C C . SER A 1 44 ? -26.753 -12.779 -2.339 1.00 0.00 44 SER A C 20
ATOM 12914 O O . SER A 1 44 ? -25.974 -12.192 -1.588 1.00 0.00 44 SER A O 20
ATOM 12922 N N . SER A 1 45 ? -26.457 -13.072 -3.602 1.00 0.00 45 SER A N 20
ATOM 12923 C CA . SER A 1 45 ? -25.171 -12.717 -4.188 1.00 0.00 45 SER A CA 20
ATOM 12924 C C . SER A 1 45 ? -25.351 -11.723 -5.332 1.00 0.00 45 SER A C 20
ATOM 12925 O O . SER A 1 45 ? -26.154 -11.942 -6.238 1.00 0.00 45 SER A O 20
ATOM 12933 N N . GLY A 1 46 ? -24.597 -10.630 -5.282 1.00 0.00 46 GLY A N 20
ATOM 12934 C CA . GLY A 1 46 ? -24.687 -9.618 -6.319 1.00 0.00 46 GLY A CA 20
ATOM 12935 C C . GLY A 1 46 ? -23.743 -8.457 -6.080 1.00 0.00 46 GLY A C 20
ATOM 12936 O O . GLY A 1 46 ? -23.521 -7.667 -6.997 1.00 0.00 46 GLY A O 20
#

GO terms:
  GO:0005515 protein binding (F, IPI)